Protein 3WFS (pdb70)

Solvent-accessible surface area: 43289 Å² total; per-residue (Å²): 83,39,127,192,98,22,100,17,67,53,0,57,20,0,49,125,31,22,50,235,128,58,112,0,4,1,0,6,16,10,0,19,31,20,58,55,54,60,120,84,37,146,112,14,67,0,31,2,2,0,42,13,79,16,66,83,4,0,94,51,0,4,175,124,20,57,14,142,69,76,64,89,138,146,76,51,1,0,0,20,17,114,69,132,77,82,83,35,85,0,25,0,21,61,16,191,50,189,68,62,96,97,10,0,43,112,38,0,97,87,59,6,0,2,0,7,0,0,0,1,21,0,80,73,12,79,109,78,10,29,15,50,25,28,0,40,128,0,15,139,103,26,40,0,87,5,32,32,42,112,7,0,88,164,28,4,3,42,0,0,70,0,5,23,2,6,46,64,20,131,21,126,5,17,121,54,0,45,85,16,0,122,126,47,33,91,11,0,14,81,13,44,47,97,110,8,5,72,16,2,0,46,0,0,86,32,128,65,0,32,110,0,0,54,58,0,22,106,42,19,0,0,42,5,5,0,33,23,2,17,103,1,118,96,28,176,133,103,2,30,64,34,2,9,80,0,0,47,69,0,11,97,3,10,95,51,93,76,153,45,7,24,79,71,18,43,109,96,23,16,128,72,159,2,65,68,75,0,21,4,29,4,0,0,3,0,0,0,1,0,1,11,2,0,21,27,77,66,160,77,202,88,21,9,102,42,0,5,91,18,0,93,52,0,2,119,30,8,110,20,21,129,111,0,8,90,15,0,0,58,0,0,77,31,11,25,37,1,33,122,14,27,79,24,60,99,125,55,118,23,147,177,178,17,21,37,25,0,27,163,88,0,34,80,0,0,13,8,0,0,0,2,1,1,0,10,1,65,25,68,61,42,125,138,125,31,32,127,15,0,64,90,1,6,49,72,1,6,32,11,44,109,67,120,86,224,160,64,80,80,70,70,50,62,62,52,49,63,72,91,95,117,126,87,82,70,54,59,63,63,39,72,75,74,93,98,105,42,126,198,94,22,102,20,66,55,0,54,26,0,39,115,28,18,51,232,126,57,101,0,4,1,0,7,17,10,0,15,23,23,54,58,54,61,119,83,37,152,109,14,65,0,30,2,1,0,44,15,87,12,50,81,5,0,97,51,0,4,175,126,22,57,14,145,66,83,61,70,42,40,61,18,32,21,92,70,39,14,24,26,0,1,0,28,20,116,70,130,78,74,98,34,69,0,28,0,21,26,14,168,48,192,70,64,98,92,8,1,48,108,40,0,97,51,55,6,0,5,0,8,0,0,0,2,19,0,75,81,22,81,125,64,10,32,23,48,25,32,0,38,136,9,7,137,104,24,34,0,75,4,37,34,42,108,6,0,90,69,12,1,3,24,0,0,71,0,5,29,2,4,52,64,26,130,18,130,8,14,131,53,0,54,84,11,1,127,127,61,38,158,29,0,77,48,9,18,51,91,63,6,3,68,17,3,0,44,0,0,80,34,119,66,0,27,114,0,0,49,56,0,23,106,42,16,0,0,48,9,5,0,73,40,5,16,108,1,112,101,32,170,137,105,4,31,63,32,4,10,74,0,0,42,58,0,8,89,2,8,96,58,92,74,146,41,8,24,80,71,16,44,116,98,21,20,143,68,149,1,68,56,61,0,25,4,25,3,0,0,2,1,0,0,2,0,1,9,2,0,23,13,70,31,168,144,101,217,94,22,14,110,42,0,5,95,19,0,92,95,0,2,120,96,9,133,21,22,126,109,0,7,81,17,0,0,50,0,1,78,24,12,25,38,1,41,123,13,24,80,24,56,88,129,50,113,22,147,144,126,21,18,14,29,0,24,132,91,0,31,86,0,1,13,7,1,0,0,4,1,2,0,10,1,63,22,68,62,42,136,141,114,28,32,118,11,0,66,89,1,6,49,67,1,9,35,6,42,110,68,104,75,221,134,80,83,70,64,65,44,64,64,44,53,61,37,88,93,41,129,86,82,72,60,61,62,60,39,70,77,63,93,127

Sequence (881 aa):
LNFYLSYFDDVAKVLPREHYCFIVGGWVRDRILGEPVGYNIDVDFLTTADPVELAKNFAKRIGGHFFVFEPTIASVVLHLPPYRYRFDFSPLKGKDLEKALIEDLKERDFTANAIAVNLDDVLTIVYDPTGGIKDLEQGLLRPVSIENLKRDPVRVLRGFRIAIEKNLQLTEDFYEFVKEDPRIVLKSAVERITHELFKIMKEKTAHKVIRELYEYGVLEAIIPEIGRLREVKDPLDEHTLKTLEYLEQVIEDRAKYLSAELLENFGKKRVLGEFTDVELLKWGALFHDIGKPQTTFYEHDKVGAQIVREIGERLRWGDEATEFVAKLVRHHLRPFFLREAFKKGELKRRGMANFWRECGDIAPHLFLLSIADAMASGDEEEDIKALMETIAELESFNRNEMKLNFYLSYFDDVAKVLPREHYCFIVGGWVRDRILGEPVGYNIDVDFLTTADPVELAKNFAKRIGGHFFVFEKRGFLIKRPTIASVVLHLPPYRYRFDFSPLKGKDLEKALIEDLKERDFTANAIAVNLDDVLTIVYDPTGGIKDLEQGLLRPVSIENLKRDPVRVLRGFRIAIEKNLQLTEDFYEFVKEDPRIVLKSAVERITHELFKIMKEKTAHKVIRELYEYGVLEAIIPEIGRLREVKDPLDEHTLKTLEYLEQVIEDRAKYLSAELLENFGKKRVLGEFTDVELLKWGALFHDIGKPQTFAFYEHDKVGAQIVREIGERLRWGDEATEFVAKLVRHHLRPFFLREAFKKGELKRRGMANFWRECGDIAPHLFLLSIADAMASGDEEEDIKALMETIAELESFNRNEMK

GO terms:
  GO:0052927 CC tRNA cytidylyltransferase activity (F, EXP)

Structure (mmCIF, N/CA/C/O backbone):
data_3WFS
#
_entry.id   3WFS
#
_cell.length_a   177.210
_cell.length_b   148.110
_cell.length_c   92.250
_cell.angle_alpha   90.00
_cell.angle_beta   98.54
_cell.angle_gamma   90.00
#
_symmetry.space_group_name_H-M   'C 1 2 1'
#
loop_
_entity.id
_entity.type
_entity.pdbx_description
1 polymer 'RNA (74-MER)'
2 polymer 'Poly A polymerase'
3 non-polymer 'SULFATE ION'
#
loop_
_atom_site.group_PDB
_atom_site.id
_atom_site.type_symbol
_atom_site.label_atom_id
_atom_site.label_alt_id
_atom_site.label_comp_id
_atom_site.label_asym_id
_atom_site.label_entity_id
_atom_site.label_seq_id
_atom_site.pdbx_PDB_ins_code
_atom_site.Cartn_x
_atom_site.Cartn_y
_atom_site.Cartn_z
_atom_site.occupancy
_atom_site.B_iso_or_equiv
_atom_site.auth_seq_id
_atom_site.auth_comp_id
_atom_site.auth_asym_id
_atom_site.auth_atom_id
_atom_site.pdbx_PDB_model_num
ATOM 3131 N N . UNK C 2 5 ? 4.325 21.939 2.048 1.00 106.50 5 UNK C N 1
ATOM 3132 C CA . UNK C 2 5 ? 4.436 23.260 1.442 1.00 104.48 5 UNK C CA 1
ATOM 3133 C C . UNK C 2 5 ? 4.289 24.359 2.490 1.00 105.16 5 UNK C C 1
ATOM 3134 O O . UNK C 2 5 ? 3.425 24.285 3.363 1.00 109.63 5 UNK C O 1
ATOM 3136 N N . UNK C 2 6 ? 5.136 25.378 2.393 1.00 136.89 6 UNK C N 1
ATOM 3137 C CA . UNK C 2 6 ? 5.111 26.493 3.334 1.00 131.99 6 UNK C CA 1
ATOM 3138 C C . UNK C 2 6 ? 5.076 27.831 2.600 1.00 123.96 6 UNK C C 1
ATOM 3139 O O . UNK C 2 6 ? 5.567 27.948 1.479 1.00 115.40 6 UNK C O 1
ATOM 3141 N N . UNK C 2 7 ? 4.478 28.835 3.233 1.00 122.82 7 UNK C N 1
ATOM 3142 C CA . UNK C 2 7 ? 4.363 30.155 2.626 1.00 115.40 7 UNK C CA 1
ATOM 3143 C C . UNK C 2 7 ? 5.102 31.201 3.452 1.00 113.65 7 UNK C C 1
ATOM 3144 O O . UNK C 2 7 ? 5.599 30.908 4.539 1.00 113.23 7 UNK C O 1
ATOM 3146 N N . LEU C 2 17 ? 9.345 38.430 -6.469 1.00 131.91 17 LEU C N 1
ATOM 3147 C CA . LEU C 2 17 ? 10.128 39.649 -6.627 1.00 131.00 17 LEU C CA 1
ATOM 3148 C C . LEU C 2 17 ? 11.592 39.405 -6.277 1.00 129.41 17 LEU C C 1
ATOM 3149 O O . LEU C 2 17 ? 12.490 39.759 -7.041 1.00 125.54 17 LEU C O 1
ATOM 3154 N N . ASN C 2 18 ? 11.823 38.797 -5.117 1.00 129.93 18 ASN C N 1
ATOM 3155 C CA . ASN C 2 18 ? 13.176 38.510 -4.656 1.00 127.30 18 ASN C CA 1
ATOM 3156 C C . ASN C 2 18 ? 13.768 37.298 -5.368 1.00 117.21 18 ASN C C 1
ATOM 3157 O O . ASN C 2 18 ? 14.985 37.179 -5.505 1.00 116.67 18 ASN C O 1
ATOM 3162 N N . PHE C 2 19 ? 12.893 36.408 -5.827 1.00 105.38 19 PHE C N 1
ATOM 3163 C CA . PHE C 2 19 ? 13.307 35.180 -6.499 1.00 99.02 19 PHE C CA 1
ATOM 3164 C C . PHE C 2 19 ? 13.482 35.375 -7.998 1.00 105.29 19 PHE C C 1
ATOM 3165 O O . PHE C 2 19 ? 13.709 34.414 -8.730 1.00 64.31 19 PHE C O 1
ATOM 3173 N N . TYR C 2 20 ? 13.367 36.613 -8.463 1.00 65.88 20 TYR C N 1
ATOM 3174 C CA . TYR C 2 20 ? 13.369 36.849 -9.898 1.00 74.26 20 TYR C CA 1
ATOM 3175 C C . TYR C 2 20 ? 14.759 36.762 -10.515 1.00 72.35 20 TYR C C 1
ATOM 3176 O O . TYR C 2 20 ? 15.747 37.217 -9.942 1.00 76.68 20 TYR C O 1
ATOM 3185 N N . LEU C 2 21 ? 14.805 36.167 -11.700 1.00 62.22 21 LEU C N 1
ATOM 3186 C CA . LEU C 2 21 ? 15.968 36.202 -12.573 1.00 71.34 21 LEU C CA 1
ATOM 3187 C C . LEU C 2 21 ? 15.438 36.415 -13.984 1.00 79.95 21 LEU C C 1
ATOM 3188 O O . LEU C 2 21 ? 14.450 35.794 -14.373 1.00 84.88 21 LEU C O 1
ATOM 3193 N N . SER C 2 22 ? 16.076 37.304 -14.738 1.00 84.64 22 SER C N 1
ATOM 3194 C CA . SER C 2 22 ? 15.594 37.680 -16.067 1.00 93.69 22 SER C CA 1
ATOM 3195 C C . SER C 2 22 ? 15.392 36.484 -16.992 1.00 93.77 22 SER C C 1
ATOM 3196 O O . SER C 2 22 ? 14.358 36.364 -17.654 1.00 99.03 22 SER C O 1
ATOM 3199 N N . TYR C 2 23 ? 16.377 35.592 -17.017 1.00 90.35 23 TYR C N 1
ATOM 3200 C CA . TYR C 2 23 ? 16.387 34.480 -17.961 1.00 95.24 23 TYR C CA 1
ATOM 3201 C C . TYR C 2 23 ? 15.252 33.485 -17.728 1.00 102.68 23 TYR C C 1
ATOM 3202 O O . TYR C 2 23 ? 14.973 32.643 -18.584 1.00 107.34 23 TYR C O 1
ATOM 3211 N N . PHE C 2 24 ? 14.593 33.594 -16.578 1.00 101.31 24 PHE C N 1
ATOM 3212 C CA . PHE C 2 24 ? 13.418 32.781 -16.293 1.00 102.97 24 PHE C CA 1
ATOM 3213 C C . PHE C 2 24 ? 12.332 33.058 -17.326 1.00 124.29 24 PHE C C 1
ATOM 3214 O O . PHE C 2 24 ? 11.562 32.166 -17.683 1.00 133.43 24 PHE C O 1
ATOM 3222 N N . ASP C 2 25 ? 12.278 34.297 -17.808 1.00 131.61 25 ASP C N 1
ATOM 3223 C CA . ASP C 2 25 ? 11.378 34.646 -18.902 1.00 140.34 25 ASP C CA 1
ATOM 3224 C C . ASP C 2 25 ? 11.641 33.755 -20.109 1.00 143.11 25 ASP C C 1
ATOM 3225 O O . ASP C 2 25 ? 10.708 33.239 -20.726 1.00 150.13 25 ASP C O 1
ATOM 3230 N N . ASP C 2 26 ? 12.918 33.565 -20.431 1.00 137.89 26 ASP C N 1
ATOM 3231 C CA . ASP C 2 26 ? 13.300 32.723 -21.558 1.00 141.02 26 ASP C CA 1
ATOM 3232 C C . ASP C 2 26 ? 12.934 31.263 -21.312 1.00 136.01 26 ASP C C 1
ATOM 3233 O O . ASP C 2 26 ? 12.841 30.476 -22.253 1.00 140.28 26 ASP C O 1
ATOM 3238 N N . VAL C 2 27 ? 12.726 30.901 -20.049 1.00 122.30 27 VAL C N 1
ATOM 3239 C CA . VAL C 2 27 ? 12.263 29.559 -19.728 1.00 116.57 27 VAL C CA 1
ATOM 3240 C C . VAL C 2 27 ? 10.770 29.458 -20.020 1.00 121.98 27 VAL C C 1
ATOM 3241 O O . VAL C 2 27 ? 10.278 28.414 -20.447 1.00 128.10 27 VAL C O 1
ATOM 3245 N N . ALA C 2 28 ? 10.054 30.557 -19.801 1.00 123.58 28 ALA C N 1
ATOM 3246 C CA . ALA C 2 28 ? 8.609 30.583 -20.003 1.00 132.46 28 ALA C CA 1
ATOM 3247 C C . ALA C 2 28 ? 8.227 30.627 -21.481 1.00 135.85 28 ALA C C 1
ATOM 3248 O O . ALA C 2 28 ? 7.183 30.107 -21.871 1.00 139.51 28 ALA C O 1
ATOM 3250 N N . LYS C 2 29 ? 9.068 31.253 -22.298 1.00 131.55 29 LYS C N 1
ATOM 3251 C CA . LYS C 2 29 ? 8.779 31.385 -23.724 1.00 133.90 29 LYS C CA 1
ATOM 3252 C C . LYS C 2 29 ? 9.193 30.132 -24.490 1.00 131.20 29 LYS C C 1
ATOM 3253 O O . LYS C 2 29 ? 8.992 30.034 -25.700 1.00 136.39 29 LYS C O 1
ATOM 3259 N N . VAL C 2 30 ? 9.767 29.177 -23.769 1.00 125.24 30 VAL C N 1
ATOM 3260 C CA . VAL C 2 30 ? 10.134 27.885 -24.336 1.00 129.13 30 VAL C CA 1
ATOM 3261 C C . VAL C 2 30 ? 9.183 26.811 -23.819 1.00 140.45 30 VAL C C 1
ATOM 3262 O O . VAL C 2 30 ? 8.523 26.125 -24.601 1.00 154.05 30 VAL C O 1
ATOM 3266 N N . LEU C 2 31 ? 9.142 26.664 -22.496 1.00 137.39 31 LEU C N 1
ATOM 3267 C CA . LEU C 2 31 ? 8.283 25.687 -21.828 1.00 97.13 31 LEU C CA 1
ATOM 3268 C C . LEU C 2 31 ? 6.838 25.744 -22.319 1.00 152.23 31 LEU C C 1
ATOM 3269 O O . LEU C 2 31 ? 6.208 26.801 -22.294 1.00 155.93 31 LEU C O 1
ATOM 3274 N N . PRO C 2 32 ? 6.314 24.591 -22.764 1.00 150.52 32 PRO C N 1
ATOM 3275 C CA . PRO C 2 32 ? 4.965 24.414 -23.315 1.00 143.60 32 PRO C CA 1
ATOM 3276 C C . PRO C 2 32 ? 3.838 24.757 -22.345 1.00 162.23 32 PRO C C 1
ATOM 3277 O O . PRO C 2 32 ? 4.043 24.826 -21.133 1.00 114.18 32 PRO C O 1
ATOM 3281 N N . ARG C 2 33 ? 2.650 24.968 -22.902 1.00 171.33 33 ARG C N 1
ATOM 3282 C CA . ARG C 2 33 ? 1.473 25.369 -22.141 1.00 172.22 33 ARG C CA 1
ATOM 3283 C C . ARG C 2 33 ? 0.973 24.259 -21.218 1.00 171.12 33 ARG C C 1
ATOM 3284 O O . ARG C 2 33 ? 0.352 24.529 -20.190 1.00 129.90 33 ARG C O 1
ATOM 3292 N N . GLU C 2 34 ? 1.249 23.012 -21.587 1.00 167.36 34 GLU C N 1
ATOM 3293 C CA . GLU C 2 34 ? 0.756 21.861 -20.836 1.00 164.65 34 GLU C CA 1
ATOM 3294 C C . GLU C 2 34 ? 1.773 21.310 -19.832 1.00 152.73 34 GLU C C 1
ATOM 3295 O O . GLU C 2 34 ? 1.480 20.359 -19.106 1.00 149.75 34 GLU C O 1
ATOM 3301 N N . HIS C 2 35 ? 2.963 21.902 -19.789 1.00 148.10 35 HIS C N 1
ATOM 3302 C CA . HIS C 2 35 ? 4.010 21.434 -18.883 1.00 145.80 35 HIS C CA 1
ATOM 3303 C C . HIS C 2 35 ? 4.365 22.448 -17.795 1.00 148.02 35 HIS C C 1
ATOM 3304 O O . HIS C 2 35 ? 4.184 23.652 -17.970 1.00 154.54 35 HIS C O 1
ATOM 3311 N N . TYR C 2 36 ? 4.866 21.942 -16.670 1.00 141.99 36 TYR C N 1
ATOM 3312 C CA . TYR C 2 36 ? 5.188 22.767 -15.508 1.00 133.10 36 TYR C CA 1
ATOM 3313 C C . TYR C 2 36 ? 6.690 22.775 -15.224 1.00 127.93 36 TYR C C 1
ATOM 3314 O O . TYR C 2 36 ? 7.400 21.831 -15.570 1.00 125.83 36 TYR C O 1
ATOM 3323 N N . CYS C 2 37 ? 7.163 23.845 -14.590 1.00 123.73 37 CYS C N 1
ATOM 3324 C CA . CYS C 2 37 ? 8.583 24.001 -14.278 1.00 113.92 37 CYS C CA 1
ATOM 3325 C C . CYS C 2 37 ? 8.809 24.437 -12.830 1.00 112.16 37 CYS C C 1
ATOM 3326 O O . CYS C 2 37 ? 8.036 25.223 -12.284 1.00 114.34 37 CYS C O 1
ATOM 3329 N N . PHE C 2 38 ? 9.867 23.920 -12.212 1.00 108.25 38 PHE C N 1
ATOM 3330 C CA . PHE C 2 38 ? 10.164 24.224 -10.812 1.00 109.98 38 PHE C CA 1
ATOM 3331 C C . PHE C 2 38 ? 11.604 24.681 -10.585 1.00 109.66 38 PHE C C 1
ATOM 3332 O O . PHE C 2 38 ? 12.544 24.091 -11.114 1.00 112.94 38 PHE C O 1
ATOM 3340 N N . ILE C 2 39 ? 11.762 25.739 -9.795 1.00 103.82 39 ILE C N 1
ATOM 3341 C CA . ILE C 2 39 ? 13.075 26.207 -9.364 1.00 88.81 39 ILE C CA 1
ATOM 3342 C C . ILE C 2 39 ? 13.458 25.534 -8.051 1.00 89.85 39 ILE C C 1
ATOM 3343 O O . ILE C 2 39 ? 12.760 25.676 -7.049 1.00 99.33 39 ILE C O 1
ATOM 3348 N N . VAL C 2 40 ? 14.562 24.797 -8.056 1.00 82.25 40 VAL C N 1
ATOM 3349 C CA . VAL C 2 40 ? 14.927 23.972 -6.911 1.00 77.04 40 VAL C CA 1
ATOM 3350 C C . VAL C 2 40 ? 16.369 24.225 -6.487 1.00 71.33 40 VAL C C 1
ATOM 3351 O O . VAL C 2 40 ? 17.214 24.578 -7.307 1.00 70.67 40 VAL C O 1
ATOM 3355 N N . GLY C 2 41 ? 16.641 24.051 -5.198 1.00 70.51 41 GLY C N 1
ATOM 3356 C CA . GLY C 2 41 ? 17.999 24.029 -4.692 1.00 71.80 41 GLY C CA 1
ATOM 3357 C C . GLY C 2 41 ? 18.617 25.372 -4.355 1.00 68.81 41 GLY C C 1
ATOM 3358 O O . GLY C 2 41 ? 17.935 26.310 -3.926 1.00 61.79 41 GLY C O 1
ATOM 3359 N N . GLY C 2 42 ? 19.924 25.456 -4.584 1.00 71.06 42 GLY C N 1
ATOM 3360 C CA . GLY C 2 42 ? 20.749 26.547 -4.099 1.00 74.39 42 GLY C CA 1
ATOM 3361 C C . GLY C 2 42 ? 20.238 27.960 -4.302 1.00 78.33 42 GLY C C 1
ATOM 3362 O O . GLY C 2 42 ? 20.247 28.758 -3.357 1.00 80.05 42 GLY C O 1
ATOM 3363 N N . TRP C 2 43 ? 19.763 28.268 -5.508 1.00 81.78 43 TRP C N 1
ATOM 3364 C CA . TRP C 2 43 ? 19.390 29.640 -5.836 1.00 81.50 43 TRP C CA 1
ATOM 3365 C C . TRP C 2 43 ? 18.266 30.104 -4.926 1.00 81.46 43 TRP C C 1
ATOM 3366 O O . TRP C 2 43 ? 18.164 31.292 -4.611 1.00 84.70 43 TRP C O 1
ATOM 3377 N N . VAL C 2 44 ? 17.424 29.165 -4.508 1.00 79.04 44 VAL C N 1
ATOM 3378 C CA . VAL C 2 44 ? 16.368 29.499 -3.569 1.00 78.19 44 VAL C CA 1
ATOM 3379 C C . VAL C 2 44 ? 16.974 29.838 -2.212 1.00 72.40 44 VAL C C 1
ATOM 3380 O O . VAL C 2 44 ? 16.743 30.928 -1.674 1.00 72.74 44 VAL C O 1
ATOM 3384 N N . ARG C 2 45 ? 17.802 28.928 -1.701 1.00 54.51 45 ARG C N 1
ATOM 3385 C CA . ARG C 2 45 ? 18.450 29.127 -0.409 1.00 99.43 45 ARG C CA 1
ATOM 3386 C C . ARG C 2 45 ? 19.225 30.433 -0.388 1.00 95.41 45 ARG C C 1
ATOM 3387 O O . ARG C 2 45 ? 19.075 31.244 0.530 1.00 92.99 45 ARG C O 1
ATOM 3395 N N . ASP C 2 46 ? 20.019 30.642 -1.433 1.00 90.11 46 ASP C N 1
ATOM 3396 C CA . ASP C 2 46 ? 20.848 31.832 -1.563 1.00 79.85 46 ASP C CA 1
ATOM 3397 C C . ASP C 2 46 ? 19.992 33.080 -1.444 1.00 74.38 46 ASP C C 1
ATOM 3398 O O . ASP C 2 46 ? 20.382 34.058 -0.802 1.00 81.56 46 ASP C O 1
ATOM 3403 N N . ARG C 2 47 ? 18.819 33.031 -2.066 1.00 68.80 47 ARG C N 1
ATOM 3404 C CA . ARG C 2 47 ? 17.919 34.170 -2.060 1.00 68.61 47 ARG C CA 1
ATOM 3405 C C . ARG C 2 47 ? 17.140 34.272 -0.748 1.00 72.35 47 ARG C C 1
ATOM 3406 O O . ARG C 2 47 ? 16.777 35.370 -0.325 1.00 74.11 47 ARG C O 1
ATOM 3414 N N . ILE C 2 48 ? 16.881 33.134 -0.105 1.00 72.53 48 ILE C N 1
ATOM 3415 C CA . ILE C 2 48 ? 16.171 33.150 1.173 1.00 60.69 48 ILE C CA 1
ATOM 3416 C C . ILE C 2 48 ? 17.053 33.790 2.238 1.00 67.71 48 ILE C C 1
ATOM 3417 O O . ILE C 2 48 ? 16.580 34.556 3.079 1.00 73.20 48 ILE C O 1
ATOM 3422 N N . LEU C 2 49 ? 18.346 33.489 2.177 1.00 63.94 49 LEU C N 1
ATOM 3423 C CA . LEU C 2 49 ? 19.313 34.089 3.084 1.00 68.51 49 LEU C CA 1
ATOM 3424 C C . LEU C 2 49 ? 19.522 35.560 2.741 1.00 72.27 49 LEU C C 1
ATOM 3425 O O . LEU C 2 49 ? 20.086 36.319 3.529 1.00 73.24 49 LEU C O 1
ATOM 3430 N N . GLY C 2 50 ? 19.062 35.954 1.557 1.00 76.50 50 GLY C N 1
ATOM 3431 C CA . GLY C 2 50 ? 19.201 37.323 1.098 1.00 83.36 50 GLY C CA 1
ATOM 3432 C C . GLY C 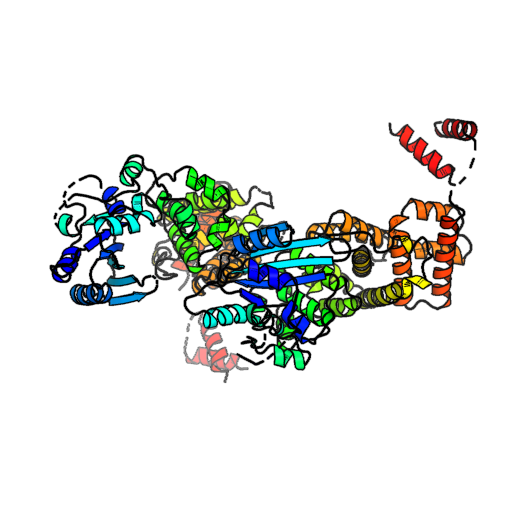2 50 ? 20.635 37.635 0.723 1.00 87.88 50 GLY C C 1
ATOM 3433 O O . GLY C 2 50 ? 21.003 38.797 0.554 1.00 88.85 50 GLY C O 1
ATOM 3434 N N . GLU C 2 51 ? 21.444 36.587 0.599 1.00 90.18 51 GLU C N 1
ATOM 3435 C CA . GLU C 2 51 ? 22.840 36.725 0.203 1.00 88.91 51 GLU C CA 1
ATOM 3436 C C . GLU C 2 51 ? 22.946 37.344 -1.186 1.00 88.33 51 GLU C C 1
ATOM 3437 O O . GLU C 2 51 ? 22.083 37.117 -2.035 1.00 89.76 51 GLU C O 1
ATOM 3443 N N . PRO C 2 52 ? 24.002 38.140 -1.416 1.00 85.44 52 PRO C N 1
ATOM 3444 C CA . PRO C 2 52 ? 24.144 38.863 -2.683 1.00 80.94 52 PRO C CA 1
ATOM 3445 C C . PRO C 2 52 ? 24.348 37.926 -3.865 1.00 70.12 52 PRO C C 1
ATOM 3446 O O . PRO C 2 52 ? 25.179 37.019 -3.797 1.00 65.61 52 PRO C O 1
ATOM 3450 N N . VAL C 2 53 ? 23.589 38.139 -4.932 1.00 67.42 53 VAL C N 1
ATOM 3451 C CA . VAL C 2 53 ? 23.821 37.409 -6.165 1.00 66.02 53 VAL C CA 1
ATOM 3452 C C . VAL C 2 53 ? 25.184 37.825 -6.705 1.00 67.94 53 VAL C C 1
ATOM 3453 O O . VAL C 2 53 ? 25.443 39.010 -6.910 1.00 71.36 53 VAL C O 1
ATOM 3457 N N . GLY C 2 54 ? 26.060 36.853 -6.927 1.00 72.35 54 GLY C N 1
ATOM 3458 C CA . GLY C 2 54 ? 27.418 37.161 -7.330 1.00 78.63 54 GLY C CA 1
ATOM 3459 C C . GLY C 2 54 ? 27.557 37.373 -8.822 1.00 73.55 54 GLY C C 1
ATOM 3460 O O . GLY C 2 54 ? 26.581 37.649 -9.519 1.00 70.29 54 GLY C O 1
ATOM 3461 N N . TYR C 2 55 ? 28.783 37.240 -9.313 1.00 69.70 55 TYR C N 1
ATOM 3462 C CA . TYR C 2 55 ? 29.038 37.294 -10.743 1.00 64.73 55 TYR C CA 1
ATOM 3463 C C . TYR C 2 55 ? 28.897 35.898 -11.335 1.00 65.53 55 TYR C C 1
ATOM 3464 O O . TYR C 2 55 ? 28.899 35.719 -12.551 1.00 79.78 55 TYR C O 1
ATOM 3473 N N . ASN C 2 56 ? 28.774 34.911 -10.455 1.00 54.82 56 ASN C N 1
ATOM 3474 C CA . ASN C 2 56 ? 28.543 33.533 -10.859 1.00 57.22 56 ASN C CA 1
ATOM 3475 C C . ASN C 2 56 ? 27.160 33.072 -10.427 1.00 65.24 56 ASN C C 1
ATOM 3476 O O . ASN C 2 56 ? 26.865 33.005 -9.233 1.00 70.66 56 ASN C O 1
ATOM 3481 N N . ILE C 2 57 ? 26.310 32.757 -11.398 1.00 64.97 57 ILE C N 1
ATOM 3482 C CA . ILE C 2 57 ? 24.924 32.426 -11.100 1.00 37.01 57 ILE C CA 1
ATOM 3483 C C . ILE C 2 57 ? 24.614 30.993 -11.515 1.00 91.80 57 ILE C C 1
ATOM 3484 O O . ILE C 2 57 ? 24.823 30.604 -12.663 1.00 92.14 57 ILE C O 1
ATOM 3489 N N . ASP C 2 58 ? 24.116 30.213 -10.561 1.00 87.25 58 ASP C N 1
ATOM 3490 C CA . ASP C 2 58 ? 23.810 28.807 -10.787 1.00 86.86 58 ASP C CA 1
ATOM 3491 C C . ASP C 2 58 ? 22.371 28.496 -10.397 1.00 74.17 58 ASP C C 1
ATOM 3492 O O . ASP C 2 58 ? 21.985 28.651 -9.238 1.00 70.90 58 ASP C O 1
ATOM 3497 N N . VAL C 2 59 ? 21.580 28.058 -11.372 1.00 70.12 59 VAL C N 1
ATOM 3498 C CA . VAL C 2 59 ? 20.176 27.746 -11.130 1.00 72.14 59 VAL C CA 1
ATOM 3499 C C . VAL C 2 59 ? 19.842 26.299 -11.510 1.00 79.02 59 VAL C C 1
ATOM 3500 O O . VAL C 2 59 ? 20.313 25.783 -12.527 1.00 87.80 59 VAL C O 1
ATOM 3504 N N . ASP C 2 60 ? 19.030 25.649 -10.680 1.00 79.59 60 ASP C N 1
ATOM 3505 C CA . ASP C 2 60 ? 18.661 24.254 -10.895 1.00 81.65 60 ASP C CA 1
ATOM 3506 C C . ASP C 2 60 ? 17.148 24.099 -11.039 1.00 83.78 60 ASP C C 1
ATOM 3507 O O . ASP C 2 60 ? 16.379 24.691 -10.286 1.00 88.45 60 ASP C O 1
ATOM 3512 N N . PHE C 2 61 ? 16.735 23.304 -12.020 1.00 84.43 61 PHE C N 1
ATOM 3513 C CA . PHE C 2 61 ? 15.333 23.150 -12.384 1.00 85.91 61 PHE C CA 1
ATOM 3514 C C . PHE C 2 61 ? 14.853 21.702 -12.318 1.00 88.38 61 PHE C C 1
ATOM 3515 O O . PHE C 2 61 ? 15.619 20.762 -12.547 1.00 93.99 61 PHE C O 1
ATOM 3523 N N . LEU C 2 62 ? 13.569 21.544 -12.019 1.00 84.88 62 LEU C N 1
ATOM 3524 C CA . LEU C 2 62 ? 12.882 20.269 -12.163 1.00 84.25 62 LEU C CA 1
ATOM 3525 C C . LEU C 2 62 ? 11.696 20.481 -13.095 1.00 86.85 62 LEU C C 1
ATOM 3526 O O . LEU C 2 62 ? 10.764 21.216 -12.766 1.00 88.84 62 LEU C O 1
ATOM 3531 N N . THR C 2 63 ? 11.728 19.843 -14.260 1.00 87.41 63 THR C N 1
ATOM 3532 C CA . THR C 2 63 ? 10.704 20.093 -15.269 1.00 96.81 63 THR C CA 1
ATOM 3533 C C . THR C 2 63 ? 9.970 18.823 -15.687 1.00 110.02 63 THR C C 1
ATOM 3534 O O . THR C 2 63 ? 10.525 17.723 -15.646 1.00 114.40 63 THR C O 1
ATOM 3538 N N . THR C 2 64 ? 8.709 18.986 -16.075 1.00 116.13 64 THR C N 1
ATOM 3539 C CA . THR C 2 64 ? 7.887 17.865 -16.512 1.00 117.99 64 THR C CA 1
ATOM 3540 C C . THR C 2 64 ? 7.963 17.673 -18.021 1.00 119.32 64 THR C C 1
ATOM 3541 O O . THR C 2 64 ? 7.467 16.680 -18.554 1.00 104.98 64 THR C O 1
ATOM 3545 N N . ALA C 2 65 ? 8.580 18.629 -18.706 1.00 115.36 65 ALA C N 1
ATOM 3546 C CA . ALA C 2 65 ? 8.743 18.544 -20.150 1.00 116.47 65 ALA C CA 1
ATOM 3547 C C . ALA C 2 65 ? 10.036 17.821 -20.493 1.00 112.60 65 ALA C C 1
ATOM 3548 O O . ALA C 2 65 ? 10.686 17.249 -19.619 1.00 106.51 65 ALA C O 1
ATOM 3550 N N . ASP C 2 66 ? 10.403 17.851 -21.769 1.00 114.83 66 ASP C N 1
ATOM 3551 C CA . ASP C 2 66 ? 11.641 17.231 -22.219 1.00 118.10 66 ASP C CA 1
ATOM 3552 C C . ASP C 2 66 ? 12.828 18.133 -21.916 1.00 112.41 66 ASP C C 1
ATOM 3553 O O . ASP C 2 66 ? 12.950 19.215 -22.489 1.00 111.36 66 ASP C O 1
ATOM 3558 N N . PRO C 2 67 ? 13.707 17.687 -21.008 1.00 109.31 67 PRO C N 1
ATOM 3559 C CA . PRO C 2 67 ? 14.845 18.492 -20.556 1.00 105.34 67 PRO C CA 1
ATOM 3560 C C . PRO C 2 67 ? 15.781 18.819 -21.711 1.00 106.67 67 PRO C C 1
ATOM 3561 O O . PRO C 2 67 ? 16.344 19.910 -21.754 1.00 107.21 67 PRO C O 1
ATOM 3565 N N . VAL C 2 68 ? 15.941 17.873 -22.630 1.00 109.61 68 VAL C N 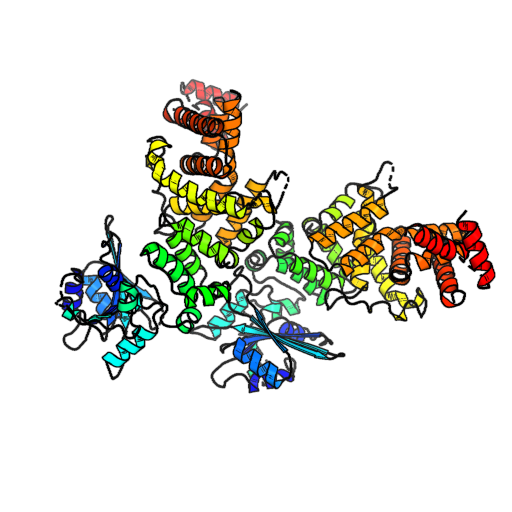1
ATOM 3566 C CA . VAL C 2 68 ? 16.809 18.060 -23.784 1.00 115.07 68 VAL C CA 1
ATOM 3567 C C . VAL C 2 68 ? 16.290 19.168 -24.698 1.00 124.86 68 VAL C C 1
ATOM 3568 O O . VAL C 2 68 ? 17.025 20.094 -25.041 1.00 128.12 68 VAL C O 1
ATOM 3572 N N . GLU C 2 69 ? 15.022 19.065 -25.088 1.00 129.12 69 GLU C N 1
ATOM 3573 C CA . GLU C 2 69 ? 14.392 20.064 -25.949 1.00 131.97 69 GLU C CA 1
ATOM 3574 C C . GLU C 2 69 ? 14.340 21.431 -25.271 1.00 125.81 69 GLU C C 1
ATOM 3575 O O . GLU C 2 69 ? 14.673 22.457 -25.878 1.00 123.13 69 GLU C O 1
ATOM 3581 N N . LEU C 2 70 ? 13.926 21.424 -24.006 1.00 126.67 70 LEU C N 1
ATOM 3582 C CA . LEU C 2 70 ? 13.834 22.635 -23.201 1.00 126.92 70 LEU C CA 1
ATOM 3583 C C . LEU C 2 70 ? 15.171 23.357 -23.153 1.00 123.76 70 LEU C C 1
ATOM 3584 O O . LEU C 2 70 ? 15.259 24.539 -23.479 1.00 76.33 70 LEU C O 1
ATOM 3589 N N . ALA C 2 71 ? 16.211 22.628 -22.760 1.00 115.84 71 ALA C N 1
ATOM 3590 C CA . ALA C 2 71 ? 17.548 23.194 -22.646 1.00 103.03 71 ALA C CA 1
ATOM 3591 C C . ALA C 2 71 ? 18.088 23.631 -24.001 1.00 100.38 71 ALA C C 1
ATOM 3592 O O . ALA C 2 71 ? 18.829 24.603 -24.088 1.00 99.94 71 ALA C O 1
ATOM 3594 N N . LYS C 2 72 ? 17.719 22.911 -25.056 1.00 103.94 72 LYS C N 1
ATOM 3595 C CA . LYS C 2 72 ? 18.190 23.241 -26.397 1.00 112.09 72 LYS C CA 1
ATOM 3596 C C . LYS C 2 72 ? 17.630 24.578 -26.880 1.00 113.72 72 LYS C C 1
ATOM 3597 O O . LYS C 2 72 ? 18.379 25.458 -27.322 1.00 114.21 72 LYS C O 1
ATOM 3603 N N . ASN C 2 73 ? 16.313 24.735 -26.780 1.00 116.12 73 ASN C N 1
ATOM 3604 C CA . ASN C 2 73 ? 15.671 25.961 -27.243 1.00 120.86 73 ASN C CA 1
ATOM 3605 C C . ASN C 2 73 ? 15.960 27.144 -26.323 1.00 117.85 73 ASN C C 1
ATOM 3606 O O . ASN C 2 73 ? 16.101 28.280 -26.781 1.00 119.08 73 ASN C O 1
ATOM 3611 N N . PHE C 2 74 ? 16.056 26.869 -25.026 1.00 112.12 74 PHE C N 1
ATOM 3612 C CA . PHE C 2 74 ? 16.455 27.877 -24.048 1.00 103.65 74 PHE C CA 1
ATOM 3613 C C . PHE C 2 74 ? 17.872 28.379 -24.319 1.00 97.06 74 PHE C C 1
ATOM 3614 O O . PHE C 2 74 ? 18.131 29.584 -24.284 1.00 96.85 74 PHE C O 1
ATOM 3622 N N . ALA C 2 75 ? 18.784 27.449 -24.591 1.00 93.38 75 ALA C N 1
ATOM 3623 C CA . ALA C 2 75 ? 20.165 27.798 -24.912 1.00 92.13 75 ALA C CA 1
ATOM 3624 C C . ALA C 2 75 ? 20.242 28.563 -26.223 1.00 93.60 75 ALA C C 1
ATOM 3625 O O . ALA C 2 75 ? 21.083 29.447 -26.383 1.00 90.14 75 ALA C O 1
ATOM 3627 N N . LYS C 2 76 ? 19.365 28.222 -27.162 1.00 98.40 76 LYS C N 1
ATOM 3628 C CA . LYS C 2 76 ? 19.347 28.934 -28.432 1.00 102.84 76 LYS C CA 1
ATOM 3629 C C . LYS C 2 76 ? 18.806 30.346 -28.221 1.00 104.90 76 LYS C C 1
ATOM 3630 O O . LYS C 2 76 ? 19.184 31.276 -28.933 1.00 106.64 76 LYS C O 1
ATOM 3636 N N . ARG C 2 77 ? 17.929 30.504 -27.233 1.00 104.55 77 ARG C N 1
ATOM 3637 C CA . ARG C 2 77 ? 17.414 31.825 -26.885 1.00 102.40 77 ARG C CA 1
ATOM 3638 C C . ARG C 2 77 ? 18.448 32.716 -26.202 1.00 94.50 77 ARG C C 1
ATOM 3639 O O . ARG C 2 77 ? 18.708 33.831 -26.654 1.00 92.38 77 ARG C O 1
ATOM 3647 N N . ILE C 2 78 ? 19.039 32.224 -25.118 1.00 89.02 78 ILE C N 1
ATOM 3648 C CA . ILE C 2 78 ? 19.939 33.048 -24.315 1.00 82.54 78 ILE C CA 1
ATOM 3649 C C . ILE C 2 78 ? 21.322 33.175 -24.946 1.00 78.93 78 ILE C C 1
ATOM 3650 O O . ILE C 2 78 ? 22.135 33.993 -24.517 1.00 79.78 78 ILE C O 1
ATOM 3655 N N . GLY C 2 79 ? 21.586 32.359 -25.961 1.00 79.82 79 GLY C N 1
ATOM 3656 C CA . GLY C 2 79 ? 22.848 32.420 -26.673 1.00 84.62 79 GLY C CA 1
ATOM 3657 C C . GLY C 2 79 ? 23.978 31.740 -25.925 1.00 86.05 79 GLY C C 1
ATOM 3658 O O . GLY C 2 79 ? 25.139 32.130 -26.049 1.00 81.63 79 GLY C O 1
ATOM 3659 N N . GLY C 2 80 ? 23.634 30.721 -25.145 1.00 90.31 80 GLY C N 1
ATOM 3660 C CA . GLY C 2 80 ? 24.628 29.926 -24.449 1.00 92.49 80 GLY C CA 1
ATOM 3661 C C . GLY C 2 80 ? 24.827 28.581 -25.114 1.00 99.68 80 GLY C C 1
ATOM 3662 O O . GLY C 2 80 ? 24.101 28.221 -26.041 1.00 102.18 80 GLY C O 1
ATOM 3663 N N . HIS C 2 81 ? 25.816 27.833 -24.640 1.00 102.44 81 HIS C N 1
ATOM 3664 C CA . HIS C 2 81 ? 26.082 26.499 -25.166 1.00 107.27 81 HIS C CA 1
ATOM 3665 C C . HIS C 2 81 ? 25.256 25.459 -24.417 1.00 106.92 81 HIS C C 1
ATOM 3666 O O . HIS C 2 81 ? 25.052 25.572 -23.209 1.00 108.44 81 HIS C O 1
ATOM 3673 N N . PHE C 2 82 ? 24.773 24.454 -25.142 1.00 105.05 82 PHE C N 1
ATOM 3674 C CA . PHE C 2 82 ? 23.930 23.419 -24.553 1.00 100.55 82 PHE C CA 1
ATOM 3675 C C . PHE C 2 82 ? 24.667 22.081 -24.511 1.00 90.94 82 PHE C C 1
ATOM 3676 O O . PHE C 2 82 ? 25.369 21.724 -25.453 1.00 99.31 82 PHE C O 1
ATOM 3684 N N . PHE C 2 83 ? 24.494 21.340 -23.420 1.00 80.76 83 PHE C N 1
ATOM 3685 C CA . PHE C 2 83 ? 25.091 20.010 -23.289 1.00 82.78 83 PHE C CA 1
ATOM 3686 C C . PHE C 2 83 ? 24.374 19.134 -22.268 1.00 80.92 83 PHE C C 1
ATOM 3687 O O . PHE C 2 83 ? 23.657 19.639 -21.422 1.00 80.47 83 PHE C O 1
ATOM 3695 N N . VAL C 2 84 ? 24.559 17.819 -22.363 1.00 78.81 84 VAL C N 1
ATOM 3696 C CA . VAL C 2 84 ? 23.891 16.873 -21.465 1.00 74.91 84 VAL C CA 1
ATOM 3697 C C . VAL C 2 84 ? 24.910 15.925 -20.828 1.00 73.40 84 VAL C C 1
ATOM 3698 O O . VAL C 2 84 ? 25.961 15.663 -21.414 1.00 70.20 84 VAL C O 1
ATOM 3702 N N . PHE C 2 85 ? 24.612 15.406 -19.637 1.00 80.92 85 PHE C N 1
ATOM 3703 C CA . PHE C 2 85 ? 25.463 14.365 -19.060 1.00 97.30 85 PHE C CA 1
ATOM 3704 C C . PHE C 2 85 ? 24.728 13.477 -18.057 1.00 115.87 85 PHE C C 1
ATOM 3705 O O . PHE C 2 85 ? 23.567 13.725 -17.717 1.00 123.59 85 PHE C O 1
ATOM 3713 N N . GLU C 2 86 ? 25.432 12.439 -17.604 1.00 120.70 86 GLU C N 1
ATOM 3714 C CA . GLU C 2 86 ? 24.921 11.463 -16.640 1.00 121.99 86 GLU C CA 1
ATOM 3715 C C . GLU C 2 86 ? 23.673 10.762 -17.160 1.00 122.97 86 GLU C C 1
ATOM 3716 O O . GLU C 2 86 ? 23.762 9.717 -17.805 1.00 125.30 86 GLU C O 1
ATOM 3722 N N . PRO C 2 95 ? 18.648 8.643 -15.462 1.00 134.03 95 PRO C N 1
ATOM 3723 C CA . PRO C 2 95 ? 18.760 9.912 -14.739 1.00 130.93 95 PRO C CA 1
ATOM 3724 C C . PRO C 2 95 ? 19.730 10.881 -15.407 1.00 130.44 95 PRO C C 1
ATOM 3725 O O . PRO C 2 95 ? 20.629 11.398 -14.742 1.00 127.59 95 PRO C O 1
ATOM 3729 N N . THR C 2 96 ? 19.543 11.129 -16.700 1.00 132.86 96 THR C N 1
ATOM 3730 C CA . THR C 2 96 ? 20.401 12.062 -17.420 1.00 126.88 96 THR C CA 1
ATOM 3731 C C . THR C 2 96 ? 19.943 13.491 -17.159 1.00 122.92 96 THR C C 1
ATOM 3732 O O . THR C 2 96 ? 18.771 13.824 -17.347 1.00 120.79 96 THR C O 1
ATOM 3736 N N . ILE C 2 97 ? 20.876 14.335 -16.733 1.00 120.77 97 ILE C N 1
ATOM 3737 C CA . ILE C 2 97 ? 20.590 15.750 -16.523 1.00 114.85 97 ILE C CA 1
ATOM 3738 C C . ILE C 2 97 ? 21.201 16.631 -17.604 1.00 110.08 97 ILE C C 1
ATOM 3739 O O . ILE C 2 97 ? 22.274 16.337 -18.142 1.00 107.26 97 ILE C O 1
ATOM 3744 N N . ALA C 2 98 ? 20.504 17.718 -17.913 1.00 110.14 98 ALA C N 1
ATOM 3745 C CA . ALA C 2 98 ? 20.861 18.574 -19.034 1.00 107.82 98 ALA C CA 1
ATOM 3746 C C . ALA C 2 98 ? 21.355 19.899 -18.476 1.00 102.21 98 ALA C C 1
ATOM 3747 O O . ALA C 2 98 ? 21.092 20.218 -17.326 1.00 105.34 98 ALA C O 1
ATOM 3749 N N . SER C 2 99 ? 22.140 20.632 -19.253 1.00 95.87 99 SER C N 1
ATOM 3750 C CA . SER C 2 99 ? 22.717 21.875 -18.765 1.00 96.33 99 SER C CA 1
ATOM 3751 C C . SER C 2 99 ? 22.960 22.899 -19.870 1.00 94.00 99 SER C C 1
ATOM 3752 O O . SER C 2 99 ? 23.278 22.550 -21.016 1.00 100.63 99 SER C O 1
ATOM 3755 N N . VAL C 2 100 ? 22.819 24.167 -19.494 1.00 84.75 100 VAL C N 1
ATOM 3756 C CA . VAL C 2 100 ? 23.136 25.295 -20.358 1.00 81.16 100 VAL C CA 1
ATOM 3757 C C . VAL C 2 100 ? 24.155 26.203 -19.678 1.00 80.54 100 VAL C C 1
ATOM 3758 O O . VAL C 2 100 ? 23.988 26.576 -18.516 1.00 86.42 100 VAL C O 1
ATOM 3762 N N . VAL C 2 101 ? 25.208 26.556 -20.407 1.00 70.82 101 VAL C N 1
ATOM 3763 C CA . VAL C 2 101 ? 26.264 27.410 -19.875 1.00 61.67 101 VAL C CA 1
ATOM 3764 C C . VAL C 2 101 ? 26.394 28.694 -20.685 1.00 72.00 101 VAL C C 1
ATOM 3765 O O . VAL C 2 101 ? 26.545 28.652 -21.903 1.00 80.77 101 VAL C O 1
ATOM 3769 N N . LEU C 2 102 ? 26.323 29.835 -20.004 1.00 73.48 102 LEU C N 1
ATOM 3770 C CA . LEU C 2 102 ? 26.471 31.127 -20.675 1.00 69.61 102 LEU C CA 1
ATOM 3771 C C . LEU C 2 102 ? 27.622 31.908 -20.060 1.00 73.16 102 LEU C C 1
ATOM 3772 O O . LEU C 2 102 ? 27.570 32.284 -18.893 1.00 75.35 102 LEU C O 1
ATOM 3777 N N . HIS C 2 103 ? 28.663 32.154 -20.852 1.00 75.40 103 HIS C N 1
ATOM 3778 C CA . HIS C 2 103 ? 29.900 32.701 -20.293 1.00 76.85 103 HIS C CA 1
ATOM 3779 C C . HIS C 2 103 ? 30.475 33.886 -21.073 1.00 86.09 103 HIS C C 1
ATOM 3780 O O . HIS C 2 103 ? 30.844 33.753 -22.242 1.00 87.88 103 HIS C O 1
ATOM 3787 N N . LEU C 2 104 ? 30.510 35.041 -20.406 1.00 98.11 104 LEU C N 1
ATOM 3788 C CA . LEU C 2 104 ? 31.284 36.199 -20.843 1.00 113.30 104 LEU C CA 1
ATOM 3789 C C . LEU C 2 104 ? 32.123 36.681 -19.652 1.00 136.46 104 LEU C C 1
ATOM 3790 O O . LEU C 2 104 ? 31.861 36.240 -18.546 1.00 138.56 104 LEU C O 1
ATOM 3795 N N . PRO C 2 105 ? 33.120 37.565 -19.872 1.00 153.36 105 PRO C N 1
ATOM 3796 C CA . PRO C 2 105 ? 34.095 37.788 -18.798 1.00 159.58 105 PRO C CA 1
ATOM 3797 C C . PRO C 2 105 ? 33.532 38.216 -17.430 1.00 154.98 105 PRO C C 1
ATOM 3798 O O . PRO C 2 105 ? 33.956 37.650 -16.424 1.00 165.30 105 PRO C O 1
ATOM 3802 N N . PRO C 2 106 ? 32.610 39.197 -17.373 1.00 119.98 106 PRO C N 1
ATOM 3803 C CA . PRO C 2 106 ? 32.163 39.555 -16.020 1.00 98.53 106 PRO C CA 1
ATOM 3804 C C . PRO C 2 106 ? 31.270 38.517 -15.328 1.00 92.81 106 PRO C C 1
ATOM 3805 O O . PRO C 2 106 ? 31.401 38.332 -14.119 1.00 97.16 106 PRO C O 1
ATOM 3809 N N . TYR C 2 107 ? 30.392 37.852 -16.077 1.00 80.70 107 TYR C N 1
ATOM 3810 C CA . TYR C 2 107 ? 29.380 36.985 -15.477 1.00 64.29 107 TYR C CA 1
ATOM 3811 C C . TYR C 2 107 ? 29.364 35.593 -16.098 1.00 66.81 107 TYR C C 1
ATOM 3812 O O . TYR C 2 107 ? 29.589 35.440 -17.296 1.00 82.32 107 TYR C O 1
ATOM 3821 N N . ARG C 2 108 ? 29.086 34.575 -15.290 1.00 53.15 108 ARG C N 1
ATOM 3822 C CA . ARG C 2 108 ? 28.927 33.231 -15.831 1.00 49.73 108 ARG C CA 1
ATOM 3823 C C . ARG C 2 108 ? 27.693 32.546 -15.246 1.00 53.04 108 ARG C C 1
ATOM 3824 O O . ARG C 2 108 ? 27.545 32.424 -14.026 1.00 60.67 108 ARG C O 1
ATOM 3832 N N . TYR C 2 109 ? 26.808 32.114 -16.138 1.00 52.51 109 TYR C N 1
ATOM 3833 C CA . TYR C 2 109 ? 25.562 31.461 -15.767 1.00 55.28 109 TYR C CA 1
ATOM 3834 C C . TYR C 2 109 ? 25.617 29.968 -16.061 1.00 65.00 109 TYR C C 1
ATOM 3835 O O . TYR C 2 109 ? 26.166 29.546 -17.085 1.00 69.96 109 TYR C O 1
ATOM 3844 N N . ARG C 2 110 ? 25.026 29.176 -15.171 1.00 68.68 110 ARG C N 1
ATOM 3845 C CA . ARG C 2 110 ? 24.834 27.756 -15.421 1.00 68.65 110 ARG C CA 1
ATOM 3846 C C . ARG C 2 110 ? 23.432 27.336 -14.996 1.00 72.33 110 ARG C C 1
ATOM 3847 O O . ARG C 2 110 ? 23.009 27.582 -13.864 1.00 74.23 110 ARG C O 1
ATOM 3855 N N . PHE C 2 111 ? 22.716 26.697 -15.914 1.00 71.71 111 PHE C N 1
ATOM 3856 C CA . PHE C 2 111 ? 21.365 26.224 -15.646 1.00 72.01 111 PHE C CA 1
ATOM 3857 C C . PHE C 2 111 ? 21.282 24.716 -15.822 1.00 76.74 111 PHE C C 1
ATOM 3858 O O . PHE C 2 111 ? 21.457 24.206 -16.927 1.00 80.13 111 PHE C O 1
ATOM 3866 N N . ASP C 2 112 ? 21.020 24.004 -14.732 1.00 79.67 112 ASP C N 1
ATOM 3867 C CA . ASP C 2 112 ? 20.881 22.556 -14.802 1.00 82.56 112 ASP C CA 1
ATOM 3868 C C . ASP C 2 112 ? 19.407 22.178 -14.833 1.00 87.13 112 ASP C C 1
ATOM 3869 O O . ASP C 2 112 ? 18.653 22.551 -13.949 1.00 91.14 112 ASP C O 1
ATOM 3874 N N . PHE C 2 113 ? 19.005 21.432 -15.854 1.00 89.41 113 PHE C N 1
ATOM 3875 C CA . PHE C 2 113 ? 17.627 20.994 -16.006 1.00 91.93 113 PHE C CA 1
ATOM 3876 C C . PHE C 2 113 ? 17.533 19.507 -15.690 1.00 97.44 113 PHE C C 1
ATOM 3877 O O . PHE C 2 113 ? 18.263 18.691 -16.269 1.00 99.56 113 PHE C O 1
ATOM 3885 N N . SER C 2 114 ? 16.640 19.159 -14.768 1.00 96.29 114 SER C N 1
ATOM 3886 C CA . SER C 2 114 ? 16.454 17.768 -14.370 1.00 94.81 114 SER C CA 1
ATOM 3887 C C . SER C 2 114 ? 15.001 17.333 -14.561 1.00 91.23 114 SER C C 1
ATOM 3888 O O . SER C 2 114 ? 14.074 18.110 -14.315 1.00 85.74 114 SER C O 1
ATOM 3891 N N . PRO C 2 115 ? 14.801 16.083 -15.006 1.00 98.65 115 PRO C N 1
ATOM 3892 C CA . PRO C 2 115 ? 13.474 15.533 -15.313 1.00 98.59 115 PRO C CA 1
ATOM 3893 C C . PRO C 2 115 ? 12.648 15.208 -14.070 1.00 97.75 115 PRO C C 1
ATOM 3894 O O . PRO C 2 115 ? 13.186 14.742 -13.065 1.00 92.70 115 PRO C O 1
ATOM 3898 N N . LEU C 2 116 ? 11.346 15.457 -14.153 1.00 106.40 116 LEU C N 1
ATOM 3899 C CA . LEU C 2 116 ? 10.416 15.086 -13.093 1.00 114.44 116 LEU C CA 1
ATOM 3900 C C . LEU C 2 116 ? 9.200 14.390 -13.700 1.00 129.29 116 LEU C C 1
ATOM 3901 O O . LEU C 2 116 ? 8.433 15.003 -14.443 1.00 131.68 116 LEU C O 1
ATOM 3906 N N . LYS C 2 117 ? 9.028 13.110 -13.384 1.00 136.63 117 LYS C N 1
ATOM 3907 C CA . LYS C 2 117 ? 7.949 12.324 -13.973 1.00 145.39 117 LYS C CA 1
ATOM 3908 C C . LYS C 2 117 ? 7.131 11.608 -12.904 1.00 141.12 117 LYS C C 1
ATOM 3909 O O . LYS C 2 117 ? 7.647 11.259 -11.842 1.00 134.16 117 LYS C O 1
ATOM 3915 N N . GLY C 2 118 ? 5.852 11.394 -13.192 1.00 146.57 118 GLY C N 1
ATOM 3916 C CA . GLY C 2 118 ? 4.975 10.668 -12.295 1.00 154.45 118 GLY C CA 1
ATOM 3917 C C . GLY C 2 118 ? 3.519 10.892 -12.644 1.00 164.84 118 GLY C C 1
ATOM 3918 O O . GLY C 2 118 ? 3.195 11.753 -13.462 1.00 168.41 118 GLY C O 1
ATOM 3919 N N . LYS C 2 119 ? 2.636 10.116 -12.026 1.00 167.08 119 LYS C N 1
ATOM 3920 C CA . LYS C 2 119 ? 1.204 10.305 -12.214 1.00 169.25 119 LYS C CA 1
ATOM 3921 C C . LYS C 2 119 ? 0.750 11.542 -11.448 1.00 168.06 119 LYS C C 1
ATOM 3922 O O . LYS C 2 119 ? -0.048 12.337 -11.947 1.00 171.18 119 LYS C O 1
ATOM 3928 N N . ASP C 2 120 ? 1.266 11.695 -10.233 1.00 162.79 120 ASP C N 1
ATOM 3929 C CA . ASP C 2 120 ? 0.986 12.869 -9.417 1.00 160.58 120 ASP C CA 1
ATOM 3930 C C . ASP C 2 120 ? 2.182 13.819 -9.429 1.00 151.05 120 ASP C C 1
ATOM 3931 O O . ASP C 2 120 ? 3.308 13.419 -9.136 1.00 147.03 120 ASP C O 1
ATOM 3936 N N . LEU C 2 121 ? 1.925 15.075 -9.778 1.00 148.38 121 LEU C N 1
ATOM 3937 C CA . LEU C 2 121 ? 2.963 16.099 -9.844 1.00 134.00 121 LEU C CA 1
ATOM 3938 C C . LEU C 2 121 ? 3.604 16.376 -8.488 1.00 137.30 121 LEU C C 1
ATOM 3939 O O . LEU C 2 121 ? 4.820 16.250 -8.320 1.00 133.28 121 LEU C O 1
ATOM 3944 N N . GLU C 2 122 ? 2.767 16.751 -7.526 1.00 129.14 122 GLU C N 1
ATOM 3945 C CA . GLU C 2 122 ? 3.222 17.163 -6.204 1.00 131.17 122 GLU C CA 1
ATOM 3946 C C . GLU C 2 122 ? 3.955 16.039 -5.474 1.00 132.32 122 GLU C C 1
ATOM 3947 O O . GLU C 2 122 ? 5.006 16.260 -4.865 1.00 130.19 122 GLU C O 1
ATOM 3953 N N . LYS C 2 123 ? 3.393 14.835 -5.545 1.00 140.57 123 LYS C N 1
ATOM 3954 C CA . LYS C 2 123 ? 3.997 13.658 -4.929 1.00 145.22 123 LYS C CA 1
ATOM 3955 C C . LYS C 2 123 ? 5.380 13.381 -5.506 1.00 142.04 123 LYS C C 1
ATOM 3956 O O . LYS C 2 123 ? 6.302 13.008 -4.782 1.00 142.83 123 LYS C O 1
ATOM 3962 N N . ALA C 2 124 ? 5.517 13.578 -6.813 1.00 139.17 124 ALA C N 1
ATOM 3963 C CA . ALA C 2 124 ? 6.788 13.363 -7.493 1.00 132.04 124 ALA C CA 1
ATOM 3964 C C . ALA C 2 124 ? 7.807 14.413 -7.063 1.00 122.60 124 ALA C C 1
ATOM 3965 O O . ALA C 2 124 ? 8.965 14.092 -6.778 1.00 119.03 124 ALA C O 1
ATOM 3967 N N . LEU C 2 125 ? 7.366 15.668 -7.016 1.00 119.88 125 LEU C N 1
ATOM 3968 C CA . LEU C 2 125 ? 8.223 16.768 -6.587 1.00 114.30 125 LEU C CA 1
ATOM 3969 C C . LEU C 2 125 ? 8.758 16.547 -5.173 1.00 118.69 125 LEU C C 1
ATOM 3970 O O . LEU C 2 125 ? 9.963 16.644 -4.940 1.00 121.96 125 LEU C O 1
ATOM 3975 N N . ILE C 2 126 ? 7.861 16.246 -4.237 1.00 123.01 126 ILE C N 1
ATOM 3976 C CA . ILE C 2 126 ? 8.265 15.947 -2.865 1.00 94.93 126 ILE C CA 1
ATOM 3977 C C . ILE C 2 126 ? 9.200 14.738 -2.822 1.00 97.17 126 ILE C C 1
ATOM 3978 O O . ILE C 2 126 ? 10.205 14.742 -2.104 1.00 93.82 126 ILE C O 1
ATOM 3983 N N . GLU C 2 127 ? 8.866 13.713 -3.605 1.00 105.18 127 GLU C N 1
ATOM 3984 C CA . GLU C 2 127 ? 9.685 12.508 -3.707 1.00 115.93 127 GLU C CA 1
ATOM 3985 C C . GLU C 2 127 ? 11.116 12.870 -4.082 1.00 114.04 127 GLU C C 1
ATOM 3986 O O . GLU C 2 127 ? 12.072 12.285 -3.571 1.00 112.83 127 GLU C O 1
ATOM 3992 N N . ASP C 2 128 ? 11.251 13.837 -4.983 1.00 114.49 128 ASP C N 1
ATOM 3993 C CA . ASP C 2 128 ? 12.561 14.307 -5.410 1.00 106.75 128 ASP C CA 1
ATOM 3994 C C . ASP C 2 128 ? 13.249 15.090 -4.295 1.00 102.06 128 ASP C C 1
ATOM 3995 O O . ASP C 2 128 ? 14.409 14.833 -3.972 1.00 99.39 128 ASP C O 1
ATOM 4000 N N . LEU C 2 129 ? 12.527 16.045 -3.712 1.00 104.20 129 LEU C N 1
ATOM 4001 C CA . LEU C 2 129 ? 13.085 16.923 -2.684 1.00 76.92 129 LEU C CA 1
ATOM 4002 C C . LEU C 2 129 ? 13.583 16.167 -1.451 1.00 89.96 129 LEU C C 1
ATOM 4003 O O . LEU C 2 129 ? 14.517 16.612 -0.783 1.00 85.12 129 LEU C O 1
ATOM 4008 N N . LYS C 2 130 ? 12.959 15.032 -1.150 1.00 99.83 130 LYS C N 1
ATOM 4009 C CA . LYS C 2 130 ? 13.365 14.221 -0.002 1.00 104.93 130 LYS C CA 1
ATOM 4010 C C . LYS C 2 130 ? 14.722 13.548 -0.210 1.00 101.27 130 LYS C C 1
ATOM 4011 O O . LYS C 2 130 ? 15.348 13.094 0.748 1.00 101.38 130 LYS C O 1
ATOM 4017 N N . GLU C 2 131 ? 15.169 13.478 -1.459 1.00 100.47 131 GLU C N 1
ATOM 4018 C CA . GLU C 2 131 ? 16.415 12.789 -1.782 1.00 105.82 131 GLU C CA 1
ATOM 4019 C C . GLU C 2 131 ? 17.627 13.717 -1.763 1.00 104.72 131 GLU C C 1
ATOM 4020 O O . GLU C 2 131 ? 18.764 13.262 -1.882 1.00 106.21 131 GLU C O 1
ATOM 4026 N N . ARG C 2 132 ? 17.384 15.015 -1.613 1.00 107.52 132 ARG C N 1
ATOM 4027 C CA . ARG C 2 132 ? 18.460 16.002 -1.641 1.00 102.38 132 ARG C CA 1
ATOM 4028 C C . ARG C 2 132 ? 19.271 16.030 -0.346 1.00 95.20 132 ARG C C 1
ATOM 4029 O O . ARG C 2 132 ? 18.823 15.548 0.694 1.00 95.13 132 ARG C O 1
ATOM 4037 N N . ASP C 2 133 ? 20.476 16.588 -0.431 1.00 87.86 133 ASP C N 1
ATOM 4038 C CA . ASP C 2 133 ? 21.462 16.490 0.643 1.00 86.22 133 ASP C CA 1
ATOM 4039 C C . ASP C 2 133 ? 21.044 17.190 1.938 1.00 84.02 133 ASP C C 1
ATOM 4040 O O . ASP C 2 133 ? 21.053 16.577 3.005 1.00 83.71 133 ASP C O 1
ATOM 4045 N N . PHE C 2 134 ? 20.681 18.466 1.848 1.00 82.84 134 PHE C N 1
ATOM 4046 C CA . PHE C 2 134 ? 20.348 19.241 3.040 1.00 76.99 134 PHE C CA 1
ATOM 4047 C C . PHE C 2 134 ? 18.989 19.925 2.943 1.00 82.89 134 PHE C C 1
ATOM 4048 O O . PHE C 2 134 ? 18.445 20.106 1.853 1.00 84.71 134 PHE C O 1
ATOM 4056 N N . THR C 2 135 ? 18.453 20.295 4.103 1.00 84.55 135 THR C N 1
ATOM 4057 C CA . THR C 2 135 ? 17.155 20.955 4.206 1.00 87.46 135 THR C CA 1
ATOM 4058 C C . THR C 2 135 ? 17.073 22.242 3.388 1.00 87.48 135 THR C C 1
ATOM 4059 O O . THR C 2 135 ? 16.121 22.441 2.632 1.00 92.54 135 THR C O 1
ATOM 4063 N N . ALA C 2 136 ? 18.065 23.113 3.550 1.00 82.13 136 ALA C N 1
ATOM 4064 C CA . ALA C 2 136 ? 18.084 24.396 2.853 1.00 80.65 136 ALA C CA 1
ATOM 4065 C C . ALA C 2 136 ? 18.147 24.214 1.338 1.00 83.79 136 ALA C C 1
ATOM 4066 O O . ALA C 2 136 ? 17.706 25.078 0.582 1.00 87.09 136 ALA C O 1
ATOM 4068 N N . ASN C 2 137 ? 18.701 23.087 0.903 1.00 82.27 137 ASN C N 1
ATOM 4069 C CA . ASN C 2 137 ? 18.807 22.783 -0.519 1.00 78.93 137 ASN C CA 1
ATOM 4070 C C . ASN C 2 137 ? 17.564 22.076 -1.053 1.00 83.38 137 ASN C C 1
ATOM 4071 O O . ASN C 2 137 ? 17.383 21.947 -2.264 1.00 85.92 137 ASN C O 1
ATOM 4076 N N . ALA C 2 138 ? 16.712 21.618 -0.141 1.00 85.74 138 ALA C N 1
ATOM 4077 C CA . ALA C 2 138 ? 15.539 20.833 -0.512 1.00 89.16 138 ALA C CA 1
ATOM 4078 C C . ALA C 2 138 ? 14.323 21.707 -0.808 1.00 88.84 138 ALA C C 1
ATOM 4079 O O . ALA C 2 138 ? 13.263 21.202 -1.179 1.00 93.70 138 ALA C O 1
ATOM 4081 N N . ILE C 2 139 ? 14.476 23.017 -0.646 1.00 86.59 139 ILE C N 1
ATOM 4082 C CA . ILE C 2 139 ? 13.377 23.944 -0.892 1.00 69.95 139 ILE C CA 1
ATOM 4083 C C . ILE C 2 139 ? 13.170 24.152 -2.390 1.00 87.87 139 ILE C C 1
ATOM 4084 O O . ILE C 2 139 ? 14.133 24.280 -3.147 1.00 85.51 139 ILE C O 1
ATOM 4089 N N . ALA C 2 140 ? 11.910 24.183 -2.814 1.00 92.42 140 ALA C N 1
ATOM 4090 C CA . ALA C 2 140 ? 11.584 24.383 -4.219 1.00 92.88 140 ALA C CA 1
ATOM 4091 C C . ALA C 2 140 ? 10.392 25.315 -4.369 1.00 95.66 140 ALA C C 1
ATOM 4092 O O . ALA C 2 140 ? 9.528 25.380 -3.495 1.00 98.73 140 ALA C O 1
ATOM 4094 N N . VAL C 2 141 ? 10.350 26.030 -5.488 1.00 77.02 141 VAL C N 1
ATOM 4095 C CA . VAL C 2 141 ? 9.217 26.885 -5.825 1.00 80.59 141 VAL C CA 1
ATOM 4096 C C . VAL C 2 141 ? 8.769 26.652 -7.260 1.00 107.56 141 VAL C C 1
ATOM 4097 O O . VAL C 2 141 ? 9.479 26.034 -8.049 1.00 80.19 141 VAL C O 1
ATOM 4101 N N . ASN C 2 142 ? 7.582 27.146 -7.593 1.00 109.51 142 ASN C N 1
ATOM 4102 C CA . ASN C 2 142 ? 7.083 27.058 -8.956 1.00 111.07 142 ASN C CA 1
ATOM 4103 C C . ASN C 2 142 ? 7.569 28.253 -9.765 1.00 100.57 142 ASN C C 1
ATOM 4104 O O . ASN C 2 142 ? 7.572 29.382 -9.274 1.00 96.82 142 ASN C O 1
ATOM 4109 N N . LEU C 2 143 ? 7.995 27.996 -10.998 1.00 97.81 143 LEU C N 1
ATOM 4110 C CA . LEU C 2 143 ? 8.541 29.040 -11.860 1.00 83.65 143 LEU C CA 1
ATOM 4111 C C . LEU C 2 143 ? 7.524 30.145 -12.122 1.00 128.22 143 LEU C C 1
ATOM 4112 O O . LEU C 2 143 ? 7.875 31.323 -12.181 1.00 129.70 143 LEU C O 1
ATOM 4117 N N . ASP C 2 144 ? 6.264 29.754 -12.276 1.00 129.13 144 ASP C N 1
ATOM 4118 C CA . ASP C 2 144 ? 5.198 30.699 -12.586 1.00 128.84 144 ASP C CA 1
ATOM 4119 C C . ASP C 2 144 ? 4.929 31.652 -11.425 1.00 128.58 144 ASP C C 1
ATOM 4120 O O . ASP C 2 144 ? 4.687 32.841 -11.633 1.00 131.91 144 ASP C O 1
ATOM 4125 N N . ASP C 2 145 ? 4.969 31.127 -10.203 1.00 127.83 145 ASP C N 1
ATOM 4126 C CA . ASP C 2 145 ? 4.759 31.947 -9.014 1.00 129.90 145 ASP C CA 1
ATOM 4127 C C . ASP C 2 145 ? 5.908 32.927 -8.803 1.00 119.77 145 ASP C C 1
ATOM 4128 O O . ASP C 2 145 ? 5.734 33.978 -8.185 1.00 92.62 145 ASP C O 1
ATOM 4133 N N . VAL C 2 146 ? 7.083 32.576 -9.317 1.00 112.00 146 VAL C N 1
ATOM 4134 C CA . VAL C 2 146 ? 8.227 33.478 -9.299 1.00 106.12 146 VAL C CA 1
ATOM 4135 C C . VAL C 2 146 ? 8.005 34.620 -10.285 1.00 111.44 146 VAL C C 1
ATOM 4136 O O . VAL C 2 146 ? 8.202 35.791 -9.956 1.00 109.37 146 VAL C O 1
ATOM 4140 N N . LEU C 2 147 ? 7.576 34.269 -11.494 1.00 115.53 147 LEU C N 1
ATOM 4141 C CA . LEU C 2 147 ? 7.298 35.255 -12.531 1.00 120.20 147 LEU C CA 1
ATOM 4142 C C . LEU C 2 147 ? 5.894 35.829 -12.385 1.00 129.10 147 LEU C C 1
ATOM 4143 O O . LEU C 2 147 ? 5.376 36.466 -13.303 1.00 135.50 147 LEU C O 1
ATOM 4148 N N . THR C 2 154 ? 3.696 33.639 -3.153 1.00 101.43 154 THR C N 1
ATOM 4149 C CA . THR C 2 154 ? 4.864 32.780 -3.304 1.00 110.53 154 THR C CA 1
ATOM 4150 C C . THR C 2 154 ? 4.747 31.546 -2.419 1.00 114.04 154 THR C C 1
ATOM 4151 O O . THR C 2 154 ? 4.946 31.618 -1.207 1.00 114.53 154 THR C O 1
ATOM 4155 N N . ILE C 2 155 ? 4.416 30.414 -3.033 1.00 115.27 155 ILE C N 1
ATOM 4156 C CA . ILE C 2 155 ? 4.265 29.163 -2.301 1.00 113.37 155 ILE C CA 1
ATOM 4157 C C . ILE C 2 155 ? 5.462 28.252 -2.573 1.00 105.99 155 ILE C C 1
ATOM 4158 O O . ILE C 2 155 ? 5.776 27.938 -3.722 1.00 103.86 155 ILE C O 1
ATOM 4163 N N . VAL C 2 156 ? 6.136 27.842 -1.503 1.00 100.51 156 VAL C N 1
ATOM 4164 C CA . VAL C 2 156 ? 7.341 27.028 -1.618 1.00 88.69 156 VAL C CA 1
ATOM 4165 C C . VAL C 2 156 ? 7.114 25.611 -1.096 1.00 107.94 156 VAL C C 1
ATOM 4166 O O . VAL C 2 156 ? 6.239 25.379 -0.259 1.00 108.49 156 VAL C O 1
ATOM 4170 N N . TYR C 2 157 ? 7.884 24.662 -1.617 1.00 108.20 157 TYR C N 1
ATOM 4171 C CA . TYR C 2 157 ? 7.781 23.275 -1.185 1.00 110.85 157 TYR C CA 1
ATOM 4172 C C . TYR C 2 157 ? 9.013 22.875 -0.384 1.00 111.12 157 TYR C C 1
ATOM 4173 O O . TYR C 2 157 ? 10.106 22.762 -0.935 1.00 112.72 157 TYR C O 1
ATOM 4182 N N . ASP C 2 158 ? 8.841 22.664 0.917 1.00 113.07 158 ASP C N 1
ATOM 4183 C CA . ASP C 2 158 ? 9.929 22.150 1.742 1.00 114.22 158 ASP C CA 1
ATOM 4184 C C . ASP C 2 158 ? 9.418 21.108 2.734 1.00 115.33 158 ASP C C 1
ATOM 4185 O O . ASP C 2 158 ? 9.156 21.419 3.896 1.00 115.23 158 ASP C O 1
ATOM 4190 N N . PRO C 2 159 ? 9.282 19.855 2.272 1.00 117.87 159 PRO C N 1
ATOM 4191 C CA . PRO C 2 159 ? 8.839 18.737 3.111 1.00 121.37 159 PRO C CA 1
ATOM 4192 C C . PRO C 2 159 ? 9.869 18.400 4.182 1.00 113.11 159 PRO C C 1
ATOM 4193 O O . PRO C 2 159 ? 9.544 17.754 5.180 1.00 117.49 159 PRO C O 1
ATOM 4197 N N . THR C 2 160 ? 11.104 18.840 3.963 1.00 103.69 160 THR C N 1
ATOM 4198 C CA . THR C 2 160 ? 12.198 18.569 4.884 1.00 102.96 160 THR C CA 1
ATOM 4199 C C . THR C 2 160 ? 12.337 19.681 5.917 1.00 99.54 160 THR C C 1
ATOM 4200 O O . THR C 2 160 ? 13.211 19.631 6.783 1.00 100.90 160 THR C O 1
ATOM 4204 N N . GLY C 2 161 ? 11.473 20.686 5.816 1.00 99.89 161 GLY C N 1
ATOM 4205 C CA . GLY C 2 161 ? 11.472 21.795 6.753 1.00 102.91 161 GLY C CA 1
ATOM 4206 C C . GLY C 2 161 ? 12.748 22.612 6.712 1.00 98.59 161 GLY C C 1
ATOM 4207 O O . GLY C 2 161 ? 13.377 22.848 7.743 1.00 99.46 161 GLY C O 1
ATOM 4208 N N . GLY C 2 162 ? 13.132 23.037 5.512 1.00 77.37 162 GLY C N 1
ATOM 4209 C CA . GLY C 2 162 ? 14.366 23.777 5.323 1.00 93.99 162 GLY C CA 1
ATOM 4210 C C . GLY C 2 162 ? 14.341 25.162 5.936 1.00 90.89 162 GLY C C 1
ATOM 4211 O O . GLY C 2 162 ? 15.266 25.551 6.652 1.00 90.16 162 GLY C O 1
ATOM 4212 N N . ILE C 2 163 ? 13.277 25.904 5.645 1.00 88.72 163 ILE C N 1
ATOM 4213 C CA . ILE C 2 163 ? 13.144 27.292 6.077 1.00 87.05 163 ILE C CA 1
ATOM 4214 C C . ILE C 2 163 ? 13.248 27.418 7.593 1.00 97.92 163 ILE C C 1
ATOM 4215 O O . ILE C 2 163 ? 13.900 28.330 8.103 1.00 103.37 163 ILE C O 1
ATOM 4220 N N . LYS C 2 164 ? 12.593 26.504 8.303 1.00 103.15 164 LYS C N 1
ATOM 4221 C CA . LYS C 2 164 ? 12.660 26.458 9.760 1.00 105.98 164 LYS C CA 1
ATOM 4222 C C . LYS C 2 164 ? 14.106 26.391 10.249 1.00 101.39 164 LYS C C 1
ATOM 4223 O O . LYS C 2 164 ? 14.465 27.029 11.238 1.00 104.67 164 LYS C O 1
ATOM 4229 N N . ASP C 2 165 ? 14.929 25.613 9.552 1.00 91.20 165 ASP C N 1
ATOM 4230 C CA . ASP C 2 165 ? 16.343 25.501 9.888 1.00 85.92 165 ASP C CA 1
ATOM 4231 C C . ASP C 2 165 ? 17.115 26.751 9.483 1.00 87.96 165 ASP C C 1
ATOM 4232 O O . ASP C 2 165 ? 18.094 27.121 10.130 1.00 92.40 165 ASP C O 1
ATOM 4237 N N . LEU C 2 166 ? 16.673 27.399 8.410 1.00 86.65 166 LEU C N 1
ATOM 4238 C CA . LEU C 2 166 ? 17.337 28.606 7.930 1.00 83.37 166 LEU C CA 1
ATOM 4239 C C . LEU C 2 166 ? 17.100 29.794 8.861 1.00 80.76 166 LEU C C 1
ATOM 4240 O O . LEU C 2 166 ? 17.955 30.671 8.983 1.00 74.92 166 LEU C O 1
ATOM 4245 N N . GLU C 2 167 ? 15.940 29.826 9.512 1.00 89.49 167 GLU C N 1
ATOM 4246 C CA . GLU C 2 167 ? 15.660 30.868 10.493 1.00 99.88 167 GLU C CA 1
ATOM 4247 C C . GLU C 2 167 ? 16.549 30.687 11.715 1.00 103.85 167 GLU C C 1
ATOM 4248 O O . GLU C 2 167 ? 16.977 31.657 12.339 1.00 110.66 167 GLU C O 1
ATOM 4254 N N . GLN C 2 168 ? 16.820 29.430 12.047 1.00 100.27 168 GLN C N 1
ATOM 4255 C CA . GLN C 2 168 ? 17.646 29.097 13.198 1.00 102.47 168 GLN C CA 1
ATOM 4256 C C . GLN C 2 168 ? 19.130 29.081 12.846 1.00 99.53 168 GLN C C 1
ATOM 4257 O O . GLN C 2 168 ? 19.975 28.823 13.703 1.00 101.48 168 GLN C O 1
ATOM 4263 N N . GLY C 2 169 ? 19.444 29.354 11.583 1.00 96.66 169 GLY C N 1
ATOM 4264 C CA . GLY C 2 169 ? 20.824 29.360 11.133 1.00 91.45 169 GLY C CA 1
ATOM 4265 C C . GLY C 2 169 ? 21.402 27.960 11.082 1.00 90.17 169 GLY C C 1
ATOM 4266 O O . GLY C 2 169 ? 22.604 27.769 11.269 1.00 86.18 169 GLY C O 1
ATOM 4267 N N . LEU C 2 170 ? 20.544 26.978 10.822 1.00 92.25 170 LEU C N 1
ATOM 4268 C CA . LEU C 2 170 ? 20.946 25.577 10.860 1.00 90.83 170 LEU C CA 1
ATOM 4269 C C . LEU C 2 170 ? 21.038 24.958 9.469 1.00 84.68 170 LEU C C 1
ATOM 4270 O O . LEU C 2 170 ? 20.223 25.245 8.591 1.00 88.18 170 LEU C O 1
ATOM 4275 N N . LEU C 2 171 ? 22.041 24.109 9.273 1.00 78.36 171 LEU C N 1
ATOM 4276 C CA . LEU C 2 171 ? 22.120 23.300 8.067 1.00 76.62 171 LEU C CA 1
ATOM 4277 C C . LEU C 2 171 ? 21.933 21.838 8.450 1.00 83.29 171 LEU C C 1
ATOM 4278 O O . LEU C 2 171 ? 22.818 21.219 9.041 1.00 88.03 171 LEU C O 1
ATOM 4283 N N . ARG C 2 172 ? 20.768 21.295 8.112 1.00 87.71 172 ARG C N 1
ATOM 4284 C CA . ARG C 2 172 ? 20.402 19.939 8.506 1.00 91.13 172 ARG C CA 1
ATOM 4285 C C . ARG C 2 172 ? 20.276 19.001 7.311 1.00 91.02 172 ARG C C 1
ATOM 4286 O O . ARG C 2 172 ? 19.524 19.282 6.380 1.00 92.50 172 ARG C O 1
ATOM 4294 N N . PRO C 2 173 ? 21.031 17.893 7.322 1.00 93.11 173 PRO C N 1
ATOM 4295 C CA . PRO C 2 173 ? 20.864 16.881 6.276 1.00 93.07 173 PRO C CA 1
ATOM 4296 C C . PRO C 2 173 ? 19.450 16.315 6.306 1.00 97.01 173 PRO C C 1
ATOM 4297 O O . PRO C 2 173 ? 18.889 16.138 7.389 1.00 102.10 173 PRO C O 1
ATOM 4301 N N . VAL C 2 174 ? 18.879 16.056 5.135 1.00 95.21 174 VAL C N 1
ATOM 4302 C CA . VAL C 2 174 ? 17.529 15.515 5.052 1.00 100.60 174 VAL C CA 1
ATOM 4303 C C . VAL C 2 174 ? 17.481 14.168 5.758 1.00 105.30 174 VAL C C 1
ATOM 4304 O O . VAL C 2 174 ? 16.592 13.906 6.568 1.00 111.49 174 VAL C O 1
ATOM 4308 N N . SER C 2 175 ? 18.452 13.320 5.443 1.00 102.89 175 SER C N 1
ATOM 4309 C CA . SER C 2 175 ? 18.641 12.062 6.148 1.00 107.35 175 SER C CA 1
ATOM 4310 C C . SER C 2 175 ? 20.119 11.703 6.148 1.00 108.78 175 SER C C 1
ATOM 4311 O O . SER C 2 175 ? 20.852 12.069 5.227 1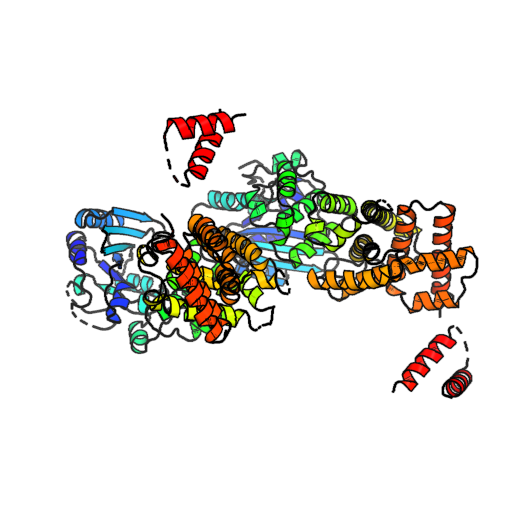.00 110.73 175 SER C O 1
ATOM 4314 N N . ILE C 2 176 ? 20.558 10.993 7.181 1.00 108.45 176 ILE C N 1
ATOM 4315 C CA . ILE C 2 176 ? 21.928 10.499 7.220 1.00 108.57 176 ILE C CA 1
ATOM 4316 C C . ILE C 2 176 ? 22.101 9.419 6.154 1.00 123.98 176 ILE C C 1
ATOM 4317 O O . ILE C 2 176 ? 23.212 9.144 5.701 1.00 124.45 176 ILE C O 1
ATOM 4322 N N . GLU C 2 177 ? 20.983 8.832 5.739 1.00 135.04 177 GLU C N 1
ATOM 4323 C CA . GLU C 2 177 ? 20.977 7.863 4.653 1.00 135.26 177 GLU C CA 1
ATOM 4324 C C . GLU C 2 177 ? 21.310 8.547 3.331 1.00 125.26 177 GLU C C 1
ATOM 4325 O O . GLU C 2 177 ? 22.017 7.987 2.493 1.00 128.53 177 GLU C O 1
ATOM 4331 N N . ASN C 2 178 ? 20.794 9.760 3.152 1.00 105.36 178 ASN C N 1
ATOM 4332 C CA . ASN C 2 178 ? 21.098 10.556 1.968 1.00 98.75 178 ASN C CA 1
ATOM 4333 C C . ASN C 2 178 ? 22.571 10.938 1.905 1.00 94.38 178 ASN C C 1
ATOM 4334 O O . ASN C 2 178 ? 23.153 11.014 0.824 1.00 94.11 178 ASN C O 1
ATOM 4339 N N . LEU C 2 179 ? 23.166 11.187 3.068 1.00 93.70 179 LEU C N 1
ATOM 4340 C CA . LEU C 2 179 ? 24.587 11.502 3.143 1.00 91.86 179 LEU C CA 1
ATOM 4341 C C . LEU C 2 179 ? 25.439 10.259 2.910 1.00 92.66 179 LEU C C 1
ATOM 4342 O O . LEU C 2 179 ? 26.520 10.344 2.332 1.00 87.97 179 LEU C O 1
ATOM 4347 N N . LYS C 2 180 ? 24.956 9.105 3.360 1.00 97.60 180 LYS C N 1
ATOM 4348 C CA . LYS C 2 180 ? 25.677 7.858 3.124 1.00 91.71 180 LYS C CA 1
ATOM 4349 C C . LYS C 2 180 ? 25.618 7.461 1.651 1.00 91.16 180 LYS C C 1
ATOM 4350 O O . LYS C 2 180 ? 26.571 6.892 1.115 1.00 93.49 180 LYS C O 1
ATOM 4356 N N . ARG C 2 181 ? 24.495 7.759 1.003 1.00 90.25 181 ARG C N 1
ATOM 4357 C CA . ARG C 2 181 ? 24.312 7.421 -0.407 1.00 93.14 181 ARG C CA 1
ATOM 4358 C C . ARG C 2 181 ? 25.276 8.197 -1.305 1.00 89.15 181 ARG C C 1
ATOM 4359 O O . ARG C 2 181 ? 25.761 7.671 -2.307 1.00 84.26 181 ARG C O 1
ATOM 4367 N N . ASP C 2 182 ? 25.556 9.444 -0.938 1.00 93.10 182 ASP C N 1
ATOM 4368 C CA . ASP C 2 182 ? 26.497 10.274 -1.687 1.00 91.52 182 ASP C CA 1
ATOM 4369 C C . ASP C 2 182 ? 27.425 11.019 -0.730 1.00 86.56 182 ASP C C 1
ATOM 4370 O O . ASP C 2 182 ? 27.178 12.174 -0.392 1.00 86.15 182 ASP C O 1
ATOM 4375 N N . PRO C 2 183 ? 28.504 10.350 -0.298 1.00 81.41 183 PRO C N 1
ATOM 4376 C CA . PRO C 2 183 ? 29.395 10.803 0.777 1.00 78.03 183 PRO C CA 1
ATOM 4377 C C . PRO C 2 183 ? 30.106 12.129 0.512 1.00 72.53 183 PRO C C 1
ATOM 4378 O O . PRO C 2 183 ? 30.540 12.766 1.470 1.00 74.27 183 PRO C O 1
ATOM 4382 N N . VAL C 2 184 ? 30.222 12.548 -0.744 1.00 67.17 184 VAL C N 1
ATOM 4383 C CA . VAL C 2 184 ? 30.881 13.819 -1.037 1.00 61.42 184 VAL C CA 1
ATOM 4384 C C . VAL C 2 184 ? 30.056 14.983 -0.483 1.00 68.15 184 VAL C C 1
ATOM 4385 O O . VAL C 2 184 ? 30.579 16.077 -0.254 1.00 70.11 184 VAL C O 1
ATOM 4389 N N . ARG C 2 185 ? 28.775 14.724 -0.235 1.00 69.36 185 ARG C N 1
ATOM 4390 C CA . ARG C 2 185 ? 27.894 15.701 0.390 1.00 67.53 185 ARG C CA 1
ATOM 4391 C C . ARG C 2 185 ? 28.410 16.059 1.779 1.00 72.08 185 ARG C C 1
ATOM 4392 O O . ARG C 2 185 ? 28.236 17.188 2.247 1.00 75.57 185 ARG C O 1
ATOM 4400 N N . VAL C 2 186 ? 29.065 15.094 2.423 1.00 65.11 186 VAL C N 1
ATOM 4401 C CA . VAL C 2 186 ? 29.651 15.303 3.742 1.00 62.42 186 VAL C CA 1
ATOM 4402 C C . VAL C 2 186 ? 30.662 16.444 3.690 1.00 61.01 186 VAL C C 1
ATOM 4403 O O . VAL C 2 186 ? 30.825 17.184 4.663 1.00 60.86 186 VAL C O 1
ATOM 4407 N N . LEU C 2 187 ? 31.314 16.608 2.541 1.00 60.52 187 LEU C N 1
ATOM 4408 C CA . LEU C 2 187 ? 32.244 17.715 2.374 1.00 54.49 187 LEU C CA 1
ATOM 4409 C C . LEU C 2 187 ? 31.482 19.015 2.144 1.00 39.39 187 LEU C C 1
ATOM 4410 O O . LEU C 2 187 ? 31.835 20.053 2.707 1.00 58.48 187 LEU C O 1
ATOM 4415 N N . ARG C 2 188 ? 30.413 18.944 1.354 1.00 70.96 188 ARG C N 1
ATOM 4416 C CA . ARG C 2 188 ? 29.616 20.128 1.051 1.00 68.80 188 ARG C CA 1
ATOM 4417 C C . ARG C 2 188 ? 29.096 20.760 2.332 1.00 68.51 188 ARG C C 1
ATOM 4418 O O . ARG C 2 188 ? 29.102 21.985 2.480 1.00 62.70 188 ARG C O 1
ATOM 4426 N N . GLY C 2 189 ? 28.663 19.906 3.256 1.00 70.07 189 GLY C N 1
ATOM 4427 C CA . GLY C 2 189 ? 28.218 20.349 4.563 1.00 77.06 189 GLY C CA 1
ATOM 4428 C C . GLY C 2 189 ? 29.247 21.261 5.191 1.00 79.25 189 GLY C C 1
ATOM 4429 O O . GLY C 2 189 ? 28.920 22.353 5.657 1.00 84.07 189 GLY C O 1
ATOM 4430 N N . PHE C 2 190 ? 30.494 20.805 5.220 1.00 73.09 190 PHE C N 1
ATOM 4431 C CA . PHE C 2 190 ? 31.569 21.611 5.778 1.00 68.69 190 PHE C CA 1
ATOM 4432 C C . PHE C 2 190 ? 31.729 22.919 5.009 1.00 70.73 190 PHE C C 1
ATOM 4433 O O . PHE C 2 190 ? 31.896 23.982 5.607 1.00 79.54 190 PHE C O 1
ATOM 4441 N N . ARG C 2 191 ? 31.660 22.836 3.683 1.00 65.53 191 ARG C N 1
ATOM 4442 C CA . ARG C 2 191 ? 31.833 24.015 2.840 1.00 64.43 191 ARG C CA 1
ATOM 4443 C C . ARG C 2 191 ? 30.721 25.041 3.046 1.00 66.47 191 ARG C C 1
ATOM 4444 O O . ARG C 2 191 ? 30.976 26.170 3.480 1.00 70.94 191 ARG C O 1
ATOM 4452 N N . ILE C 2 192 ? 29.487 24.623 2.776 1.00 65.36 192 ILE C N 1
ATOM 4453 C CA . ILE C 2 192 ? 28.344 25.532 2.773 1.00 67.62 192 ILE C CA 1
ATOM 4454 C C . ILE C 2 192 ? 28.173 26.209 4.127 1.00 70.11 192 ILE C C 1
ATOM 4455 O O . ILE C 2 192 ? 27.947 27.419 4.200 1.00 66.44 192 ILE C O 1
ATOM 4460 N N . ALA C 2 193 ? 28.303 25.422 5.192 1.00 74.20 193 ALA C N 1
ATOM 4461 C CA . ALA C 2 193 ? 28.175 25.930 6.554 1.00 73.61 193 ALA C CA 1
ATOM 4462 C C . ALA C 2 193 ? 29.105 27.112 6.785 1.00 73.44 193 ALA C C 1
ATOM 4463 O O . ALA C 2 193 ? 28.748 28.065 7.472 1.00 84.07 193 ALA C O 1
ATOM 4465 N N . ILE C 2 194 ? 30.305 27.037 6.222 1.00 71.40 194 ILE C N 1
ATOM 4466 C CA . ILE C 2 194 ? 31.244 28.144 6.314 1.00 75.76 194 ILE C CA 1
ATOM 4467 C C . ILE C 2 194 ? 30.934 29.190 5.248 1.00 69.14 194 ILE C C 1
ATOM 4468 O O . ILE C 2 194 ? 31.014 30.393 5.500 1.00 66.49 194 ILE C O 1
ATOM 4473 N N . GLU C 2 195 ? 30.559 28.724 4.061 1.00 64.80 195 GLU C N 1
ATOM 4474 C CA . GLU C 2 195 ? 30.316 29.615 2.932 1.00 55.53 195 GLU C CA 1
ATOM 4475 C C . GLU C 2 195 ? 29.071 30.473 3.137 1.00 54.16 195 GLU C C 1
ATOM 4476 O O . GLU C 2 195 ? 29.072 31.666 2.832 1.00 60.85 195 GLU C O 1
ATOM 4482 N N . LYS C 2 196 ? 28.012 29.857 3.652 1.00 55.47 196 LYS C N 1
ATOM 4483 C CA . LYS C 2 196 ? 26.761 30.561 3.918 1.00 65.26 196 LYS C CA 1
ATOM 4484 C C . LYS C 2 196 ? 26.656 31.012 5.373 1.00 78.06 196 LYS C C 1
ATOM 4485 O O . LYS C 2 196 ? 25.635 31.568 5.786 1.00 82.45 196 LYS C O 1
ATOM 4491 N N . ASN C 2 197 ? 27.722 30.771 6.134 1.00 78.61 197 ASN C N 1
ATOM 4492 C CA . ASN C 2 197 ? 27.773 31.081 7.562 1.00 78.62 197 ASN C CA 1
ATOM 4493 C C . ASN C 2 197 ? 26.581 30.496 8.310 1.00 69.56 197 ASN C C 1
ATOM 4494 O O . ASN C 2 197 ? 25.759 31.224 8.870 1.00 64.26 197 ASN C O 1
ATOM 4499 N N . LEU C 2 198 ? 26.505 29.170 8.308 1.00 69.67 198 LEU C N 1
ATOM 4500 C CA . LEU C 2 198 ? 25.465 28.440 9.017 1.00 68.73 198 LEU C CA 1
ATOM 4501 C C . LEU C 2 198 ? 26.111 27.435 9.963 1.00 64.35 198 LEU C C 1
ATOM 4502 O O . LEU C 2 198 ? 27.279 27.085 9.798 1.00 60.18 198 LEU C O 1
ATOM 4507 N N . GLN C 2 199 ? 25.359 26.972 10.956 1.00 70.70 199 GLN C N 1
ATOM 4508 C CA . GLN C 2 199 ? 25.880 25.948 11.853 1.00 80.51 199 GLN C CA 1
ATOM 4509 C C . GLN C 2 199 ? 25.292 24.587 11.522 1.00 78.49 199 GLN C C 1
ATOM 4510 O O . GLN C 2 199 ? 24.076 24.397 11.544 1.00 81.31 199 GLN C O 1
ATOM 4516 N N . LEU C 2 200 ? 26.171 23.645 11.206 1.00 72.65 200 LEU C N 1
ATOM 4517 C CA . LEU C 2 200 ? 25.758 22.281 10.932 1.00 70.28 200 LEU C CA 1
ATOM 4518 C C . LEU C 2 200 ? 25.130 21.687 12.187 1.00 80.05 200 LEU C C 1
ATOM 4519 O O . LEU C 2 200 ? 25.561 21.980 13.302 1.00 91.36 200 LEU C O 1
ATOM 4524 N N . THR C 2 201 ? 24.115 20.850 12.008 1.00 77.98 201 THR C N 1
ATOM 4525 C CA . THR C 2 201 ? 23.413 20.277 13.149 1.00 91.55 201 THR C CA 1
ATOM 4526 C C . THR C 2 201 ? 24.241 19.161 13.779 1.00 98.44 201 THR C C 1
ATOM 4527 O O . THR C 2 201 ? 25.335 18.848 13.309 1.00 86.54 201 THR C O 1
ATOM 4531 N N . GLU C 2 202 ? 23.713 18.557 14.838 1.00 113.34 202 GLU C N 1
ATOM 4532 C CA . GLU C 2 202 ? 24.488 17.622 15.649 1.00 113.05 202 GLU C CA 1
ATOM 4533 C C . GLU C 2 202 ? 24.687 16.259 14.990 1.00 97.06 202 GLU C C 1
ATOM 4534 O O . GLU C 2 202 ? 25.792 15.709 15.020 1.00 92.48 202 GLU C O 1
ATOM 4540 N N . ASP C 2 203 ? 23.625 15.714 14.402 1.00 95.83 203 ASP C N 1
ATOM 4541 C CA . ASP C 2 203 ? 23.688 14.384 13.797 1.00 104.01 203 ASP C CA 1
ATOM 4542 C C . ASP C 2 203 ? 24.730 14.326 12.689 1.00 101.64 203 ASP C C 1
ATOM 4543 O O . ASP C 2 203 ? 25.301 13.269 12.427 1.00 104.84 203 ASP C O 1
ATOM 4548 N N . PHE C 2 204 ? 24.964 15.460 12.035 1.00 102.84 204 PHE C N 1
ATOM 4549 C CA . PHE C 2 204 ? 25.983 15.535 10.996 1.00 102.20 204 PHE C CA 1
ATOM 4550 C C . PHE C 2 204 ? 27.360 15.256 11.584 1.00 101.55 204 PHE C C 1
ATOM 4551 O O . PHE C 2 204 ? 28.061 14.354 11.130 1.00 107.35 204 PHE C O 1
ATOM 4559 N N . TYR C 2 205 ? 27.743 16.040 12.589 1.00 92.06 205 TYR C N 1
ATOM 4560 C CA . TYR C 2 205 ? 29.034 15.865 13.246 1.00 88.56 205 TYR C CA 1
ATOM 4561 C C . TYR C 2 205 ? 29.164 14.488 13.887 1.00 102.71 205 TYR C C 1
ATOM 4562 O O . TYR C 2 205 ? 30.246 13.903 13.893 1.00 106.99 205 TYR C O 1
ATOM 4571 N N . GLU C 2 206 ? 28.061 13.974 14.423 1.00 107.70 206 GLU C N 1
ATOM 4572 C CA . GLU C 2 206 ? 28.051 12.638 15.008 1.00 111.75 206 GLU C CA 1
ATOM 4573 C C . GLU C 2 206 ? 28.387 11.589 13.952 1.00 99.63 206 GLU C C 1
ATOM 4574 O O . GLU C 2 206 ? 29.283 10.761 14.137 1.00 93.10 206 GLU C O 1
ATOM 4580 N N . PHE C 2 207 ? 27.663 11.647 12.839 1.00 98.01 207 PHE C N 1
ATOM 4581 C CA . PHE C 2 207 ? 27.857 10.732 11.719 1.00 95.15 207 PHE C CA 1
ATOM 4582 C C . PHE C 2 207 ? 29.257 10.837 11.115 1.00 96.82 207 PHE C C 1
ATOM 4583 O O . PHE C 2 207 ? 29.833 9.834 10.694 1.00 102.28 207 PHE C O 1
ATOM 4591 N N . VAL C 2 208 ? 29.796 12.052 11.063 1.00 93.95 208 VAL C N 1
ATOM 4592 C CA . VAL C 2 208 ? 31.163 12.257 10.597 1.00 90.92 208 VAL C CA 1
ATOM 4593 C C . VAL C 2 208 ? 32.140 11.586 11.555 1.00 101.32 208 VAL C C 1
ATOM 4594 O O . VAL C 2 208 ? 33.084 10.922 11.129 1.00 104.08 208 VAL C O 1
ATOM 4598 N N . LYS C 2 209 ? 31.899 11.759 12.852 1.00 103.75 209 LYS C N 1
ATOM 4599 C CA . LYS C 2 209 ? 32.710 11.118 13.881 1.00 110.12 209 LYS C CA 1
ATOM 4600 C C . LYS C 2 209 ? 32.685 9.600 13.737 1.00 123.08 209 LYS C C 1
ATOM 4601 O O . LYS C 2 209 ? 33.690 8.932 13.983 1.00 128.04 209 LYS C O 1
ATOM 4607 N N . GLU C 2 210 ? 31.527 9.063 13.358 1.00 125.55 210 GLU C N 1
ATOM 4608 C CA . GLU C 2 210 ? 31.373 7.624 13.165 1.00 126.28 210 GLU C CA 1
ATOM 4609 C C . GLU C 2 210 ? 32.376 7.080 12.151 1.00 127.81 210 GLU C C 1
ATOM 4610 O O . GLU C 2 210 ? 33.299 6.348 12.510 1.00 133.21 210 GLU C O 1
ATOM 4616 N N . ASP C 2 211 ? 32.189 7.438 10.884 1.00 122.86 211 ASP C N 1
ATOM 4617 C CA . ASP C 2 211 ? 33.122 7.042 9.835 1.00 113.17 211 ASP C CA 1
ATOM 4618 C C . ASP C 2 211 ? 33.489 8.206 8.915 1.00 95.15 211 ASP C C 1
ATOM 4619 O O . ASP C 2 211 ? 32.816 8.453 7.915 1.00 87.14 211 ASP C O 1
ATOM 4624 N N . PRO C 2 212 ? 34.562 8.933 9.257 1.00 84.06 212 PRO C N 1
ATOM 4625 C CA . PRO C 2 212 ? 35.056 10.037 8.426 1.00 78.45 212 PRO C CA 1
ATOM 4626 C C . PRO C 2 212 ? 35.482 9.538 7.050 1.00 70.23 212 PRO C C 1
ATOM 4627 O O . PRO C 2 212 ? 35.489 10.281 6.070 1.00 67.42 212 PRO C O 1
ATOM 4631 N N . ARG C 2 213 ? 35.837 8.260 7.002 1.00 73.98 213 ARG C N 1
ATOM 4632 C CA . ARG C 2 213 ? 36.391 7.620 5.819 1.00 76.00 213 ARG C CA 1
ATOM 4633 C C . ARG C 2 213 ? 35.349 7.511 4.697 1.00 74.98 213 ARG C C 1
ATOM 4634 O O . ARG C 2 213 ? 35.683 7.230 3.540 1.00 77.14 213 ARG C O 1
ATOM 4642 N N . ILE C 2 214 ? 34.090 7.759 5.056 1.00 72.93 214 ILE C N 1
ATOM 4643 C CA . ILE C 2 214 ? 32.948 7.590 4.157 1.00 72.79 214 ILE C CA 1
ATOM 4644 C C . ILE C 2 214 ? 33.123 8.329 2.829 1.00 74.30 214 ILE C C 1
ATOM 4645 O O . ILE C 2 214 ? 32.741 7.821 1.772 1.00 64.51 214 ILE C O 1
ATOM 4650 N N . VAL C 2 215 ? 33.743 9.506 2.892 1.00 76.02 215 VAL C N 1
ATOM 4651 C CA . VAL C 2 215 ? 33.942 10.369 1.732 1.00 66.67 215 VAL C CA 1
ATOM 4652 C C . VAL C 2 215 ? 34.670 9.655 0.598 1.00 65.65 215 VAL C C 1
ATOM 4653 O O . VAL C 2 215 ? 34.552 10.037 -0.567 1.00 65.66 215 VAL C O 1
ATOM 4657 N N . LEU C 2 216 ? 35.418 8.612 0.941 1.00 71.34 216 LEU C N 1
ATOM 4658 C CA . LEU C 2 216 ? 36.205 7.894 -0.052 1.00 50.09 216 LEU C CA 1
ATOM 4659 C C . LEU C 2 216 ? 35.345 7.045 -0.985 1.00 85.33 216 LEU C C 1
ATOM 4660 O O . LEU C 2 216 ? 35.848 6.501 -1.969 1.00 86.66 216 LEU C O 1
ATOM 4665 N N . LYS C 2 217 ? 34.054 6.930 -0.684 1.00 88.01 217 LYS C N 1
ATOM 4666 C CA . LYS C 2 217 ? 33.161 6.137 -1.527 1.00 90.24 217 LYS C CA 1
ATOM 4667 C C . LYS C 2 217 ? 32.854 6.822 -2.860 1.00 88.49 217 LYS C C 1
ATOM 4668 O O . LYS C 2 217 ? 32.785 6.162 -3.897 1.00 98.05 217 LYS C O 1
ATOM 4674 N N . SER C 2 218 ? 32.663 8.137 -2.836 1.00 71.83 218 SER C N 1
ATOM 4675 C CA . SER C 2 218 ? 32.400 8.884 -4.064 1.00 69.61 218 SER C CA 1
ATOM 4676 C C . SER C 2 218 ? 33.686 9.179 -4.839 1.00 73.84 218 SER C C 1
ATOM 4677 O O . SER C 2 218 ? 34.788 8.924 -4.355 1.00 86.46 218 SER C O 1
ATOM 4680 N N . ALA C 2 219 ? 33.530 9.728 -6.040 1.00 45.54 219 ALA C N 1
ATOM 4681 C CA . ALA C 2 219 ? 34.643 9.909 -6.970 1.00 79.38 219 ALA C CA 1
ATOM 4682 C C . ALA C 2 219 ? 35.704 10.881 -6.455 1.00 64.58 219 ALA C C 1
ATOM 4683 O O . ALA C 2 219 ? 35.409 11.783 -5.681 1.00 64.60 219 ALA C O 1
ATOM 4685 N N . VAL C 2 220 ? 36.939 10.701 -6.914 1.00 55.34 220 VAL C N 1
ATOM 4686 C CA . VAL C 2 220 ? 38.077 11.447 -6.385 1.00 62.12 220 VAL C CA 1
ATOM 4687 C C . VAL C 2 220 ? 38.069 12.902 -6.856 1.00 64.56 220 VAL C C 1
ATOM 4688 O O . VAL C 2 220 ? 38.382 13.817 -6.085 1.00 63.53 220 VAL C O 1
ATOM 4692 N N . GLU C 2 221 ? 37.688 13.115 -8.112 1.00 58.51 221 GLU C N 1
ATOM 4693 C CA . GLU C 2 221 ? 37.686 14.453 -8.691 1.00 53.17 221 GLU C CA 1
ATOM 4694 C C . GLU C 2 221 ? 36.671 15.356 -7.999 1.00 56.36 221 GLU C C 1
ATOM 4695 O O . GLU C 2 221 ? 36.871 16.569 -7.907 1.00 51.27 221 GLU C O 1
ATOM 4701 N N . ARG C 2 222 ? 35.594 14.763 -7.495 1.00 35.68 222 ARG C N 1
ATOM 4702 C CA . ARG C 2 222 ? 34.585 15.527 -6.772 1.00 56.23 222 ARG C CA 1
ATOM 4703 C C . ARG C 2 222 ? 35.124 16.009 -5.428 1.00 53.57 222 ARG C C 1
ATOM 4704 O O . ARG C 2 222 ? 34.897 17.155 -5.030 1.00 56.20 222 ARG C O 1
ATOM 4712 N N . ILE C 2 223 ? 35.830 15.123 -4.730 1.00 43.64 223 ILE C N 1
ATOM 4713 C CA . ILE C 2 223 ? 36.478 15.480 -3.472 1.00 47.86 223 ILE C CA 1
ATOM 4714 C C . ILE C 2 223 ? 37.524 16.567 -3.690 1.00 62.31 223 ILE C C 1
ATOM 4715 O O . ILE C 2 223 ? 37.572 17.541 -2.944 1.00 66.22 223 ILE C O 1
ATOM 4720 N N . THR C 2 224 ? 38.365 16.389 -4.704 1.00 68.34 224 THR C N 1
ATOM 4721 C CA . THR C 2 224 ? 39.351 17.403 -5.069 1.00 31.36 224 THR C CA 1
ATOM 4722 C C . THR C 2 224 ? 38.690 18.761 -5.313 1.00 66.79 224 THR C C 1
ATOM 4723 O O . THR C 2 224 ? 39.113 19.792 -4.770 1.00 29.01 224 THR C O 1
ATOM 4727 N N . HIS C 2 225 ? 37.628 18.740 -6.111 1.00 63.95 225 HIS C N 1
ATOM 4728 C CA . HIS C 2 225 ? 36.911 19.949 -6.488 1.00 60.46 225 HIS C CA 1
ATOM 4729 C C . HIS C 2 225 ? 36.306 20.649 -5.273 1.00 28.99 225 HIS C C 1
ATOM 4730 O O . HIS C 2 225 ? 36.367 21.874 -5.154 1.00 27.97 225 HIS C O 1
ATOM 4737 N N . GLU C 2 226 ? 35.733 19.865 -4.367 1.00 34.32 226 GLU C N 1
ATOM 4738 C CA . GLU C 2 226 ? 35.146 20.416 -3.153 1.00 30.79 226 GLU C CA 1
ATOM 4739 C C . GLU C 2 226 ? 36.213 20.979 -2.217 1.00 40.78 226 GLU C C 1
ATOM 4740 O O . GLU C 2 226 ? 36.014 22.028 -1.607 1.00 42.13 226 GLU C O 1
ATOM 4746 N N . LEU C 2 227 ? 37.333 20.270 -2.097 1.00 39.13 227 LEU C N 1
ATOM 4747 C CA . LEU C 2 227 ? 38.475 20.731 -1.308 1.00 44.61 227 LEU C CA 1
ATOM 4748 C C . LEU C 2 227 ? 38.958 22.097 -1.780 1.00 42.31 227 LEU C C 1
ATOM 4749 O O . LEU C 2 227 ? 39.142 23.016 -0.975 1.00 38.29 227 LEU C O 1
ATOM 4754 N N . PHE C 2 228 ? 39.163 22.226 -3.087 1.00 40.71 228 PHE C N 1
ATOM 4755 C CA . PHE C 2 228 ? 39.522 23.516 -3.667 1.00 34.89 228 PHE C CA 1
ATOM 4756 C C . PHE C 2 228 ? 38.452 24.576 -3.405 1.00 34.75 228 PHE C C 1
ATOM 4757 O O . PHE C 2 228 ? 38.773 25.690 -2.991 1.00 25.89 228 PHE C O 1
ATOM 4765 N N . LYS C 2 229 ? 37.189 24.232 -3.649 1.00 30.09 229 LYS C N 1
ATOM 4766 C CA . LYS C 2 229 ? 36.086 25.161 -3.405 1.00 28.10 229 LYS C CA 1
ATOM 4767 C C . LYS C 2 229 ? 36.066 25.656 -1.962 1.00 27.83 229 LYS C C 1
ATOM 4768 O O . LYS C 2 229 ? 35.641 26.779 -1.690 1.00 27.43 229 LYS C O 1
ATOM 4774 N N . ILE C 2 230 ? 36.526 24.812 -1.043 1.00 37.39 230 ILE C N 1
ATOM 4775 C CA . ILE C 2 230 ? 36.685 25.207 0.349 1.00 43.32 230 ILE C CA 1
ATOM 4776 C C . ILE C 2 230 ? 37.854 26.167 0.478 1.00 40.77 230 ILE C C 1
ATOM 4777 O O . ILE C 2 230 ? 37.740 27.211 1.112 1.00 29.01 230 ILE C O 1
ATOM 4782 N N . MET C 2 231 ? 38.971 25.819 -0.152 1.00 28.02 231 MET C N 1
ATOM 4783 C CA . MET C 2 231 ? 40.163 26.659 -0.121 1.00 48.66 231 MET C CA 1
ATOM 4784 C C . MET C 2 231 ? 39.942 28.023 -0.779 1.00 49.48 231 MET C C 1
ATOM 4785 O O . MET C 2 231 ? 40.769 28.925 -0.647 1.00 42.66 231 MET C O 1
ATOM 4790 N N . LYS C 2 232 ? 38.826 28.168 -1.487 1.00 51.55 232 LYS C N 1
ATOM 4791 C CA . LYS C 2 232 ? 38.540 29.386 -2.235 1.00 54.53 232 LYS C CA 1
ATOM 4792 C C . LYS C 2 232 ? 38.196 30.551 -1.309 1.00 66.14 232 LYS C C 1
ATOM 4793 O O . LYS C 2 232 ? 38.724 31.652 -1.462 1.00 73.99 232 LYS C O 1
ATOM 4799 N N . GLU C 2 233 ? 37.310 30.297 -0.351 1.00 73.10 233 GLU C N 1
ATOM 4800 C CA . GLU C 2 233 ? 36.875 31.321 0.595 1.00 80.26 233 GLU C CA 1
ATOM 4801 C C . GLU C 2 233 ? 37.948 31.636 1.636 1.00 79.37 233 GLU C C 1
ATOM 4802 O O . GLU C 2 233 ? 38.868 30.849 1.851 1.00 81.46 233 GLU C O 1
ATOM 4808 N N . LYS C 2 234 ? 37.825 32.797 2.271 1.00 75.94 234 LYS C N 1
ATOM 4809 C CA . LYS C 2 234 ? 38.876 33.313 3.143 1.00 81.99 234 LYS C CA 1
ATOM 4810 C C . LYS C 2 234 ? 38.752 32.872 4.603 1.00 83.50 234 LYS C C 1
ATOM 4811 O O . LYS C 2 234 ? 39.638 33.139 5.414 1.00 87.00 234 LYS C O 1
ATOM 4817 N N . THR C 2 235 ? 37.645 32.217 4.938 1.00 83.38 235 THR C N 1
ATOM 4818 C CA . THR C 2 235 ? 37.461 31.643 6.269 1.00 89.00 235 THR C CA 1
ATOM 4819 C C . THR C 2 235 ? 37.852 30.166 6.271 1.00 91.00 235 THR C C 1
ATOM 4820 O O . THR C 2 235 ? 37.647 29.458 7.257 1.00 97.82 235 THR C O 1
ATOM 4824 N N . ALA C 2 236 ? 38.410 29.718 5.148 1.00 76.39 236 ALA C N 1
ATOM 4825 C CA . ALA C 2 236 ? 38.688 28.305 4.888 1.00 70.07 236 ALA C CA 1
ATOM 4826 C C . ALA C 2 236 ? 39.506 27.580 5.960 1.00 69.21 236 ALA C C 1
ATOM 4827 O O . ALA C 2 236 ? 39.381 26.364 6.118 1.00 74.32 236 ALA C O 1
ATOM 4829 N N . HIS C 2 237 ? 40.345 28.313 6.686 1.00 62.71 237 HIS C N 1
ATOM 4830 C CA . HIS C 2 237 ? 41.219 27.694 7.678 1.00 58.81 237 HIS C CA 1
ATOM 4831 C C . HIS C 2 237 ? 40.417 27.053 8.808 1.00 52.39 237 HIS C C 1
ATOM 4832 O O . HIS C 2 237 ? 40.833 26.047 9.390 1.00 51.64 237 HIS C O 1
ATOM 4839 N N . LYS C 2 238 ? 39.255 27.630 9.097 1.00 50.05 238 LYS C N 1
ATOM 4840 C CA . LYS C 2 238 ? 38.358 27.087 10.107 1.00 58.20 238 LYS C CA 1
ATOM 4841 C C . LYS C 2 238 ? 37.832 25.725 9.669 1.00 60.97 238 LYS C C 1
ATOM 4842 O O . LYS C 2 238 ? 37.846 24.764 10.441 1.00 76.04 238 LYS C O 1
ATOM 4848 N N . VAL C 2 239 ? 37.392 25.646 8.415 1.00 51.22 239 VAL C N 1
ATOM 4849 C CA . VAL C 2 239 ? 36.898 24.396 7.847 1.00 52.95 239 VAL C CA 1
ATOM 4850 C C . VAL C 2 239 ? 37.991 23.341 7.794 1.00 60.14 239 VAL C C 1
ATOM 4851 O O . VAL C 2 239 ? 37.744 22.168 8.073 1.00 57.25 239 VAL C O 1
ATOM 4855 N N . ILE C 2 240 ? 39.197 23.760 7.424 1.00 39.00 240 ILE C N 1
ATOM 4856 C CA . ILE C 2 240 ? 40.323 22.840 7.339 1.00 58.76 240 ILE C CA 1
ATOM 4857 C C . ILE C 2 240 ? 40.663 22.282 8.717 1.00 62.27 240 ILE C C 1
ATOM 4858 O O . ILE C 2 240 ? 40.935 21.088 8.859 1.00 67.18 240 ILE C O 1
ATOM 4863 N N . ARG C 2 241 ? 40.635 23.142 9.732 1.00 61.99 241 ARG C N 1
ATOM 4864 C CA . ARG C 2 241 ? 40.807 22.671 11.103 1.00 71.33 241 ARG C CA 1
ATOM 4865 C C . ARG C 2 241 ? 39.711 21.674 11.479 1.00 81.37 241 ARG C C 1
ATOM 4866 O O . ARG C 2 241 ? 39.990 20.647 12.095 1.00 94.25 241 ARG C O 1
ATOM 4874 N N . GLU C 2 242 ? 38.468 21.975 11.109 1.00 78.88 242 GLU C N 1
ATOM 4875 C CA . GLU C 2 242 ? 37.362 21.054 11.376 1.00 83.80 242 GLU C CA 1
ATOM 4876 C C . GLU C 2 242 ? 37.570 19.697 10.702 1.00 87.29 242 GLU C C 1
ATOM 4877 O O . GLU C 2 242 ? 37.187 18.659 11.245 1.00 90.67 242 GLU C O 1
ATOM 4883 N N . LEU C 2 243 ? 38.180 19.708 9.522 1.00 82.23 243 LEU C N 1
ATOM 4884 C CA . LEU C 2 243 ? 38.433 18.476 8.784 1.00 74.71 243 LEU C CA 1
ATOM 4885 C C . LEU C 2 243 ? 39.621 17.712 9.355 1.00 74.24 243 LEU C C 1
ATOM 4886 O O . LEU C 2 243 ? 39.699 16.491 9.229 1.00 79.22 243 LEU C O 1
ATOM 4891 N N . TYR C 2 244 ? 40.548 18.429 9.981 1.00 69.65 244 TYR C N 1
ATOM 4892 C CA . TYR C 2 244 ? 41.681 17.774 10.622 1.00 74.53 244 TYR C CA 1
ATOM 4893 C C . TYR C 2 244 ? 41.268 17.131 11.939 1.00 86.54 244 TYR C C 1
ATOM 4894 O O . TYR C 2 244 ? 41.674 16.010 12.246 1.00 96.07 244 TYR C O 1
ATOM 4903 N N . GLU C 2 245 ? 40.464 17.849 12.715 1.00 86.95 245 GLU C N 1
ATOM 4904 C CA . GLU C 2 245 ? 40.005 17.357 14.010 1.00 91.34 245 GLU C CA 1
ATOM 4905 C C . GLU C 2 245 ? 39.068 16.159 13.862 1.00 88.31 245 GLU C C 1
ATOM 4906 O O . GLU C 2 245 ? 39.150 15.198 14.628 1.00 88.23 245 GLU C O 1
ATOM 4912 N N . TYR C 2 246 ? 38.183 16.220 12.872 1.00 77.23 246 TYR C N 1
ATOM 4913 C CA . TYR C 2 246 ? 37.247 15.130 12.616 1.00 74.25 246 TYR C CA 1
ATOM 4914 C C . TYR C 2 246 ? 37.869 14.037 11.750 1.00 79.35 246 TYR C C 1
ATOM 4915 O O . TYR C 2 246 ? 37.227 13.029 11.455 1.00 83.95 246 TYR C O 1
ATOM 4924 N N . GLY C 2 247 ? 39.117 14.243 11.345 1.00 76.03 247 GLY C N 1
ATOM 4925 C CA . GLY C 2 247 ? 39.871 13.227 10.632 1.00 73.60 247 GLY C CA 1
ATOM 4926 C C . GLY C 2 247 ? 39.419 12.935 9.213 1.00 73.15 247 GLY C C 1
ATOM 4927 O O . GLY C 2 247 ? 39.814 11.925 8.629 1.00 81.07 247 GLY C O 1
ATOM 4928 N N . VAL C 2 248 ? 38.586 13.806 8.655 1.00 69.51 248 VAL C N 1
ATOM 4929 C CA . VAL C 2 248 ? 38.177 13.670 7.262 1.00 65.10 248 VAL C CA 1
ATOM 4930 C C . VAL C 2 248 ? 39.361 14.011 6.363 1.00 63.89 248 VAL C C 1
ATOM 4931 O O . VAL C 2 248 ? 39.635 13.320 5.378 1.00 73.90 248 VAL C O 1
ATOM 4935 N N . LEU C 2 249 ? 40.065 15.079 6.726 1.00 59.48 249 LEU C N 1
ATOM 4936 C CA . LEU C 2 249 ? 41.250 15.512 5.999 1.00 62.00 249 LEU C CA 1
ATOM 4937 C C . LEU C 2 249 ? 42.320 14.427 5.991 1.00 66.01 249 LEU C C 1
ATOM 4938 O O . LEU C 2 249 ? 42.990 14.218 4.981 1.00 66.27 249 LEU C O 1
ATOM 4943 N N . GLU C 2 250 ? 42.485 13.746 7.122 1.00 69.03 250 GLU C N 1
ATOM 4944 C CA . GLU C 2 250 ? 43.435 12.642 7.212 1.00 79.81 250 GLU C CA 1
ATOM 4945 C C . GLU C 2 250 ? 43.027 11.510 6.278 1.00 83.99 250 GLU C C 1
ATOM 4946 O O . GLU C 2 250 ? 43.866 10.915 5.607 1.00 50.93 250 GLU C O 1
ATOM 4952 N N . ALA C 2 251 ? 41.732 11.216 6.247 1.00 79.90 251 ALA C N 1
ATOM 4953 C CA . ALA C 2 251 ? 41.214 10.164 5.384 1.00 78.69 251 ALA C CA 1
ATOM 4954 C C . ALA C 2 251 ? 41.485 10.490 3.920 1.00 79.24 251 ALA C C 1
ATOM 4955 O O . ALA C 2 251 ? 41.864 9.615 3.141 1.00 81.04 251 ALA C O 1
ATOM 4957 N N . ILE C 2 252 ? 41.293 11.753 3.551 1.00 71.70 252 ILE C N 1
ATOM 4958 C CA . ILE C 2 252 ? 41.531 12.183 2.178 1.00 60.27 252 ILE C CA 1
ATOM 4959 C C . ILE C 2 252 ? 43.023 12.370 1.913 1.00 54.72 252 ILE C C 1
ATOM 4960 O O . ILE C 2 252 ? 43.534 11.965 0.869 1.00 55.93 252 ILE C O 1
ATOM 4965 N N . ILE C 2 253 ? 43.719 12.988 2.862 1.00 55.61 253 ILE C N 1
ATOM 4966 C CA . ILE C 2 253 ? 45.163 13.172 2.758 1.00 60.74 253 ILE C CA 1
ATOM 4967 C C . ILE C 2 253 ? 45.876 12.570 3.969 1.00 63.12 253 ILE C C 1
ATOM 4968 O O . ILE C 2 253 ? 46.077 13.250 4.978 1.00 59.90 253 ILE C O 1
ATOM 4973 N N . PRO C 2 254 ? 46.251 11.284 3.873 1.00 66.79 254 PRO C N 1
ATOM 4974 C CA . PRO C 2 254 ? 46.894 10.522 4.953 1.00 73.42 254 PRO C CA 1
ATOM 4975 C C . PRO C 2 254 ? 48.177 11.167 5.472 1.00 80.14 254 PRO C C 1
ATOM 4976 O O . PRO C 2 254 ? 48.454 11.112 6.672 1.00 82.34 254 PRO C O 1
ATOM 4980 N N . GLU C 2 255 ? 48.935 11.789 4.575 1.00 80.74 255 GLU C N 1
ATOM 4981 C CA . GLU C 2 255 ? 50.234 12.366 4.913 1.00 75.67 255 GLU C CA 1
ATOM 4982 C C . GLU C 2 255 ? 50.128 13.509 5.921 1.00 68.06 255 GLU C C 1
ATOM 4983 O O . GLU C 2 255 ? 51.131 13.933 6.495 1.00 60.67 255 GLU C O 1
ATOM 4989 N N . ILE C 2 256 ? 48.912 14.005 6.131 1.00 77.16 256 ILE C N 1
ATOM 4990 C CA . ILE C 2 256 ? 48.673 15.039 7.129 1.00 86.32 256 ILE C CA 1
ATOM 4991 C C . ILE C 2 256 ? 48.756 14.444 8.533 1.00 96.77 256 ILE C C 1
ATOM 4992 O O . ILE C 2 256 ? 49.291 15.065 9.457 1.00 97.28 256 ILE C O 1
ATOM 4997 N N . GLY C 2 257 ? 48.256 13.220 8.679 1.00 98.19 257 GLY C N 1
ATOM 4998 C CA . GLY C 2 257 ? 48.244 12.543 9.963 1.00 98.66 257 GLY C CA 1
ATOM 4999 C C . GLY C 2 257 ? 49.630 12.312 10.536 1.00 100.66 257 GLY C C 1
ATOM 5000 O O . GLY C 2 257 ? 49.788 12.092 11.737 1.00 109.47 257 GLY C O 1
ATOM 5001 N N . ARG C 2 258 ? 50.638 12.370 9.672 1.00 95.21 258 ARG C N 1
ATOM 5002 C CA . ARG C 2 258 ? 52.013 12.130 10.085 1.00 97.13 258 ARG C CA 1
ATOM 5003 C C . ARG C 2 258 ? 52.667 13.405 10.609 1.00 96.81 258 ARG C C 1
ATOM 5004 O O . ARG C 2 258 ? 53.838 13.397 10.986 1.00 100.01 258 ARG C O 1
ATOM 5012 N N . LEU C 2 259 ? 51.910 14.499 10.635 1.00 94.99 259 LEU C N 1
ATOM 5013 C CA . LEU C 2 259 ? 52.391 15.730 11.252 1.00 103.41 259 LEU C CA 1
ATOM 5014 C C . LEU C 2 259 ? 52.260 15.668 12.771 1.00 117.66 259 LEU C C 1
ATOM 5015 O O . LEU C 2 259 ? 52.887 16.446 13.489 1.00 129.09 259 LEU C O 1
ATOM 5020 N N . ARG C 2 260 ? 51.443 14.737 13.253 1.00 117.18 260 ARG C N 1
ATOM 5021 C CA . ARG C 2 260 ? 51.142 14.625 14.679 1.00 115.79 260 ARG C CA 1
ATOM 5022 C C . ARG C 2 260 ? 52.233 13.911 15.478 1.00 119.54 260 ARG C C 1
ATOM 5023 O O . ARG C 2 260 ? 52.543 14.302 16.604 1.00 121.16 260 ARG C O 1
ATOM 5031 N N . GLU C 2 261 ? 52.811 12.867 14.890 1.00 124.38 261 GLU C N 1
ATOM 5032 C CA . GLU C 2 261 ? 53.749 11.994 15.596 1.00 135.37 261 GLU C CA 1
ATOM 5033 C C . GLU C 2 261 ? 55.022 12.708 16.052 1.00 142.50 261 GLU C C 1
ATOM 5034 O O . GLU C 2 261 ? 55.748 12.207 16.910 1.00 145.43 261 GLU C O 1
ATOM 5040 N N . VAL C 2 262 ? 55.290 13.877 15.482 1.00 144.10 262 VAL C N 1
ATOM 5041 C CA . VAL C 2 262 ? 56.463 14.653 15.865 1.00 150.77 262 VAL C CA 1
ATOM 5042 C C . VAL C 2 262 ? 56.090 15.859 16.730 1.00 158.66 262 VAL C C 1
ATOM 5043 O O . VAL C 2 262 ? 55.257 16.682 16.345 1.00 154.10 262 VAL C O 1
ATOM 5047 N N . LYS C 2 263 ? 56.708 15.955 17.904 1.00 167.98 263 LYS C N 1
ATOM 5048 C CA . LYS C 2 263 ? 56.438 17.057 18.823 1.00 169.80 263 LYS C CA 1
ATOM 5049 C C . LYS C 2 263 ? 57.550 18.098 18.742 1.00 177.68 263 LYS C C 1
ATOM 5050 O O . LYS C 2 263 ? 58.724 17.755 18.605 1.00 179.52 263 LYS 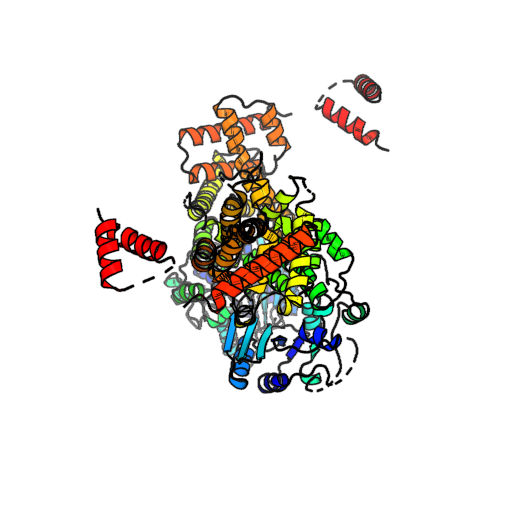C O 1
ATOM 5056 N N . ASP C 2 264 ? 57.174 19.369 18.828 1.00 180.91 264 ASP C N 1
ATOM 5057 C CA . ASP C 2 264 ? 58.134 20.461 18.703 1.00 184.40 264 ASP C CA 1
ATOM 5058 C C . ASP C 2 264 ? 58.732 20.842 20.054 1.00 189.42 264 ASP C C 1
ATOM 5059 O O . ASP C 2 264 ? 59.933 21.091 20.163 1.00 191.37 264 ASP C O 1
ATOM 5064 N N . PRO C 2 272 ? 54.120 21.151 18.960 1.00 126.14 272 PRO C N 1
ATOM 5065 C CA . PRO C 2 272 ? 52.886 20.844 18.229 1.00 125.99 272 PRO C CA 1
ATOM 5066 C C . PRO C 2 272 ? 52.961 21.259 16.760 1.00 123.91 272 PRO C C 1
ATOM 5067 O O . PRO C 2 272 ? 52.787 22.435 16.440 1.00 126.58 272 PRO C O 1
ATOM 5071 N N . LEU C 2 273 ? 53.217 20.296 15.880 1.00 116.30 273 LEU C N 1
ATOM 5072 C CA . LEU C 2 273 ? 53.416 20.583 14.462 1.00 106.10 273 LEU C CA 1
ATOM 5073 C C . LEU C 2 273 ? 52.107 20.862 13.729 1.00 105.70 273 LEU C C 1
ATOM 5074 O O . LEU C 2 273 ? 52.043 21.757 12.887 1.00 107.99 273 LEU C O 1
ATOM 5079 N N . ASP C 2 274 ? 51.073 20.086 14.036 1.00 104.52 274 ASP C N 1
ATOM 5080 C CA . ASP C 2 274 ? 49.772 20.262 13.396 1.00 101.26 274 ASP C CA 1
ATOM 5081 C C . ASP C 2 274 ? 49.185 21.643 13.687 1.00 97.72 274 ASP C C 1
ATOM 5082 O O . ASP C 2 274 ? 48.665 22.316 12.787 1.00 94.80 274 ASP C O 1
ATOM 5087 N N . GLU C 2 275 ? 49.287 22.066 14.943 1.00 99.09 275 GLU C N 1
ATOM 5088 C CA . GLU C 2 275 ? 48.839 23.392 15.342 1.00 100.68 275 GLU C CA 1
ATOM 5089 C C . GLU C 2 275 ? 49.683 24.461 14.660 1.00 104.98 275 GLU C C 1
ATOM 5090 O O . GLU C 2 275 ? 49.180 25.525 14.293 1.00 107.48 275 GLU C O 1
ATOM 5096 N N . HIS C 2 276 ? 50.966 24.157 14.475 1.00 105.63 276 HIS C N 1
ATOM 5097 C CA . HIS C 2 276 ? 51.879 25.057 13.781 1.00 102.53 276 HIS C CA 1
ATOM 5098 C C . HIS C 2 276 ? 51.462 25.284 12.334 1.00 94.08 276 HIS C C 1
ATOM 5099 O O . HIS C 2 276 ? 51.441 26.417 11.865 1.00 99.21 276 HIS C O 1
ATOM 5106 N N . THR C 2 277 ? 51.138 24.205 11.628 1.00 81.72 277 THR C N 1
ATOM 5107 C CA . THR C 2 277 ? 50.748 24.303 10.226 1.00 67.19 277 THR C CA 1
ATOM 5108 C C . THR C 2 277 ? 49.371 24.940 10.053 1.00 63.91 277 THR C C 1
ATOM 5109 O O . THR C 2 277 ? 49.176 25.759 9.154 1.00 77.94 277 THR C O 1
ATOM 5113 N N . LEU C 2 278 ? 48.416 24.567 10.901 1.00 53.45 278 LEU C N 1
ATOM 5114 C CA . LEU C 2 278 ? 47.082 25.162 10.820 1.00 57.42 278 LEU C CA 1
ATOM 5115 C C . LEU C 2 278 ? 47.113 26.663 11.124 1.00 65.92 278 LEU C C 1
ATOM 5116 O O . LEU C 2 278 ? 46.474 27.466 10.427 1.00 66.59 278 LEU C O 1
ATOM 5121 N N . LYS C 2 279 ? 47.877 27.043 12.145 1.00 71.75 279 LYS C N 1
ATOM 5122 C CA . LYS C 2 279 ? 48.028 28.454 12.482 1.00 75.19 279 LYS C CA 1
ATOM 5123 C C . LYS C 2 279 ? 48.806 29.183 11.392 1.00 68.25 279 LYS C C 1
ATOM 5124 O O . LYS C 2 279 ? 48.560 30.361 11.122 1.00 75.22 279 LYS C O 1
ATOM 5130 N N . THR C 2 280 ? 49.742 28.473 10.769 1.00 59.45 280 THR C N 1
ATOM 5131 C CA . THR C 2 280 ? 50.476 28.994 9.623 1.00 58.28 280 THR C CA 1
ATOM 5132 C C . THR C 2 280 ? 49.504 29.310 8.496 1.00 57.26 280 THR C C 1
ATOM 5133 O O . THR C 2 280 ? 49.663 30.300 7.786 1.00 63.93 280 THR C O 1
ATOM 5137 N N . LEU C 2 281 ? 48.490 28.463 8.344 1.00 49.47 281 LEU C N 1
ATOM 5138 C CA . LEU C 2 281 ? 47.477 28.662 7.313 1.00 52.35 281 LEU C CA 1
ATOM 5139 C C . LEU C 2 281 ? 46.593 29.870 7.612 1.00 60.30 281 LEU C C 1
ATOM 5140 O O . LEU C 2 281 ? 46.352 30.705 6.730 1.00 59.71 281 LEU C O 1
ATOM 5145 N N . GLU C 2 282 ? 46.102 29.959 8.848 1.00 42.58 282 GLU C N 1
ATOM 5146 C CA . GLU C 2 282 ? 45.278 31.104 9.244 1.00 73.97 282 GLU C CA 1
ATOM 5147 C C . GLU C 2 282 ? 46.048 32.413 9.047 1.00 67.51 282 GLU C C 1
ATOM 5148 O O . GLU C 2 282 ? 45.536 33.380 8.460 1.00 64.03 282 GLU C O 1
ATOM 5154 N N . TYR C 2 283 ? 47.290 32.426 9.524 1.00 61.75 283 TYR C N 1
ATOM 5155 C CA . TYR C 2 283 ? 48.163 33.577 9.339 1.00 63.10 283 TYR C CA 1
ATOM 5156 C C . TYR C 2 283 ? 48.426 33.845 7.864 1.00 54.50 283 TYR C C 1
ATOM 5157 O O . TYR C 2 283 ? 48.610 34.992 7.474 1.00 48.09 283 TYR C O 1
ATOM 5166 N N . LEU C 2 284 ? 48.445 32.798 7.044 1.00 55.95 284 LEU C N 1
ATOM 5167 C CA . LEU C 2 284 ? 48.642 32.991 5.612 1.00 54.30 284 LEU C CA 1
ATOM 5168 C C . LEU C 2 284 ? 47.437 33.674 4.991 1.00 48.42 284 LEU C C 1
ATOM 5169 O O . LEU C 2 284 ? 47.583 34.459 4.061 1.00 49.99 284 LEU C O 1
ATOM 5174 N N . GLU C 2 285 ? 46.245 33.379 5.497 1.00 52.50 285 GLU C N 1
ATOM 5175 C CA . GLU C 2 285 ? 45.061 34.065 4.995 1.00 61.89 285 GLU C CA 1
ATOM 5176 C C . GLU C 2 285 ? 45.065 35.527 5.436 1.00 66.03 285 GLU C C 1
ATOM 5177 O O . GLU C 2 285 ? 44.758 36.424 4.637 1.00 63.21 285 GLU C O 1
ATOM 5183 N N . GLN C 2 286 ? 45.427 35.770 6.696 1.00 69.99 286 GLN C N 1
ATOM 5184 C CA . GLN C 2 286 ? 45.582 37.145 7.175 1.00 79.48 286 GLN C CA 1
ATOM 5185 C C . GLN C 2 286 ? 46.586 37.933 6.330 1.00 67.63 286 GLN C C 1
ATOM 5186 O O . GLN C 2 286 ? 46.337 39.081 5.965 1.00 67.83 286 GLN C O 1
ATOM 5192 N N . VAL C 2 287 ? 47.720 37.307 6.029 1.00 53.68 287 VAL C N 1
ATOM 5193 C CA . VAL C 2 287 ? 48.781 37.935 5.249 1.00 42.75 287 VAL C CA 1
ATOM 5194 C C . VAL C 2 287 ? 48.327 38.162 3.805 1.00 45.03 287 VAL C C 1
ATOM 5195 O O . VAL C 2 287 ? 48.649 39.182 3.194 1.00 53.14 287 VAL C O 1
ATOM 5199 N N . ILE C 2 288 ? 47.562 37.210 3.277 1.00 50.37 288 ILE C N 1
ATOM 5200 C CA . ILE C 2 288 ? 46.991 37.313 1.936 1.00 47.97 288 ILE C CA 1
ATOM 5201 C C . ILE C 2 288 ? 46.071 38.523 1.834 1.00 45.94 288 ILE C C 1
ATOM 5202 O O . ILE C 2 288 ? 46.109 39.259 0.850 1.00 50.81 288 ILE C O 1
ATOM 5207 N N . GLU C 2 289 ? 45.248 38.738 2.855 1.00 39.94 289 GLU C N 1
ATOM 5208 C CA . GLU C 2 289 ? 44.392 39.919 2.865 1.00 45.73 289 GLU C CA 1
ATOM 5209 C C . GLU C 2 289 ? 45.212 41.206 2.983 1.00 51.77 289 GLU C C 1
ATOM 5210 O O . GLU C 2 289 ? 44.797 42.268 2.518 1.00 50.04 289 GLU C O 1
ATOM 5216 N N . ASP C 2 290 ? 46.377 41.100 3.611 1.00 57.10 290 ASP C N 1
ATOM 5217 C CA . ASP C 2 290 ? 47.262 42.243 3.808 1.00 58.71 290 ASP C CA 1
ATOM 5218 C C . ASP C 2 290 ? 48.322 42.347 2.714 1.00 56.50 290 ASP C C 1
ATOM 5219 O O . ASP C 2 290 ? 49.228 43.173 2.803 1.00 57.87 290 ASP C O 1
ATOM 5224 N N . ARG C 2 291 ? 48.206 41.505 1.690 1.00 56.80 291 ARG C N 1
ATOM 5225 C CA . ARG C 2 291 ? 49.232 41.373 0.653 1.00 60.89 291 ARG C CA 1
ATOM 5226 C C . ARG C 2 291 ? 49.584 42.695 -0.025 1.00 69.84 291 ARG C C 1
ATOM 5227 O O . ARG C 2 291 ? 50.653 42.830 -0.620 1.00 75.69 291 ARG C O 1
ATOM 5235 N N . ALA C 2 292 ? 48.680 43.664 0.068 1.00 70.82 292 ALA C N 1
ATOM 5236 C CA . ALA C 2 292 ? 48.867 44.943 -0.598 1.00 76.30 292 ALA C CA 1
ATOM 5237 C C . ALA C 2 292 ? 50.009 45.743 0.021 1.00 75.82 292 ALA C C 1
ATOM 5238 O O . ALA C 2 292 ? 50.788 46.377 -0.692 1.00 76.31 292 ALA C O 1
ATOM 5240 N N . LYS C 2 293 ? 50.107 45.709 1.346 1.00 66.40 293 LYS C N 1
ATOM 5241 C CA . LYS C 2 293 ? 51.138 46.462 2.048 1.00 73.07 293 LYS C CA 1
ATOM 5242 C C . LYS C 2 293 ? 52.474 45.718 2.166 1.00 80.44 293 LYS C C 1
ATOM 5243 O O . LYS C 2 293 ? 53.505 46.325 2.471 1.00 93.77 293 LYS C O 1
ATOM 5249 N N . TYR C 2 294 ? 52.465 44.412 1.922 1.00 70.32 294 TYR C N 1
ATOM 5250 C CA . TYR C 2 294 ? 53.704 43.636 1.944 1.00 69.66 294 TYR C CA 1
ATOM 5251 C C . TYR C 2 294 ? 54.451 43.620 0.607 1.00 73.54 294 TYR C C 1
ATOM 5252 O O . TYR C 2 294 ? 55.590 44.075 0.537 1.00 88.83 294 TYR C O 1
ATOM 5261 N N . LEU C 2 295 ? 53.836 43.082 -0.444 1.00 60.66 295 LEU C N 1
ATOM 5262 C CA . LEU C 2 295 ? 54.503 43.014 -1.745 1.00 57.20 295 LEU C CA 1
ATOM 5263 C C . LEU C 2 295 ? 54.519 44.365 -2.457 1.00 55.98 295 LEU C C 1
ATOM 5264 O O . LEU C 2 295 ? 53.704 45.244 -2.173 1.0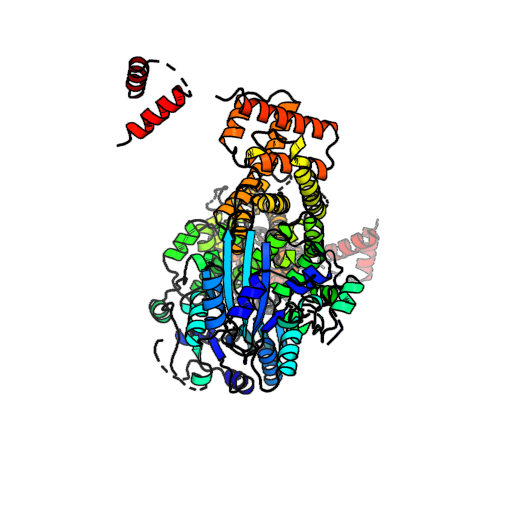0 52.24 295 LEU C O 1
ATOM 5269 N N . SER C 2 296 ? 55.458 44.521 -3.385 1.00 60.78 296 SER C N 1
ATOM 5270 C CA . SER C 2 296 ? 55.526 45.715 -4.217 1.00 62.72 296 SER C CA 1
ATOM 5271 C C . SER C 2 296 ? 54.414 45.690 -5.257 1.00 44.82 296 SER C C 1
ATOM 5272 O O . SER C 2 296 ? 53.643 44.737 -5.324 1.00 42.96 296 SER C O 1
ATOM 5275 N N . ALA C 2 297 ? 54.348 46.725 -6.085 1.00 72.74 297 ALA C N 1
ATOM 5276 C CA . ALA C 2 297 ? 53.271 46.846 -7.060 1.00 69.67 297 ALA C CA 1
ATOM 5277 C C . ALA C 2 297 ? 53.417 45.848 -8.205 1.00 61.04 297 ALA C C 1
ATOM 5278 O O . ALA C 2 297 ? 52.442 45.215 -8.620 1.00 64.21 297 ALA C O 1
ATOM 5280 N N . GLU C 2 298 ? 54.639 45.704 -8.706 1.00 43.60 298 GLU C N 1
ATOM 5281 C CA . GLU C 2 298 ? 54.901 44.813 -9.830 1.00 68.75 298 GLU C CA 1
ATOM 5282 C C . GLU C 2 298 ? 54.712 43.341 -9.464 1.00 54.74 298 GLU C C 1
ATOM 5283 O O . GLU C 2 298 ? 54.371 42.525 -10.321 1.00 43.95 298 GLU C O 1
ATOM 5289 N N . LEU C 2 299 ? 54.937 42.998 -8.199 1.00 60.57 299 LEU C N 1
ATOM 5290 C CA . LEU C 2 299 ? 54.713 41.628 -7.742 1.00 63.32 299 LEU C CA 1
ATOM 5291 C C . LEU C 2 299 ? 53.237 41.356 -7.456 1.00 65.26 299 LEU C C 1
ATOM 5292 O O . LEU C 2 299 ? 52.778 40.220 -7.558 1.00 68.89 299 LEU C O 1
ATOM 5297 N N . LEU C 2 300 ? 52.498 42.402 -7.100 1.00 61.30 300 LEU C N 1
ATOM 5298 C CA . LEU C 2 300 ? 51.061 42.290 -6.869 1.00 56.95 300 LEU C CA 1
ATOM 5299 C C . LEU C 2 300 ? 50.277 42.345 -8.173 1.00 61.16 300 LEU C C 1
ATOM 5300 O O . LEU C 2 300 ? 49.090 42.014 -8.207 1.00 60.52 300 LEU C O 1
ATOM 5305 N N . GLU C 2 301 ? 50.942 42.778 -9.240 1.00 64.02 301 GLU C N 1
ATOM 5306 C CA . GLU C 2 301 ? 50.292 42.955 -10.535 1.00 68.30 301 GLU C CA 1
ATOM 5307 C C . GLU C 2 301 ? 49.581 41.700 -11.049 1.00 70.33 301 GLU C C 1
ATOM 5308 O O . GLU C 2 301 ? 48.374 41.720 -11.286 1.00 67.36 301 GLU C O 1
ATOM 5314 N N . ASN C 2 302 ? 50.330 40.614 -11.214 1.00 74.07 302 ASN C N 1
ATOM 5315 C CA . ASN C 2 302 ? 49.772 39.373 -11.750 1.00 72.09 302 ASN C CA 1
ATOM 5316 C C . ASN C 2 302 ? 49.375 38.341 -10.694 1.00 68.95 302 ASN C C 1
ATOM 5317 O O . ASN C 2 302 ? 48.973 37.227 -11.034 1.00 71.72 302 ASN C O 1
ATOM 5322 N N . PHE C 2 303 ? 49.491 38.701 -9.420 1.00 58.75 303 PHE C N 1
ATOM 5323 C CA . PHE C 2 303 ? 49.138 37.781 -8.343 1.00 51.42 303 PHE C CA 1
ATOM 5324 C C . PHE C 2 303 ? 47.647 37.459 -8.345 1.00 43.05 303 PHE C C 1
ATOM 5325 O O . PHE C 2 303 ? 46.808 38.360 -8.303 1.00 44.79 303 PHE C O 1
ATOM 5333 N N . GLY C 2 304 ? 47.324 36.171 -8.390 1.00 41.80 304 GLY C N 1
ATOM 5334 C CA . GLY C 2 304 ? 45.941 35.732 -8.329 1.00 47.40 304 GLY C CA 1
ATOM 5335 C C . GLY C 2 304 ? 45.335 35.500 -9.701 1.00 55.02 304 GLY C C 1
ATOM 5336 O O . GLY C 2 304 ? 44.180 35.089 -9.816 1.00 55.17 304 GLY C O 1
ATOM 5337 N N . LYS C 2 305 ? 46.118 35.762 -10.743 1.00 56.69 305 LYS C N 1
ATOM 5338 C CA . LYS C 2 305 ? 45.614 35.702 -12.111 1.00 53.62 305 LYS C CA 1
ATOM 5339 C C . LYS C 2 305 ? 45.845 34.356 -12.797 1.00 48.37 305 LYS C C 1
ATOM 5340 O O . LYS C 2 305 ? 45.348 34.127 -13.897 1.00 46.80 305 LYS C O 1
ATOM 5346 N N . LYS C 2 306 ? 46.599 33.472 -12.155 1.00 52.88 306 LYS C N 1
ATOM 5347 C CA . LYS C 2 306 ? 46.876 32.157 -12.725 1.00 54.33 306 LYS C CA 1
ATOM 5348 C C . LYS C 2 306 ? 45.691 31.230 -12.469 1.00 53.88 306 LYS C C 1
ATOM 5349 O O . LYS C 2 306 ? 45.354 30.976 -11.319 1.00 67.75 306 LYS C O 1
ATOM 5355 N N . ARG C 2 307 ? 45.067 30.716 -13.526 1.00 44.77 307 ARG C N 1
ATOM 5356 C CA . ARG C 2 307 ? 43.873 29.884 -13.368 1.00 47.85 307 ARG C CA 1
ATOM 5357 C C . ARG C 2 307 ? 44.233 28.403 -13.284 1.00 59.36 307 ARG C C 1
ATOM 5358 O O . ARG C 2 307 ? 45.029 27.900 -14.077 1.00 68.33 307 ARG C O 1
ATOM 5366 N N . VAL C 2 308 ? 43.713 27.732 -12.267 1.00 56.85 308 VAL C N 1
ATOM 5367 C CA . VAL C 2 308 ? 43.961 26.315 -12.089 1.00 52.87 308 VAL C CA 1
ATOM 5368 C C . VAL C 2 308 ? 42.650 25.583 -11.910 1.00 51.43 308 VAL C C 1
ATOM 5369 O O . VAL C 2 308 ? 41.818 25.987 -11.117 1.00 57.81 308 VAL C O 1
ATOM 5373 N N . LEU C 2 309 ? 42.479 24.492 -12.637 1.00 48.46 309 LEU C N 1
ATOM 5374 C CA . LEU C 2 309 ? 41.257 23.720 -12.566 1.00 42.77 309 LEU C CA 1
ATOM 5375 C C . LEU C 2 309 ? 40.095 24.593 -12.977 1.00 35.89 309 LEU C C 1
ATOM 5376 O O . LEU C 2 309 ? 38.992 24.449 -12.484 1.00 35.32 309 LEU C O 1
ATOM 5381 N N . GLY C 2 310 ? 40.354 25.494 -13.908 1.00 33.26 310 GLY C N 1
ATOM 5382 C CA . GLY C 2 310 ? 39.312 26.322 -14.470 1.00 42.53 310 GLY C CA 1
ATOM 5383 C C . GLY C 2 310 ? 38.791 27.429 -13.588 1.00 42.48 310 GLY C C 1
ATOM 5384 O O . GLY C 2 310 ? 38.809 28.586 -13.981 1.00 54.28 310 GLY C O 1
ATOM 5385 N N . GLU C 2 311 ? 38.309 27.093 -12.402 1.00 35.07 311 GLU C N 1
ATOM 5386 C CA . GLU C 2 311 ? 37.672 28.115 -11.570 1.00 48.01 311 GLU C CA 1
ATOM 5387 C C . GLU C 2 311 ? 38.540 28.634 -10.422 1.00 50.11 311 GLU C C 1
ATOM 5388 O O . GLU C 2 311 ? 38.133 29.541 -9.695 1.00 61.58 311 GLU C O 1
ATOM 5394 N N . PHE C 2 312 ? 39.730 28.069 -10.257 1.00 41.36 312 PHE C N 1
ATOM 5395 C CA . PHE C 2 312 ? 40.555 28.402 -9.097 1.00 39.87 312 PHE C CA 1
ATOM 5396 C C . PHE C 2 312 ? 41.853 29.095 -9.489 1.00 32.92 312 PHE C C 1
ATOM 5397 O O . PHE C 2 312 ? 42.352 28.925 -10.600 1.00 34.52 312 PHE C O 1
ATOM 5405 N N . THR C 2 313 ? 42.398 29.873 -8.560 1.00 28.34 313 THR C N 1
ATOM 5406 C CA . THR C 2 313 ? 43.597 30.653 -8.823 1.00 33.57 313 THR C CA 1
ATOM 5407 C C . THR C 2 313 ? 44.782 30.133 -8.021 1.00 38.21 313 THR C C 1
ATOM 5408 O O . THR C 2 313 ? 44.670 29.142 -7.300 1.00 52.37 313 THR C O 1
ATOM 5412 N N . ASP C 2 314 ? 45.922 30.800 -8.161 1.00 33.81 314 ASP C N 1
ATOM 5413 C CA . ASP C 2 314 ? 47.131 30.416 -7.441 1.00 39.39 314 ASP C CA 1
ATOM 5414 C C . ASP C 2 314 ? 47.036 30.741 -5.952 1.00 42.72 314 ASP C C 1
ATOM 5415 O O . ASP C 2 314 ? 47.937 30.408 -5.186 1.00 48.58 314 ASP C O 1
ATOM 5420 N N . VAL C 2 315 ? 45.960 31.414 -5.551 1.00 39.38 315 VAL C N 1
ATOM 5421 C CA . VAL C 2 315 ? 45.720 31.707 -4.140 1.00 41.82 315 VAL C CA 1
ATOM 5422 C C . VAL C 2 315 ? 45.366 30.424 -3.381 1.00 35.81 315 VAL C C 1
ATOM 5423 O O . VAL C 2 315 ? 45.884 30.164 -2.285 1.00 37.81 315 VAL C O 1
ATOM 5427 N N . GLU C 2 316 ? 44.490 29.621 -3.979 1.00 31.74 316 GLU C N 1
ATOM 5428 C CA . GLU C 2 316 ? 44.150 28.314 -3.431 1.00 32.59 316 GLU C CA 1
ATOM 5429 C C . GLU C 2 316 ? 45.410 27.463 -3.343 1.00 37.39 316 GLU C C 1
ATOM 5430 O O . GLU C 2 316 ? 45.618 26.736 -2.370 1.00 40.70 316 GLU C O 1
ATOM 5436 N N . LEU C 2 317 ? 46.245 27.562 -4.374 1.00 37.93 317 LEU C N 1
ATOM 5437 C CA . LEU C 2 317 ? 47.513 26.850 -4.414 1.00 36.11 317 LEU C CA 1
ATOM 5438 C C . LEU C 2 317 ? 48.451 27.351 -3.322 1.00 37.89 317 LEU C C 1
ATOM 5439 O O . LEU C 2 317 ? 49.284 26.600 -2.817 1.00 44.94 317 LEU C O 1
ATOM 5444 N N . LEU C 2 318 ? 48.318 28.625 -2.968 1.00 39.46 318 LEU C N 1
ATOM 5445 C CA . LEU C 2 318 ? 49.089 29.194 -1.872 1.00 30.27 318 LEU C CA 1
ATOM 5446 C C . LEU C 2 318 ? 48.658 28.563 -0.556 1.00 41.75 318 LEU C C 1
ATOM 5447 O O . LEU C 2 318 ? 49.499 28.159 0.244 1.00 50.09 318 LEU C O 1
ATOM 5452 N N . LYS C 2 319 ? 47.350 28.489 -0.325 1.00 37.06 319 LYS C N 1
ATOM 5453 C CA . LYS C 2 319 ? 46.858 27.915 0.927 1.00 31.18 319 LYS C CA 1
ATOM 5454 C C . LYS C 2 319 ? 47.193 26.423 1.040 1.00 35.54 319 LYS C C 1
ATOM 5455 O O . LYS C 2 319 ? 47.563 25.932 2.115 1.00 41.73 319 LYS C O 1
ATOM 5461 N N . TRP C 2 320 ? 47.079 25.710 -0.078 1.00 34.36 320 TRP C N 1
ATOM 5462 C CA . TRP C 2 320 ? 47.472 24.306 -0.131 1.00 31.85 320 TRP C CA 1
ATOM 5463 C C . TRP C 2 320 ? 48.964 24.177 0.133 1.00 53.69 320 TRP C C 1
ATOM 5464 O O . TRP C 2 320 ? 49.417 23.220 0.759 1.00 61.86 320 TRP C O 1
ATOM 5475 N N . GLY C 2 321 ? 49.721 25.153 -0.357 1.00 44.48 321 GLY C N 1
ATOM 5476 C CA . GLY C 2 321 ? 51.150 25.219 -0.120 1.00 41.17 321 GLY C CA 1
ATOM 5477 C C . GLY C 2 321 ? 51.458 25.447 1.345 1.00 47.05 321 GLY C C 1
ATOM 5478 O O . GLY C 2 321 ? 52.489 25.001 1.848 1.00 60.04 321 GLY C O 1
ATOM 5479 N N . ALA C 2 322 ? 50.557 26.144 2.032 1.00 45.60 322 ALA C N 1
ATOM 5480 C CA . ALA C 2 322 ? 50.723 26.411 3.456 1.00 50.10 322 ALA C CA 1
ATOM 5481 C C . ALA C 2 322 ? 50.398 25.175 4.278 1.00 62.58 322 ALA C C 1
ATOM 5482 O O . ALA C 2 322 ? 51.009 24.939 5.319 1.00 72.84 322 ALA C O 1
ATOM 5484 N N . LEU C 2 323 ? 49.435 24.387 3.812 1.00 63.38 323 LEU C N 1
ATOM 5485 C CA . LEU C 2 323 ? 49.106 23.138 4.492 1.00 68.10 323 LEU C CA 1
ATOM 5486 C C . LEU C 2 323 ? 50.270 22.150 4.425 1.00 71.15 323 LEU C C 1
ATOM 5487 O O . LEU C 2 323 ? 50.544 21.430 5.386 1.00 72.65 323 LEU C O 1
ATOM 5492 N N . PHE C 2 324 ? 50.948 22.122 3.283 1.00 70.75 324 PHE C N 1
ATOM 5493 C CA . PHE C 2 324 ? 52.027 21.167 3.054 1.00 70.43 324 PHE C CA 1
ATOM 5494 C C . PHE C 2 324 ? 53.418 21.728 3.338 1.00 78.47 324 PHE C C 1
ATOM 5495 O O . PHE C 2 324 ? 54.411 21.041 3.099 1.00 82.59 324 PHE C O 1
ATOM 5503 N N . HIS C 2 325 ? 53.487 22.966 3.826 1.00 86.45 325 HIS C N 1
ATOM 5504 C CA . HIS C 2 325 ? 54.749 23.708 3.864 1.00 96.20 325 HIS C CA 1
ATOM 5505 C C . HIS C 2 325 ? 55.836 22.925 4.606 1.00 95.99 325 HIS C C 1
ATOM 5506 O O . HIS C 2 325 ? 56.982 22.887 4.158 1.00 91.14 325 HIS C O 1
ATOM 5513 N N . ASP C 2 326 ? 55.493 22.307 5.734 1.00 101.06 326 ASP C N 1
ATOM 5514 C CA . ASP C 2 326 ? 56.322 21.216 6.231 1.00 110.07 326 ASP C CA 1
ATOM 5515 C C . ASP C 2 326 ? 55.524 19.918 6.230 1.00 114.42 326 ASP C C 1
ATOM 5516 O O . ASP C 2 326 ? 54.755 19.661 7.156 1.00 118.81 326 ASP C O 1
ATOM 5521 N N . ILE C 2 327 ? 55.701 19.097 5.200 1.00 117.27 327 ILE C N 1
ATOM 5522 C CA . ILE C 2 327 ? 55.179 17.737 5.227 1.00 123.44 327 ILE C CA 1
ATOM 5523 C C . ILE C 2 327 ? 56.312 16.723 5.409 1.00 132.86 327 ILE C C 1
ATOM 5524 O O . ILE C 2 327 ? 56.075 15.524 5.576 1.00 142.08 327 ILE C O 1
ATOM 5529 N N . GLY C 2 328 ? 57.544 17.223 5.394 1.00 131.72 328 GLY C N 1
ATOM 5530 C CA . GLY C 2 328 ? 58.723 16.375 5.354 1.00 133.96 328 GLY C CA 1
ATOM 5531 C C . GLY C 2 328 ? 59.411 16.152 6.685 1.00 138.11 328 GLY C C 1
ATOM 5532 O O . GLY C 2 328 ? 60.286 15.296 6.803 1.00 135.80 328 GLY C O 1
ATOM 5533 N N . LYS C 2 329 ? 59.021 16.935 7.684 1.00 137.12 329 LYS C N 1
ATOM 5534 C CA . LYS C 2 329 ? 59.583 16.824 9.028 1.00 140.79 329 LYS C CA 1
ATOM 5535 C C . LYS C 2 329 ? 59.463 15.425 9.662 1.00 143.61 329 LYS C C 1
ATOM 5536 O O . LYS C 2 329 ? 60.410 14.966 10.301 1.00 152.19 329 LYS C O 1
ATOM 5542 N N . PRO C 2 330 ? 58.312 14.739 9.498 1.00 132.95 330 PRO C N 1
ATOM 5543 C CA . PRO C 2 330 ? 58.267 13.381 10.056 1.00 131.44 330 PRO C CA 1
ATOM 5544 C C . PRO C 2 330 ? 59.164 12.375 9.333 1.00 129.35 330 PRO C C 1
ATOM 5545 O O . PRO C 2 330 ? 59.480 11.331 9.902 1.00 136.66 330 PRO C O 1
ATOM 5549 N N . GLN C 2 331 ? 59.564 12.681 8.103 1.00 123.57 331 GLN C N 1
ATOM 5550 C CA . GLN C 2 331 ? 60.368 11.752 7.315 1.00 120.77 331 GLN C CA 1
ATOM 5551 C C . GLN C 2 331 ? 61.836 11.778 7.727 1.00 122.09 331 GLN C C 1
ATOM 5552 O O . GLN C 2 331 ? 62.501 10.743 7.750 1.00 126.60 331 GLN C O 1
ATOM 5558 N N . THR C 2 332 ? 62.337 12.964 8.057 1.00 122.07 332 THR C N 1
ATOM 5559 C CA . THR C 2 332 ? 63.720 13.107 8.492 1.00 127.54 332 THR C CA 1
ATOM 5560 C C . THR C 2 332 ? 63.797 13.501 9.963 1.00 130.22 332 THR C C 1
ATOM 5561 O O . THR C 2 332 ? 63.539 14.648 10.322 1.00 127.32 332 THR C O 1
ATOM 5565 N N . THR C 2 341 ? 66.904 17.355 14.264 1.00 124.32 341 THR C N 1
ATOM 5566 C CA . THR C 2 341 ? 66.949 18.304 13.158 1.00 126.70 341 THR C CA 1
ATOM 5567 C C . THR C 2 341 ? 66.577 17.630 11.841 1.00 142.92 341 THR C C 1
ATOM 5568 O O . THR C 2 341 ? 66.942 16.480 11.595 1.00 148.05 341 THR C O 1
ATOM 5572 N N . PHE C 2 342 ? 65.846 18.357 11.002 1.00 149.91 342 PHE C N 1
ATOM 5573 C CA . PHE C 2 342 ? 65.371 17.832 9.726 1.00 154.76 342 PHE C CA 1
ATOM 5574 C C . PHE C 2 342 ? 66.030 18.570 8.561 1.00 173.57 342 PHE C C 1
ATOM 5575 O O . PHE C 2 342 ? 65.662 19.702 8.247 1.00 170.99 342 PHE C O 1
ATOM 5583 N N . TYR C 2 343 ? 67.003 17.925 7.923 1.00 190.47 343 TYR C N 1
ATOM 5584 C CA . TYR C 2 343 ? 67.786 18.571 6.873 1.00 197.03 343 TYR C CA 1
ATOM 5585 C C . TYR C 2 343 ? 67.079 18.696 5.522 1.00 195.11 343 TYR C C 1
ATOM 5586 O O . TYR C 2 343 ? 66.963 19.791 4.971 1.00 195.54 343 TYR C O 1
ATOM 5595 N N . GLU C 2 344 ? 66.607 17.568 4.999 1.00 184.66 344 GLU C N 1
ATOM 5596 C CA . GLU C 2 344 ? 66.133 17.493 3.617 1.00 179.12 344 GLU C CA 1
ATOM 5597 C C . GLU C 2 344 ? 64.617 17.643 3.483 1.00 172.07 344 GLU C C 1
ATOM 5598 O O . GLU C 2 344 ? 64.069 17.474 2.393 1.00 174.73 344 GLU C O 1
ATOM 5604 N N . HIS C 2 345 ? 63.947 17.951 4.591 1.00 161.66 345 HIS C N 1
ATOM 5605 C CA . HIS C 2 345 ? 62.485 17.897 4.669 1.00 146.47 345 HIS C CA 1
ATOM 5606 C C . HIS C 2 345 ? 61.760 18.719 3.596 1.00 133.06 345 HIS C C 1
ATOM 5607 O O . HIS C 2 345 ? 60.586 18.475 3.317 1.00 134.52 345 HIS C O 1
ATOM 5614 N N . ASP C 2 346 ? 62.445 19.694 3.006 1.00 121.96 346 ASP C N 1
ATOM 5615 C CA . ASP C 2 346 ? 61.840 20.518 1.964 1.00 112.16 346 ASP C CA 1
ATOM 5616 C C . ASP C 2 346 ? 61.722 19.765 0.636 1.00 105.59 346 ASP C C 1
ATOM 5617 O O . ASP C 2 346 ? 60.681 19.814 -0.020 1.00 102.93 346 ASP C O 1
ATOM 5622 N N . LYS C 2 347 ? 62.788 19.074 0.242 1.00 105.43 347 LYS C N 1
ATOM 5623 C CA . LYS C 2 347 ? 62.771 18.260 -0.974 1.00 100.40 347 LYS C CA 1
ATOM 5624 C C . LYS C 2 347 ? 61.799 17.092 -0.827 1.00 95.84 347 LYS C C 1
ATOM 5625 O O . LYS C 2 347 ? 60.996 16.808 -1.726 1.00 91.37 347 LYS C O 1
ATOM 5631 N N . VAL C 2 348 ? 61.890 16.419 0.317 1.00 94.55 348 VAL C N 1
ATOM 5632 C CA . VAL C 2 348 ? 60.978 15.336 0.662 1.00 90.23 348 VAL C CA 1
ATOM 5633 C C . VAL C 2 348 ? 59.546 15.849 0.602 1.00 88.49 348 VAL C C 1
ATOM 5634 O O . VAL C 2 348 ? 58.645 15.172 0.099 1.00 91.44 348 VAL C O 1
ATOM 5638 N N . GLY C 2 349 ? 59.354 17.061 1.114 1.00 81.64 349 GLY C N 1
ATOM 5639 C CA . GLY C 2 349 ? 58.075 17.735 1.043 1.00 72.37 349 GLY C CA 1
ATOM 5640 C C . GLY C 2 349 ? 57.614 17.887 -0.390 1.00 71.58 349 GLY C C 1
ATOM 5641 O O . GLY C 2 349 ? 56.454 17.627 -0.708 1.00 71.13 349 GLY C O 1
ATOM 5642 N N . ALA C 2 350 ? 58.536 18.293 -1.257 1.00 73.98 350 ALA C N 1
ATOM 5643 C CA . ALA C 2 350 ? 58.234 18.486 -2.670 1.00 79.85 350 ALA C CA 1
ATOM 5644 C C . ALA C 2 350 ? 57.736 17.192 -3.307 1.00 86.45 350 ALA C C 1
ATOM 5645 O O . ALA C 2 350 ? 56.685 17.176 -3.953 1.00 89.92 350 ALA C O 1
ATOM 5647 N N . GLN C 2 351 ? 58.489 16.108 -3.130 1.00 88.23 351 GLN C N 1
ATOM 5648 C CA . GLN C 2 351 ? 58.090 14.830 -3.719 1.00 86.32 351 GLN C CA 1
ATOM 5649 C C . GLN C 2 351 ? 56.779 14.295 -3.143 1.00 74.56 351 GLN C C 1
ATOM 5650 O O . GLN C 2 351 ? 55.954 13.751 -3.882 1.00 72.38 351 GLN C O 1
ATOM 5656 N N . ILE C 2 352 ? 56.583 14.448 -1.835 1.00 71.23 352 ILE C N 1
ATOM 5657 C CA . ILE C 2 352 ? 55.336 14.012 -1.207 1.00 69.89 352 ILE C CA 1
ATOM 5658 C C . ILE C 2 352 ? 54.149 14.766 -1.802 1.00 62.97 352 ILE C C 1
ATOM 5659 O O . ILE C 2 352 ? 53.145 14.160 -2.190 1.00 59.80 352 ILE C O 1
ATOM 5664 N N . VAL C 2 353 ? 54.279 16.088 -1.884 1.00 58.69 353 VAL C N 1
ATOM 5665 C CA . VAL C 2 353 ? 53.250 16.928 -2.488 1.00 54.54 353 VAL C CA 1
ATOM 5666 C C . VAL C 2 353 ? 52.975 16.487 -3.921 1.00 57.21 353 VAL C C 1
ATOM 5667 O O . VAL C 2 353 ? 51.824 16.429 -4.349 1.00 60.50 353 VAL C O 1
ATOM 5671 N N . ARG C 2 354 ? 54.039 16.173 -4.655 1.00 59.01 354 ARG C N 1
ATOM 5672 C CA . ARG C 2 354 ? 53.919 15.705 -6.033 1.00 56.77 354 ARG C CA 1
ATOM 5673 C C . ARG C 2 354 ? 53.097 14.420 -6.110 1.00 55.48 354 ARG C C 1
ATOM 5674 O O . ARG C 2 354 ? 52.249 14.262 -6.992 1.00 52.72 354 ARG C O 1
ATOM 5682 N N . GLU C 2 355 ? 53.355 13.512 -5.173 1.00 57.99 355 GLU C N 1
ATOM 5683 C CA . GLU C 2 355 ? 52.614 12.260 -5.083 1.00 61.73 355 GLU C CA 1
ATOM 5684 C C . GLU C 2 355 ? 51.138 12.513 -4.798 1.00 59.68 355 GLU C C 1
ATOM 5685 O O . GLU C 2 355 ? 50.259 11.879 -5.390 1.00 65.31 355 GLU C O 1
ATOM 5691 N N . ILE C 2 356 ? 50.876 13.450 -3.892 1.00 51.66 356 ILE C N 1
ATOM 5692 C CA . ILE C 2 356 ? 49.509 13.808 -3.526 1.00 45.17 356 ILE C CA 1
ATOM 5693 C C . ILE C 2 356 ? 48.768 14.392 -4.722 1.00 46.43 356 ILE C C 1
ATOM 5694 O O . ILE C 2 356 ? 47.616 14.050 -4.973 1.00 44.54 356 ILE C O 1
ATOM 5699 N N . GLY C 2 357 ? 49.439 15.273 -5.457 1.00 56.90 357 GLY C N 1
ATOM 5700 C CA . GLY C 2 357 ? 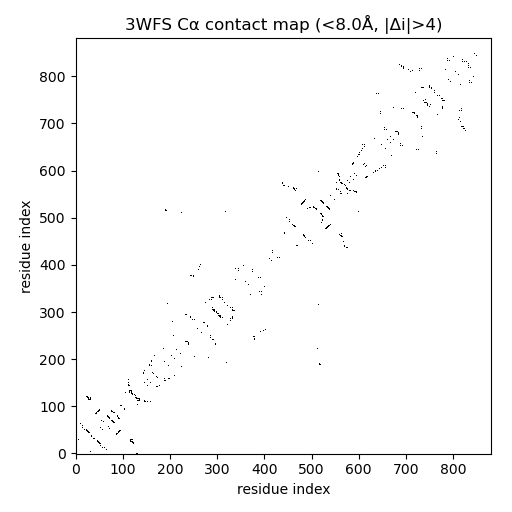48.873 15.868 -6.654 1.00 60.82 357 GLY C CA 1
ATOM 5701 C C . GLY C 2 357 ? 48.572 14.815 -7.701 1.00 61.80 357 GLY C C 1
ATOM 5702 O O . GLY C 2 357 ? 47.540 14.870 -8.367 1.00 68.37 357 GLY C O 1
ATOM 5703 N N . GLU C 2 358 ? 49.482 13.856 -7.844 1.00 60.84 358 GLU C N 1
ATOM 5704 C CA . GLU C 2 358 ? 49.280 12.725 -8.744 1.00 71.50 358 GLU C CA 1
ATOM 5705 C C . GLU C 2 358 ? 48.023 11.943 -8.383 1.00 58.73 358 GLU C C 1
ATOM 5706 O O . GLU C 2 358 ? 47.189 11.646 -9.240 1.00 48.75 358 GLU C O 1
ATOM 5712 N N . ARG C 2 359 ? 47.898 11.625 -7.100 1.00 64.08 359 ARG C N 1
ATOM 5713 C CA . ARG C 2 359 ? 46.828 10.766 -6.602 1.00 69.15 359 ARG C CA 1
ATOM 5714 C C . ARG C 2 359 ? 45.449 11.427 -6.608 1.00 68.01 359 ARG C C 1
ATOM 5715 O O . ARG C 2 359 ? 44.459 10.811 -7.005 1.00 40.79 359 ARG C O 1
ATOM 5723 N N . LEU C 2 360 ? 45.397 12.682 -6.176 1.00 64.18 360 LEU C N 1
ATOM 5724 C CA . LEU C 2 360 ? 44.138 13.397 -5.991 1.00 55.31 360 LEU C CA 1
ATOM 5725 C C . LEU C 2 360 ? 43.635 14.014 -7.294 1.00 55.30 360 LEU C C 1
ATOM 5726 O O . LEU C 2 360 ? 42.624 14.716 -7.306 1.00 64.06 360 LEU C O 1
ATOM 5731 N N . ARG C 2 361 ? 44.366 13.760 -8.376 1.00 50.45 361 ARG C N 1
ATOM 5732 C CA . ARG C 2 361 ? 43.961 14.154 -9.724 1.00 55.26 361 ARG C CA 1
ATOM 5733 C C . ARG C 2 361 ? 43.859 15.668 -9.880 1.00 57.05 361 ARG C C 1
ATOM 5734 O O . ARG C 2 361 ? 42.911 16.180 -10.476 1.00 32.35 361 ARG C O 1
ATOM 5742 N N . TRP C 2 362 ? 44.845 16.380 -9.343 1.00 52.21 362 TRP C N 1
ATOM 5743 C CA . TRP C 2 362 ? 44.961 17.813 -9.574 1.00 44.55 362 TRP C CA 1
ATOM 5744 C C . TRP C 2 362 ? 45.471 18.021 -10.998 1.00 52.49 362 TRP C C 1
ATOM 5745 O O . TRP C 2 362 ? 45.625 17.059 -11.748 1.00 57.27 362 TRP C O 1
ATOM 5756 N N . GLY C 2 363 ? 45.739 19.264 -11.378 1.00 58.87 363 GLY C N 1
ATOM 5757 C CA . GLY C 2 363 ? 46.419 19.509 -12.636 1.00 66.41 363 GLY C CA 1
ATOM 5758 C C . GLY C 2 363 ? 47.852 19.026 -12.518 1.00 63.24 363 GLY C C 1
ATOM 5759 O O . GLY C 2 363 ? 48.295 18.677 -11.426 1.00 56.75 363 GLY C O 1
ATOM 5760 N N . ASP C 2 364 ? 48.587 19.002 -13.626 1.00 64.24 364 ASP C N 1
ATOM 5761 C CA . ASP C 2 364 ? 50.023 18.765 -13.540 1.00 67.59 364 ASP C CA 1
ATOM 5762 C C . ASP C 2 364 ? 50.692 20.072 -13.154 1.00 63.50 364 ASP C C 1
ATOM 5763 O O . ASP C 2 364 ? 51.633 20.085 -12.370 1.00 51.77 364 ASP C O 1
ATOM 5768 N N . GLU C 2 365 ? 50.185 21.169 -13.709 1.00 69.00 365 GLU C N 1
ATOM 5769 C CA . GLU C 2 365 ? 50.713 22.498 -13.433 1.00 64.59 365 GLU C CA 1
ATOM 5770 C C . GLU C 2 365 ? 50.341 22.964 -12.031 1.00 54.20 365 GLU C C 1
ATOM 5771 O O . GLU C 2 365 ? 51.087 23.714 -11.402 1.00 55.29 365 GLU C O 1
ATOM 5777 N N . ALA C 2 366 ? 49.184 22.526 -11.546 1.00 52.13 366 ALA C N 1
ATOM 5778 C CA . ALA C 2 366 ? 48.746 22.872 -10.198 1.00 52.98 366 ALA C CA 1
ATOM 5779 C C . ALA C 2 366 ? 49.657 22.248 -9.147 1.00 53.12 366 ALA C C 1
ATOM 5780 O O . ALA C 2 366 ? 50.192 22.943 -8.279 1.00 62.40 366 ALA C O 1
ATOM 5782 N N . THR C 2 367 ? 49.841 20.936 -9.243 1.00 45.45 367 THR C N 1
ATOM 5783 C CA . THR C 2 367 ? 50.657 20.211 -8.282 1.00 46.12 367 THR C CA 1
ATOM 5784 C C . THR C 2 367 ? 52.118 20.598 -8.454 1.00 48.81 367 THR C C 1
ATOM 5785 O O . THR C 2 367 ? 52.891 20.563 -7.499 1.00 57.40 367 THR C O 1
ATOM 5789 N N . GLU C 2 368 ? 52.488 20.966 -9.677 1.00 47.08 368 GLU C N 1
ATOM 5790 C CA . GLU C 2 368 ? 53.832 21.453 -9.960 1.00 66.17 368 GLU C CA 1
ATOM 5791 C C . GLU C 2 368 ? 54.065 22.761 -9.215 1.00 67.14 368 GLU C C 1
ATOM 5792 O O . GLU C 2 368 ? 55.100 22.945 -8.573 1.00 70.00 368 GLU C O 1
ATOM 5798 N N . PHE C 2 369 ? 53.091 23.662 -9.310 1.00 61.93 369 PHE C N 1
ATOM 5799 C CA . PHE C 2 369 ? 53.158 24.958 -8.643 1.00 56.19 369 PHE C CA 1
ATOM 5800 C C . PHE C 2 369 ? 53.233 24.799 -7.126 1.00 53.87 369 PHE C C 1
ATOM 5801 O O . PHE C 2 369 ? 54.054 25.440 -6.470 1.00 50.62 369 PHE C O 1
ATOM 5809 N N . VAL C 2 370 ? 52.372 23.948 -6.572 1.00 59.16 370 VAL C N 1
ATOM 5810 C CA . VAL C 2 370 ? 52.351 23.740 -5.125 1.00 33.80 370 VAL C CA 1
ATOM 5811 C C . VAL C 2 370 ? 53.643 23.085 -4.636 1.00 46.93 370 VAL C C 1
ATOM 5812 O O . VAL C 2 370 ? 54.190 23.473 -3.604 1.00 53.63 370 VAL C O 1
ATOM 5816 N N . ALA C 2 371 ? 54.125 22.092 -5.378 1.00 48.42 371 ALA C N 1
ATOM 5817 C CA . ALA C 2 371 ? 55.371 21.413 -5.032 1.00 54.25 371 ALA C CA 1
ATOM 5818 C C . ALA C 2 371 ? 56.540 22.392 -5.047 1.00 61.97 371 ALA C C 1
ATOM 5819 O O . ALA C 2 371 ? 57.328 22.447 -4.100 1.00 64.51 371 ALA C O 1
ATOM 5821 N N . LYS C 2 372 ? 56.644 23.160 -6.128 1.00 40.61 372 LYS C N 1
ATOM 5822 C CA . LYS C 2 372 ? 57.673 24.186 -6.254 1.00 77.96 372 LYS C CA 1
ATOM 5823 C C . LYS C 2 372 ? 57.563 25.191 -5.111 1.00 74.22 372 LYS C C 1
ATOM 5824 O O . LYS C 2 372 ? 58.567 25.735 -4.647 1.00 75.39 372 LYS C O 1
ATOM 5830 N N . LEU C 2 373 ? 56.335 25.434 -4.665 1.00 75.79 373 LEU C N 1
ATOM 5831 C CA . LEU C 2 373 ? 56.089 26.317 -3.533 1.00 64.44 373 LEU C CA 1
ATOM 5832 C C . LEU C 2 373 ? 56.605 25.702 -2.232 1.00 54.06 373 LEU C C 1
ATOM 5833 O O . LEU C 2 373 ? 57.047 26.417 -1.334 1.00 44.39 373 LEU C O 1
ATOM 5838 N N . VAL C 2 374 ? 56.543 24.376 -2.137 1.00 53.75 374 VAL C N 1
ATOM 5839 C CA . VAL C 2 374 ? 56.971 23.675 -0.928 1.00 56.52 374 VAL C CA 1
ATOM 5840 C C . VAL C 2 374 ? 58.490 23.533 -0.831 1.00 63.36 374 VAL C C 1
ATOM 5841 O O . VAL C 2 374 ? 59.070 23.745 0.236 1.00 70.27 374 VAL C O 1
ATOM 5845 N N . ARG C 2 375 ? 59.129 23.184 -1.943 1.00 71.64 375 ARG C N 1
ATOM 5846 C CA . ARG C 2 375 ? 60.581 23.012 -1.982 1.00 84.17 375 ARG C CA 1
ATOM 5847 C C . ARG C 2 375 ? 61.335 24.267 -1.535 1.00 90.49 375 ARG C C 1
ATOM 5848 O O . ARG C 2 375 ? 62.323 24.187 -0.804 1.00 95.34 375 ARG C O 1
ATOM 5856 N N . HIS C 2 376 ? 60.848 25.423 -1.970 1.00 86.55 376 HIS C N 1
ATOM 5857 C CA . HIS C 2 376 ? 61.535 26.692 -1.757 1.00 80.24 376 HIS C CA 1
ATOM 5858 C C . HIS C 2 376 ? 61.063 27.433 -0.507 1.00 68.07 376 HIS C C 1
ATOM 5859 O O . HIS C 2 376 ? 61.470 28.570 -0.266 1.00 67.22 376 HIS C O 1
ATOM 5866 N N . HIS C 2 377 ? 60.199 26.790 0.274 1.00 65.06 377 HIS C N 1
ATOM 5867 C CA . HIS C 2 377 ? 59.508 27.452 1.381 1.00 74.07 377 HIS C CA 1
ATOM 5868 C C . HIS C 2 377 ? 60.437 28.077 2.426 1.00 83.97 377 HIS C C 1
ATOM 5869 O O . HIS C 2 377 ? 60.058 29.040 3.093 1.00 88.72 377 HIS C O 1
ATOM 5876 N N . LEU C 2 378 ? 61.645 27.538 2.569 1.00 88.92 378 LEU C N 1
ATOM 5877 C CA . LEU C 2 378 ? 62.587 28.041 3.570 1.00 88.94 378 LEU C CA 1
ATOM 5878 C C . LEU C 2 378 ? 63.626 29.026 3.023 1.00 91.10 378 LEU C C 1
ATOM 5879 O O . LEU C 2 378 ? 64.439 29.554 3.780 1.00 98.57 378 LEU C O 1
ATOM 5884 N N . ARG C 2 379 ? 63.600 29.272 1.717 1.00 87.58 379 ARG C N 1
ATOM 5885 C CA . ARG C 2 379 ? 64.567 30.173 1.086 1.00 95.15 379 ARG C CA 1
ATOM 5886 C C . ARG C 2 379 ? 64.581 31.620 1.626 1.00 103.57 379 ARG C C 1
ATOM 5887 O O . ARG C 2 379 ? 65.664 32.174 1.864 1.00 111.01 379 ARG C O 1
ATOM 5895 N N . PRO C 2 380 ? 63.397 32.243 1.820 1.00 104.12 380 PRO C N 1
ATOM 5896 C CA . PRO C 2 380 ? 63.456 33.624 2.316 1.00 106.57 380 PRO C CA 1
ATOM 5897 C C . PRO C 2 380 ? 64.051 33.735 3.717 1.00 107.58 380 PRO C C 1
ATOM 5898 O O . PRO C 2 380 ? 64.569 34.791 4.068 1.00 108.73 380 PRO C O 1
ATOM 5902 N N . PHE C 2 381 ? 63.978 32.661 4.497 1.00 107.29 381 PHE C N 1
ATOM 5903 C CA . PHE C 2 381 ? 64.598 32.637 5.816 1.00 108.91 381 PHE C CA 1
ATOM 5904 C C . PHE C 2 381 ? 66.118 32.553 5.704 1.00 110.87 381 PHE C C 1
ATOM 5905 O O . PHE C 2 381 ? 66.840 33.167 6.489 1.00 117.29 381 PHE C O 1
ATOM 5913 N N . PHE C 2 382 ? 66.600 31.786 4.729 1.00 106.14 382 PHE C N 1
ATOM 5914 C CA . PHE C 2 382 ? 68.036 31.677 4.489 1.00 106.89 382 PHE C CA 1
ATOM 5915 C C . PHE C 2 382 ? 68.608 33.011 4.020 1.00 111.85 382 PHE C C 1
ATOM 5916 O O . PHE C 2 382 ? 69.625 33.480 4.540 1.00 118.06 382 PHE C O 1
ATOM 5924 N N . LEU C 2 383 ? 67.944 33.623 3.043 1.00 108.76 383 LEU C N 1
ATOM 5925 C CA . LEU C 2 383 ? 68.374 34.924 2.541 1.00 108.69 383 LEU C CA 1
ATOM 5926 C C . LEU C 2 383 ? 68.222 35.993 3.618 1.00 111.04 383 LEU C C 1
ATOM 5927 O O . LEU C 2 383 ? 68.968 36.973 3.644 1.00 117.62 383 LEU C O 1
ATOM 5932 N N . ARG C 2 384 ? 67.248 35.798 4.503 1.00 109.23 384 ARG C N 1
ATOM 5933 C CA . ARG C 2 384 ? 67.076 36.677 5.652 1.00 117.31 384 ARG C CA 1
ATOM 5934 C C . ARG C 2 384 ? 68.296 36.574 6.551 1.00 132.93 384 ARG C C 1
ATOM 5935 O O . ARG C 2 384 ? 68.827 37.583 7.003 1.00 141.88 384 ARG C O 1
ATOM 5943 N N . GLU C 2 385 ? 68.732 35.345 6.810 1.00 135.06 385 GLU C N 1
ATOM 5944 C CA . GLU C 2 385 ? 69.915 35.110 7.629 1.00 140.53 385 GLU C CA 1
ATOM 5945 C C . GLU C 2 385 ? 71.157 35.700 6.968 1.00 144.68 385 GLU C C 1
ATOM 5946 O O . GLU C 2 385 ? 72.077 36.155 7.649 1.00 150.51 385 GLU C O 1
ATOM 5952 N N . ALA C 2 386 ? 71.171 35.700 5.639 1.00 144.90 386 ALA C N 1
ATOM 5953 C CA . ALA C 2 386 ? 72.257 36.323 4.892 1.00 97.79 386 ALA C CA 1
ATOM 5954 C C . ALA C 2 386 ? 72.213 37.846 5.002 1.00 142.43 386 ALA C C 1
ATOM 5955 O O . ALA C 2 386 ? 73.249 38.508 4.955 1.00 148.18 386 ALA C O 1
ATOM 5957 N N . PHE C 2 387 ? 71.011 38.398 5.148 1.00 136.79 387 PHE C N 1
ATOM 5958 C CA . PHE C 2 387 ? 70.842 39.846 5.259 1.00 134.59 387 PHE C CA 1
ATOM 5959 C C . PHE C 2 387 ? 71.125 40.391 6.659 1.00 130.15 387 PHE C C 1
ATOM 5960 O O . PHE C 2 387 ? 71.679 41.482 6.807 1.00 127.34 387 PHE C O 1
ATOM 5968 N N . LYS C 2 388 ? 70.738 39.632 7.680 1.00 129.61 388 LYS C N 1
ATOM 5969 C CA . LYS C 2 388 ? 70.914 40.050 9.068 1.00 135.77 388 LYS C CA 1
ATOM 5970 C C . LYS C 2 388 ? 72.388 40.143 9.444 1.00 142.81 388 LYS C C 1
ATOM 5971 O O . LYS C 2 388 ? 72.773 40.945 10.295 1.00 148.47 388 LYS C O 1
ATOM 5977 N N . LYS C 2 389 ? 73.209 39.321 8.801 1.00 145.41 389 LYS C N 1
ATOM 5978 C CA . LYS C 2 389 ? 74.647 39.346 9.030 1.00 153.69 389 LYS C CA 1
ATOM 5979 C C . LYS C 2 389 ? 75.336 40.230 7.993 1.00 162.64 389 LYS C C 1
ATOM 5980 O O . LYS C 2 389 ? 76.558 40.375 7.998 1.00 165.57 389 LYS C O 1
ATOM 5986 N N . GLY C 2 390 ? 74.537 40.815 7.106 1.00 165.01 390 GLY C N 1
ATOM 5987 C CA . GLY C 2 390 ? 75.038 41.713 6.080 1.00 166.59 390 GLY C CA 1
ATOM 5988 C C . GLY C 2 390 ? 75.862 41.028 5.006 1.00 164.42 390 GLY C C 1
ATOM 5989 O O . GLY C 2 390 ? 76.647 41.673 4.311 1.00 162.02 390 GLY C O 1
ATOM 5990 N N . GLU C 2 391 ? 75.683 39.718 4.868 1.00 164.33 391 GLU C N 1
ATOM 5991 C CA . GLU C 2 391 ? 76.452 38.939 3.904 1.00 166.33 391 GLU C CA 1
ATOM 5992 C C . GLU C 2 391 ? 75.715 38.763 2.578 1.00 156.97 391 GLU C C 1
ATOM 5993 O O . GLU C 2 391 ? 76.252 38.185 1.632 1.00 155.85 391 GLU C O 1
ATOM 5999 N N . LEU C 2 392 ? 74.484 39.261 2.512 1.00 152.20 392 LEU C N 1
ATOM 6000 C CA . LEU C 2 392 ? 73.683 39.143 1.299 1.00 144.83 392 LEU C CA 1
ATOM 6001 C C . LEU C 2 392 ? 74.091 40.190 0.268 1.00 142.82 392 LEU C C 1
ATOM 6002 O O . LEU C 2 392 ? 74.053 41.391 0.536 1.00 141.53 392 LEU C O 1
ATOM 6007 N N . LYS C 2 393 ? 74.480 39.722 -0.913 1.00 141.38 393 LYS C N 1
ATOM 6008 C CA . LYS C 2 393 ? 74.905 40.607 -1.991 1.00 141.98 393 LYS C CA 1
ATOM 6009 C C . LYS C 2 393 ? 74.245 40.239 -3.315 1.00 140.50 393 LYS C C 1
ATOM 6010 O O . LYS C 2 393 ? 73.366 39.379 -3.366 1.00 139.35 393 LYS C O 1
ATOM 6016 N N . ARG C 2 394 ? 74.676 40.917 -4.376 1.00 140.44 394 ARG C N 1
ATOM 6017 C CA . ARG C 2 394 ? 74.072 40.806 -5.701 1.00 134.40 394 ARG C CA 1
ATOM 6018 C C . ARG C 2 394 ? 73.990 39.358 -6.191 1.00 133.92 394 ARG C C 1
ATOM 6019 O O . ARG C 2 394 ? 73.060 38.990 -6.916 1.00 132.28 394 ARG C O 1
ATOM 6027 N N . ARG C 2 395 ? 74.955 38.543 -5.773 1.00 136.25 395 ARG C N 1
ATOM 6028 C CA . ARG C 2 395 ? 75.007 37.135 -6.156 1.00 137.65 395 ARG C CA 1
ATOM 6029 C C . ARG C 2 395 ? 73.780 36.352 -5.699 1.00 131.64 395 ARG C C 1
ATOM 6030 O O . ARG C 2 395 ? 73.090 35.745 -6.515 1.00 132.09 395 ARG C O 1
ATOM 6038 N N . GLY C 2 396 ? 73.516 36.368 -4.396 1.00 128.59 396 GLY C N 1
ATOM 6039 C CA . GLY C 2 396 ? 72.416 35.606 -3.832 1.00 121.92 396 GLY C CA 1
ATOM 6040 C C . GLY C 2 396 ? 71.055 36.080 -4.305 1.00 115.31 396 GLY C C 1
ATOM 6041 O O . GLY C 2 396 ? 70.134 35.279 -4.470 1.00 112.67 396 GLY C O 1
ATOM 6042 N N . MET C 2 397 ? 70.927 37.385 -4.521 1.00 112.19 397 MET C N 1
ATOM 6043 C CA . MET C 2 397 ? 69.694 37.950 -5.057 1.00 104.78 397 MET C CA 1
ATOM 6044 C C . MET C 2 397 ? 69.465 37.481 -6.489 1.00 107.07 397 MET C C 1
ATOM 6045 O O . MET C 2 397 ? 68.381 36.990 -6.827 1.00 110.88 397 MET C O 1
ATOM 6050 N N . ALA C 2 398 ? 70.494 37.632 -7.322 1.00 109.75 398 ALA C N 1
ATOM 6051 C CA . ALA C 2 398 ? 70.438 37.161 -8.702 1.00 112.85 398 ALA C CA 1
ATOM 6052 C C . ALA C 2 398 ? 70.067 35.684 -8.755 1.00 111.16 398 ALA C C 1
ATOM 6053 O O . ALA C 2 398 ? 69.232 35.277 -9.559 1.00 106.06 398 ALA C O 1
ATOM 6055 N N . ASN C 2 399 ? 70.693 34.890 -7.891 1.00 114.07 399 ASN C N 1
ATOM 6056 C CA . ASN C 2 399 ? 70.395 33.466 -7.796 1.00 115.22 399 ASN C CA 1
ATOM 6057 C C . ASN C 2 399 ? 68.944 33.204 -7.411 1.00 110.97 399 ASN C C 1
ATOM 6058 O O . ASN C 2 399 ? 68.287 32.338 -7.992 1.00 114.51 399 ASN C O 1
ATOM 6063 N N . PHE C 2 400 ? 68.450 33.955 -6.431 1.00 104.17 400 PHE C N 1
ATOM 6064 C CA . PHE C 2 400 ? 67.082 33.781 -5.954 1.00 99.15 400 PHE C CA 1
ATOM 6065 C C . PHE C 2 400 ? 66.069 34.065 -7.054 1.00 94.33 400 PHE C C 1
ATOM 6066 O O . PHE C 2 400 ? 65.143 33.284 -7.271 1.00 94.05 400 PHE C O 1
ATOM 6074 N N . TRP C 2 401 ? 66.243 35.185 -7.746 1.00 92.52 401 TRP C N 1
ATOM 6075 C CA . TRP C 2 401 ? 65.307 35.557 -8.799 1.00 89.89 401 TRP C CA 1
ATOM 6076 C C . TRP C 2 401 ? 65.474 34.678 -10.038 1.00 96.95 401 TRP C C 1
ATOM 6077 O O . TRP C 2 401 ? 64.541 34.527 -10.827 1.00 92.14 401 TRP C O 1
ATOM 6088 N N . ARG C 2 402 ? 66.661 34.104 -10.211 1.00 110.22 402 ARG C N 1
ATOM 6089 C CA . ARG C 2 402 ? 66.873 33.127 -11.276 1.00 118.92 402 ARG C CA 1
ATOM 6090 C C . ARG C 2 402 ? 66.103 31.838 -11.020 1.00 113.90 402 ARG C C 1
ATOM 6091 O O . ARG C 2 402 ? 65.310 31.402 -11.854 1.00 105.93 402 ARG C O 1
ATOM 6099 N N . GLU C 2 403 ? 66.351 31.231 -9.862 1.00 118.75 403 GLU C N 1
ATOM 6100 C CA . GLU C 2 403 ? 65.787 29.923 -9.544 1.00 119.27 403 GLU C CA 1
ATOM 6101 C C . GLU C 2 403 ? 64.262 29.939 -9.510 1.00 112.26 403 GLU C C 1
ATOM 6102 O O . GLU C 2 403 ? 63.611 29.227 -10.276 1.00 111.56 403 GLU C O 1
ATOM 6108 N N . CYS C 2 404 ? 63.694 30.750 -8.624 1.00 109.10 404 CYS C N 1
ATOM 6109 C CA . CYS C 2 404 ? 62.254 30.957 -8.624 1.00 104.67 404 CYS C CA 1
ATOM 6110 C C . CYS C 2 404 ? 61.894 32.439 -8.591 1.00 99.67 404 CYS C C 1
ATOM 6111 O O . CYS C 2 404 ? 62.056 33.102 -7.567 1.00 104.07 404 CYS C O 1
ATOM 6114 N N . GLY C 2 405 ? 61.400 32.955 -9.711 1.00 93.10 405 GLY C N 1
ATOM 6115 C CA . GLY C 2 405 ? 60.852 34.298 -9.743 1.00 89.58 405 GLY C CA 1
ATOM 6116 C C . GLY C 2 405 ? 59.340 34.279 -9.828 1.00 85.90 405 GLY C C 1
ATOM 6117 O O . GLY C 2 405 ? 58.677 35.285 -9.577 1.00 81.76 405 GLY C O 1
ATOM 6118 N N . ASP C 2 406 ? 58.796 33.118 -10.178 1.00 89.36 406 ASP C N 1
ATOM 6119 C CA . ASP C 2 406 ? 57.371 32.986 -10.457 1.00 88.20 406 ASP C CA 1
ATOM 6120 C C . ASP C 2 406 ? 56.546 32.870 -9.182 1.00 73.41 406 ASP C C 1
ATOM 6121 O O . ASP C 2 406 ? 55.431 33.385 -9.106 1.00 74.67 406 ASP C O 1
ATOM 6126 N N . ILE C 2 407 ? 57.099 32.189 -8.184 1.00 62.52 407 ILE C N 1
ATOM 6127 C CA . ILE C 2 407 ? 56.409 32.000 -6.915 1.00 64.76 407 ILE C CA 1
ATOM 6128 C C . ILE C 2 407 ? 56.805 33.065 -5.897 1.00 60.69 407 ILE C C 1
ATOM 6129 O O . ILE C 2 407 ? 56.388 33.009 -4.741 1.00 53.66 407 ILE C O 1
ATOM 6134 N N . ALA C 2 408 ? 57.620 34.022 -6.338 1.00 61.06 408 ALA C N 1
ATOM 6135 C CA . ALA C 2 408 ? 58.177 35.059 -5.467 1.00 53.67 408 ALA C CA 1
ATOM 6136 C C . ALA C 2 408 ? 57.152 35.752 -4.552 1.00 50.02 408 ALA C C 1
ATOM 6137 O O . ALA C 2 408 ? 57.389 35.850 -3.348 1.00 43.07 408 ALA C O 1
ATOM 6139 N N . PRO C 2 409 ? 56.025 36.250 -5.104 1.00 52.68 409 PRO C N 1
ATOM 6140 C CA . PRO C 2 409 ? 55.074 36.880 -4.178 1.00 58.57 409 PRO C CA 1
ATOM 6141 C C . PRO C 2 409 ? 54.466 35.875 -3.203 1.00 65.32 409 PRO C C 1
ATOM 6142 O O . PRO C 2 409 ? 54.340 36.152 -2.001 1.00 69.42 409 PRO C O 1
ATOM 6146 N N . HIS C 2 410 ? 54.112 34.708 -3.732 1.00 59.51 410 HIS C N 1
ATOM 6147 C CA . HIS C 2 410 ? 53.516 33.641 -2.939 1.00 52.48 410 HIS C CA 1
ATOM 6148 C C . HIS C 2 410 ? 54.494 33.206 -1.856 1.00 61.65 410 HIS C C 1
ATOM 6149 O O . HIS C 2 410 ? 54.118 32.999 -0.699 1.00 70.61 410 HIS C O 1
ATOM 6156 N N . LEU C 2 411 ? 55.758 33.087 -2.252 1.00 60.82 411 LEU C N 1
ATOM 6157 C CA . LEU C 2 411 ? 56.824 32.661 -1.357 1.00 62.03 411 LEU C CA 1
ATOM 6158 C C . LEU C 2 411 ? 57.043 33.686 -0.251 1.00 59.87 411 LEU C C 1
ATOM 6159 O O . LEU C 2 411 ? 57.268 33.324 0.903 1.00 61.03 411 LEU C O 1
ATOM 6164 N N . PHE C 2 412 ? 56.986 34.964 -0.615 1.00 44.48 412 PHE C N 1
ATOM 6165 C CA . PHE C 2 412 ? 57.157 36.045 0.349 1.00 46.44 412 PHE C CA 1
ATOM 6166 C C . PHE C 2 412 ? 56.043 36.028 1.391 1.00 91.19 412 PHE C C 1
ATOM 6167 O O . PHE C 2 412 ? 56.308 36.007 2.601 1.00 93.72 412 PHE C O 1
ATOM 6175 N N . LEU C 2 413 ? 54.798 36.036 0.917 1.00 42.65 413 LEU C N 1
ATOM 6176 C CA . LEU C 2 413 ? 53.643 35.985 1.811 1.00 41.80 413 LEU C CA 1
ATOM 6177 C C . LEU C 2 413 ? 53.707 34.770 2.734 1.00 59.91 413 LEU C C 1
ATOM 6178 O O . LEU C 2 413 ? 53.455 34.874 3.941 1.00 59.34 413 LEU C O 1
ATOM 6183 N N . LEU C 2 414 ? 54.061 33.623 2.160 1.00 56.37 414 LEU C N 1
ATOM 6184 C CA . LEU C 2 414 ? 54.124 32.378 2.918 1.00 59.56 414 LEU C CA 1
ATOM 6185 C C . LEU C 2 414 ? 55.201 32.444 3.990 1.00 62.75 414 LEU C C 1
ATOM 6186 O O . LEU C 2 414 ? 54.991 31.998 5.118 1.00 64.80 414 LEU C O 1
ATOM 6191 N N . SER C 2 415 ? 56.356 32.993 3.628 1.00 68.86 415 SER C N 1
ATOM 6192 C CA . SER C 2 415 ? 57.470 33.114 4.559 1.00 78.81 415 SER C CA 1
ATOM 6193 C C . SER C 2 415 ? 57.095 34.026 5.718 1.00 79.93 415 SER C C 1
ATOM 6194 O O . SER C 2 415 ? 57.434 33.747 6.868 1.00 83.05 415 SER C O 1
ATOM 6197 N N . ILE C 2 416 ? 56.394 35.115 5.413 1.00 76.45 416 ILE C N 1
ATOM 6198 C CA . ILE C 2 416 ? 55.892 36.000 6.459 1.00 71.46 416 ILE C CA 1
ATOM 6199 C C . ILE C 2 416 ? 54.930 35.268 7.397 1.00 64.18 416 ILE C C 1
ATOM 6200 O O . ILE C 2 416 ? 55.048 35.364 8.623 1.00 70.77 416 ILE C O 1
ATOM 6205 N N . ALA C 2 417 ? 53.990 34.527 6.815 1.00 58.79 417 ALA C N 1
ATOM 6206 C CA . ALA C 2 417 ? 53.020 33.764 7.599 1.00 60.67 417 ALA C CA 1
ATOM 6207 C C . ALA C 2 417 ? 53.691 32.746 8.523 1.00 72.05 417 ALA C C 1
ATOM 6208 O O . ALA C 2 417 ? 53.324 32.612 9.694 1.00 77.60 417 ALA C O 1
ATOM 6210 N N . ASP C 2 418 ? 54.682 32.042 7.987 1.00 77.15 418 ASP C N 1
ATOM 6211 C CA . ASP C 2 418 ? 55.422 31.036 8.739 1.00 81.94 418 ASP C CA 1
ATOM 6212 C C . ASP C 2 418 ? 56.235 31.689 9.850 1.00 82.81 418 ASP C C 1
ATOM 6213 O O . ASP C 2 418 ? 56.359 31.143 10.947 1.00 84.65 418 ASP C O 1
ATOM 6218 N N . ALA C 2 419 ? 56.787 32.862 9.557 1.00 81.00 419 ALA C N 1
ATOM 6219 C CA . ALA C 2 419 ? 57.554 33.607 10.546 1.00 84.62 419 ALA C CA 1
ATOM 6220 C C . ALA C 2 419 ? 56.643 34.131 11.649 1.00 90.37 419 ALA C C 1
ATOM 6221 O O . ALA C 2 419 ? 57.090 34.382 12.767 1.00 68.45 419 ALA C O 1
ATOM 6223 N N . MET C 2 420 ? 55.362 34.294 11.331 1.00 95.01 420 MET C N 1
ATOM 6224 C CA . MET C 2 420 ? 54.379 34.687 12.334 1.00 99.65 420 MET C CA 1
ATOM 6225 C C . MET C 2 420 ? 53.952 33.506 13.200 1.00 105.50 420 MET C C 1
ATOM 6226 O O . MET C 2 420 ? 53.782 33.645 14.411 1.00 109.51 420 MET C O 1
ATOM 6231 N N . ALA C 2 421 ? 53.777 32.346 12.575 1.00 105.28 421 ALA C N 1
ATOM 6232 C CA . ALA C 2 421 ? 53.264 31.173 13.279 1.00 106.58 421 ALA C CA 1
ATOM 6233 C C . ALA C 2 421 ? 54.302 30.528 14.195 1.00 108.38 421 ALA C C 1
ATOM 6234 O O . ALA C 2 421 ? 53.949 29.864 15.170 1.00 111.10 421 ALA C O 1
ATOM 6236 N N . SER C 2 422 ? 55.578 30.723 13.879 1.00 109.92 422 SER C N 1
ATOM 6237 C CA . SER C 2 422 ? 56.659 30.124 14.657 1.00 117.00 422 SER C CA 1
ATOM 6238 C C . SER C 2 422 ? 56.999 30.960 15.889 1.00 122.93 422 SER C C 1
ATOM 6239 O O . SER C 2 422 ? 57.846 30.577 16.698 1.00 131.92 422 SER C O 1
ATOM 6242 N N . GLY C 2 423 ? 56.329 32.099 16.028 1.00 118.58 423 GLY C N 1
ATOM 6243 C CA . GLY C 2 423 ? 56.542 32.983 17.158 1.00 118.81 423 GLY C CA 1
ATOM 6244 C C . GLY C 2 423 ? 57.874 33.706 17.140 1.00 120.97 423 GLY C C 1
ATOM 6245 O O . GLY C 2 423 ? 58.452 33.975 18.193 1.00 127.58 423 GLY C O 1
ATOM 6246 N N . ASP C 2 424 ? 58.370 34.012 15.943 1.00 121.14 424 ASP C N 1
ATOM 6247 C CA . ASP C 2 424 ? 59.597 34.790 15.803 1.00 131.09 424 ASP C CA 1
ATOM 6248 C C . ASP C 2 424 ? 59.422 36.161 16.444 1.00 141.19 424 ASP C C 1
ATOM 6249 O O . ASP C 2 424 ? 58.333 36.734 16.402 1.00 138.95 424 ASP C O 1
ATOM 6254 N N . GLU C 2 425 ? 60.485 36.679 17.048 1.00 147.17 425 GLU C N 1
ATOM 6255 C CA . GLU C 2 425 ? 60.420 37.985 17.692 1.00 150.50 425 GLU C CA 1
ATOM 6256 C C . GLU C 2 425 ? 60.200 39.066 16.635 1.00 150.11 425 GLU C C 1
ATOM 6257 O O . GLU C 2 425 ? 60.521 38.865 15.463 1.00 148.75 425 GLU C O 1
ATOM 6263 N N . GLU C 2 426 ? 59.643 40.201 17.050 1.00 151.05 426 GLU C N 1
ATOM 6264 C CA . GLU C 2 426 ? 59.313 41.289 16.131 1.00 151.45 426 GLU C CA 1
ATOM 6265 C C . GLU C 2 426 ? 60.520 41.749 15.318 1.00 154.29 426 GLU C C 1
ATOM 6266 O O . GLU C 2 426 ? 60.393 42.098 14.138 1.00 154.58 426 GLU C O 1
ATOM 6272 N N . GLU C 2 427 ? 61.684 41.749 15.962 1.00 159.48 427 GLU C N 1
ATOM 6273 C CA . GLU C 2 427 ? 62.938 42.129 15.317 1.00 163.20 427 GLU C CA 1
ATOM 6274 C C . GLU C 2 427 ? 63.226 41.235 14.119 1.00 157.64 427 GLU C C 1
ATOM 6275 O O . GLU C 2 427 ? 63.585 41.716 13.041 1.00 157.63 427 GLU C O 1
ATOM 6281 N N . ASP C 2 428 ? 63.046 39.935 14.319 1.00 152.08 428 ASP C N 1
ATOM 6282 C CA . ASP C 2 428 ? 63.299 38.942 13.283 1.00 146.24 428 ASP C CA 1
ATOM 6283 C C . ASP C 2 428 ? 62.328 39.116 12.119 1.00 129.46 428 ASP C C 1
ATOM 6284 O O . ASP C 2 428 ? 62.732 39.089 10.955 1.00 127.94 428 ASP C O 1
ATOM 6289 N N . ILE C 2 429 ? 61.048 39.281 12.444 1.00 117.26 429 ILE C N 1
ATOM 6290 C CA . ILE C 2 429 ? 60.016 39.533 11.443 1.00 102.46 429 ILE C CA 1
ATOM 6291 C C . ILE C 2 429 ? 60.366 40.744 10.585 1.00 106.16 429 ILE C C 1
ATOM 6292 O O . ILE C 2 429 ? 60.325 40.677 9.354 1.00 107.32 429 ILE C O 1
ATOM 6297 N N . LYS C 2 430 ? 60.718 41.850 11.235 1.00 111.68 430 LYS C N 1
ATOM 6298 C CA . LYS C 2 430 ? 61.040 43.072 10.503 1.00 109.61 430 LYS C CA 1
ATOM 6299 C C . LYS C 2 430 ? 62.303 42.893 9.666 1.00 111.43 430 LYS C C 1
ATOM 6300 O O . LYS C 2 430 ? 62.429 43.473 8.585 1.00 110.05 430 LYS C O 1
ATOM 6306 N N . ALA C 2 431 ? 63.226 42.073 10.163 1.00 114.29 431 ALA C N 1
ATOM 6307 C CA . ALA C 2 431 ? 64.421 41.727 9.404 1.00 114.50 431 ALA C CA 1
ATOM 6308 C C . ALA C 2 431 ? 64.047 40.984 8.122 1.00 115.11 431 ALA C C 1
ATOM 6309 O O . ALA C 2 431 ? 64.602 41.249 7.053 1.00 118.49 431 ALA C O 1
ATOM 6311 N N . LEU C 2 432 ? 63.098 40.058 8.236 1.00 112.51 432 LEU C N 1
ATOM 6312 C CA . LEU C 2 432 ? 62.608 39.309 7.084 1.00 110.72 432 LEU C CA 1
ATOM 6313 C C . LEU C 2 432 ? 61.933 40.226 6.074 1.00 108.95 432 LEU C C 1
ATOM 6314 O O . LEU C 2 432 ? 62.209 40.152 4.877 1.00 113.22 432 LEU C O 1
ATOM 6319 N N . MET C 2 433 ? 61.033 41.076 6.558 1.00 101.90 433 MET C N 1
ATOM 6320 C CA . MET C 2 433 ? 60.307 41.982 5.677 1.00 87.26 433 MET C CA 1
ATOM 6321 C C . MET C 2 433 ? 61.245 42.973 4.992 1.00 83.86 433 MET C C 1
ATOM 6322 O O . MET C 2 433 ? 60.998 43.378 3.854 1.00 85.28 433 MET C O 1
ATOM 6327 N N . GLU C 2 434 ? 62.323 43.354 5.673 1.00 81.78 434 GLU C N 1
ATOM 6328 C CA . GLU C 2 434 ? 63.335 44.203 5.054 1.00 93.50 434 GLU C CA 1
ATOM 6329 C C . GLU C 2 434 ? 64.162 43.417 4.038 1.00 91.27 434 GLU C C 1
ATOM 6330 O O . GLU C 2 434 ? 64.639 43.980 3.051 1.00 89.98 434 GLU C O 1
ATOM 6336 N N . THR C 2 435 ? 64.330 42.119 4.278 1.00 93.34 435 THR C N 1
ATOM 6337 C CA . THR C 2 435 ? 65.005 41.254 3.313 1.00 98.42 435 THR C CA 1
ATOM 6338 C C . THR C 2 435 ? 64.192 41.171 2.022 1.00 94.03 435 THR C C 1
ATOM 6339 O O . THR C 2 435 ? 64.729 41.325 0.922 1.00 70.03 435 THR C O 1
ATOM 6343 N N . ILE C 2 436 ? 62.894 40.922 2.175 1.00 88.99 436 ILE C N 1
ATOM 6344 C CA . ILE C 2 436 ? 61.949 40.941 1.064 1.00 81.61 436 ILE C CA 1
ATOM 6345 C C . ILE C 2 436 ? 62.007 42.276 0.331 1.00 92.68 436 ILE C C 1
ATOM 6346 O O . ILE C 2 436 ? 62.041 42.322 -0.905 1.00 95.18 436 ILE C O 1
ATOM 6351 N N . ALA C 2 437 ? 62.025 43.356 1.107 1.00 99.40 437 ALA C N 1
ATOM 6352 C CA . ALA C 2 437 ? 62.152 44.700 0.559 1.00 105.50 437 ALA C CA 1
ATOM 6353 C C . ALA C 2 437 ? 63.397 44.824 -0.310 1.00 107.56 437 ALA C C 1
ATOM 6354 O O . ALA C 2 437 ? 63.357 45.432 -1.379 1.00 101.94 437 ALA C O 1
ATOM 6356 N N . GLU C 2 438 ? 64.500 44.241 0.154 1.00 116.47 438 GLU C N 1
ATOM 6357 C CA . GLU C 2 438 ? 65.758 44.288 -0.586 1.00 121.91 438 GLU C CA 1
ATOM 6358 C C . GLU C 2 438 ? 65.708 43.468 -1.871 1.00 115.98 438 GLU C C 1
ATOM 6359 O O . GLU C 2 438 ? 66.234 43.894 -2.898 1.00 121.54 438 GLU C O 1
ATOM 6365 N N . LEU C 2 439 ? 65.093 42.290 -1.812 1.00 106.15 439 LEU C N 1
ATOM 6366 C CA . LEU C 2 439 ? 64.946 41.463 -3.008 1.00 96.18 439 LEU C CA 1
ATOM 6367 C C . LEU C 2 439 ? 64.110 42.174 -4.071 1.00 91.59 439 LEU C C 1
ATOM 6368 O O . LEU C 2 439 ? 64.524 42.281 -5.231 1.00 89.38 439 LEU C O 1
ATOM 6373 N N . GLU C 2 440 ? 62.935 42.658 -3.675 1.00 92.10 440 GLU C N 1
ATOM 6374 C CA . GLU C 2 440 ? 62.079 43.413 -4.589 1.00 93.64 440 GLU C CA 1
ATOM 6375 C C . GLU C 2 440 ? 62.793 44.647 -5.130 1.00 99.00 440 GLU C C 1
ATOM 6376 O O . GLU C 2 440 ? 62.647 44.993 -6.301 1.00 99.40 440 GLU C O 1
ATOM 6382 N N . SER C 2 441 ? 63.558 45.309 -4.267 1.00 100.64 441 SER C N 1
ATOM 6383 C CA . SER C 2 441 ? 64.311 46.496 -4.659 1.00 101.58 441 SER C CA 1
ATOM 6384 C C . SER C 2 441 ? 65.392 46.143 -5.672 1.00 96.94 441 SER C C 1
ATOM 6385 O O . SER C 2 441 ? 65.751 46.959 -6.517 1.00 97.60 441 SER C O 1
ATOM 6388 N N . PHE C 2 442 ? 65.908 44.923 -5.580 1.00 95.56 442 PHE C N 1
ATOM 6389 C CA . PHE C 2 442 ? 66.929 44.460 -6.507 1.00 102.39 442 PHE C CA 1
ATOM 6390 C C . PHE C 2 442 ? 66.307 44.134 -7.856 1.00 96.63 442 PHE C C 1
ATOM 6391 O O . PHE C 2 442 ? 66.864 44.467 -8.901 1.00 101.74 442 PHE C O 1
ATOM 6399 N N . ASN C 2 443 ? 65.151 43.480 -7.831 1.00 92.44 443 ASN C N 1
ATOM 6400 C CA . ASN C 2 443 ? 64.487 43.088 -9.068 1.00 95.99 443 ASN C CA 1
ATOM 6401 C C . ASN C 2 443 ? 63.893 44.271 -9.833 1.00 99.22 443 ASN C C 1
ATOM 6402 O O . ASN C 2 443 ? 63.940 44.307 -11.063 1.00 96.39 443 ASN C O 1
ATOM 6407 N N . ARG C 2 444 ? 63.333 45.232 -9.103 1.00 105.70 444 ARG C N 1
ATOM 6408 C CA . ARG C 2 444 ? 62.611 46.348 -9.716 1.00 111.50 444 ARG C CA 1
ATOM 6409 C C . ARG C 2 444 ? 63.499 47.249 -10.571 1.00 121.38 444 ARG C C 1
ATOM 6410 O O . ARG C 2 444 ? 63.224 47.466 -11.751 1.00 123.41 444 ARG C O 1
ATOM 6418 N N . ASN C 2 445 ? 64.559 47.774 -9.968 1.00 129.58 445 ASN C N 1
ATOM 6419 C CA . ASN C 2 445 ? 65.416 48.746 -10.636 1.00 139.58 445 ASN C CA 1
ATOM 6420 C C . ASN C 2 445 ? 66.750 48.150 -11.080 1.00 148.06 445 ASN C C 1
ATOM 6421 O O . ASN C 2 445 ? 67.072 48.155 -12.269 1.00 153.72 445 ASN C O 1
ATOM 6426 N N . GLU C 2 446 ? 67.521 47.645 -10.122 1.00 149.66 446 GLU C N 1
ATOM 6427 C CA . GLU C 2 446 ? 68.886 47.187 -10.379 1.00 152.84 446 GLU C CA 1
ATOM 6428 C C . GLU C 2 446 ? 68.980 46.033 -11.383 1.00 153.54 446 GLU C C 1
ATOM 6429 O O . GLU C 2 446 ? 70.076 45.673 -11.811 1.00 154.75 446 GLU C O 1
ATOM 6435 N N . MET C 2 447 ? 67.843 45.455 -11.760 1.00 154.89 447 MET C N 1
ATOM 6436 C CA . MET C 2 447 ? 67.823 44.435 -12.807 1.00 156.83 447 MET C CA 1
ATOM 6437 C C . MET C 2 447 ? 67.223 44.960 -14.110 1.00 160.79 447 MET C C 1
ATOM 6438 O O . MET C 2 447 ? 66.022 45.222 -14.194 1.00 155.32 447 MET C O 1
ATOM 6443 N N . LYS C 2 448 ? 68.073 45.110 -15.122 1.00 164.43 448 LYS C N 1
ATOM 6444 C CA . LYS C 2 448 ? 67.643 45.554 -16.444 1.00 158.41 448 LYS C CA 1
ATOM 6445 C C . LYS C 2 448 ? 68.266 44.695 -17.541 1.00 157.93 448 LYS C C 1
ATOM 6446 O O . LYS C 2 448 ? 69.217 45.110 -18.203 1.00 160.54 448 LYS C O 1
ATOM 6452 N N . UNK C 2 473 ? 75.820 21.697 -35.966 1.00 183.76 473 UNK C N 1
ATOM 6453 C CA . UNK C 2 473 ? 74.816 20.934 -35.232 1.00 183.91 473 UNK C CA 1
ATOM 6454 C C . UNK C 2 473 ? 74.554 21.531 -33.853 1.00 222.01 473 UNK C C 1
ATOM 6455 O O . UNK C 2 473 ? 73.410 21.591 -33.401 1.00 223.15 473 UNK C O 1
ATOM 6457 N N . UNK C 2 474 ? 75.636 21.846 -33.146 1.00 183.26 474 UNK C N 1
ATOM 6458 C CA . UNK C 2 474 ? 75.557 22.461 -31.826 1.00 183.44 474 UNK C CA 1
ATOM 6459 C C . UNK C 2 474 ? 76.208 23.842 -31.784 1.00 206.87 474 UNK C C 1
ATOM 6460 O O . UNK C 2 474 ? 76.281 24.466 -30.725 1.00 183.88 474 UNK C O 1
ATOM 6462 N N . UNK C 2 475 ? 76.690 24.313 -32.930 1.00 209.39 475 UNK C N 1
ATOM 6463 C CA . UNK C 2 475 ? 77.436 25.566 -32.976 1.00 213.00 475 UNK C CA 1
ATOM 6464 C C . UNK C 2 475 ? 76.576 26.744 -32.537 1.00 217.18 475 UNK C C 1
ATOM 6465 O O . UNK C 2 475 ? 77.029 27.615 -31.795 1.00 185.13 475 UNK C O 1
ATOM 6467 N N . UNK C 2 476 ? 75.330 26.761 -32.996 1.00 219.04 476 UNK C N 1
ATOM 6468 C CA . UNK C 2 476 ? 74.375 27.779 -32.584 1.00 223.61 476 UNK C CA 1
ATOM 6469 C C . UNK C 2 476 ? 74.102 27.667 -31.090 1.00 222.29 476 UNK C C 1
ATOM 6470 O O . UNK C 2 476 ? 73.969 28.671 -30.389 1.00 218.52 476 UNK C O 1
ATOM 6472 N N . UNK C 2 477 ? 74.012 26.429 -30.615 1.00 229.52 477 UNK C N 1
ATOM 6473 C CA . UNK C 2 477 ? 73.624 26.144 -29.239 1.00 235.98 477 UNK C CA 1
ATOM 6474 C C . UNK C 2 477 ? 74.581 26.687 -28.178 1.00 247.39 477 UNK C C 1
ATOM 6475 O O . UNK C 2 477 ? 74.135 27.189 -27.146 1.00 252.89 477 UNK C O 1
ATOM 6477 N N . UNK C 2 478 ? 75.886 26.585 -28.413 1.00 254.92 478 UNK C N 1
ATOM 6478 C CA . UNK C 2 478 ? 76.839 26.991 -27.386 1.00 185.88 478 UNK C CA 1
ATOM 6479 C C . UNK C 2 478 ? 77.303 28.431 -27.594 1.00 188.06 478 UNK C C 1
ATOM 6480 O O . UNK C 2 478 ? 77.469 29.182 -26.634 1.00 187.39 478 UNK C O 1
ATOM 6482 N N . UNK C 2 479 ? 77.492 28.814 -28.854 1.00 190.15 479 UNK C N 1
ATOM 6483 C CA . UNK C 2 479 ? 77.919 30.167 -29.193 1.00 194.87 479 UNK C CA 1
ATOM 6484 C C . UNK C 2 479 ? 76.833 31.191 -28.887 1.00 202.47 479 UNK C C 1
ATOM 6485 O O . UNK C 2 479 ? 77.117 32.263 -28.355 1.00 203.57 479 UNK C O 1
ATOM 6487 N N . UNK C 2 480 ? 75.593 30.860 -29.236 1.00 209.40 480 UNK C N 1
ATOM 6488 C CA . UNK C 2 480 ? 74.466 31.749 -28.977 1.00 215.78 480 UNK C CA 1
ATOM 6489 C C . UNK C 2 480 ? 74.274 31.952 -27.478 1.00 221.59 480 UNK C C 1
ATOM 6490 O O . UNK C 2 480 ? 74.106 33.081 -27.012 1.00 225.44 480 UNK C O 1
ATOM 6492 N N . UNK C 2 481 ? 74.315 30.854 -26.729 1.00 216.86 481 UNK C N 1
ATOM 6493 C CA . UNK C 2 481 ? 74.153 30.908 -25.281 1.00 209.29 481 UNK C CA 1
ATOM 6494 C C . UNK C 2 481 ? 75.300 31.670 -24.619 1.00 209.47 481 UNK C C 1
ATOM 6495 O O . UNK C 2 481 ? 75.088 32.417 -23.662 1.00 209.15 481 UNK C O 1
ATOM 6497 N N . UNK C 2 482 ? 76.511 31.489 -25.140 1.00 212.92 482 UNK C N 1
ATOM 6498 C CA . UNK C 2 482 ? 77.686 32.151 -24.579 1.00 218.05 482 UNK C CA 1
ATOM 6499 C C . UNK C 2 482 ? 77.691 33.649 -24.871 1.00 219.68 482 UNK C C 1
ATOM 6500 O O . UNK C 2 482 ? 78.086 34.449 -24.025 1.00 221.62 482 UNK C O 1
ATOM 6502 N N . UNK C 2 483 ? 77.261 34.026 -26.070 1.00 218.46 483 UNK C N 1
ATOM 6503 C CA . UNK C 2 483 ? 77.207 35.434 -26.442 1.00 217.46 483 UNK C CA 1
ATOM 6504 C C . UNK C 2 483 ? 76.054 36.134 -25.735 1.00 220.77 483 UNK C C 1
ATOM 6505 O O . UNK C 2 483 ? 76.127 37.326 -25.430 1.00 219.69 483 UNK C O 1
ATOM 6507 N N . UNK C 2 484 ? 75.002 35.377 -25.446 1.00 224.62 484 UNK C N 1
ATOM 6508 C CA . UNK C 2 484 ? 73.850 35.925 -24.745 1.00 228.15 484 UNK C CA 1
ATOM 6509 C C . UNK C 2 484 ? 74.178 36.093 -23.271 1.00 231.85 484 UNK C C 1
ATOM 6510 O O . UNK C 2 484 ? 73.716 37.034 -22.626 1.00 231.54 484 UNK C O 1
ATOM 6512 N N . UNK C 2 485 ? 74.978 35.174 -22.743 1.00 233.97 485 UNK C N 1
ATOM 6513 C CA . UNK C 2 485 ? 75.386 35.229 -21.348 1.00 236.55 485 UNK C CA 1
ATOM 6514 C C . UNK C 2 485 ? 76.415 36.336 -21.151 1.00 246.96 485 UNK C C 1
ATOM 6515 O O . UNK C 2 485 ? 76.397 37.037 -20.139 1.00 252.63 485 UNK C O 1
ATOM 6517 N N . UNK C 2 486 ? 77.309 36.491 -22.124 1.00 252.55 486 UNK C N 1
ATOM 6518 C CA . UNK C 2 486 ? 78.338 37.520 -22.047 1.00 197.49 486 UNK C CA 1
ATOM 6519 C C . UNK C 2 486 ? 77.750 38.906 -22.282 1.00 236.21 486 UNK C C 1
ATOM 6520 O O . UNK C 2 486 ? 78.259 39.896 -21.758 1.00 200.14 486 UNK C O 1
ATOM 6522 N N . UNK C 2 487 ? 76.681 38.975 -23.071 1.00 230.74 487 UNK C N 1
ATOM 6523 C CA . UNK C 2 487 ? 76.004 40.246 -23.302 1.00 223.51 487 UNK C CA 1
ATOM 6524 C C . UNK C 2 487 ? 75.169 40.640 -22.087 1.00 219.53 487 UNK C C 1
ATOM 6525 O O . UNK C 2 487 ? 74.820 41.808 -21.907 1.00 215.09 487 UNK C O 1
ATOM 6527 N N . UNK C 2 488 ? 74.859 39.653 -21.251 1.00 223.84 488 UNK C N 1
ATOM 6528 C CA . UNK C 2 488 ? 74.096 39.882 -20.031 1.00 228.32 488 UNK C CA 1
ATOM 6529 C C . UNK C 2 488 ? 75.021 40.014 -18.827 1.00 234.49 488 UNK C C 1
ATOM 6530 O O . UNK C 2 488 ? 75.002 39.179 -17.924 1.00 236.84 488 UNK C O 1
ATOM 6532 N N . UNK C 2 491 ? 79.327 46.972 -31.969 1.00 215.57 491 UNK C N 1
ATOM 6533 C CA . UNK C 2 491 ? 79.952 45.931 -31.161 1.00 215.80 491 UNK C CA 1
ATOM 6534 C C . UNK C 2 491 ? 79.630 44.545 -31.708 1.00 218.05 491 UNK C C 1
ATOM 6535 O O . UNK C 2 491 ? 79.745 43.546 -30.999 1.00 218.67 491 UNK C O 1
ATOM 6537 N N . UNK C 2 492 ? 79.230 44.493 -32.974 1.00 219.42 492 UNK C N 1
ATOM 6538 C CA . UNK C 2 492 ? 78.874 43.233 -33.616 1.00 202.31 492 UNK C CA 1
ATOM 6539 C C . UNK C 2 492 ? 80.120 42.417 -33.943 1.00 256.90 492 UNK C C 1
ATOM 6540 O O . UNK C 2 492 ? 80.285 41.294 -33.462 1.00 200.60 492 UNK C O 1
ATOM 6542 N N . UNK C 2 493 ? 80.990 42.992 -34.769 1.00 253.99 493 UNK C N 1
ATOM 6543 C CA . UNK C 2 493 ? 82.211 42.326 -35.210 1.00 246.14 493 UNK C CA 1
ATOM 6544 C C . UNK C 2 493 ? 83.114 41.952 -34.037 1.00 240.00 493 UNK C C 1
ATOM 6545 O O . UNK C 2 493 ? 83.792 40.926 -34.071 1.00 237.62 493 UNK C O 1
ATOM 6547 N N . UNK C 2 494 ? 83.131 42.796 -33.009 1.00 238.56 494 UNK C N 1
ATOM 6548 C CA . UNK C 2 494 ? 83.929 42.539 -31.814 1.00 238.13 494 UNK C CA 1
ATOM 6549 C C . UNK C 2 494 ? 83.464 41.271 -31.099 1.00 233.71 494 UNK C C 1
ATOM 6550 O O . UNK C 2 494 ? 84.270 40.393 -30.779 1.00 235.18 494 UNK C O 1
ATOM 6552 N N . UNK C 2 495 ? 82.160 41.184 -30.854 1.00 230.26 495 UNK C N 1
ATOM 6553 C CA . UNK C 2 495 ? 81.573 40.010 -30.218 1.00 226.45 495 UNK C CA 1
ATOM 6554 C C . UNK C 2 495 ? 81.746 38.780 -31.102 1.00 225.55 495 UNK C C 1
ATOM 6555 O O . UNK C 2 495 ? 81.886 37.660 -30.607 1.00 223.86 495 UNK C O 1
ATOM 6557 N N . UNK C 2 496 ? 81.733 39.000 -32.413 1.00 226.93 496 UNK C N 1
ATOM 6558 C CA . UNK C 2 496 ? 81.966 37.932 -33.378 1.00 197.27 496 UNK C CA 1
ATOM 6559 C C . UNK C 2 496 ? 83.374 37.370 -33.213 1.00 257.17 496 UNK C C 1
ATOM 6560 O O . UNK C 2 496 ? 83.569 36.155 -33.202 1.00 196.19 496 UNK C O 1
ATOM 6562 N N . UNK C 2 497 ? 84.350 38.264 -33.091 1.00 254.79 497 UNK C N 1
ATOM 6563 C CA . UNK C 2 497 ? 85.735 37.872 -32.856 1.00 248.24 497 UNK C CA 1
ATOM 6564 C C . UNK C 2 497 ? 85.877 37.161 -31.514 1.00 243.99 497 UNK C C 1
ATOM 6565 O O . UNK C 2 497 ? 86.671 36.230 -31.376 1.00 240.80 497 UNK C O 1
ATOM 6567 N N . UNK C 2 498 ? 85.105 37.609 -30.528 1.00 244.49 498 UNK C N 1
ATOM 6568 C CA . UNK C 2 498 ? 85.103 36.975 -29.214 1.00 245.51 498 UNK C CA 1
ATOM 6569 C C . UNK C 2 498 ? 84.584 35.543 -29.311 1.00 249.62 498 UNK C C 1
ATOM 6570 O O . UNK C 2 498 ? 85.083 34.641 -28.634 1.00 252.98 498 UNK C O 1
ATOM 6572 N N . UNK C 2 499 ? 83.583 35.341 -30.162 1.00 252.50 499 UNK C N 1
ATOM 6573 C CA . UNK C 2 499 ? 83.042 34.010 -30.406 1.00 192.78 499 UNK C CA 1
ATOM 6574 C C . UNK C 2 499 ? 84.051 33.145 -31.155 1.00 208.84 499 UNK C C 1
ATOM 6575 O O . UNK C 2 499 ? 84.182 31.950 -30.885 1.00 207.80 499 UNK C O 1
ATOM 6577 N N . UNK C 2 500 ? 84.755 33.757 -32.103 1.00 209.56 500 UNK C N 1
ATOM 6578 C CA . UNK C 2 500 ? 85.803 33.075 -32.855 1.00 208.54 500 UNK C CA 1
ATOM 6579 C C . UNK C 2 500 ? 86.920 32.615 -31.924 1.00 208.12 500 UNK C C 1
ATOM 6580 O O . UNK C 2 500 ? 87.526 31.564 -32.134 1.00 205.16 500 UNK C O 1
ATOM 6582 N N . UNK C 2 501 ? 87.183 33.412 -30.893 1.00 210.64 501 UNK C N 1
ATOM 6583 C CA . UNK C 2 501 ? 88.162 33.056 -29.874 1.00 211.71 501 UNK C CA 1
ATOM 6584 C C . UNK C 2 501 ? 87.599 31.969 -28.965 1.00 214.65 501 UNK C C 1
ATOM 6585 O O . UNK C 2 501 ? 88.339 31.127 -28.454 1.00 212.31 501 UNK C O 1
ATOM 6587 N N . UNK C 2 502 ? 86.284 31.995 -28.771 1.00 222.41 502 UNK C N 1
ATOM 6588 C CA . UNK C 2 502 ? 85.604 31.006 -27.942 1.00 225.37 502 UNK C CA 1
ATOM 6589 C C . UNK C 2 502 ? 85.585 29.642 -28.627 1.00 190.25 502 UNK C C 1
ATOM 6590 O O . UNK C 2 502 ? 85.477 28.607 -27.969 1.00 189.39 502 UNK C O 1
ATOM 6592 N N . UNK C 2 503 ? 85.688 29.649 -29.953 1.00 192.10 503 UNK C N 1
ATOM 6593 C CA . UNK C 2 503 ? 85.680 28.415 -30.729 1.00 190.52 503 UNK C CA 1
ATOM 6594 C C . UNK C 2 503 ? 86.949 27.606 -30.473 1.00 188.65 503 UNK C C 1
ATOM 6595 O O . UNK C 2 503 ? 86.916 26.376 -30.426 1.00 187.39 503 UNK C O 1
ATOM 6597 N N . UNK C 2 504 ? 88.067 28.305 -30.309 1.00 192.24 504 UNK C N 1
ATOM 6598 C CA . UNK C 2 504 ? 89.349 27.658 -30.062 1.00 190.91 504 UNK C CA 1
ATOM 6599 C C . UNK C 2 504 ? 89.710 27.702 -28.581 1.00 191.83 504 UNK C C 1
ATOM 6600 O O . UNK C 2 504 ? 88.842 27.879 -27.728 1.00 191.56 504 UNK C O 1
ATOM 6601 N N . UNK D 2 5 ? 36.684 -11.766 -24.234 1.00 114.12 5 UNK D N 1
ATOM 6602 C CA . UNK D 2 5 ? 36.291 -13.009 -23.581 1.00 110.41 5 UNK D CA 1
ATOM 6603 C C . UNK D 2 5 ? 37.015 -14.204 -24.193 1.00 110.37 5 UNK D C 1
ATOM 6604 O O . UNK D 2 5 ? 37.158 -14.298 -25.412 1.00 115.25 5 UNK D O 1
ATOM 6606 N N . UNK D 2 6 ? 37.474 -15.112 -23.338 1.00 105.05 6 UNK D N 1
ATOM 6607 C CA . UNK D 2 6 ? 38.185 -16.303 -23.790 1.00 107.40 6 UNK D CA 1
ATOM 6608 C C . UNK D 2 6 ? 37.593 -17.564 -23.168 1.00 101.66 6 UNK D C 1
ATOM 6609 O O . UNK D 2 6 ? 37.056 -17.530 -22.061 1.00 98.13 6 UNK D O 1
ATOM 6611 N N . UNK D 2 7 ? 37.695 -18.676 -23.888 1.00 109.86 7 UNK D N 1
ATOM 6612 C CA . UNK D 2 7 ? 37.147 -19.943 -23.421 1.00 110.95 7 UNK D CA 1
ATOM 6613 C C . UNK D 2 7 ? 38.249 -20.979 -23.233 1.00 110.68 7 UNK D C 1
ATOM 6614 O O . UNK D 2 7 ? 39.421 -20.633 -23.095 1.00 95.97 7 UNK D O 1
ATOM 6616 N N . LEU D 2 17 ? 34.533 -27.313 -13.206 1.00 119.77 17 LEU D N 1
ATOM 6617 C CA . LEU D 2 17 ? 34.969 -28.460 -12.418 1.00 121.11 17 LEU D CA 1
ATOM 6618 C C . LEU D 2 17 ? 36.258 -28.152 -11.661 1.00 110.53 17 LEU D C 1
ATOM 6619 O O . LEU D 2 17 ? 36.356 -28.398 -10.458 1.00 104.75 17 LEU D O 1
ATOM 6624 N N . ASN D 2 18 ? 37.242 -27.613 -12.374 1.00 107.45 18 ASN D N 1
ATOM 6625 C CA . ASN D 2 18 ? 38.534 -27.282 -11.783 1.00 102.40 18 ASN D CA 1
ATOM 6626 C C . ASN D 2 18 ? 38.461 -26.001 -10.958 1.00 100.93 18 ASN D C 1
ATOM 6627 O O . ASN D 2 18 ? 39.249 -25.797 -10.034 1.00 102.61 18 ASN D O 1
ATOM 6632 N N . PHE D 2 19 ? 37.510 -25.141 -11.307 1.00 94.95 19 PHE D N 1
ATOM 6633 C CA . PHE D 2 19 ? 37.327 -23.854 -10.641 1.00 81.74 19 PHE D CA 1
ATOM 6634 C C . PHE D 2 19 ? 36.392 -23.950 -9.437 1.00 68.71 19 PHE D C 1
ATOM 6635 O O . PHE D 2 19 ? 36.000 -22.934 -8.872 1.00 66.71 19 PHE D O 1
ATOM 6643 N N . TYR D 2 20 ? 35.990 -25.164 -9.081 1.00 67.92 20 TYR D N 1
ATOM 6644 C CA . TYR D 2 20 ? 35.007 -25.348 -8.017 1.00 67.67 20 TYR D CA 1
ATOM 6645 C C . TYR D 2 20 ? 35.551 -25.230 -6.590 1.00 53.58 20 TYR D C 1
ATOM 6646 O O . TYR D 2 20 ? 36.652 -25.684 -6.280 1.00 51.04 20 TYR D O 1
ATOM 6655 N N . LEU D 2 21 ? 34.741 -24.613 -5.734 1.00 52.99 21 LEU D N 1
ATOM 6656 C CA . LEU D 2 21 ? 34.910 -24.629 -4.283 1.00 53.44 21 LEU D CA 1
ATOM 6657 C C . LEU D 2 21 ? 33.524 -24.817 -3.677 1.00 65.62 21 LEU D C 1
ATOM 6658 O O . LEU D 2 21 ? 32.561 -24.213 -4.143 1.00 75.51 21 LEU D O 1
ATOM 6663 N N . SER D 2 22 ? 33.415 -25.673 -2.666 1.00 68.81 22 SER D N 1
ATOM 6664 C CA . SER D 2 22 ? 32.117 -26.013 -2.085 1.00 73.21 22 SER D CA 1
ATOM 6665 C C . SER D 2 22 ? 31.335 -24.782 -1.627 1.00 70.92 22 SER D C 1
ATOM 6666 O O . SER D 2 22 ? 30.157 -24.614 -1.963 1.00 71.35 22 SER D O 1
ATOM 6669 N N . TYR D 2 23 ? 32.010 -23.902 -0.894 1.00 69.09 23 TYR D N 1
ATOM 6670 C CA . TYR D 2 23 ? 31.352 -22.753 -0.282 1.00 69.54 23 TYR D CA 1
ATOM 6671 C C . TYR D 2 23 ? 30.817 -21.763 -1.311 1.00 69.45 23 TYR D C 1
ATOM 6672 O O . TYR D 2 23 ? 30.046 -20.868 -0.968 1.00 73.54 23 TYR D O 1
ATOM 6681 N N . PHE D 2 24 ? 31.221 -21.929 -2.568 1.00 66.26 24 PHE D N 1
ATOM 6682 C CA . PHE D 2 24 ? 30.676 -21.118 -3.647 1.00 73.71 24 PHE D CA 1
ATOM 6683 C C . PHE D 2 24 ? 29.169 -21.313 -3.746 1.00 82.89 24 PHE D C 1
ATOM 6684 O O . PHE D 2 24 ? 28.443 -20.377 -4.082 1.00 86.09 24 PHE D O 1
ATOM 6692 N N . ASP D 2 25 ? 28.699 -22.521 -3.435 1.00 86.55 25 ASP D N 1
ATOM 6693 C CA . ASP D 2 25 ? 27.262 -22.768 -3.365 1.00 90.75 25 ASP D CA 1
ATOM 6694 C C . ASP D 2 25 ? 26.629 -21.800 -2.377 1.00 80.41 25 ASP D C 1
ATOM 6695 O O . ASP D 2 25 ? 25.617 -21.165 -2.675 1.00 83.01 25 ASP D O 1
ATOM 6700 N N . ASP D 2 26 ? 27.258 -21.665 -1.214 1.00 73.67 26 ASP D N 1
ATOM 6701 C CA . ASP D 2 26 ? 26.772 -20.765 -0.177 1.00 85.26 26 ASP D CA 1
ATOM 6702 C C . ASP D 2 26 ? 26.871 -19.299 -0.596 1.00 86.86 26 ASP D C 1
ATOM 6703 O O . ASP D 2 26 ? 26.210 -18.443 -0.011 1.00 85.45 26 ASP D O 1
ATOM 6708 N N . VAL D 2 27 ? 27.692 -19.010 -1.602 1.00 86.77 27 VAL D N 1
ATOM 6709 C CA . VAL D 2 27 ? 27.760 -17.654 -2.130 1.00 79.11 27 VAL D CA 1
ATOM 6710 C C . VAL D 2 27 ? 26.531 -17.412 -2.998 1.00 87.78 27 VAL D C 1
ATOM 6711 O O . VAL D 2 27 ? 25.998 -16.303 -3.045 1.00 95.62 27 VAL D O 1
ATOM 6715 N N . ALA D 2 28 ? 26.085 -18.463 -3.680 1.00 89.65 28 ALA D N 1
ATOM 6716 C CA . ALA D 2 28 ? 24.928 -18.375 -4.566 1.00 87.64 28 ALA D CA 1
ATOM 6717 C C . ALA D 2 28 ? 23.619 -18.332 -3.782 1.00 90.65 28 ALA D C 1
ATOM 6718 O O . ALA D 2 28 ? 22.643 -17.724 -4.220 1.00 94.42 28 ALA D O 1
ATOM 6720 N N . LYS D 2 29 ? 23.610 -18.975 -2.619 1.00 86.77 29 LYS D N 1
ATOM 6721 C CA . LYS D 2 29 ? 22.408 -19.063 -1.795 1.00 88.43 29 LYS D CA 1
ATOM 6722 C C . LYS D 2 29 ? 22.222 -17.801 -0.959 1.00 93.23 29 LYS D C 1
ATOM 6723 O O . LYS D 2 29 ? 21.256 -17.674 -0.206 1.00 98.51 29 LYS D O 1
ATOM 6729 N N . VAL D 2 30 ? 23.160 -16.871 -1.104 1.00 89.71 30 VAL D N 1
ATOM 6730 C CA . VAL D 2 30 ? 23.087 -15.566 -0.459 1.00 85.20 30 VAL D CA 1
ATOM 6731 C C . VAL D 2 30 ? 22.754 -14.523 -1.519 1.00 98.28 30 VAL D C 1
ATOM 6732 O O . VAL D 2 30 ? 21.763 -13.798 -1.406 1.00 108.43 30 VAL D O 1
ATOM 6736 N N . LEU D 2 31 ? 23.616 -14.444 -2.529 1.00 98.01 31 LEU D N 1
ATOM 6737 C CA . LEU D 2 31 ? 23.460 -13.523 -3.649 1.00 99.40 31 LEU D CA 1
ATOM 6738 C C . LEU D 2 31 ? 22.061 -13.557 -4.250 1.00 110.89 31 LEU D C 1
ATOM 6739 O O . LEU D 2 31 ? 21.554 -14.624 -4.591 1.00 117.79 31 LEU D O 1
ATOM 6744 N N . PRO D 2 32 ? 21.431 -12.378 -4.369 1.00 113.86 32 PRO D N 1
ATOM 6745 C CA . PRO D 2 32 ? 20.081 -12.249 -4.927 1.00 120.89 32 PRO D CA 1
ATOM 6746 C C . PRO D 2 32 ? 20.011 -12.729 -6.373 1.00 132.20 32 PRO D C 1
ATOM 6747 O O . PRO D 2 32 ? 21.042 -12.827 -7.039 1.00 136.55 32 PRO D O 1
ATOM 6751 N N . ARG D 2 33 ? 18.806 -13.023 -6.848 1.00 134.66 33 ARG D N 1
ATOM 6752 C CA . ARG D 2 33 ? 18.626 -13.562 -8.191 1.00 137.85 33 ARG D CA 1
ATOM 6753 C C . ARG D 2 33 ? 18.932 -12.527 -9.273 1.00 137.43 33 ARG D C 1
ATOM 6754 O O . ARG D 2 33 ? 19.301 -12.884 -10.393 1.00 132.44 33 ARG D O 1
ATOM 6762 N N . GLU D 2 34 ? 18.779 -11.249 -8.938 1.00 140.92 34 GLU D N 1
ATOM 6763 C CA . GLU D 2 34 ? 18.967 -10.179 -9.916 1.00 145.94 34 GLU D CA 1
ATOM 6764 C C . GLU D 2 34 ? 20.374 -9.580 -9.865 1.00 137.70 34 GLU D C 1
ATOM 6765 O O . GLU D 2 34 ? 20.704 -8.692 -10.652 1.00 141.26 34 GLU D O 1
ATOM 6771 N N . HIS D 2 35 ? 21.202 -10.064 -8.944 1.00 126.97 35 HIS D N 1
ATOM 6772 C CA . HIS D 2 35 ? 22.565 -9.555 -8.815 1.00 124.12 35 HIS D CA 1
ATOM 6773 C C . HIS D 2 35 ? 23.576 -10.622 -9.211 1.00 123.24 35 HIS D C 1
ATOM 6774 O O . HIS D 2 35 ? 23.306 -11.816 -9.095 1.00 126.45 35 HIS D O 1
ATOM 6781 N N . TYR D 2 36 ? 24.742 -10.185 -9.679 1.00 118.95 36 TYR D N 1
ATOM 6782 C CA . TYR D 2 36 ? 25.739 -11.101 -10.217 1.00 111.96 36 TYR D CA 1
ATOM 6783 C C . TYR D 2 36 ? 27.011 -11.138 -9.375 1.00 105.82 36 TYR D C 1
ATOM 6784 O O . TYR D 2 36 ? 27.351 -10.166 -8.700 1.00 107.33 36 TYR D O 1
ATOM 6793 N N . CYS D 2 37 ? 27.709 -12.269 -9.419 1.00 103.14 37 CYS D N 1
ATOM 6794 C CA . CYS D 2 37 ? 28.942 -12.444 -8.658 1.00 93.93 37 CYS D CA 1
ATOM 6795 C C . CYS D 2 37 ? 30.037 -13.056 -9.531 1.00 93.04 37 CYS D C 1
ATOM 6796 O O . CYS D 2 37 ? 29.767 -13.923 -10.361 1.00 95.58 37 CYS D O 1
ATOM 6799 N N . PHE D 2 38 ? 31.271 -12.603 -9.341 1.00 69.70 38 PHE D N 1
ATOM 6800 C CA . PHE D 2 38 ? 32.390 -13.071 -10.152 1.00 69.51 38 PHE D CA 1
ATOM 6801 C C . PHE D 2 38 ? 33.560 -13.512 -9.279 1.00 80.80 38 PHE D C 1
ATOM 6802 O O . PHE D 2 38 ? 33.918 -12.828 -8.326 1.00 76.72 38 PHE D O 1
ATOM 6810 N N . ILE D 2 39 ? 34.153 -14.655 -9.609 1.00 80.85 39 ILE D N 1
ATOM 6811 C CA . ILE D 2 39 ? 35.346 -15.129 -8.917 1.00 76.20 39 ILE D CA 1
ATOM 6812 C C . ILE D 2 39 ? 36.596 -14.592 -9.609 1.00 72.58 39 ILE D C 1
ATOM 6813 O O . ILE D 2 39 ? 36.848 -14.882 -10.778 1.00 72.60 39 ILE D O 1
ATOM 6818 N N . VAL D 2 40 ? 37.378 -13.808 -8.873 1.00 70.61 40 VAL D N 1
ATOM 6819 C CA . VAL D 2 40 ? 38.489 -13.057 -9.448 1.00 70.73 40 VAL D CA 1
ATOM 6820 C C . VAL D 2 40 ? 39.777 -13.244 -8.647 1.00 69.33 40 VAL D C 1
ATOM 6821 O O . VAL D 2 40 ? 39.736 -13.514 -7.449 1.00 72.60 40 VAL D O 1
ATOM 6825 N N . GLY D 2 41 ? 40.918 -13.102 -9.314 1.00 69.52 41 GLY D N 1
ATOM 6826 C CA . GLY D 2 41 ? 42.199 -13.012 -8.637 1.00 66.72 41 GLY D CA 1
ATOM 6827 C C . GLY D 2 41 ? 42.916 -14.308 -8.322 1.00 63.61 41 GLY D C 1
ATOM 6828 O O . GLY D 2 41 ? 42.847 -15.266 -9.089 1.00 68.77 41 GLY D O 1
ATOM 6829 N N . GLY D 2 42 ? 43.617 -14.319 -7.192 1.00 64.68 42 GLY D N 1
ATOM 6830 C CA . GLY D 2 42 ? 44.562 -15.370 -6.858 1.00 69.38 42 GLY D CA 1
ATOM 6831 C C . GLY D 2 42 ? 44.088 -16.799 -7.037 1.00 71.56 42 GLY D C 1
ATOM 6832 O O . GLY D 2 42 ? 44.802 -17.614 -7.611 1.00 76.79 42 GLY D O 1
ATOM 6833 N N . TRP D 2 43 ? 42.895 -17.105 -6.542 1.00 63.22 43 TRP D N 1
ATOM 6834 C CA . TRP D 2 43 ? 42.381 -18.468 -6.577 1.00 59.22 43 TRP D CA 1
ATOM 6835 C C . TRP D 2 43 ? 42.145 -18.977 -8.001 1.00 48.30 43 TRP D C 1
ATOM 6836 O O . TRP D 2 43 ? 42.316 -20.169 -8.282 1.00 50.25 43 TRP D O 1
ATOM 6847 N N . VAL D 2 44 ? 41.791 -18.062 -8.898 1.00 51.85 44 VAL D N 1
ATOM 6848 C CA . VAL D 2 44 ? 41.592 -18.405 -10.301 1.00 61.96 44 VAL D CA 1
ATOM 6849 C C . VAL D 2 44 ? 42.920 -18.826 -10.922 1.00 63.04 44 VAL D C 1
ATOM 6850 O O . VAL D 2 44 ? 43.017 -19.882 -11.557 1.00 59.73 44 VAL D O 1
ATOM 6854 N N . ARG D 2 45 ? 43.936 -17.988 -10.736 1.00 51.58 45 ARG D N 1
ATOM 6855 C CA . ARG D 2 45 ? 45.285 -18.286 -11.199 1.00 69.06 45 ARG D CA 1
ATOM 6856 C C . ARG D 2 45 ? 45.747 -19.621 -10.626 1.00 66.26 45 ARG D C 1
ATOM 6857 O O . ARG D 2 45 ? 46.279 -20.469 -11.340 1.00 67.23 45 ARG D O 1
ATOM 6865 N N . ASP D 2 46 ? 45.537 -19.787 -9.326 1.00 60.75 46 ASP D N 1
ATOM 6866 C CA . ASP D 2 46 ? 45.917 -20.998 -8.608 1.00 57.70 46 ASP D CA 1
ATOM 6867 C C . ASP D 2 46 ? 45.293 -22.249 -9.211 1.00 58.34 46 ASP D C 1
ATOM 6868 O O . ASP D 2 46 ? 45.954 -23.280 -9.321 1.00 66.71 46 ASP D O 1
ATOM 6873 N N . ARG D 2 47 ? 44.026 -22.161 -9.606 1.00 58.63 47 ARG D N 1
ATOM 6874 C CA . ARG D 2 47 ? 43.359 -23.325 -10.181 1.00 62.25 47 ARG D CA 1
ATOM 6875 C C . ARG D 2 47 ? 43.805 -23.549 -11.623 1.00 67.20 47 ARG D C 1
ATOM 6876 O O . ARG D 2 47 ? 43.848 -24.687 -12.093 1.00 52.09 47 ARG D O 1
ATOM 6884 N N . ILE D 2 48 ? 44.142 -22.469 -12.323 1.00 72.72 48 ILE D N 1
ATOM 6885 C CA . ILE D 2 48 ? 44.619 -22.588 -13.699 1.00 71.32 48 ILE D CA 1
ATOM 6886 C C . ILE D 2 48 ? 45.991 -23.260 -13.752 1.00 68.31 48 ILE D C 1
ATOM 6887 O O . ILE D 2 48 ? 46.235 -24.123 -14.596 1.00 70.11 48 ILE D O 1
ATOM 6892 N N . LEU D 2 49 ? 46.873 -22.884 -12.832 1.00 52.27 49 LEU D N 1
ATOM 6893 C CA . LEU D 2 49 ? 48.188 -23.511 -12.740 1.00 50.90 49 LEU D CA 1
ATOM 6894 C C . LEU D 2 49 ? 48.100 -24.922 -12.171 1.00 56.01 49 LEU D C 1
ATOM 6895 O O . LEU D 2 49 ? 49.048 -25.701 -12.267 1.00 53.37 49 LEU D O 1
ATOM 6900 N N . GLY D 2 50 ? 46.960 -25.245 -11.571 1.00 55.98 50 GLY D N 1
ATOM 6901 C CA . GLY D 2 50 ? 46.756 -26.559 -10.994 1.00 57.41 50 GLY D CA 1
ATOM 6902 C C . GLY D 2 50 ? 47.539 -26.805 -9.718 1.00 56.28 50 GLY D C 1
ATOM 6903 O O . GLY D 2 50 ? 47.663 -27.949 -9.280 1.00 54.57 50 GLY D O 1
ATOM 6904 N N . GLU D 2 51 ? 48.075 -25.741 -9.124 1.00 60.58 51 GLU D N 1
ATOM 6905 C CA . GLU D 2 51 ? 48.798 -25.868 -7.862 1.00 65.61 51 GLU D CA 1
ATOM 6906 C C . GLU D 2 51 ? 47.866 -26.415 -6.791 1.00 70.74 51 GLU D C 1
ATOM 6907 O O . GLU D 2 51 ? 46.670 -26.118 -6.796 1.00 74.24 51 GLU D O 1
ATOM 6913 N N . PRO D 2 52 ? 48.410 -27.223 -5.868 1.00 69.05 52 PRO D N 1
ATOM 6914 C CA . PRO D 2 52 ? 47.553 -27.866 -4.869 1.00 66.44 52 PRO D CA 1
ATOM 6915 C C . PRO D 2 52 ? 46.918 -26.850 -3.931 1.00 68.31 52 PRO D C 1
ATOM 6916 O O . PRO D 2 52 ? 47.615 -25.980 -3.407 1.00 72.85 52 PRO D O 1
ATOM 6920 N N . VAL D 2 53 ? 45.609 -26.952 -3.731 1.00 64.70 53 VAL D N 1
ATOM 6921 C CA . VAL D 2 53 ? 44.953 -26.126 -2.734 1.00 53.75 53 VAL D CA 1
ATOM 6922 C C . VAL D 2 53 ? 45.478 -26.539 -1.368 1.00 60.40 53 VAL D C 1
ATOM 6923 O O . VAL D 2 53 ? 45.408 -27.708 -0.993 1.00 68.44 53 VAL D O 1
ATOM 6927 N N . GLY D 2 54 ? 46.017 -25.577 -0.630 1.00 62.14 54 GLY D N 1
ATOM 6928 C CA . GLY D 2 54 ? 46.643 -25.872 0.643 1.00 59.71 54 GLY D CA 1
ATOM 6929 C C . GLY D 2 54 ? 45.648 -25.920 1.782 1.00 54.49 54 GLY D C 1
ATOM 6930 O O . GLY D 2 54 ? 44.448 -26.107 1.579 1.00 64.68 54 GLY D O 1
ATOM 6931 N N . TYR D 2 55 ? 46.158 -25.752 2.994 1.00 39.25 55 TYR D N 1
ATOM 6932 C CA . TYR D 2 55 ? 45.310 -25.643 4.169 1.00 39.52 55 TYR D CA 1
ATOM 6933 C C . TYR D 2 55 ? 44.920 -24.185 4.388 1.00 46.96 55 TYR D C 1
ATOM 6934 O O . TYR D 2 55 ? 44.094 -23.871 5.245 1.00 52.83 55 TYR D O 1
ATOM 6943 N N . ASN D 2 56 ? 45.524 -23.302 3.597 1.00 44.09 56 ASN D N 1
ATOM 6944 C CA . ASN D 2 56 ? 45.199 -21.882 3.623 1.00 44.59 56 ASN D CA 1
ATOM 6945 C C . ASN D 2 56 ? 44.505 -21.469 2.329 1.00 50.10 56 ASN D C 1
ATOM 6946 O O . ASN D 2 56 ? 45.102 -21.519 1.253 1.00 55.79 56 ASN D O 1
ATOM 6951 N N . ILE D 2 57 ? 43.245 -21.058 2.436 1.00 49.70 57 ILE D N 1
ATOM 6952 C CA . ILE D 2 57 ? 42.436 -20.774 1.254 1.00 51.54 57 ILE D CA 1
ATOM 6953 C C . ILE D 2 57 ? 41.963 -19.324 1.195 1.00 59.58 57 ILE D C 1
ATOM 6954 O O . ILE D 2 57 ? 41.339 -18.828 2.130 1.00 69.98 57 ILE D O 1
ATOM 6959 N N . ASP D 2 58 ? 42.265 -18.648 0.091 1.00 60.03 58 ASP D N 1
ATOM 6960 C CA . ASP D 2 58 ? 41.877 -17.252 -0.083 1.00 60.42 58 ASP D CA 1
ATOM 6961 C C . ASP D 2 58 ? 41.134 -17.047 -1.401 1.00 57.67 58 ASP D C 1
ATOM 6962 O O . ASP D 2 58 ? 41.686 -17.292 -2.474 1.00 59.44 58 ASP D O 1
ATOM 6967 N N . VAL D 2 59 ? 39.882 -16.604 -1.320 1.00 55.23 59 VAL D N 1
ATOM 6968 C CA . VAL D 2 59 ? 39.085 -16.374 -2.522 1.00 56.58 59 VAL D CA 1
ATOM 6969 C C . VAL D 2 59 ? 38.586 -14.926 -2.585 1.00 63.06 59 VAL D C 1
ATOM 6970 O O . VAL D 2 59 ? 38.173 -14.348 -1.574 1.00 38.28 59 VAL D O 1
ATOM 6974 N N . ASP D 2 60 ? 38.627 -14.347 -3.783 1.00 61.28 60 ASP D N 1
ATOM 6975 C CA . ASP D 2 60 ? 38.246 -12.954 -3.986 1.00 64.42 60 ASP D CA 1
ATOM 6976 C C . ASP D 2 60 ? 37.093 -12.819 -4.983 1.00 68.78 60 ASP D C 1
ATOM 6977 O O . ASP D 2 60 ? 37.075 -13.474 -6.022 1.00 68.24 60 ASP D O 1
ATOM 6982 N N . PHE D 2 61 ? 36.130 -11.967 -4.645 1.00 49.56 61 PHE D N 1
ATOM 6983 C CA . PHE D 2 61 ? 34.893 -11.826 -5.401 1.00 78.39 61 PHE D CA 1
ATOM 6984 C C . PHE D 2 61 ? 34.660 -10.393 -5.882 1.00 86.25 61 PHE D C 1
ATOM 6985 O O . PHE D 2 61 ? 35.091 -9.430 -5.243 1.00 84.56 61 PHE D O 1
ATOM 6993 N N . LEU D 2 62 ? 33.962 -10.268 -7.007 1.00 88.62 62 LEU D N 1
ATOM 6994 C CA . LEU D 2 62 ? 33.452 -8.988 -7.485 1.00 90.71 62 LEU D CA 1
ATOM 6995 C C . LEU D 2 62 ? 31.937 -9.078 -7.640 1.00 87.94 62 LEU D C 1
ATOM 6996 O O . LEU D 2 62 ? 31.438 -9.847 -8.461 1.00 94.99 62 LEU D O 1
ATOM 7001 N N . THR D 2 63 ? 31.202 -8.298 -6.854 1.00 79.79 63 THR D N 1
ATOM 7002 C CA . THR D 2 63 ? 29.746 -8.419 -6.849 1.00 90.30 63 THR D CA 1
ATOM 7003 C C . THR D 2 63 ? 29.034 -7.111 -7.192 1.00 101.94 63 THR D C 1
ATOM 7004 O O . THR D 2 63 ? 29.540 -6.019 -6.925 1.00 106.04 63 THR D O 1
ATOM 7008 N N . THR D 2 64 ? 27.860 -7.238 -7.805 1.00 104.48 64 THR D N 1
ATOM 7009 C CA . THR D 2 64 ? 27.049 -6.085 -8.181 1.00 101.56 64 THR D CA 1
ATOM 7010 C C . THR D 2 64 ? 26.040 -5.734 -7.091 1.00 107.27 64 THR D C 1
ATOM 7011 O O . THR D 2 64 ? 25.378 -4.698 -7.154 1.00 114.67 64 THR D O 1
ATOM 7015 N N . ALA D 2 65 ? 25.927 -6.608 -6.096 1.00 105.68 65 ALA D N 1
ATOM 7016 C CA . ALA D 2 65 ? 25.020 -6.391 -4.975 1.00 108.66 65 ALA D CA 1
ATOM 7017 C C . ALA D 2 65 ? 25.715 -5.612 -3.871 1.00 105.49 65 ALA D C 1
ATOM 7018 O O . ALA D 2 65 ? 26.805 -5.079 -4.072 1.00 72.79 65 ALA D O 1
ATOM 7020 N N . ASP D 2 66 ? 25.073 -5.538 -2.709 1.00 103.12 66 ASP D N 1
ATOM 7021 C CA . ASP D 2 66 ? 25.659 -4.859 -1.563 1.00 101.89 66 ASP D CA 1
ATOM 7022 C C . ASP D 2 66 ? 26.669 -5.796 -0.911 1.00 91.56 66 ASP D C 1
ATOM 7023 O O . ASP D 2 66 ? 26.294 -6.823 -0.345 1.00 87.35 66 ASP D O 1
ATOM 7028 N N . PRO D 2 67 ? 27.960 -5.442 -0.993 1.00 87.61 67 PRO D N 1
ATOM 7029 C CA . PRO D 2 67 ? 29.053 -6.303 -0.530 1.00 82.44 67 PRO D CA 1
ATOM 7030 C C . PRO D 2 67 ? 28.995 -6.585 0.966 1.00 84.63 67 PRO D C 1
ATOM 7031 O O . PRO D 2 67 ? 29.294 -7.701 1.392 1.00 84.36 67 PRO D O 1
ATOM 7035 N N . VAL D 2 68 ? 28.609 -5.580 1.744 1.00 89.34 68 VAL D N 1
ATOM 7036 C CA . VAL D 2 68 ? 28.520 -5.713 3.193 1.00 94.48 68 VAL D CA 1
ATOM 7037 C C . VAL D 2 68 ? 27.442 -6.718 3.581 1.00 104.28 68 VAL D C 1
ATOM 7038 O O . VAL D 2 68 ? 27.684 -7.632 4.371 1.00 107.04 68 VAL D O 1
ATOM 7042 N N . GLU D 2 69 ? 26.249 -6.531 3.024 1.00 107.53 69 GLU D N 1
ATOM 7043 C CA . GLU D 2 69 ? 25.120 -7.420 3.276 1.00 106.64 69 GLU D CA 1
ATOM 7044 C C . GLU D 2 69 ? 25.438 -8.835 2.806 1.00 97.02 69 GLU D C 1
ATOM 7045 O O . GLU D 2 69 ? 25.160 -9.817 3.505 1.00 95.90 69 GLU D O 1
ATOM 7051 N N . LEU D 2 70 ? 26.018 -8.920 1.611 1.00 85.63 70 LEU D N 1
ATOM 7052 C CA . LEU D 2 70 ? 26.420 -10.189 1.020 1.00 79.02 70 LEU D CA 1
ATOM 7053 C C . LEU D 2 70 ? 27.344 -10.947 1.959 1.00 68.42 70 LEU D C 1
ATOM 7054 O O . LEU D 2 70 ? 27.102 -12.110 2.275 1.00 50.61 70 LEU D O 1
ATOM 7059 N N . ALA D 2 71 ? 28.403 -10.278 2.402 1.00 62.73 71 ALA D N 1
ATOM 7060 C CA . ALA D 2 71 ? 29.382 -10.891 3.292 1.00 53.73 71 ALA D CA 1
ATOM 7061 C C . ALA D 2 71 ? 28.779 -11.246 4.647 1.00 51.90 71 ALA D C 1
ATOM 7062 O O . ALA D 2 71 ? 29.159 -12.245 5.255 1.00 55.76 71 ALA D O 1
ATOM 7064 N N . LYS D 2 72 ? 27.836 -10.433 5.115 1.00 51.30 72 LYS D N 1
ATOM 7065 C CA . LYS D 2 72 ? 27.199 -10.681 6.404 1.00 61.47 72 LYS D CA 1
ATOM 7066 C C . LYS D 2 72 ? 26.363 -11.959 6.365 1.00 69.04 72 LYS D C 1
ATOM 7067 O O . LYS D 2 72 ? 26.499 -12.830 7.230 1.00 60.04 72 LYS D O 1
ATOM 7073 N N . ASN D 2 73 ? 25.506 -12.072 5.354 1.00 75.23 73 ASN D N 1
ATOM 7074 C CA . ASN D 2 73 ? 24.632 -13.236 5.234 1.00 72.93 73 ASN D CA 1
ATOM 7075 C C . ASN D 2 73 ? 25.399 -14.495 4.834 1.00 70.70 73 ASN D C 1
ATOM 7076 O O . ASN D 2 73 ? 25.052 -15.599 5.254 1.00 69.97 73 ASN D O 1
ATOM 7081 N N . PHE D 2 74 ? 26.438 -14.325 4.020 1.00 66.64 74 PHE D N 1
ATOM 7082 C CA . PHE D 2 74 ? 27.338 -15.424 3.679 1.00 61.54 74 PHE D CA 1
ATOM 7083 C C . PHE D 2 74 ? 28.035 -15.953 4.930 1.00 54.19 74 PHE D C 1
ATOM 7084 O O . PHE D 2 74 ? 28.126 -17.167 5.139 1.00 56.44 74 PHE D O 1
ATOM 7092 N N . ALA D 2 75 ? 28.514 -15.035 5.764 1.00 52.72 75 ALA D N 1
ATOM 7093 C CA . ALA D 2 75 ? 29.163 -15.404 7.018 1.00 61.63 75 ALA D CA 1
ATOM 7094 C C . ALA D 2 75 ? 28.178 -16.074 7.968 1.00 68.08 75 ALA D C 1
ATOM 7095 O O . ALA D 2 75 ? 28.550 -16.967 8.728 1.00 63.18 75 ALA D O 1
ATOM 7097 N N . LYS D 2 76 ? 26.923 -15.636 7.930 1.00 78.03 76 LYS D N 1
ATOM 7098 C CA . LYS D 2 76 ? 25.900 -16.242 8.774 1.00 80.82 76 LYS D CA 1
ATOM 7099 C C . LYS D 2 76 ? 25.537 -17.640 8.280 1.00 81.21 76 LYS D C 1
ATOM 7100 O O . LYS D 2 76 ? 25.176 -18.512 9.070 1.00 82.08 76 LYS D O 1
ATOM 7106 N N . ARG D 2 77 ? 25.636 -17.852 6.971 1.00 83.85 77 ARG D N 1
ATOM 7107 C CA . ARG D 2 77 ? 25.384 -19.170 6.400 1.00 86.04 77 ARG D CA 1
ATOM 7108 C C . ARG D 2 77 ? 26.506 -20.151 6.726 1.00 79.79 77 ARG D C 1
ATOM 7109 O O . ARG D 2 77 ? 26.253 -21.230 7.260 1.00 80.56 77 ARG D O 1
ATOM 7117 N N . ILE D 2 78 ? 27.742 -19.781 6.401 1.00 75.79 78 ILE D N 1
ATOM 7118 C CA . ILE D 2 78 ? 28.862 -20.706 6.567 1.00 72.69 78 ILE D CA 1
ATOM 7119 C C . ILE D 2 78 ? 29.341 -20.774 8.014 1.00 71.26 78 ILE D C 1
ATOM 7120 O O . ILE D 2 78 ? 30.112 -21.663 8.377 1.00 78.71 78 ILE D O 1
ATOM 7125 N N . GLY D 2 79 ? 28.876 -19.839 8.836 1.00 66.80 79 GLY D N 1
ATOM 7126 C CA . GLY D 2 79 ? 29.229 -19.820 10.244 1.00 66.10 79 GLY D CA 1
ATOM 7127 C C . GLY D 2 79 ? 30.603 -19.240 10.522 1.00 61.73 79 GLY D C 1
ATOM 7128 O O . GLY D 2 79 ? 31.268 -19.634 11.481 1.00 50.75 79 GLY D O 1
ATOM 7129 N N . GLY D 2 80 ? 31.036 -18.308 9.678 1.00 66.01 80 GLY D N 1
ATOM 7130 C CA . GLY D 2 80 ? 32.294 -17.614 9.891 1.00 68.37 80 GLY D CA 1
ATOM 7131 C C . GLY D 2 80 ? 32.106 -16.193 10.390 1.00 70.65 80 GLY D C 1
ATOM 7132 O O . GLY D 2 80 ? 30.983 -15.698 10.475 1.00 76.15 80 GLY D O 1
ATOM 7133 N N . HIS D 2 81 ? 33.211 -15.536 10.730 1.00 64.59 81 HIS D N 1
ATOM 7134 C CA . HIS D 2 81 ? 33.169 -14.146 11.175 1.00 65.84 81 HIS D CA 1
ATOM 7135 C C . HIS D 2 81 ? 33.281 -13.151 10.020 1.00 76.65 81 HIS D C 1
ATOM 7136 O O . HIS D 2 81 ? 34.027 -13.367 9.066 1.00 89.19 81 HIS D O 1
ATOM 7143 N N . PHE D 2 82 ? 32.531 -12.060 10.129 1.00 72.16 82 PHE D N 1
ATOM 7144 C CA . PHE D 2 82 ? 32.476 -11.014 9.110 1.00 66.18 82 PHE D CA 1
ATOM 7145 C C . PHE D 2 82 ? 33.099 -9.696 9.562 1.00 63.02 82 PHE D C 1
ATOM 7146 O O . PHE D 2 82 ? 32.964 -9.316 10.727 1.00 58.78 82 PHE D O 1
ATOM 7154 N N . PHE D 2 83 ? 33.785 -9.002 8.653 1.00 66.13 83 PHE D N 1
ATOM 7155 C CA . PHE D 2 83 ? 34.247 -7.647 8.966 1.00 65.51 83 PHE D CA 1
ATOM 7156 C C . PHE D 2 83 ? 34.467 -6.853 7.675 1.00 56.57 83 PHE D C 1
ATOM 7157 O O . PHE D 2 83 ? 34.657 -7.432 6.611 1.00 47.35 83 PHE D O 1
ATOM 7165 N N . VAL D 2 84 ? 34.447 -5.526 7.778 1.00 60.43 84 VAL D N 1
ATOM 7166 C CA . VAL D 2 84 ? 34.598 -4.651 6.613 1.00 63.73 84 VAL D CA 1
ATOM 7167 C C . VAL D 2 84 ? 35.653 -3.578 6.837 1.00 54.52 84 VAL D C 1
ATOM 7168 O O . VAL D 2 84 ? 35.890 -3.172 7.977 1.00 51.37 84 VAL D O 1
ATOM 7172 N N . PHE D 2 85 ? 36.282 -3.110 5.759 1.00 49.74 85 PHE D N 1
ATOM 7173 C CA . PHE D 2 85 ? 37.168 -1.950 5.886 1.00 52.32 85 PHE D CA 1
ATOM 7174 C C . PHE D 2 85 ? 37.386 -1.170 4.587 1.00 55.24 85 PHE D C 1
ATOM 7175 O O . PHE D 2 85 ? 37.056 -1.641 3.496 1.00 57.01 85 PHE D O 1
ATOM 7183 N N . GLU D 2 86 ? 37.951 0.028 4.730 1.00 60.84 86 GLU D N 1
ATOM 7184 C CA . GLU D 2 86 ? 38.240 0.904 3.599 1.00 70.82 86 GLU D CA 1
ATOM 7185 C C . GLU D 2 86 ? 39.750 1.080 3.406 1.00 77.20 86 GLU D C 1
ATOM 7186 O O . GLU D 2 86 ? 40.526 1.002 4.359 1.00 88.13 86 GLU D O 1
ATOM 7192 N N . LYS D 2 87 ? 40.149 1.326 2.162 1.00 71.32 87 LYS D N 1
ATOM 7193 C CA . LYS D 2 87 ? 41.554 1.298 1.745 1.00 75.85 87 LYS D CA 1
ATOM 7194 C C . LYS D 2 87 ? 42.277 2.644 1.781 1.00 90.31 87 LYS D C 1
ATOM 7195 O O . LYS D 2 87 ? 43.321 2.784 1.150 1.00 101.54 87 LYS D O 1
ATOM 7201 N N . ARG D 2 88 ? 41.657 3.639 2.413 1.00 93.64 88 ARG D N 1
ATOM 7202 C CA . ARG D 2 88 ? 42.253 4.953 2.729 1.00 108.04 88 ARG D CA 1
ATOM 7203 C C . ARG D 2 88 ? 42.538 5.851 1.515 1.00 119.35 88 ARG D C 1
ATOM 7204 O O . ARG D 2 88 ? 43.388 6.743 1.568 1.00 117.41 88 ARG D O 1
ATOM 7212 N N . GLY D 2 89 ? 41.782 5.646 0.440 1.00 136.12 89 GLY D N 1
ATOM 7213 C CA . GLY D 2 89 ? 41.727 6.604 -0.653 1.00 151.00 89 GLY D CA 1
ATOM 7214 C C . GLY D 2 89 ? 42.981 6.737 -1.494 1.00 157.48 89 GLY D C 1
ATOM 7215 O O . GLY D 2 89 ? 43.065 7.608 -2.364 1.00 152.49 89 GLY D O 1
ATOM 7216 N N . PHE D 2 90 ? 43.958 5.877 -1.233 1.00 158.55 90 PHE D N 1
ATOM 7217 C CA . PHE D 2 90 ? 45.186 5.853 -2.014 1.00 167.05 90 PHE D CA 1
ATOM 7218 C C . PHE D 2 90 ? 44.889 5.481 -3.462 1.00 162.11 90 PHE D C 1
ATOM 7219 O O . PHE D 2 90 ? 45.575 5.928 -4.382 1.00 167.06 90 PHE D O 1
ATOM 7227 N N . LEU D 2 91 ? 43.855 4.668 -3.656 1.00 147.45 91 LEU D N 1
ATOM 7228 C CA . LEU D 2 91 ? 43.512 4.174 -4.983 1.00 140.93 91 LEU D CA 1
ATOM 7229 C C . LEU D 2 91 ? 42.013 3.904 -5.134 1.00 136.67 91 LEU D C 1
ATOM 7230 O O . LEU D 2 91 ? 41.290 3.775 -4.148 1.00 128.76 91 LEU D O 1
ATOM 7235 N N . ILE D 2 92 ? 41.573 3.821 -6.388 1.00 137.34 92 ILE D N 1
ATOM 7236 C CA . ILE D 2 92 ? 40.164 3.688 -6.765 1.00 127.27 92 ILE D CA 1
ATOM 7237 C C . ILE D 2 92 ? 39.502 2.468 -6.119 1.00 111.10 92 ILE D C 1
ATOM 7238 O O . ILE D 2 92 ? 40.165 1.454 -5.902 1.00 107.72 92 ILE D O 1
ATOM 7243 N N . LYS D 2 93 ? 38.207 2.549 -5.809 1.00 113.71 93 LYS D N 1
ATOM 7244 C CA . LYS D 2 93 ? 37.351 3.717 -6.059 1.00 131.75 93 LYS D CA 1
ATOM 7245 C C . LYS D 2 93 ? 37.370 4.895 -5.053 1.00 151.60 93 LYS D C 1
ATOM 7246 O O . LYS D 2 93 ? 37.303 6.042 -5.492 1.00 160.99 93 LYS D O 1
ATOM 7252 N N . ARG D 2 94 ? 37.482 4.674 -3.737 1.00 154.67 94 ARG D N 1
ATOM 7253 C CA . ARG D 2 94 ? 37.640 3.380 -3.082 1.00 148.52 94 ARG D CA 1
ATOM 7254 C C . ARG D 2 94 ? 36.429 3.001 -2.242 1.00 139.54 94 ARG D C 1
ATOM 7255 O O . ARG D 2 94 ? 36.077 3.703 -1.292 1.00 139.24 94 ARG D O 1
ATOM 7263 N N . PRO D 2 95 ? 35.784 1.882 -2.593 1.00 132.22 95 PRO D N 1
ATOM 7264 C CA . PRO D 2 95 ? 34.636 1.431 -1.815 1.00 128.33 95 PRO D CA 1
ATOM 7265 C C . PRO D 2 95 ? 35.077 0.574 -0.637 1.00 114.58 95 PRO D C 1
ATOM 7266 O O . PRO D 2 95 ? 36.273 0.405 -0.393 1.00 104.67 95 PRO D O 1
ATOM 7270 N N . THR D 2 96 ? 34.104 0.042 0.088 1.00 108.65 96 THR D N 1
ATOM 7271 C CA . THR D 2 96 ? 34.376 -0.832 1.214 1.00 96.61 96 THR D CA 1
ATOM 7272 C C . THR D 2 96 ? 34.643 -2.249 0.733 1.00 90.22 96 THR D C 1
ATOM 7273 O O . THR D 2 96 ? 33.877 -2.790 -0.067 1.00 93.92 96 THR D O 1
ATOM 7277 N N . ILE D 2 97 ? 35.723 -2.860 1.204 1.00 84.12 97 ILE D N 1
ATOM 7278 C CA . ILE D 2 97 ? 35.916 -4.264 0.889 1.00 72.23 97 ILE D CA 1
ATOM 7279 C C . ILE D 2 97 ? 35.532 -5.058 2.123 1.00 60.84 97 ILE D C 1
ATOM 7280 O O . ILE D 2 97 ? 35.792 -4.653 3.268 1.00 62.17 97 ILE D O 1
ATOM 7285 N N . ALA D 2 98 ? 34.898 -6.194 1.865 1.00 57.63 98 ALA D N 1
ATOM 7286 C CA . ALA D 2 98 ? 34.272 -6.988 2.906 1.00 64.09 98 ALA D CA 1
ATOM 7287 C C . ALA D 2 98 ? 35.017 -8.298 3.039 1.00 65.23 98 ALA D C 1
ATOM 7288 O O . ALA D 2 98 ? 35.726 -8.704 2.127 1.00 73.63 98 ALA D O 1
ATOM 7290 N N . SER D 2 99 ? 34.910 -8.940 4.192 1.00 57.57 99 SER D N 1
ATOM 7291 C CA . SER D 2 99 ? 35.646 -10.171 4.390 1.00 58.54 99 SER D CA 1
ATOM 7292 C C . SER D 2 99 ? 34.947 -11.127 5.336 1.00 61.19 99 SER D C 1
ATOM 7293 O O . SER D 2 99 ? 34.290 -10.718 6.303 1.00 71.24 99 SER D O 1
ATOM 7296 N N . VAL D 2 100 ? 35.114 -12.410 5.043 1.00 54.83 100 VAL D N 1
ATOM 7297 C CA . VAL D 2 100 ? 34.659 -13.466 5.924 1.00 53.07 100 VAL D CA 1
ATOM 7298 C C . VAL D 2 100 ? 35.857 -14.343 6.247 1.00 47.38 100 VAL D C 1
ATOM 7299 O O . VAL D 2 100 ? 36.590 -14.763 5.349 1.00 48.03 100 VAL D O 1
ATOM 7303 N N . VAL D 2 101 ? 36.059 -14.608 7.532 1.00 41.75 101 VAL D N 1
ATOM 7304 C CA . VAL D 2 101 ? 37.176 -15.429 7.972 1.00 47.67 101 VAL D CA 1
ATOM 7305 C C . VAL D 2 101 ? 36.640 -16.657 8.693 1.00 62.50 101 VAL D C 1
ATOM 7306 O O . VAL D 2 101 ? 35.888 -16.535 9.661 1.00 71.75 101 VAL D O 1
ATOM 7310 N N . LEU D 2 102 ? 37.023 -17.839 8.220 1.00 60.62 102 LEU D N 1
ATOM 7311 C CA . LEU D 2 102 ? 36.578 -19.081 8.844 1.00 54.16 102 LEU D CA 1
ATOM 7312 C C . LEU D 2 102 ? 37.774 -19.930 9.254 1.00 58.90 102 LEU D C 1
ATOM 7313 O O . LEU D 2 102 ? 38.531 -20.384 8.408 1.00 61.75 102 LEU D O 1
ATOM 7318 N N . HIS D 2 103 ? 37.938 -20.168 10.549 1.00 64.79 103 HIS D N 1
ATOM 7319 C CA . HIS D 2 103 ? 39.163 -20.800 11.023 1.00 68.41 103 HIS D CA 1
ATOM 7320 C C . HIS D 2 103 ? 38.914 -21.955 11.982 1.00 79.76 103 HIS D C 1
ATOM 7321 O O . HIS D 2 103 ? 38.351 -21.771 13.064 1.00 88.03 103 HIS D O 1
ATOM 7328 N N . LEU D 2 104 ? 39.334 -23.147 11.568 1.00 84.23 104 LEU D N 1
ATOM 7329 C CA . LEU D 2 104 ? 39.441 -24.281 12.479 1.00 80.41 104 LEU D CA 1
ATOM 7330 C C . LEU D 2 104 ? 40.837 -24.878 12.279 1.00 78.84 104 LEU D C 1
ATOM 7331 O O . LEU D 2 104 ? 41.477 -24.591 11.266 1.00 84.99 104 LEU D O 1
ATOM 7336 N N . PRO D 2 105 ? 41.305 -25.730 13.214 1.00 86.25 105 PRO D N 1
ATOM 7337 C CA . PRO D 2 105 ? 42.742 -26.049 13.206 1.00 102.05 105 PRO D CA 1
ATOM 7338 C C . PRO D 2 105 ? 43.312 -26.547 11.864 1.00 112.19 105 PRO D C 1
ATOM 7339 O O . PRO D 2 105 ? 44.378 -26.065 11.476 1.00 126.98 105 PRO D O 1
ATOM 7343 N N . PRO D 2 106 ? 42.642 -27.486 11.169 1.00 92.49 106 PRO D N 1
ATOM 7344 C CA . PRO D 2 106 ? 43.280 -27.864 9.905 1.00 77.06 106 PRO D CA 1
ATOM 7345 C C . PRO D 2 106 ? 43.191 -26.774 8.829 1.00 71.05 106 PRO D C 1
ATOM 7346 O O . PRO D 2 106 ? 44.145 -26.600 8.069 1.00 68.36 106 PRO D O 1
ATOM 7350 N N . TYR D 2 107 ? 42.078 -26.043 8.772 1.00 65.80 107 TYR D N 1
ATOM 7351 C CA . TYR D 2 107 ? 41.845 -25.123 7.655 1.00 52.58 107 TYR D CA 1
ATOM 7352 C C . TYR D 2 107 ? 41.474 -23.685 8.018 1.00 48.80 107 TYR D C 1
ATOM 7353 O O . TYR D 2 107 ? 40.780 -23.423 9.009 1.00 57.73 107 TYR D O 1
ATOM 7362 N N . ARG D 2 108 ? 41.925 -22.758 7.177 1.00 41.23 108 ARG D N 1
ATOM 7363 C CA . ARG D 2 108 ? 41.564 -21.355 7.307 1.00 46.48 108 ARG D CA 1
ATOM 7364 C C . ARG D 2 108 ? 41.127 -20.773 5.963 1.00 45.88 108 ARG D C 1
ATOM 7365 O O . ARG D 2 108 ? 41.874 -20.788 4.984 1.00 43.48 108 ARG D O 1
ATOM 7373 N N . TYR D 2 109 ? 39.900 -20.265 5.938 1.00 41.99 109 TYR D N 1
ATOM 7374 C CA . TYR D 2 109 ? 39.303 -19.668 4.755 1.00 37.53 109 TYR D CA 1
ATOM 7375 C C . TYR D 2 109 ? 39.217 -18.155 4.909 1.00 48.50 109 TYR D C 1
ATOM 7376 O O . TYR D 2 109 ? 38.925 -17.651 5.998 1.00 56.60 109 TYR D O 1
ATOM 7385 N N . ARG D 2 110 ? 39.454 -17.436 3.817 1.00 51.15 110 ARG D N 1
ATOM 7386 C CA . ARG D 2 110 ? 39.176 -16.007 3.770 1.00 51.69 110 ARG D CA 1
ATOM 7387 C C . ARG D 2 110 ? 38.506 -15.642 2.455 1.00 43.90 110 ARG D C 1
ATOM 7388 O O . ARG D 2 110 ? 38.993 -15.982 1.375 1.00 37.44 110 ARG D O 1
ATOM 7396 N N . PHE D 2 111 ? 37.381 -14.946 2.556 1.00 41.36 111 PHE D N 1
ATOM 7397 C CA . PHE D 2 111 ? 36.651 -14.515 1.376 1.00 44.45 111 PHE D CA 1
ATOM 7398 C C . PHE D 2 111 ? 36.559 -12.999 1.355 1.00 45.44 111 PHE D C 1
ATOM 7399 O O . PHE D 2 111 ? 35.924 -12.398 2.223 1.00 52.55 111 PHE D O 1
ATOM 7407 N N . ASP D 2 112 ? 37.207 -12.385 0.368 1.00 50.81 112 ASP D N 1
ATOM 7408 C CA . ASP D 2 112 ? 37.171 -10.935 0.215 1.00 51.23 112 ASP D CA 1
ATOM 7409 C C . ASP D 2 112 ? 36.171 -10.528 -0.860 1.00 53.37 112 ASP D C 1
ATOM 7410 O O . ASP D 2 112 ? 36.259 -10.975 -1.993 1.00 56.63 112 ASP D O 1
ATOM 7415 N N . PHE D 2 113 ? 35.228 -9.668 -0.499 1.00 61.29 113 PHE D N 1
ATOM 7416 C CA . PHE D 2 113 ? 34.211 -9.193 -1.427 1.00 72.34 113 PHE D CA 1
ATOM 7417 C C . PHE D 2 113 ? 34.452 -7.744 -1.833 1.00 77.43 113 PHE D C 1
ATOM 7418 O O . PHE D 2 113 ? 34.601 -6.866 -0.977 1.00 78.43 113 PHE D O 1
ATOM 7426 N N . SER D 2 114 ? 34.495 -7.504 -3.141 1.00 80.50 114 SER D N 1
ATOM 7427 C CA . SER D 2 114 ? 34.709 -6.164 -3.674 1.00 88.23 114 SER D CA 1
ATOM 7428 C C . SER D 2 114 ? 33.563 -5.770 -4.607 1.00 96.49 114 SER D C 1
ATOM 7429 O O . SER D 2 114 ? 33.056 -6.601 -5.365 1.00 107.48 114 SER D O 1
ATOM 7432 N N . PRO D 2 115 ? 33.145 -4.496 -4.545 1.00 87.72 115 PRO D N 1
ATOM 7433 C CA . PRO D 2 115 ? 32.008 -3.976 -5.315 1.00 96.28 115 PRO D CA 1
ATOM 7434 C C . PRO D 2 115 ? 32.307 -3.769 -6.798 1.00 110.12 115 PRO D C 1
ATOM 7435 O O . PRO D 2 115 ? 33.404 -3.348 -7.163 1.00 70.85 115 PRO D O 1
ATOM 7439 N N . LEU D 2 116 ? 31.324 -4.068 -7.641 1.00 120.34 116 LEU D N 1
ATOM 7440 C CA . LEU D 2 116 ? 31.419 -3.798 -9.070 1.00 79.28 116 LEU D CA 1
ATOM 7441 C C . LEU D 2 116 ? 30.130 -3.136 -9.548 1.00 105.38 116 LEU D C 1
ATOM 7442 O O . LEU D 2 116 ? 29.062 -3.746 -9.505 1.00 104.09 116 LEU D O 1
ATOM 7447 N N . LYS D 2 117 ? 30.229 -1.887 -9.995 1.00 113.44 117 LYS D N 1
ATOM 7448 C CA . LYS D 2 117 ? 29.050 -1.128 -10.399 1.00 120.29 117 LYS D CA 1
ATOM 7449 C C . LYS D 2 117 ? 29.217 -0.524 -11.790 1.00 126.95 117 LYS D C 1
ATOM 7450 O O . LYS D 2 117 ? 30.332 -0.234 -12.222 1.00 126.93 117 LYS D O 1
ATOM 7456 N N . GLY D 2 118 ? 28.101 -0.341 -12.490 1.00 129.76 118 GLY D N 1
ATOM 7457 C CA . GLY D 2 118 ? 28.114 0.303 -13.789 1.00 135.29 118 GLY D CA 1
ATOM 7458 C C . GLY D 2 118 ? 26.829 0.093 -14.564 1.00 136.54 118 GLY D C 1
ATOM 7459 O O . GLY D 2 118 ? 25.989 -0.725 -14.188 1.00 135.02 118 GLY D O 1
ATOM 7460 N N . LYS D 2 119 ? 26.675 0.842 -15.651 1.00 142.50 119 LYS D N 1
ATOM 7461 C CA . LYS D 2 119 ? 25.529 0.683 -16.535 1.00 152.31 119 LYS D CA 1
ATOM 7462 C C . LYS D 2 119 ? 25.693 -0.572 -17.382 1.00 155.93 119 LYS D C 1
ATOM 7463 O O . LYS D 2 119 ? 24.744 -1.335 -17.572 1.00 161.77 119 LYS D O 1
ATOM 7469 N N . ASP D 2 120 ? 26.904 -0.781 -17.888 1.00 153.09 120 ASP D N 1
ATOM 7470 C CA . ASP D 2 120 ? 27.221 -1.987 -18.640 1.00 150.55 120 ASP D CA 1
ATOM 7471 C C . ASP D 2 120 ? 28.034 -2.926 -17.755 1.00 144.92 120 ASP D C 1
ATOM 7472 O O . ASP D 2 120 ? 29.075 -2.542 -17.224 1.00 143.64 120 ASP D O 1
ATOM 7477 N N . LEU D 2 121 ? 27.552 -4.155 -17.599 1.00 141.83 121 LEU D N 1
ATOM 7478 C CA . LEU D 2 121 ? 28.216 -5.145 -16.756 1.00 134.09 121 LEU D CA 1
ATOM 7479 C C . LEU D 2 121 ? 29.596 -5.534 -17.275 1.00 130.28 121 LEU D C 1
ATOM 7480 O O . LEU D 2 121 ? 30.589 -5.429 -16.556 1.00 127.85 121 LEU D O 1
ATOM 7485 N N . GLU D 2 122 ? 29.645 -5.989 -18.523 1.00 131.10 122 GLU D N 1
ATOM 7486 C CA . GLU D 2 122 ? 30.872 -6.505 -19.122 1.00 129.75 122 GLU D CA 1
ATOM 7487 C C . GLU D 2 122 ? 31.957 -5.431 -19.152 1.00 128.65 122 GLU D C 1
ATOM 7488 O O . GLU D 2 122 ? 33.121 -5.685 -18.807 1.00 125.04 122 GLU D O 1
ATOM 7494 N N . LYS D 2 123 ? 31.555 -4.226 -19.547 1.00 115.31 123 LYS D N 1
ATOM 7495 C CA . LYS D 2 123 ? 32.455 -3.083 -19.584 1.00 115.71 123 LYS D CA 1
ATOM 7496 C C . LYS D 2 123 ? 33.015 -2.792 -18.200 1.00 138.71 123 LYS D C 1
ATOM 7497 O O . LYS D 2 123 ? 34.183 -2.449 -18.061 1.00 140.89 123 LYS D O 1
ATOM 7503 N N . ALA D 2 124 ? 32.173 -2.935 -17.181 1.00 130.00 124 ALA D N 1
ATOM 7504 C CA . ALA D 2 124 ? 32.575 -2.684 -15.800 1.00 117.85 124 ALA D CA 1
ATOM 7505 C C . ALA D 2 124 ? 33.567 -3.730 -15.300 1.00 113.20 124 ALA D C 1
ATOM 7506 O O . ALA D 2 124 ? 34.576 -3.392 -14.675 1.00 113.97 124 ALA D O 1
ATOM 7508 N N . LEU D 2 125 ? 33.274 -4.999 -15.572 1.00 111.85 125 LEU D N 1
ATOM 7509 C CA . LEU D 2 125 ? 34.162 -6.090 -15.186 1.00 102.19 125 LEU D CA 1
ATOM 7510 C C . LEU D 2 125 ? 35.538 -5.909 -15.817 1.00 111.46 125 LEU D C 1
ATOM 7511 O O . LEU D 2 125 ? 36.555 -5.961 -15.123 1.00 105.14 125 LEU D O 1
ATOM 7516 N N . ILE D 2 126 ? 35.569 -5.680 -17.128 1.00 127.36 126 ILE D N 1
ATOM 7517 C CA . ILE D 2 126 ? 36.836 -5.426 -17.811 1.00 132.30 126 ILE D CA 1
ATOM 7518 C C . ILE D 2 126 ? 37.535 -4.194 -17.223 1.00 129.48 126 ILE D C 1
ATOM 7519 O O . ILE D 2 126 ? 38.747 -4.206 -16.986 1.00 130.66 126 ILE D O 1
ATOM 7524 N N . GLU D 2 127 ? 36.748 -3.152 -16.965 1.00 121.98 127 GLU D N 1
ATOM 7525 C CA . GLU D 2 127 ? 37.237 -1.903 -16.386 1.00 116.98 127 GLU D CA 1
ATOM 7526 C C . GLU D 2 127 ? 37.985 -2.144 -15.084 1.00 105.82 127 GLU D C 1
ATOM 7527 O O . GLU D 2 127 ? 39.033 -1.547 -14.835 1.00 100.72 127 GLU D O 1
ATOM 7533 N N . ASP D 2 128 ? 37.434 -3.024 -14.256 1.00 105.65 128 ASP D N 1
ATOM 7534 C CA . ASP D 2 128 ? 38.056 -3.367 -12.987 1.00 107.64 128 ASP D CA 1
ATOM 7535 C C . ASP D 2 128 ? 39.304 -4.214 -13.212 1.00 110.62 128 ASP D C 1
ATOM 7536 O O . ASP D 2 128 ? 40.366 -3.929 -12.655 1.00 108.38 128 ASP D O 1
ATOM 7541 N N . LEU D 2 129 ? 39.166 -5.256 -14.030 1.00 115.72 129 LEU D N 1
ATOM 7542 C CA . LEU D 2 129 ? 40.257 -6.201 -14.268 1.00 116.62 129 LEU D CA 1
ATOM 7543 C C . LEU D 2 129 ? 41.508 -5.539 -14.846 1.00 118.95 129 LEU D C 1
ATOM 7544 O O . LEU D 2 129 ? 42.623 -6.004 -14.607 1.00 78.47 129 LEU D O 1
ATOM 7549 N N . LYS D 2 130 ? 41.325 -4.461 -15.604 1.00 120.96 130 LYS D N 1
ATOM 7550 C CA . LYS D 2 130 ? 42.466 -3.762 -16.193 1.00 120.89 130 LYS D CA 1
ATOM 7551 C C . LYS D 2 130 ? 43.315 -3.023 -15.155 1.00 119.32 130 LYS D C 1
ATOM 7552 O O . LYS D 2 130 ? 44.473 -2.701 -15.415 1.00 118.14 130 LYS D O 1
ATOM 7558 N N . GLU D 2 131 ? 42.741 -2.753 -13.987 1.00 119.16 131 GLU D N 1
ATOM 7559 C CA . GLU D 2 131 ? 43.446 -1.998 -12.951 1.00 117.59 131 GLU D CA 1
ATOM 7560 C C . GLU D 2 131 ? 44.172 -2.876 -11.926 1.00 112.61 131 GLU D C 1
ATOM 7561 O O . GLU D 2 131 ? 44.876 -2.363 -11.057 1.00 112.39 131 GLU D O 1
ATOM 7567 N N . ARG D 2 132 ? 44.002 -4.191 -12.027 1.00 113.58 132 ARG D N 1
ATOM 7568 C CA . ARG D 2 132 ? 44.620 -5.118 -11.078 1.00 107.51 132 ARG D CA 1
ATOM 7569 C C . ARG D 2 132 ? 46.123 -5.262 -11.334 1.00 99.02 132 ARG D C 1
ATOM 7570 O O . ARG D 2 132 ? 46.616 -4.918 -12.408 1.00 104.61 132 ARG D O 1
ATOM 7578 N N . ASP D 2 133 ? 46.843 -5.761 -10.332 1.00 90.20 133 ASP D N 1
ATOM 7579 C CA . ASP D 2 133 ? 48.305 -5.700 -10.306 1.00 96.22 133 ASP D CA 1
ATOM 7580 C C . ASP D 2 133 ? 49.012 -6.464 -11.426 1.00 93.52 133 ASP D C 1
ATOM 7581 O O . ASP D 2 133 ? 49.833 -5.893 -12.144 1.00 91.39 133 ASP D O 1
ATOM 7586 N N . PHE D 2 134 ? 48.697 -7.746 -11.578 1.00 93.85 134 PHE D N 1
ATOM 7587 C CA . PHE D 2 134 ? 49.378 -8.584 -12.559 1.00 86.11 134 PHE D CA 1
ATOM 7588 C C . PHE D 2 134 ? 48.391 -9.293 -13.481 1.00 83.40 134 PHE D C 1
ATOM 7589 O O . PHE D 2 134 ? 47.207 -9.415 -13.165 1.00 80.20 134 PHE D O 1
ATOM 7597 N N . THR D 2 135 ? 48.890 -9.742 -14.629 1.00 86.83 135 THR D N 1
ATOM 7598 C CA . THR D 2 135 ? 48.074 -10.436 -15.620 1.00 91.24 135 THR D CA 1
ATOM 7599 C C . THR D 2 135 ? 47.384 -11.664 -15.037 1.00 88.77 135 THR D C 1
ATOM 7600 O O . THR D 2 135 ? 46.179 -11.845 -15.208 1.00 94.11 135 THR D O 1
ATOM 7604 N N . ALA D 2 136 ? 48.157 -12.505 -14.356 1.00 81.79 136 ALA D N 1
ATOM 7605 C CA . ALA D 2 136 ? 47.636 -13.741 -13.780 1.00 77.77 136 ALA D CA 1
ATOM 7606 C C . ALA D 2 136 ? 46.573 -13.484 -12.717 1.00 77.42 136 ALA D C 1
ATOM 7607 O O . ALA D 2 136 ? 45.710 -14.325 -12.476 1.00 81.09 136 ALA D O 1
ATOM 7609 N N . ASN D 2 137 ? 46.643 -12.320 -12.081 1.00 73.14 137 ASN D N 1
ATOM 7610 C CA . ASN D 2 137 ? 45.680 -11.958 -11.049 1.00 67.14 137 ASN D CA 1
ATOM 7611 C C . ASN D 2 137 ? 44.439 -11.273 -11.614 1.00 74.19 137 ASN D C 1
ATOM 7612 O O . ASN D 2 137 ? 43.443 -11.099 -10.912 1.00 58.87 137 ASN D O 1
ATOM 7617 N N . ALA D 2 138 ? 44.508 -10.881 -12.883 1.00 81.70 138 ALA D N 1
ATOM 7618 C CA . ALA D 2 138 ? 43.425 -10.136 -13.517 1.00 83.05 138 ALA D CA 1
ATOM 7619 C C . ALA D 2 138 ? 42.384 -11.061 -14.146 1.00 84.06 138 ALA D C 1
ATOM 7620 O O . ALA D 2 138 ? 41.385 -10.597 -14.694 1.00 81.36 138 ALA D O 1
ATOM 7622 N N . ILE D 2 139 ? 42.623 -12.366 -14.071 1.00 87.10 139 ILE D N 1
ATOM 7623 C CA . ILE D 2 139 ? 41.704 -13.343 -14.648 1.00 89.41 139 ILE D CA 1
ATOM 7624 C C . ILE D 2 139 ? 40.468 -13.527 -13.768 1.00 95.34 139 ILE D C 1
ATOM 7625 O O . ILE D 2 139 ? 40.574 -13.600 -12.543 1.00 96.85 139 ILE D O 1
ATOM 7630 N N . ALA D 2 140 ? 39.300 -13.608 -14.399 1.00 97.93 140 ALA D N 1
ATOM 7631 C CA . ALA D 2 140 ? 38.046 -13.772 -13.672 1.00 70.40 140 ALA D CA 1
ATOM 7632 C C . ALA D 2 140 ? 37.099 -14.745 -14.363 1.00 73.06 140 ALA D C 1
ATOM 7633 O O . ALA D 2 140 ? 37.145 -14.915 -15.580 1.00 109.68 140 ALA D O 1
ATOM 7635 N N . VAL D 2 141 ? 36.239 -15.381 -13.574 1.00 71.30 141 VAL D N 1
ATOM 7636 C CA . VAL D 2 141 ? 35.178 -16.230 -14.106 1.00 90.39 141 VAL D CA 1
ATOM 7637 C C . VAL D 2 141 ? 33.861 -15.865 -13.437 1.00 94.75 141 VAL D C 1
ATOM 7638 O O . VAL D 2 141 ? 33.850 -15.169 -12.426 1.00 97.42 141 VAL D O 1
ATOM 7642 N N . ASN D 2 142 ? 32.749 -16.319 -14.004 1.00 97.67 142 ASN D N 1
ATOM 7643 C CA . ASN D 2 142 ? 31.448 -16.068 -13.396 1.00 101.80 142 ASN D CA 1
ATOM 7644 C C . ASN D 2 142 ? 31.099 -17.161 -12.390 1.00 106.32 142 ASN D C 1
ATOM 7645 O O . ASN D 2 142 ? 31.309 -18.345 -12.653 1.00 106.08 142 ASN D O 1
ATOM 7650 N N . LEU D 2 143 ? 30.571 -16.757 -11.238 1.00 116.99 143 LEU D N 1
ATOM 7651 C CA . LEU D 2 143 ? 30.248 -17.694 -10.163 1.00 124.46 143 LEU D CA 1
ATOM 7652 C C . LEU D 2 143 ? 29.213 -18.733 -10.583 1.00 136.36 143 LEU D C 1
ATOM 7653 O O . LEU D 2 143 ? 29.311 -19.904 -10.214 1.00 138.14 143 LEU D O 1
ATOM 7658 N N . ASP D 2 144 ? 28.227 -18.299 -11.360 1.00 140.50 144 ASP D N 1
ATOM 7659 C CA . ASP D 2 144 ? 27.145 -19.176 -11.791 1.00 142.36 144 ASP D CA 1
ATOM 7660 C C . ASP D 2 144 ? 27.646 -20.250 -12.752 1.00 141.18 144 ASP D C 1
ATOM 7661 O O . ASP D 2 144 ? 27.211 -21.400 -12.689 1.00 141.30 144 ASP D O 1
ATOM 7666 N N . ASP D 2 145 ? 28.559 -19.870 -13.640 1.00 141.59 145 ASP D N 1
ATOM 7667 C CA . ASP D 2 145 ? 29.141 -20.813 -14.589 1.00 146.14 145 ASP D CA 1
ATOM 7668 C C . ASP D 2 145 ? 30.014 -21.845 -13.880 1.00 138.41 145 ASP D C 1
ATOM 7669 O O . ASP D 2 145 ? 30.212 -22.952 -14.382 1.00 140.05 145 ASP D O 1
ATOM 7674 N N . VAL D 2 146 ? 30.530 -21.477 -12.712 1.00 134.07 146 VAL D N 1
ATOM 7675 C CA . VAL D 2 146 ? 31.276 -22.413 -11.881 1.00 128.40 146 VAL D CA 1
ATOM 7676 C C . VAL D 2 146 ? 30.322 -23.448 -11.296 1.00 124.35 146 VAL D C 1
ATOM 7677 O O . VAL D 2 146 ? 30.586 -24.651 -11.341 1.00 124.82 146 VAL D O 1
ATOM 7681 N N . LEU D 2 147 ? 29.203 -22.971 -10.762 1.00 118.44 147 LEU D N 1
ATOM 7682 C CA . LEU D 2 147 ? 28.192 -23.848 -10.186 1.00 115.43 147 LEU D CA 1
ATOM 7683 C C . LEU D 2 147 ? 27.250 -24.383 -11.260 1.00 123.07 147 LEU D C 1
ATOM 7684 O O . LEU D 2 147 ? 26.371 -25.198 -10.978 1.00 127.90 147 LEU D O 1
ATOM 7689 N N . THR D 2 154 ? 32.334 -22.940 -19.923 1.00 150.40 154 THR D N 1
ATOM 7690 C CA . THR D 2 154 ? 33.181 -22.226 -18.974 1.00 145.90 154 THR D CA 1
ATOM 7691 C C . THR D 2 154 ? 33.835 -21.024 -19.645 1.00 144.27 154 THR D C 1
ATOM 7692 O O . THR D 2 154 ? 34.799 -21.167 -20.396 1.00 149.44 154 THR D O 1
ATOM 7696 N N . ILE D 2 155 ? 33.298 -19.838 -19.374 1.00 138.99 155 ILE D N 1
ATOM 7697 C CA . ILE D 2 155 ? 33.810 -18.609 -19.972 1.00 142.05 155 ILE D CA 1
ATOM 7698 C C . ILE D 2 155 ? 34.583 -17.748 -18.970 1.00 135.03 155 ILE D C 1
ATOM 7699 O O . ILE D 2 155 ? 34.067 -17.390 -17.910 1.00 131.78 155 ILE D O 1
ATOM 7704 N N . VAL D 2 156 ? 35.829 -17.429 -19.306 1.00 133.46 156 VAL D N 1
ATOM 7705 C CA . VAL D 2 156 ? 36.678 -16.641 -18.419 1.00 127.72 156 VAL D CA 1
ATOM 7706 C C . VAL D 2 156 ? 36.949 -15.254 -19.008 1.00 128.57 156 VAL D C 1
ATOM 7707 O O . VAL D 2 156 ? 36.921 -15.068 -20.226 1.00 135.07 156 VAL D O 1
ATOM 7711 N N . TYR D 2 157 ? 37.176 -14.278 -18.134 1.00 121.45 157 TYR D N 1
ATOM 7712 C CA . TYR D 2 157 ? 37.469 -12.913 -18.561 1.00 119.58 157 TYR D CA 1
ATOM 7713 C C . TYR D 2 157 ? 38.907 -12.528 -18.222 1.00 119.90 157 TYR D C 1
ATOM 7714 O O . TYR D 2 157 ? 39.248 -12.371 -17.051 1.00 125.05 157 TYR D O 1
ATOM 7723 N N . ASP D 2 158 ? 39.748 -12.378 -19.239 1.00 117.81 158 ASP D N 1
ATOM 7724 C CA . ASP D 2 158 ? 41.108 -11.889 -19.024 1.00 116.91 158 ASP D CA 1
ATOM 7725 C C . ASP D 2 158 ? 41.530 -10.898 -20.110 1.00 114.58 158 ASP D C 1
ATOM 7726 O O . ASP D 2 158 ? 42.189 -11.272 -21.080 1.00 117.30 158 ASP D O 1
ATOM 7731 N N . PRO D 2 159 ? 41.151 -9.620 -19.942 1.00 114.44 159 PRO D N 1
ATOM 7732 C CA . PRO D 2 159 ? 41.496 -8.542 -20.877 1.00 121.36 159 PRO D CA 1
ATOM 7733 C C . PRO D 2 159 ? 42.991 -8.235 -20.897 1.00 97.68 159 PRO D C 1
ATOM 7734 O O . PRO D 2 159 ? 43.483 -7.626 -21.847 1.00 150.45 159 PRO D O 1
ATOM 7738 N N . THR D 2 160 ? 43.698 -8.650 -19.851 1.00 92.35 160 THR D N 1
ATOM 7739 C CA . THR D 2 160 ? 45.127 -8.388 -19.738 1.00 111.08 160 THR D CA 1
ATOM 7740 C C . THR D 2 160 ? 45.946 -9.528 -20.337 1.00 107.99 160 THR D C 1
ATOM 7741 O O . THR D 2 160 ? 47.177 -9.490 -20.334 1.00 90.74 160 THR D O 1
ATOM 7745 N N . GLY D 2 161 ? 45.250 -10.537 -20.852 1.00 105.93 161 GLY D N 1
ATOM 7746 C CA . GLY D 2 161 ? 45.891 -11.682 -21.474 1.00 92.56 161 GLY D CA 1
ATOM 7747 C C . GLY D 2 161 ? 46.722 -12.468 -20.482 1.00 103.27 161 GLY D C 1
ATOM 7748 O O . GLY D 2 161 ? 47.895 -12.755 -20.723 1.00 103.87 161 GLY D O 1
ATOM 7749 N N . GLY D 2 162 ? 46.103 -12.812 -19.358 1.00 98.97 162 GLY D N 1
ATOM 7750 C CA . GLY D 2 162 ? 46.780 -13.510 -18.282 1.00 98.31 162 GLY D CA 1
ATOM 7751 C C . GLY D 2 162 ? 47.180 -14.941 -18.583 1.00 98.41 162 GLY D C 1
ATOM 7752 O O . GLY D 2 162 ? 48.319 -15.332 -18.334 1.00 99.73 162 GLY D O 1
ATOM 7753 N N . ILE D 2 163 ? 46.241 -15.720 -19.112 1.00 98.51 163 ILE D N 1
ATOM 7754 C CA . ILE D 2 163 ? 46.442 -17.152 -19.335 1.00 100.03 163 ILE D CA 1
ATOM 7755 C C . ILE D 2 163 ? 47.649 -17.460 -20.220 1.00 103.73 163 ILE D C 1
ATOM 7756 O O . ILE D 2 163 ? 48.456 -18.339 -19.902 1.00 98.74 163 ILE D O 1
ATOM 7761 N N . LYS D 2 164 ? 47.764 -16.728 -21.324 1.00 112.76 164 LYS D N 1
ATOM 7762 C CA . LYS D 2 164 ? 48.902 -16.852 -22.231 1.00 118.25 164 LYS D CA 1
ATOM 7763 C C . LYS D 2 164 ? 50.218 -16.640 -21.489 1.00 116.78 164 LYS D C 1
ATOM 7764 O O . LYS D 2 164 ? 51.207 -17.326 -21.746 1.00 117.17 164 LYS D O 1
ATOM 7770 N N . ASP D 2 165 ? 50.214 -15.686 -20.564 1.00 110.81 165 ASP D N 1
ATOM 7771 C CA . ASP D 2 165 ? 51.391 -15.381 -19.762 1.00 101.36 165 ASP D CA 1
ATOM 7772 C C . ASP D 2 165 ? 51.664 -16.467 -18.723 1.00 84.07 165 ASP D C 1
ATOM 7773 O O . ASP D 2 165 ? 52.816 -16.725 -18.375 1.00 81.54 165 ASP D O 1
ATOM 7778 N N . LEU D 2 166 ? 50.604 -17.098 -18.228 1.00 78.77 166 LEU D N 1
ATOM 7779 C CA . LEU D 2 166 ? 50.744 -18.175 -17.251 1.00 84.05 166 LEU D CA 1
ATOM 7780 C C . LEU D 2 166 ? 51.303 -19.436 -17.895 1.00 93.99 166 LEU D C 1
ATOM 7781 O O . LEU D 2 166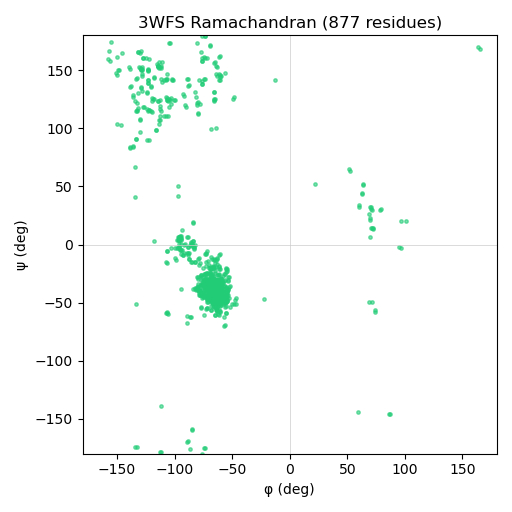 ? 52.015 -20.209 -17.255 1.00 92.59 166 LEU D O 1
ATOM 7786 N N . GLU D 2 167 ? 50.973 -19.637 -19.166 1.00 102.36 167 GLU D N 1
ATOM 7787 C CA . GLU D 2 167 ? 51.492 -20.772 -19.918 1.00 104.17 167 GLU D CA 1
ATOM 7788 C C . GLU D 2 167 ? 52.994 -20.641 -20.165 1.00 100.38 167 GLU D C 1
ATOM 7789 O O . GLU D 2 167 ? 53.708 -21.641 -20.230 1.00 99.92 167 GLU D O 1
ATOM 7795 N N . GLN D 2 168 ? 53.469 -19.407 -20.299 1.00 101.11 168 GLN D N 1
ATOM 7796 C CA . GLN D 2 168 ? 54.890 -19.161 -20.519 1.00 103.25 168 GLN D CA 1
ATOM 7797 C C . GLN D 2 168 ? 55.637 -19.131 -19.189 1.00 100.06 168 GLN D C 1
ATOM 7798 O O . GLN D 2 168 ? 56.851 -18.935 -19.152 1.00 102.61 168 GLN D O 1
ATOM 7804 N N . GLY D 2 169 ? 54.900 -19.327 -18.099 1.00 93.37 169 GLY D N 1
ATOM 7805 C CA . GLY D 2 169 ? 55.473 -19.306 -16.766 1.00 84.38 169 GLY D CA 1
ATOM 7806 C C . GLY D 2 169 ? 55.864 -17.898 -16.362 1.00 83.84 169 GLY D C 1
ATOM 7807 O O . GLY D 2 169 ? 56.792 -17.698 -15.578 1.00 75.46 169 GLY D O 1
ATOM 7808 N N . LEU D 2 170 ? 55.142 -16.919 -16.897 1.00 91.30 170 LEU D N 1
ATOM 7809 C CA . LEU D 2 170 ? 55.474 -15.516 -16.685 1.00 91.25 170 LEU D CA 1
ATOM 7810 C C . LEU D 2 170 ? 54.472 -14.814 -15.771 1.00 90.38 170 LEU D C 1
ATOM 7811 O O . LEU D 2 170 ? 53.271 -15.073 -15.841 1.00 92.30 170 LEU D O 1
ATOM 7816 N N . LEU D 2 171 ? 54.972 -13.933 -14.908 1.00 89.94 171 LEU D N 1
ATOM 7817 C CA . LEU D 2 171 ? 54.104 -13.039 -14.152 1.00 88.08 171 LEU D CA 1
ATOM 7818 C C . LEU D 2 171 ? 54.358 -11.609 -14.610 1.00 96.93 171 LEU D C 1
ATOM 7819 O O . LEU D 2 171 ? 55.394 -11.019 -14.303 1.00 103.17 171 LEU D O 1
ATOM 7824 N N . ARG D 2 172 ? 53.404 -11.062 -15.354 1.00 92.99 172 ARG D N 1
ATOM 7825 C CA . ARG D 2 172 ? 53.555 -9.745 -15.961 1.00 86.37 172 ARG D CA 1
ATOM 7826 C C . ARG D 2 172 ? 52.579 -8.717 -15.397 1.00 80.65 172 ARG D C 1
ATOM 7827 O O . ARG D 2 172 ? 51.369 -8.937 -15.410 1.00 80.81 172 ARG D O 1
ATOM 7835 N N . PRO D 2 173 ? 53.106 -7.597 -14.879 1.00 84.99 173 PRO D N 1
ATOM 7836 C CA . PRO D 2 173 ? 52.239 -6.509 -14.421 1.00 92.53 173 PRO D CA 1
ATOM 7837 C C . PRO D 2 173 ? 51.394 -5.962 -15.566 1.00 78.93 173 PRO D C 1
ATOM 7838 O O . PRO D 2 173 ? 51.880 -5.857 -16.693 1.00 83.16 173 PRO D O 1
ATOM 7842 N N . VAL D 2 174 ? 50.141 -5.631 -15.273 1.00 90.35 174 VAL D N 1
ATOM 7843 C CA . VAL D 2 174 ? 49.227 -5.106 -16.278 1.00 99.11 174 VAL D CA 1
ATOM 7844 C C . VAL D 2 174 ? 49.768 -3.806 -16.854 1.00 109.44 174 VAL D C 1
ATOM 7845 O O . VAL D 2 174 ? 49.816 -3.620 -18.070 1.00 127.12 174 VAL D O 1
ATOM 7849 N N . SER D 2 175 ? 50.180 -2.915 -15.961 1.00 105.81 175 SER D N 1
ATOM 7850 C CA . SER D 2 175 ? 50.860 -1.690 -16.346 1.00 112.02 175 SER D CA 1
ATOM 7851 C C . SER D 2 175 ? 51.841 -1.295 -15.253 1.00 117.56 175 SER D C 1
ATOM 7852 O O . SER D 2 175 ? 51.627 -1.597 -14.077 1.00 120.04 175 SER D O 1
ATOM 7855 N N . ILE D 2 176 ? 52.921 -0.625 -15.641 1.00 121.52 176 ILE D N 1
ATOM 7856 C CA . ILE D 2 176 ? 53.879 -0.107 -14.674 1.00 120.95 176 ILE D CA 1
ATOM 7857 C C . ILE D 2 176 ? 53.239 1.024 -13.871 1.00 122.39 176 ILE D C 1
ATOM 7858 O O . ILE D 2 176 ? 53.669 1.344 -12.761 1.00 121.03 176 ILE D O 1
ATOM 7863 N N . GLU D 2 177 ? 52.190 1.609 -14.438 1.00 121.12 177 GLU D N 1
ATOM 7864 C CA . GLU D 2 177 ? 51.401 2.622 -13.752 1.00 117.15 177 GLU D CA 1
ATOM 7865 C C . GLU D 2 177 ? 50.636 1.999 -12.591 1.00 107.89 177 GLU D C 1
ATOM 7866 O O . GLU D 2 177 ? 50.480 2.616 -11.538 1.00 109.00 177 GLU D O 1
ATOM 7872 N N . ASN D 2 178 ? 50.153 0.777 -12.794 1.00 98.91 178 ASN D N 1
ATOM 7873 C CA . ASN D 2 178 ? 49.485 0.037 -11.732 1.00 93.30 178 ASN D CA 1
ATOM 7874 C C . ASN D 2 178 ? 50.444 -0.277 -10.591 1.00 87.76 178 ASN D C 1
ATOM 7875 O O . ASN D 2 178 ? 50.055 -0.276 -9.424 1.00 87.86 178 ASN D O 1
ATOM 7880 N N . LEU D 2 179 ? 51.701 -0.540 -10.934 1.00 89.53 179 LEU D N 1
ATOM 7881 C CA . LEU D 2 179 ? 52.723 -0.810 -9.931 1.00 90.24 179 LEU D CA 1
ATOM 7882 C C . LEU D 2 179 ? 53.132 0.459 -9.192 1.00 96.82 179 LEU D C 1
ATOM 7883 O O . LEU D 2 179 ? 53.420 0.421 -7.998 1.00 93.38 179 LEU D O 1
ATOM 7888 N N . LYS D 2 180 ? 53.157 1.582 -9.903 1.00 103.98 180 LYS D N 1
ATOM 7889 C CA . LYS D 2 180 ? 53.483 2.864 -9.285 1.00 106.55 180 LYS D CA 1
ATOM 7890 C C . LYS D 2 180 ? 52.360 3.358 -8.375 1.00 99.34 180 LYS D C 1
ATOM 7891 O O . LYS D 2 180 ? 52.613 4.008 -7.359 1.00 98.46 180 LYS D O 1
ATOM 7897 N N . ARG D 2 181 ? 51.120 3.057 -8.748 1.00 95.97 181 ARG D N 1
ATOM 7898 C CA . ARG D 2 181 ? 49.961 3.474 -7.964 1.00 89.78 181 ARG D CA 1
ATOM 7899 C C . ARG D 2 181 ? 49.937 2.797 -6.595 1.00 84.19 181 ARG D C 1
ATOM 7900 O O . ARG D 2 181 ? 49.528 3.398 -5.602 1.00 68.86 181 ARG D O 1
ATOM 7908 N N . ASP D 2 182 ? 50.378 1.543 -6.551 1.00 87.13 182 ASP D N 1
ATOM 7909 C CA . ASP D 2 182 ? 50.446 0.786 -5.305 1.00 86.04 182 ASP D CA 1
ATOM 7910 C C . ASP D 2 182 ? 51.769 0.023 -5.227 1.00 78.48 182 ASP D C 1
ATOM 7911 O O . ASP D 2 182 ? 51.833 -1.154 -5.580 1.00 73.05 182 ASP D O 1
ATOM 7916 N N . PRO D 2 183 ? 52.830 0.701 -4.758 1.00 83.04 183 PRO D N 1
ATOM 7917 C CA . PRO D 2 183 ? 54.219 0.226 -4.813 1.00 63.37 183 PRO D CA 1
ATOM 7918 C C . PRO D 2 183 ? 54.474 -1.078 -4.059 1.00 78.94 183 PRO D C 1
ATOM 7919 O O . PRO D 2 183 ? 55.452 -1.764 -4.362 1.00 79.51 183 PRO D O 1
ATOM 7923 N N . VAL D 2 184 ? 53.607 -1.429 -3.115 1.00 78.71 184 VAL D N 1
ATOM 7924 C CA . VAL D 2 184 ? 53.779 -2.673 -2.370 1.00 77.41 184 VAL D CA 1
ATOM 7925 C C . VAL D 2 184 ? 53.610 -3.878 -3.292 1.00 79.42 184 VAL D C 1
ATOM 7926 O O . VAL D 2 184 ? 54.092 -4.973 -2.996 1.00 75.76 184 VAL D O 1
ATOM 7930 N N . ARG D 2 185 ? 52.957 -3.658 -4.430 1.00 81.57 185 ARG D N 1
ATOM 7931 C CA . ARG D 2 185 ? 52.814 -4.695 -5.440 1.00 77.52 185 ARG D CA 1
ATOM 7932 C C . ARG D 2 185 ? 54.180 -5.136 -5.949 1.00 76.17 185 ARG D C 1
ATOM 7933 O O . ARG D 2 185 ? 54.366 -6.298 -6.321 1.00 72.39 185 ARG D O 1
ATOM 7941 N N . VAL D 2 186 ? 55.137 -4.209 -5.942 1.00 80.28 186 VAL D N 1
ATOM 7942 C CA . VAL D 2 186 ? 56.497 -4.519 -6.366 1.00 87.32 186 VAL D CA 1
ATOM 7943 C C . VAL D 2 186 ? 57.064 -5.638 -5.506 1.00 86.25 186 VAL D C 1
ATOM 7944 O O . VAL D 2 186 ? 57.838 -6.467 -5.984 1.00 94.84 186 VAL D O 1
ATOM 7948 N N . LEU D 2 187 ? 56.651 -5.682 -4.244 1.00 76.63 187 LEU D N 1
ATOM 7949 C CA . LEU D 2 187 ? 57.073 -6.763 -3.369 1.00 67.89 187 LEU D CA 1
ATOM 7950 C C . LEU D 2 187 ? 56.268 -8.026 -3.655 1.00 60.88 187 LEU D C 1
ATOM 7951 O O . LEU D 2 187 ? 56.824 -9.127 -3.692 1.00 63.99 187 LEU D O 1
ATOM 7956 N N . ARG D 2 188 ? 54.970 -7.856 -3.901 1.00 58.92 188 ARG D N 1
ATOM 7957 C CA . ARG D 2 188 ? 54.091 -8.995 -4.147 1.00 42.70 188 ARG D CA 1
ATOM 7958 C C . ARG D 2 188 ? 54.578 -9.835 -5.316 1.00 77.03 188 ARG D C 1
ATOM 7959 O O . ARG D 2 188 ? 54.572 -11.067 -5.245 1.00 42.22 188 ARG D O 1
ATOM 7967 N N . GLY D 2 189 ? 55.005 -9.165 -6.383 1.00 48.51 189 GLY D N 1
ATOM 7968 C CA . GLY D 2 189 ? 55.574 -9.857 -7.522 1.00 79.78 189 GLY D CA 1
ATOM 7969 C C . GLY D 2 189 ? 56.672 -10.788 -7.055 1.00 75.37 189 GLY D C 1
ATOM 7970 O O . GLY D 2 189 ? 56.598 -12.007 -7.273 1.00 81.78 189 GLY D O 1
ATOM 7971 N N . PHE D 2 190 ? 57.622 -10.227 -6.307 1.00 63.26 190 PHE D N 1
ATOM 7972 C CA . PHE D 2 190 ? 58.760 -10.994 -5.813 1.00 61.40 190 PHE D CA 1
ATOM 7973 C C . PHE D 2 190 ? 58.253 -12.193 -5.040 1.00 69.00 190 PHE D C 1
ATOM 7974 O O . PHE D 2 190 ? 58.802 -13.291 -5.148 1.00 69.02 190 PHE D O 1
ATOM 7982 N N . ARG D 2 191 ? 57.204 -11.979 -4.254 1.00 73.30 191 ARG D N 1
ATOM 7983 C CA . ARG D 2 191 ? 56.638 -13.075 -3.501 1.00 70.48 191 ARG D CA 1
ATOM 7984 C C . ARG D 2 191 ? 56.055 -14.102 -4.469 1.00 68.75 191 ARG D C 1
ATOM 7985 O O . ARG D 2 191 ? 56.540 -15.240 -4.544 1.00 82.94 191 ARG D O 1
ATOM 7993 N N . ILE D 2 192 ? 55.079 -13.674 -5.271 1.00 59.34 192 ILE D N 1
ATOM 7994 C CA . ILE D 2 192 ? 54.309 -14.624 -6.077 1.00 66.68 192 ILE D CA 1
ATOM 7995 C C . ILE D 2 192 ? 55.194 -15.390 -7.045 1.00 72.53 192 ILE D C 1
ATOM 7996 O O . ILE D 2 192 ? 55.105 -16.617 -7.142 1.00 78.43 192 ILE D O 1
ATOM 8001 N N . ALA D 2 193 ? 56.079 -14.663 -7.718 1.00 75.78 193 ALA D N 1
ATOM 8002 C CA . ALA D 2 193 ? 56.990 -15.258 -8.685 1.00 77.60 193 ALA D CA 1
ATOM 8003 C C . ALA D 2 193 ? 57.771 -16.404 -8.068 1.00 78.10 193 ALA D C 1
ATOM 8004 O O . ALA D 2 193 ? 58.022 -17.411 -8.722 1.00 80.76 193 ALA D O 1
ATOM 8006 N N . ILE D 2 194 ? 58.179 -16.239 -6.816 1.00 76.38 194 ILE D N 1
ATOM 8007 C CA . ILE D 2 194 ? 58.867 -17.320 -6.130 1.00 72.89 194 ILE D CA 1
ATOM 8008 C C . ILE D 2 194 ? 57.866 -18.303 -5.528 1.00 60.50 194 ILE D C 1
ATOM 8009 O O . ILE D 2 194 ? 58.082 -19.515 -5.558 1.00 59.11 194 ILE D O 1
ATOM 8014 N N . GLU D 2 195 ? 56.763 -17.781 -4.998 1.00 55.50 195 GLU D N 1
ATOM 8015 C CA . GLU D 2 195 ? 55.789 -18.621 -4.304 1.00 54.00 195 GLU D CA 1
ATOM 8016 C C . GLU D 2 195 ? 55.063 -19.552 -5.271 1.00 62.54 195 GLU D C 1
ATOM 8017 O O . GLU D 2 195 ? 54.842 -20.724 -4.966 1.00 68.17 195 GLU D O 1
ATOM 8023 N N . LYS D 2 196 ? 54.696 -19.028 -6.436 1.00 56.74 196 LYS D N 1
ATOM 8024 C CA . LYS D 2 196 ? 54.032 -19.829 -7.459 1.00 48.72 196 LYS D CA 1
ATOM 8025 C C . LYS D 2 196 ? 55.033 -20.354 -8.480 1.00 51.39 196 LYS D C 1
ATOM 8026 O O . LYS D 2 196 ? 54.655 -21.004 -9.457 1.00 49.13 196 LYS D O 1
ATOM 8032 N N . ASN D 2 197 ? 56.308 -20.068 -8.231 1.00 58.33 197 ASN D N 1
ATOM 8033 C CA . ASN D 2 197 ? 57.399 -20.435 -9.129 1.00 69.69 197 ASN D CA 1
ATOM 8034 C C . ASN D 2 197 ? 57.121 -19.977 -10.557 1.00 71.08 197 ASN D C 1
ATOM 8035 O O . ASN D 2 197 ? 56.966 -20.790 -11.469 1.00 67.54 197 ASN D O 1
ATOM 8040 N N . LEU D 2 198 ? 57.060 -18.661 -10.733 1.00 70.96 198 LEU D N 1
ATOM 8041 C CA . LEU D 2 198 ? 56.867 -18.060 -12.043 1.00 64.67 198 LEU D CA 1
ATOM 8042 C C . LEU D 2 198 ? 58.038 -17.124 -12.300 1.00 56.38 198 LEU D C 1
ATOM 8043 O O . LEU D 2 198 ? 58.710 -16.693 -11.364 1.00 65.60 198 LEU D O 1
ATOM 8048 N N . GLN D 2 199 ? 58.288 -16.807 -13.564 1.00 88.06 199 GLN D N 1
ATOM 8049 C CA . GLN D 2 199 ? 59.375 -15.897 -13.888 1.00 84.87 199 GLN D CA 1
ATOM 8050 C C . GLN D 2 199 ? 58.827 -14.521 -14.260 1.00 84.74 199 GLN D C 1
ATOM 8051 O O . GLN D 2 199 ? 58.079 -14.378 -15.224 1.00 85.11 199 GLN D O 1
ATOM 8057 N N . LEU D 2 200 ? 59.203 -13.511 -13.484 1.00 87.48 200 LEU D N 1
ATOM 8058 C CA . LEU D 2 200 ? 58.779 -12.140 -13.748 1.00 94.28 200 LEU D CA 1
ATOM 8059 C C . LEU D 2 200 ? 59.329 -11.615 -15.072 1.00 106.43 200 LEU D C 1
ATOM 8060 O O . LEU D 2 200 ? 60.432 -11.971 -15.485 1.00 112.62 200 LEU D O 1
ATOM 8065 N N . THR D 2 201 ? 58.546 -10.769 -15.732 1.00 107.85 201 THR D N 1
ATOM 8066 C CA . THR D 2 201 ? 58.916 -10.236 -17.038 1.00 119.24 201 THR D CA 1
ATOM 8067 C C . THR D 2 201 ? 59.984 -9.149 -16.932 1.00 121.76 201 THR D C 1
ATOM 8068 O O . THR D 2 201 ? 60.429 -8.804 -15.839 1.00 119.38 201 THR D O 1
ATOM 8072 N N . GLU D 2 202 ? 60.376 -8.608 -18.081 1.00 121.57 202 GLU D N 1
ATOM 8073 C CA . GLU D 2 202 ? 61.520 -7.706 -18.171 1.00 114.94 202 GLU D CA 1
ATOM 8074 C C . GLU D 2 202 ? 61.220 -6.303 -17.637 1.00 104.13 202 GLU D C 1
ATOM 8075 O O . GLU D 2 202 ? 62.016 -5.727 -16.883 1.00 100.61 202 GLU D O 1
ATOM 8081 N N . ASP D 2 203 ? 60.069 -5.761 -18.031 1.00 107.90 203 ASP D N 1
ATOM 8082 C CA . ASP D 2 203 ? 59.682 -4.402 -17.652 1.00 116.67 203 ASP D CA 1
ATOM 8083 C C . ASP D 2 203 ? 59.559 -4.226 -16.144 1.00 111.70 203 ASP D C 1
ATOM 8084 O O . ASP D 2 203 ? 59.767 -3.129 -15.629 1.00 109.37 203 ASP D O 1
ATOM 8089 N N . PHE D 2 204 ? 59.206 -5.301 -15.445 1.00 108.20 204 PHE D N 1
ATOM 8090 C CA . PHE D 2 204 ? 59.113 -5.267 -13.988 1.00 101.62 204 PHE D CA 1
ATOM 8091 C C . PHE D 2 204 ? 60.475 -4.979 -13.361 1.00 105.47 204 PHE D C 1
ATOM 8092 O O . PHE D 2 204 ? 60.634 -4.016 -12.602 1.00 103.14 204 PHE D O 1
ATOM 8100 N N . TYR D 2 205 ? 61.452 -5.822 -13.686 1.00 85.49 205 TYR D N 1
ATOM 8101 C CA . TYR D 2 205 ? 62.806 -5.661 -13.174 1.00 87.27 205 TYR D CA 1
ATOM 8102 C C . TYR D 2 205 ? 63.384 -4.319 -13.603 1.00 104.86 205 TYR D C 1
ATOM 8103 O O . TYR D 2 205 ? 64.137 -3.690 -12.857 1.00 93.80 205 TYR D O 1
ATOM 8112 N N . GLU D 2 206 ? 63.026 -3.887 -14.809 1.00 108.54 206 GLU D N 1
ATOM 8113 C CA . GLU D 2 206 ? 63.456 -2.585 -15.303 1.00 116.69 206 GLU D CA 1
ATOM 8114 C C . GLU D 2 206 ? 62.930 -1.462 -14.410 1.00 110.04 206 GLU D C 1
ATOM 8115 O O . GLU D 2 206 ? 63.689 -0.592 -13.971 1.00 110.27 206 GLU D O 1
ATOM 8121 N N . PHE D 2 207 ? 61.627 -1.492 -14.144 1.00 105.72 207 PHE D N 1
ATOM 8122 C CA . PHE D 2 207 ? 60.984 -0.492 -13.297 1.00 103.10 207 PHE D CA 1
ATOM 8123 C C . PHE D 2 207 ? 61.563 -0.490 -11.888 1.00 96.62 207 PHE D C 1
ATOM 8124 O O . PHE D 2 207 ? 61.704 0.566 -11.272 1.00 93.87 207 PHE D O 1
ATOM 8132 N N . VAL D 2 208 ? 61.900 -1.671 -11.378 1.00 92.98 208 VAL D N 1
ATOM 8133 C CA . VAL D 2 208 ? 62.547 -1.756 -10.075 1.00 86.84 208 VAL D CA 1
ATOM 8134 C C . VAL D 2 208 ? 63.915 -1.079 -10.135 1.00 100.02 208 VAL D C 1
ATOM 8135 O O . VAL D 2 208 ? 64.284 -0.325 -9.233 1.00 98.55 208 VAL D O 1
ATOM 8139 N N . LYS D 2 209 ? 64.656 -1.344 -11.208 1.00 108.68 209 LYS D N 1
ATOM 8140 C CA . LYS D 2 209 ? 65.957 -0.714 -11.423 1.00 122.33 209 LYS D CA 1
ATOM 8141 C C . LYS D 2 209 ? 65.874 0.811 -11.479 1.00 139.37 209 LYS D C 1
ATOM 8142 O O . LYS D 2 209 ? 66.774 1.499 -10.996 1.00 149.30 209 LYS D O 1
ATOM 8148 N N . GLU D 2 210 ? 64.805 1.332 -12.078 1.00 144.42 210 GLU D N 1
ATOM 8149 C CA . GLU D 2 210 ? 64.624 2.779 -12.199 1.00 153.76 210 GLU D CA 1
ATOM 8150 C C . GLU D 2 210 ? 64.658 3.484 -10.842 1.00 152.51 210 GLU D C 1
ATOM 8151 O O . GLU D 2 210 ? 65.599 4.218 -10.540 1.00 154.13 210 GLU D O 1
ATOM 8157 N N . ASP D 2 211 ? 63.627 3.260 -10.033 1.00 147.56 211 ASP D N 1
ATOM 8158 C CA . ASP D 2 211 ? 63.572 3.811 -8.681 1.00 139.18 211 ASP D CA 1
ATOM 8159 C C . ASP D 2 211 ? 63.141 2.756 -7.661 1.00 123.17 211 ASP D C 1
ATOM 8160 O O . ASP D 2 211 ? 61.950 2.571 -7.408 1.00 115.70 211 ASP D O 1
ATOM 8165 N N . PRO D 2 212 ? 64.121 2.052 -7.074 1.00 121.88 212 PRO D N 1
ATOM 8166 C CA . PRO D 2 212 ? 63.865 1.021 -6.060 1.00 118.23 212 PRO D CA 1
ATOM 8167 C C . PRO D 2 212 ? 63.173 1.561 -4.808 1.00 120.87 212 PRO D C 1
ATOM 8168 O O . PRO D 2 212 ? 62.484 0.810 -4.122 1.00 120.13 212 PRO D O 1
ATOM 8172 N N . ARG D 2 213 ? 63.362 2.845 -4.519 1.00 127.85 213 ARG D N 1
ATOM 8173 C CA . ARG D 2 213 ? 62.828 3.459 -3.304 1.00 85.37 213 ARG D CA 1
ATOM 8174 C C . ARG D 2 213 ? 61.300 3.561 -3.295 1.00 97.03 213 ARG D C 1
ATOM 8175 O O . ARG D 2 213 ? 60.696 3.858 -2.260 1.00 79.43 213 ARG D O 1
ATOM 8183 N N . ILE D 2 214 ? 60.684 3.306 -4.448 1.00 95.34 214 ILE D N 1
ATOM 8184 C CA . ILE D 2 214 ? 59.240 3.461 -4.622 1.00 91.45 214 ILE D CA 1
ATOM 8185 C C . ILE D 2 214 ? 58.446 2.714 -3.544 1.00 82.77 214 ILE D C 1
ATOM 8186 O O . ILE D 2 214 ? 57.410 3.193 -3.078 1.00 72.47 214 ILE D O 1
ATOM 8191 N N . VAL D 2 215 ? 58.961 1.558 -3.136 1.00 71.35 215 VAL D N 1
ATOM 8192 C CA . VAL D 2 215 ? 58.315 0.705 -2.146 1.00 66.05 215 VAL D CA 1
ATOM 8193 C C . VAL D 2 215 ? 58.038 1.423 -0.823 1.00 75.89 215 VAL D C 1
ATOM 8194 O O . VAL D 2 215 ? 57.129 1.041 -0.084 1.00 80.35 215 VAL D O 1
ATOM 8198 N N . LEU D 2 216 ? 58.813 2.461 -0.525 1.00 73.59 216 LEU D N 1
ATOM 8199 C CA . LEU D 2 216 ? 58.653 3.184 0.736 1.00 68.13 216 LEU D CA 1
ATOM 8200 C C . LEU D 2 216 ? 57.407 4.065 0.744 1.00 68.00 216 LEU D C 1
ATOM 8201 O O . LEU D 2 216 ? 57.047 4.630 1.778 1.00 67.27 216 LEU D O 1
ATOM 8206 N N . LYS D 2 217 ? 56.753 4.186 -0.407 1.00 88.87 217 LYS D N 1
ATOM 8207 C CA . LYS D 2 217 ? 55.552 5.011 -0.514 1.00 90.16 217 LYS D CA 1
ATOM 8208 C C . LYS D 2 217 ? 54.358 4.358 0.181 1.00 78.77 217 LYS D C 1
ATOM 8209 O O . LYS D 2 217 ? 53.555 5.035 0.823 1.00 69.16 217 LYS D O 1
ATOM 8215 N N . SER D 2 218 ? 54.248 3.041 0.045 1.00 76.63 218 SER D N 1
ATOM 8216 C CA . SER D 2 218 ? 53.173 2.278 0.674 1.00 69.50 218 SER D CA 1
ATOM 8217 C C . SER D 2 218 ? 53.414 2.066 2.165 1.00 66.13 218 SER D C 1
ATOM 8218 O O . SER D 2 218 ? 54.519 2.278 2.664 1.00 72.28 218 SER D O 1
ATOM 8221 N N . ALA D 2 219 ? 52.368 1.643 2.869 1.00 58.65 219 ALA D N 1
ATOM 8222 C CA . ALA D 2 219 ? 52.396 1.550 4.324 1.00 61.50 219 ALA D CA 1
ATOM 8223 C C . ALA D 2 219 ? 53.442 0.542 4.807 1.00 65.49 219 ALA D C 1
ATOM 8224 O O . ALA D 2 219 ? 53.782 -0.405 4.099 1.00 68.66 219 ALA D O 1
ATOM 8226 N N . VAL D 2 220 ? 53.948 0.758 6.018 1.00 46.78 220 VAL D N 1
ATOM 8227 C CA . VAL D 2 220 ? 55.087 -0.003 6.524 1.00 46.31 220 VAL D CA 1
ATOM 8228 C C . VAL D 2 220 ? 54.764 -1.439 6.956 1.00 68.27 220 VAL D C 1
ATOM 8229 O O . VAL D 2 220 ? 55.521 -2.363 6.648 1.00 70.81 220 VAL D O 1
ATOM 8233 N N . GLU D 2 221 ? 53.639 -1.639 7.639 1.00 63.64 221 GLU D N 1
ATOM 8234 C CA . GLU D 2 221 ? 53.284 -2.975 8.114 1.00 66.18 221 GLU D CA 1
ATOM 8235 C C . GLU D 2 221 ? 52.977 -3.901 6.942 1.00 66.28 221 GLU D C 1
ATOM 8236 O O . GLU D 2 221 ? 53.134 -5.114 7.050 1.00 70.30 221 GLU D O 1
ATOM 8242 N N . ARG D 2 222 ? 52.522 -3.329 5.831 1.00 63.45 222 ARG D N 1
ATOM 8243 C CA . ARG D 2 222 ? 52.275 -4.117 4.629 1.00 61.94 222 ARG D CA 1
ATOM 8244 C C . ARG D 2 222 ? 53.601 -4.602 4.062 1.00 55.57 222 ARG D C 1
ATOM 8245 O O . ARG D 2 222 ? 53.723 -5.747 3.617 1.00 35.24 222 ARG D O 1
ATOM 8253 N N . ILE D 2 223 ? 54.589 -3.712 4.081 1.00 49.09 223 ILE D N 1
ATOM 8254 C CA . ILE D 2 223 ? 55.935 -4.033 3.628 1.00 50.53 223 ILE D CA 1
ATOM 8255 C C . ILE D 2 223 ? 56.508 -5.163 4.476 1.00 51.50 223 ILE D C 1
ATOM 8256 O O . ILE D 2 223 ? 57.027 -6.153 3.954 1.00 53.67 223 ILE D O 1
ATOM 8261 N N . THR D 2 224 ? 56.394 -5.002 5.791 1.00 53.31 224 THR D N 1
ATOM 8262 C CA . THR D 2 224 ? 56.804 -6.025 6.747 1.00 49.76 224 THR D CA 1
ATOM 8263 C C . THR D 2 224 ? 56.130 -7.364 6.463 1.00 41.87 224 THR D C 1
ATOM 8264 O O . THR D 2 224 ? 56.781 -8.408 6.412 1.00 49.50 224 THR D O 1
ATOM 8268 N N . HIS D 2 225 ? 54.818 -7.315 6.270 1.00 32.70 225 HIS D N 1
ATOM 8269 C CA . HIS D 2 225 ? 54.008 -8.504 6.051 1.00 35.70 225 HIS D CA 1
ATOM 8270 C C . HIS D 2 225 ? 54.409 -9.248 4.780 1.00 35.09 225 HIS D C 1
ATOM 8271 O O . HIS D 2 225 ? 54.484 -10.477 4.764 1.00 31.30 225 HIS D O 1
ATOM 8278 N N . GLU D 2 226 ? 54.666 -8.499 3.714 1.00 35.54 226 GLU D N 1
ATOM 8279 C CA . GLU D 2 226 ? 55.087 -9.105 2.461 1.00 37.07 226 GLU D CA 1
ATOM 8280 C C . GLU D 2 226 ? 56.488 -9.694 2.593 1.00 46.86 226 GLU D C 1
ATOM 8281 O O . GLU D 2 226 ? 56.763 -10.781 2.079 1.00 60.74 226 GLU D O 1
ATOM 8287 N N . LEU D 2 227 ? 57.367 -8.967 3.280 1.00 43.69 227 LEU D N 1
ATOM 8288 C CA . LEU D 2 227 ? 58.715 -9.450 3.569 1.00 41.23 227 LEU D CA 1
ATOM 8289 C C . LEU D 2 227 ? 58.677 -10.795 4.294 1.00 43.98 227 LEU D C 1
ATOM 8290 O O . LEU D 2 227 ? 59.367 -11.739 3.909 1.00 52.62 227 LEU D O 1
ATOM 8295 N N . PHE D 2 228 ? 57.867 -10.870 5.346 1.00 43.07 228 PHE D N 1
ATOM 8296 C CA . PHE D 2 228 ? 57.662 -12.116 6.079 1.00 41.27 228 PHE D CA 1
ATOM 8297 C C . PHE D 2 228 ? 57.094 -13.232 5.203 1.00 38.42 228 PHE D C 1
ATOM 8298 O O . PHE D 2 228 ? 57.616 -14.349 5.199 1.00 34.41 228 PHE D O 1
ATOM 8306 N N . LYS D 2 229 ? 56.028 -12.924 4.464 1.00 38.92 229 LYS D N 1
ATOM 8307 C CA . LYS D 2 229 ? 55.394 -13.900 3.580 1.00 38.63 229 LYS D CA 1
ATOM 8308 C C . LYS D 2 229 ? 56.392 -14.459 2.574 1.00 50.27 229 LYS D C 1
ATOM 8309 O O . LYS D 2 229 ? 56.290 -15.615 2.161 1.00 55.81 229 LYS D O 1
ATOM 8315 N N . ILE D 2 230 ? 57.361 -13.632 2.193 1.00 53.45 230 ILE D N 1
ATOM 8316 C CA . ILE D 2 230 ? 58.456 -14.081 1.345 1.00 48.64 230 ILE D CA 1
ATOM 8317 C C . ILE D 2 230 ? 59.392 -14.988 2.144 1.00 45.23 230 ILE D C 1
ATOM 8318 O O . ILE D 2 230 ? 59.785 -16.052 1.671 1.00 31.91 230 ILE D O 1
ATOM 8323 N N . MET D 2 231 ? 59.735 -14.570 3.360 1.00 46.07 231 MET D N 1
ATOM 8324 C CA . MET D 2 231 ? 60.602 -15.360 4.235 1.00 52.03 231 MET D CA 1
ATOM 8325 C C . MET D 2 231 ? 60.018 -16.713 4.647 1.00 55.04 231 MET D C 1
ATOM 8326 O O . MET D 2 231 ? 60.734 -17.555 5.190 1.00 62.40 231 MET D O 1
ATOM 8331 N N . LYS D 2 232 ? 58.731 -16.925 4.394 1.00 52.26 232 LYS D N 1
ATOM 8332 C CA . LYS D 2 232 ? 58.070 -18.154 4.827 1.00 52.40 232 LYS D CA 1
ATOM 8333 C C . LYS D 2 232 ? 58.521 -19.367 4.014 1.00 62.26 232 LYS D C 1
ATOM 8334 O O . LYS D 2 232 ? 58.809 -20.426 4.572 1.00 66.60 232 LYS D O 1
ATOM 8340 N N . GLU D 2 233 ? 58.575 -19.207 2.696 1.00 67.69 233 GLU D N 1
ATOM 8341 C CA . GLU D 2 233 ? 58.963 -20.295 1.803 1.00 72.49 233 GLU D CA 1
ATOM 8342 C C . GLU D 2 233 ? 60.455 -20.602 1.906 1.00 68.32 233 GLU D C 1
ATOM 8343 O O . GLU D 2 233 ? 61.235 -19.779 2.381 1.00 63.67 233 GLU D O 1
ATOM 8349 N N . LYS D 2 234 ? 60.845 -21.794 1.461 1.00 69.47 234 LYS D N 1
ATOM 8350 C CA . LYS D 2 234 ? 62.194 -22.303 1.699 1.00 77.60 234 LYS D CA 1
ATOM 8351 C C . LYS D 2 234 ? 63.211 -21.890 0.634 1.00 89.30 234 LYS D C 1
ATOM 8352 O O . LYS D 2 234 ? 64.404 -22.154 0.776 1.00 100.61 234 LYS D O 1
ATOM 8358 N N . THR D 2 235 ? 62.737 -21.269 -0.441 1.00 83.66 235 THR D N 1
ATOM 8359 C CA . THR D 2 235 ? 63.620 -20.729 -1.471 1.00 75.58 235 THR D CA 1
ATOM 8360 C C . THR D 2 235 ? 63.880 -19.241 -1.249 1.00 70.80 235 THR D C 1
ATOM 8361 O O . THR D 2 235 ? 64.495 -18.576 -2.083 1.00 71.14 235 THR D O 1
ATOM 8365 N N . ALA D 2 236 ? 63.397 -18.733 -0.118 1.00 66.82 236 ALA D N 1
ATOM 8366 C CA . ALA D 2 236 ? 63.374 -17.300 0.177 1.00 65.76 236 ALA D CA 1
ATOM 8367 C C . ALA D 2 236 ? 64.714 -16.571 0.041 1.00 71.32 236 ALA D C 1
ATOM 8368 O O . ALA D 2 236 ? 64.735 -15.372 -0.236 1.00 83.59 236 ALA D O 1
ATOM 8370 N N . HIS D 2 237 ? 65.823 -17.278 0.235 1.00 68.11 237 HIS D N 1
ATOM 8371 C CA . HIS D 2 237 ? 67.136 -16.636 0.193 1.00 74.46 237 HIS D CA 1
ATOM 8372 C C . HIS D 2 237 ? 67.445 -16.083 -1.196 1.00 80.23 237 HIS D C 1
ATOM 8373 O O . HIS D 2 237 ? 68.145 -15.078 -1.335 1.00 85.56 237 HIS D O 1
ATOM 8380 N N . LYS D 2 238 ? 66.912 -16.741 -2.220 1.00 76.42 238 LYS D N 1
ATOM 8381 C CA . LYS D 2 238 ? 67.069 -16.282 -3.593 1.00 81.78 238 LYS D CA 1
ATOM 8382 C C . LYS D 2 238 ? 66.348 -14.952 -3.792 1.00 76.92 238 LYS D C 1
ATOM 8383 O O . LYS D 2 238 ? 66.901 -14.015 -4.372 1.00 86.25 238 LYS D O 1
ATOM 8389 N N . VAL D 2 239 ? 65.118 -14.874 -3.291 1.00 71.28 239 VAL D N 1
ATOM 8390 C CA . VAL D 2 239 ? 64.325 -13.651 -3.369 1.00 71.80 239 VAL D CA 1
ATOM 8391 C C . VAL D 2 239 ? 64.982 -12.516 -2.597 1.00 70.42 239 VAL D C 1
ATOM 8392 O O . VAL D 2 239 ? 64.996 -11.373 -3.052 1.00 76.55 239 VAL D O 1
ATOM 8396 N N . ILE D 2 240 ? 65.516 -12.836 -1.423 1.00 63.43 240 ILE D N 1
ATOM 8397 C CA . ILE D 2 240 ? 66.184 -11.844 -0.592 1.00 64.79 240 ILE D CA 1
ATOM 8398 C C . ILE D 2 240 ? 67.424 -11.323 -1.308 1.00 75.60 240 ILE D C 1
ATOM 8399 O O . ILE D 2 240 ? 67.719 -10.124 -1.276 1.00 87.35 240 ILE D O 1
ATOM 8404 N N . ARG D 2 241 ? 68.141 -12.233 -1.960 1.00 74.00 241 ARG D N 1
ATOM 8405 C CA . ARG D 2 241 ? 69.280 -11.855 -2.788 1.00 82.76 241 ARG D CA 1
ATOM 8406 C C . ARG D 2 241 ? 68.843 -10.900 -3.894 1.00 88.66 241 ARG D C 1
ATOM 8407 O O . ARG D 2 241 ? 69.497 -9.889 -4.141 1.00 90.77 241 ARG D O 1
ATOM 8415 N N . GLU D 2 242 ? 67.729 -11.218 -4.548 1.00 91.49 242 GLU D N 1
ATOM 8416 C CA . GLU D 2 242 ? 67.176 -10.349 -5.585 1.00 91.56 242 GLU D CA 1
ATOM 8417 C C . GLU D 2 242 ? 66.803 -8.970 -5.035 1.00 88.80 242 GLU D C 1
ATOM 8418 O O . GLU D 2 242 ? 66.920 -7.962 -5.733 1.00 92.16 242 GLU D O 1
ATOM 8424 N N . LEU D 2 243 ? 66.357 -8.930 -3.783 1.00 82.79 243 LEU D N 1
ATOM 8425 C CA . LEU D 2 243 ? 65.958 -7.674 -3.159 1.00 82.27 243 LEU D CA 1
ATOM 8426 C C . LEU D 2 243 ? 67.171 -6.849 -2.744 1.00 84.42 243 LEU D C 1
ATOM 8427 O O . LEU D 2 243 ? 67.105 -5.621 -2.688 1.00 88.31 243 LEU D O 1
ATOM 8432 N N . TYR D 2 244 ? 68.279 -7.524 -2.457 1.00 83.44 244 TYR D N 1
ATOM 8433 C CA . TYR D 2 244 ? 69.514 -6.826 -2.121 1.00 87.99 244 TYR D CA 1
ATOM 8434 C C . TYR D 2 244 ? 70.186 -6.280 -3.376 1.00 99.02 244 TYR D C 1
ATOM 8435 O O . TYR D 2 244 ? 70.693 -5.158 -3.382 1.00 105.26 244 TYR D O 1
ATOM 8444 N N . GLU D 2 245 ? 70.189 -7.085 -4.435 1.00 100.46 245 GLU D N 1
ATOM 8445 C CA . GLU D 2 245 ? 70.822 -6.705 -5.694 1.00 108.57 245 GLU D CA 1
ATOM 8446 C C . GLU D 2 245 ? 70.115 -5.527 -6.359 1.00 108.78 245 GLU D C 1
ATOM 8447 O O . GLU D 2 245 ? 70.761 -4.629 -6.901 1.00 116.05 245 GLU D O 1
ATOM 8453 N N . TYR D 2 246 ? 68.786 -5.534 -6.318 1.00 101.95 246 TYR D N 1
ATOM 8454 C CA . TYR D 2 246 ? 68.005 -4.452 -6.905 1.00 98.56 246 TYR D CA 1
ATOM 8455 C C . TYR D 2 246 ? 67.852 -3.286 -5.931 1.00 99.41 246 TYR D C 1
ATOM 8456 O O . TYR D 2 246 ? 67.245 -2.266 -6.259 1.00 103.49 246 TYR D O 1
ATOM 8465 N N . GLY D 2 247 ? 68.410 -3.446 -4.735 1.00 99.54 247 GLY D N 1
ATOM 8466 C CA . GLY D 2 247 ? 68.451 -2.379 -3.750 1.00 102.33 247 GLY D CA 1
ATOM 8467 C C . GLY D 2 247 ? 67.124 -2.019 -3.105 1.00 82.76 247 GLY D C 1
ATOM 8468 O O . GLY D 2 247 ? 67.006 -0.970 -2.471 1.00 83.79 247 GLY D O 1
ATOM 8469 N N . VAL D 2 248 ? 66.124 -2.880 -3.267 1.00 86.89 248 VAL D N 1
ATOM 8470 C CA . VAL D 2 248 ? 64.838 -2.680 -2.606 1.00 81.99 248 VAL D CA 1
ATOM 8471 C C . VAL D 2 248 ? 64.975 -2.935 -1.109 1.00 77.54 248 VAL D C 1
ATOM 8472 O O . VAL D 2 248 ? 64.482 -2.163 -0.280 1.00 72.92 248 VAL D O 1
ATOM 8476 N N . LEU D 2 249 ? 65.669 -4.020 -0.776 1.00 79.82 249 LEU D N 1
ATOM 8477 C CA . LEU D 2 249 ? 65.929 -4.385 0.610 1.00 81.10 249 LEU D CA 1
ATOM 8478 C C . LEU D 2 249 ? 66.716 -3.285 1.310 1.00 85.31 249 LEU D C 1
ATOM 8479 O O . LEU D 2 249 ? 66.480 -2.987 2.481 1.00 83.46 249 LEU D O 1
ATOM 8484 N N . GLU D 2 250 ? 67.653 -2.687 0.580 1.00 91.85 250 GLU D N 1
ATOM 8485 C CA . GLU D 2 250 ? 68.454 -1.587 1.101 1.00 100.81 250 GLU D CA 1
ATOM 8486 C C . GLU D 2 250 ? 67.567 -0.397 1.446 1.00 95.92 250 GLU D C 1
ATOM 8487 O O . GLU D 2 250 ? 67.724 0.228 2.495 1.00 87.31 250 GLU D O 1
ATOM 8493 N N . ALA D 2 251 ? 66.636 -0.092 0.548 1.00 100.88 251 ALA D N 1
ATOM 8494 C CA . ALA D 2 251 ? 65.702 1.008 0.742 1.00 101.79 251 ALA D CA 1
ATOM 8495 C C . ALA D 2 251 ? 64.809 0.770 1.954 1.00 97.56 251 ALA D C 1
ATOM 8496 O O . ALA D 2 251 ? 64.548 1.687 2.732 1.00 98.69 251 ALA D O 1
ATOM 8498 N N . ILE D 2 252 ? 64.344 -0.466 2.109 1.00 96.43 252 ILE D N 1
ATOM 8499 C CA . ILE D 2 252 ? 63.471 -0.808 3.228 1.00 91.64 252 ILE D CA 1
ATOM 8500 C C . ILE D 2 252 ? 64.244 -0.978 4.535 1.00 87.33 252 ILE D C 1
ATOM 8501 O O . ILE D 2 252 ? 63.819 -0.493 5.585 1.00 88.35 252 ILE D O 1
ATOM 8506 N N . ILE D 2 253 ? 65.384 -1.656 4.467 1.00 80.91 253 ILE D N 1
ATOM 8507 C CA . ILE D 2 253 ? 66.231 -1.832 5.641 1.00 81.88 253 ILE D CA 1
ATOM 8508 C C . ILE D 2 253 ? 67.628 -1.281 5.370 1.00 96.48 253 ILE D C 1
ATOM 8509 O O . ILE D 2 253 ? 68.505 -2.005 4.894 1.00 104.08 253 ILE D O 1
ATOM 8514 N N . PRO D 2 254 ? 67.832 0.013 5.667 1.00 99.27 254 PRO D N 1
ATOM 8515 C CA . PRO D 2 254 ? 69.088 0.733 5.422 1.00 102.62 254 PRO D CA 1
ATOM 8516 C C . PRO D 2 254 ? 70.301 0.089 6.089 1.00 100.59 254 PRO D C 1
ATOM 8517 O O . PRO D 2 254 ? 71.395 0.112 5.524 1.00 104.51 254 PRO D O 1
ATOM 8521 N N . GLU D 2 255 ? 70.108 -0.477 7.277 1.00 96.04 255 GLU D N 1
ATOM 8522 C CA . GLU D 2 255 ? 71.214 -1.043 8.044 1.00 100.44 255 GLU D CA 1
ATOM 8523 C C . GLU D 2 255 ? 71.860 -2.246 7.356 1.00 104.32 255 GLU D C 1
ATOM 8524 O O . GLU D 2 255 ? 72.968 -2.647 7.711 1.00 110.67 255 GLU D O 1
ATOM 8530 N N . ILE D 2 256 ? 71.174 -2.809 6.366 1.00 98.88 256 ILE D N 1
ATOM 8531 C CA . ILE D 2 256 ? 71.722 -3.919 5.591 1.00 98.84 256 ILE D CA 1
ATOM 8532 C C . ILE D 2 256 ? 72.799 -3.431 4.622 1.00 105.11 256 ILE D C 1
ATOM 8533 O O . ILE D 2 256 ? 73.812 -4.100 4.411 1.00 106.75 256 ILE D O 1
ATOM 8538 N N . GLY D 2 257 ? 72.580 -2.251 4.052 1.00 106.99 257 GLY D N 1
ATOM 8539 C CA . GLY D 2 257 ? 73.500 -1.669 3.091 1.00 114.80 257 GLY D CA 1
ATOM 8540 C C . GLY D 2 257 ? 74.895 -1.392 3.621 1.00 118.91 257 GLY D C 1
ATOM 8541 O O . GLY D 2 257 ? 75.839 -1.241 2.844 1.00 120.52 257 GLY D O 1
ATOM 8542 N N . ARG D 2 258 ? 75.031 -1.332 4.943 1.00 118.46 258 ARG D N 1
ATOM 8543 C CA . ARG D 2 258 ? 76.311 -1.013 5.569 1.00 126.03 258 ARG D CA 1
ATOM 8544 C C . ARG D 2 258 ? 77.207 -2.238 5.761 1.00 127.98 258 ARG D C 1
ATOM 8545 O O . ARG D 2 258 ? 78.303 -2.131 6.309 1.00 135.02 258 ARG D O 1
ATOM 8553 N N . LEU D 2 259 ? 76.744 -3.398 5.307 1.00 125.96 259 LEU D N 1
ATOM 8554 C CA . LEU D 2 259 ? 77.569 -4.603 5.320 1.00 131.46 259 LEU D CA 1
ATOM 8555 C C . LEU D 2 259 ? 78.571 -4.582 4.172 1.00 142.22 259 LEU D C 1
ATOM 8556 O O . LEU D 2 259 ? 79.536 -5.345 4.162 1.00 142.61 259 LEU D O 1
ATOM 8561 N N . ARG D 2 260 ? 78.327 -3.703 3.207 1.00 148.58 260 ARG D N 1
ATOM 8562 C CA . ARG D 2 260 ? 79.133 -3.630 1.995 1.00 156.56 260 ARG D CA 1
ATOM 8563 C C . ARG D 2 260 ? 80.452 -2.891 2.211 1.00 173.85 260 ARG D C 1
ATOM 8564 O O . ARG D 2 260 ? 81.488 -3.286 1.676 1.00 182.95 260 ARG D O 1
ATOM 8572 N N . GLU D 2 261 ? 80.405 -1.817 2.993 1.00 179.40 261 GLU D N 1
ATOM 8573 C CA . GLU D 2 261 ? 81.556 -0.933 3.164 1.00 190.09 261 GLU D CA 1
ATOM 8574 C C . GLU D 2 261 ? 82.748 -1.611 3.841 1.00 200.54 261 GLU D C 1
ATOM 8575 O O . GLU D 2 261 ? 83.877 -1.129 3.743 1.00 207.13 261 GLU D O 1
ATOM 8581 N N . VAL D 2 262 ? 82.499 -2.723 4.525 1.00 199.93 262 VAL D N 1
ATOM 8582 C CA . VAL D 2 262 ? 83.572 -3.477 5.166 1.00 206.62 262 VAL D CA 1
ATOM 8583 C C . VAL D 2 262 ? 83.851 -4.761 4.389 1.00 210.88 262 VAL D C 1
ATOM 8584 O O . VAL D 2 262 ? 82.950 -5.566 4.152 1.00 208.14 262 VAL D O 1
ATOM 8588 N N . LYS D 2 263 ? 85.106 -4.941 3.988 1.00 215.67 263 LYS D N 1
ATOM 8589 C CA . LYS D 2 263 ? 85.506 -6.103 3.203 1.00 211.12 263 LYS D CA 1
ATOM 8590 C C . LYS D 2 263 ? 86.222 -7.148 4.054 1.00 205.80 263 LYS D C 1
ATOM 8591 O O . LYS D 2 263 ? 86.992 -6.810 4.954 1.00 209.91 263 LYS D O 1
ATOM 8597 N N . ASP D 2 264 ? 85.961 -8.418 3.764 1.00 198.33 264 ASP D N 1
ATOM 8598 C CA . ASP D 2 264 ? 86.544 -9.516 4.526 1.00 197.53 264 ASP D CA 1
ATOM 8599 C C . ASP D 2 264 ? 87.885 -9.943 3.938 1.00 208.37 264 ASP D C 1
ATOM 8600 O O . ASP D 2 264 ? 88.941 -9.651 4.497 1.00 216.56 264 ASP D O 1
ATOM 8605 N N . PRO D 2 272 ? 83.977 -10.700 1.418 1.00 141.80 272 PRO D N 1
ATOM 8606 C CA . PRO D 2 272 ? 82.604 -10.345 1.043 1.00 138.48 272 PRO D CA 1
ATOM 8607 C C . PRO D 2 272 ? 81.612 -10.584 2.181 1.00 143.00 272 PRO D C 1
ATOM 8608 O O . PRO D 2 272 ? 81.190 -11.719 2.397 1.00 147.30 272 PRO D O 1
ATOM 8612 N N . LEU D 2 273 ? 81.247 -9.523 2.895 1.00 142.59 273 LEU D N 1
ATOM 8613 C CA . LEU D 2 273 ? 80.391 -9.655 4.071 1.00 138.05 273 LEU D CA 1
ATOM 8614 C C . LEU D 2 273 ? 78.922 -9.867 3.711 1.00 131.11 273 LEU D C 1
ATOM 8615 O O . LEU D 2 273 ? 78.236 -10.686 4.328 1.00 121.20 273 LEU D O 1
ATOM 8620 N N . ASP D 2 274 ? 78.434 -9.118 2.726 1.00 134.30 274 ASP D N 1
ATOM 8621 C CA . ASP D 2 274 ? 77.048 -9.257 2.289 1.00 129.93 274 ASP D CA 1
ATOM 8622 C C . ASP D 2 274 ? 76.807 -10.655 1.722 1.00 123.38 274 ASP D C 1
ATOM 8623 O O . ASP D 2 274 ? 75.791 -11.291 2.013 1.00 119.03 274 ASP D O 1
ATOM 8628 N N . GLU D 2 275 ? 77.755 -11.127 0.918 1.00 125.54 275 GLU D N 1
ATOM 8629 C CA . GLU D 2 275 ? 77.700 -12.473 0.363 1.00 130.08 275 GLU D CA 1
ATOM 8630 C C . GLU D 2 275 ? 77.807 -13.502 1.484 1.00 137.76 275 GLU D C 1
ATOM 8631 O O . GLU D 2 275 ? 77.226 -14.586 1.407 1.00 145.53 275 GLU D O 1
ATOM 8637 N N . HIS D 2 276 ? 78.562 -13.150 2.522 1.00 135.35 276 HIS D N 1
ATOM 8638 C CA . HIS D 2 276 ? 78.692 -13.987 3.707 1.00 128.57 276 HIS D CA 1
ATOM 8639 C C . HIS D 2 276 ? 77.335 -14.181 4.372 1.00 124.17 276 HIS D C 1
ATOM 8640 O O . HIS D 2 276 ? 76.969 -15.297 4.735 1.00 125.03 276 HIS D O 1
ATOM 8647 N N . THR D 2 277 ? 76.589 -13.091 4.521 1.00 116.65 277 THR D N 1
ATOM 8648 C CA . THR D 2 277 ? 75.276 -13.151 5.151 1.00 99.80 277 THR D CA 1
ATOM 8649 C C . THR D 2 277 ? 74.246 -1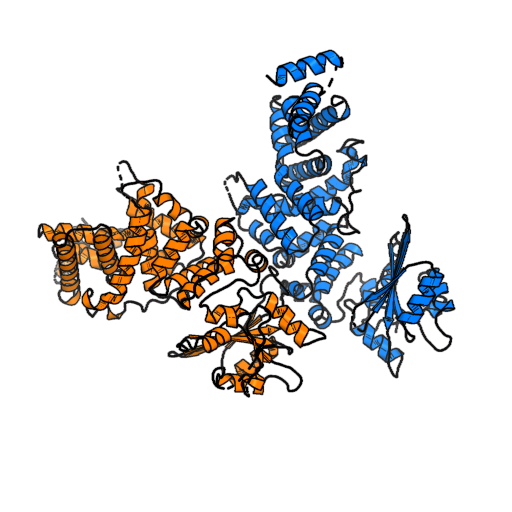3.861 4.275 1.00 92.26 277 THR D C 1
ATOM 8650 O O . THR D 2 277 ? 73.443 -14.648 4.775 1.00 92.19 277 THR D O 1
ATOM 8654 N N . LEU D 2 278 ? 74.265 -13.584 2.973 1.00 90.12 278 LEU D N 1
ATOM 8655 C CA . LEU D 2 278 ? 73.333 -14.234 2.052 1.00 88.47 278 LEU D CA 1
ATOM 8656 C C . LEU D 2 278 ? 73.559 -15.744 1.967 1.00 94.50 278 LEU D C 1
ATOM 8657 O O . LEU D 2 278 ? 72.602 -16.527 1.975 1.00 90.50 278 LEU D O 1
ATOM 8662 N N . LYS D 2 279 ? 74.823 -16.153 1.898 1.00 101.78 279 LYS D N 1
ATOM 8663 C CA . LYS D 2 279 ? 75.152 -17.574 1.897 1.00 103.76 279 LYS D CA 1
ATOM 8664 C C . LYS D 2 279 ? 74.847 -18.188 3.258 1.00 106.07 279 LYS D C 1
ATOM 8665 O O . LYS D 2 279 ? 74.476 -19.358 3.346 1.00 113.06 279 LYS D O 1
ATOM 8671 N N . THR D 2 280 ? 75.003 -17.396 4.315 1.00 102.68 280 THR D N 1
ATOM 8672 C CA . THR D 2 280 ? 74.614 -17.828 5.652 1.00 97.42 280 THR D CA 1
ATOM 8673 C C . THR D 2 280 ? 73.121 -18.135 5.670 1.00 62.80 280 THR D C 1
ATOM 8674 O O . THR D 2 280 ? 72.680 -19.089 6.308 1.00 83.05 280 THR D O 1
ATOM 8678 N N . LEU D 2 281 ? 72.350 -17.325 4.950 1.00 73.10 281 LEU D N 1
ATOM 8679 C CA . LEU D 2 281 ? 70.906 -17.510 4.863 1.00 74.32 281 LEU D CA 1
ATOM 8680 C C . LEU D 2 281 ? 70.541 -18.765 4.072 1.00 77.44 281 LEU D C 1
ATOM 8681 O O . LEU D 2 281 ? 69.708 -19.570 4.513 1.00 76.91 281 LEU D O 1
ATOM 8686 N N . GLU D 2 282 ? 71.164 -18.925 2.905 1.00 77.92 282 GLU D N 1
ATOM 8687 C CA . GLU D 2 282 ? 70.936 -20.108 2.077 1.00 70.75 282 GLU D CA 1
ATOM 8688 C C . GLU D 2 282 ? 71.248 -21.381 2.849 1.00 68.44 282 GLU D C 1
ATOM 8689 O O . GLU D 2 282 ? 70.459 -22.332 2.872 1.00 70.17 282 GLU D O 1
ATOM 8695 N N . TYR D 2 283 ? 72.410 -21.380 3.486 1.00 66.92 283 TYR D N 1
ATOM 8696 C CA . TYR D 2 283 ? 72.852 -22.498 4.301 1.00 71.58 283 TYR D CA 1
ATOM 8697 C C . TYR D 2 283 ? 71.929 -22.710 5.496 1.00 73.33 283 TYR D C 1
ATOM 8698 O O . TYR D 2 283 ? 71.754 -23.837 5.951 1.00 71.85 283 TYR D O 1
ATOM 8707 N N . LEU D 2 284 ? 71.338 -21.631 6.001 1.00 74.49 284 LEU D N 1
ATOM 8708 C CA . LEU D 2 284 ? 70.391 -21.746 7.105 1.00 68.76 284 LEU D CA 1
ATOM 8709 C C . LEU D 2 284 ? 69.124 -22.447 6.647 1.00 69.32 284 LEU D C 1
ATOM 8710 O O . LEU D 2 284 ? 68.522 -23.204 7.402 1.00 70.40 284 LEU D O 1
ATOM 8715 N N . GLU D 2 285 ? 68.725 -22.199 5.404 1.00 74.05 285 GLU D N 1
ATOM 8716 C CA . GLU D 2 285 ? 67.566 -22.883 4.842 1.00 75.43 285 GLU D CA 1
ATOM 8717 C C . GLU D 2 285 ? 67.881 -24.359 4.591 1.00 73.22 285 GLU D C 1
ATOM 8718 O O . GLU D 2 285 ? 67.061 -25.242 4.888 1.00 69.89 285 GLU D O 1
ATOM 8724 N N . GLN D 2 286 ? 69.077 -24.619 4.065 1.00 77.34 286 GLN D N 1
ATOM 8725 C CA . GLN D 2 286 ? 69.558 -25.986 3.877 1.00 83.46 286 GLN D CA 1
ATOM 8726 C C . GLN D 2 286 ? 69.531 -26.765 5.187 1.00 79.36 286 GLN D C 1
ATOM 8727 O O . GLN D 2 286 ? 69.075 -27.907 5.237 1.00 85.34 286 GLN D O 1
ATOM 8733 N N . VAL D 2 287 ? 70.029 -26.131 6.242 1.00 73.87 287 VAL D N 1
ATOM 8734 C CA . VAL D 2 287 ? 70.096 -26.744 7.560 1.00 74.32 287 VAL D CA 1
ATOM 8735 C C . VAL D 2 287 ? 68.692 -26.925 8.136 1.00 43.08 287 VAL D C 1
ATOM 8736 O O . VAL D 2 287 ? 68.404 -27.928 8.789 1.00 69.14 287 VAL D O 1
ATOM 8740 N N . ILE D 2 288 ? 67.819 -25.958 7.869 1.00 54.55 288 ILE D N 1
ATOM 8741 C CA . ILE D 2 288 ? 66.429 -26.019 8.311 1.00 44.89 288 ILE D CA 1
ATOM 8742 C C . ILE D 2 288 ? 65.725 -27.241 7.724 1.00 56.25 288 ILE D C 1
ATOM 8743 O O . ILE D 2 288 ? 64.989 -27.935 8.427 1.00 61.48 288 ILE D O 1
ATOM 8748 N N . GLU D 2 289 ? 65.959 -27.519 6.445 1.00 58.12 289 GLU D N 1
ATOM 8749 C CA . GLU D 2 289 ? 65.402 -28.734 5.852 1.00 61.87 289 GLU D CA 1
ATOM 8750 C C . GLU D 2 289 ? 66.007 -29.999 6.462 1.00 66.26 289 GLU D C 1
ATOM 8751 O O . GLU D 2 289 ? 65.351 -31.037 6.546 1.00 61.83 289 GLU D O 1
ATOM 8757 N N . ASP D 2 290 ? 67.263 -29.903 6.883 1.00 76.96 290 ASP D N 1
ATOM 8758 C CA . ASP D 2 290 ? 67.973 -31.031 7.478 1.00 84.46 290 ASP D CA 1
ATOM 8759 C C . ASP D 2 290 ? 67.944 -31.026 9.005 1.00 72.82 290 ASP D C 1
ATOM 8760 O O . ASP D 2 290 ? 68.607 -31.842 9.641 1.00 77.17 290 ASP D O 1
ATOM 8765 N N . ARG D 2 291 ? 67.181 -30.104 9.587 1.00 48.05 291 ARG D N 1
ATOM 8766 C CA . ARG D 2 291 ? 67.199 -29.865 11.033 1.00 44.90 291 ARG D CA 1
ATOM 8767 C C . ARG D 2 291 ? 66.928 -31.111 11.878 1.00 47.87 291 ARG D C 1
ATOM 8768 O O . ARG D 2 291 ? 67.267 -31.151 13.061 1.00 51.86 291 ARG D O 1
ATOM 8776 N N . ALA D 2 292 ? 66.313 -32.121 11.272 1.00 49.76 292 ALA D N 1
ATOM 8777 C CA . ALA D 2 292 ? 65.933 -33.328 11.994 1.00 58.15 292 ALA D CA 1
ATOM 8778 C C . ALA D 2 292 ? 67.146 -34.138 12.443 1.00 57.04 292 ALA D C 1
ATOM 8779 O O . ALA D 2 292 ? 67.163 -34.682 13.548 1.00 56.31 292 ALA D O 1
ATOM 8781 N N . LYS D 2 293 ? 68.159 -34.208 11.586 1.00 54.56 293 LYS D N 1
ATOM 8782 C CA . LYS D 2 293 ? 69.356 -34.983 11.886 1.00 58.97 293 LYS D CA 1
ATOM 8783 C C . LYS D 2 293 ? 70.389 -34.204 12.709 1.00 62.11 293 LYS D C 1
ATOM 8784 O O . LYS D 2 293 ? 71.321 -34.791 13.267 1.00 68.92 293 LYS D O 1
ATOM 8790 N N . TYR D 2 294 ? 70.226 -32.888 12.785 1.00 58.41 294 TYR D N 1
ATOM 8791 C CA . TYR D 2 294 ? 71.106 -32.060 13.606 1.00 62.56 294 TYR D CA 1
ATOM 8792 C C . TYR D 2 294 ? 70.652 -31.983 15.065 1.00 65.54 294 TYR D C 1
ATOM 8793 O O . TYR D 2 294 ? 71.378 -32.396 15.965 1.00 77.01 294 TYR D O 1
ATOM 8802 N N . LEU D 2 295 ? 69.460 -31.440 15.294 1.00 57.68 295 LEU D N 1
ATOM 8803 C CA . LEU D 2 295 ? 68.933 -31.265 16.649 1.00 59.87 295 LEU D CA 1
ATOM 8804 C C . LEU D 2 295 ? 68.414 -32.557 17.276 1.00 61.14 295 LEU D C 1
ATOM 8805 O O . LEU D 2 295 ? 68.082 -33.512 16.574 1.00 54.47 295 LEU D O 1
ATOM 8810 N N . SER D 2 296 ? 68.348 -32.575 18.605 1.00 68.12 296 SER D N 1
ATOM 8811 C CA . SER D 2 296 ? 67.768 -33.701 19.331 1.00 68.78 296 SER D CA 1
ATOM 8812 C C . SER D 2 296 ? 66.252 -33.697 19.191 1.00 60.09 296 SER D C 1
ATOM 8813 O O . SER D 2 296 ? 65.682 -32.810 18.560 1.00 61.09 296 SER D O 1
ATOM 8816 N N . ALA D 2 297 ? 65.599 -34.681 19.796 1.00 57.62 297 ALA D N 1
ATOM 8817 C CA . ALA D 2 297 ? 64.155 -34.826 19.666 1.00 60.94 297 ALA D CA 1
ATOM 8818 C C . ALA D 2 297 ? 63.386 -33.774 20.465 1.00 62.15 297 ALA D C 1
ATOM 8819 O O . ALA D 2 297 ? 62.428 -33.178 19.965 1.00 66.05 297 ALA D O 1
ATOM 8821 N N . GLU D 2 298 ? 63.813 -33.543 21.703 1.00 61.70 298 GLU D N 1
ATOM 8822 C CA . GLU D 2 298 ? 63.137 -32.589 22.577 1.00 68.81 298 GLU D CA 1
ATOM 8823 C C . GLU D 2 298 ? 63.302 -31.153 22.089 1.00 63.84 298 GLU D C 1
ATOM 8824 O O . GLU D 2 298 ? 62.447 -30.304 22.337 1.00 56.15 298 GLU D O 1
ATOM 8830 N N . LEU D 2 299 ? 64.403 -30.880 21.395 1.00 47.42 299 LEU D N 1
ATOM 8831 C CA . LEU D 2 299 ? 64.635 -29.547 20.846 1.00 46.68 299 LEU D CA 1
ATOM 8832 C C . LEU D 2 299 ? 63.846 -29.332 19.557 1.00 68.74 299 LEU D C 1
ATOM 8833 O O . LEU D 2 299 ? 63.496 -28.202 19.215 1.00 66.71 299 LEU D O 1
ATOM 8838 N N . LEU D 2 300 ? 63.574 -30.419 18.844 1.00 70.10 300 LEU D N 1
ATOM 8839 C CA . LEU D 2 300 ? 62.751 -30.364 17.641 1.00 67.69 300 LEU D CA 1
ATOM 8840 C C . LEU D 2 300 ? 61.268 -30.386 17.984 1.00 71.01 300 LEU D C 1
ATOM 8841 O O . LEU D 2 300 ? 60.423 -30.074 17.144 1.00 75.11 300 LEU D O 1
ATOM 8846 N N . GLU D 2 301 ? 60.959 -30.764 19.221 1.00 70.53 301 GLU D N 1
ATOM 8847 C CA . GLU D 2 301 ? 59.577 -30.908 19.668 1.00 75.20 301 GLU D CA 1
ATOM 8848 C C . GLU D 2 301 ? 58.748 -29.637 19.468 1.00 78.93 301 GLU D C 1
ATOM 8849 O O . GLU D 2 301 ? 57.730 -29.660 18.777 1.00 81.21 301 GLU D O 1
ATOM 8855 N N . ASN D 2 302 ? 59.179 -28.535 20.076 1.00 79.97 302 ASN D N 1
ATOM 8856 C CA . ASN D 2 302 ? 58.451 -27.272 19.965 1.00 78.80 302 ASN D CA 1
ATOM 8857 C C . ASN D 2 302 ? 59.004 -26.319 18.909 1.00 72.27 302 ASN D C 1
ATOM 8858 O O . ASN D 2 302 ? 58.520 -25.193 18.772 1.00 75.79 302 ASN D O 1
ATOM 8863 N N . PHE D 2 303 ? 60.018 -26.756 18.169 1.00 63.77 303 PHE D N 1
ATOM 8864 C CA . PHE D 2 303 ? 60.597 -25.909 17.132 1.00 59.81 303 PHE D CA 1
ATOM 8865 C C . PHE D 2 303 ? 59.589 -25.661 16.013 1.00 50.45 303 PHE D C 1
ATOM 8866 O O . PHE D 2 303 ? 59.046 -26.601 15.430 1.00 54.70 303 PHE D O 1
ATOM 8874 N N . GLY D 2 304 ? 59.347 -24.388 15.719 1.00 42.92 304 GLY D N 1
ATOM 8875 C CA . GLY D 2 304 ? 58.460 -24.006 14.635 1.00 41.11 304 GLY D CA 1
ATOM 8876 C C . GLY D 2 304 ? 57.036 -23.691 15.062 1.00 47.92 304 GLY D C 1
ATOM 8877 O O . GLY D 2 304 ? 56.210 -23.313 14.231 1.00 54.15 304 GLY D O 1
ATOM 8878 N N . LYS D 2 305 ? 56.744 -23.851 16.351 1.00 48.00 305 LYS D N 1
ATOM 8879 C CA . LYS D 2 305 ? 55.384 -23.662 16.856 1.00 47.51 305 LYS D CA 1
ATOM 8880 C C . LYS D 2 305 ? 55.104 -22.271 17.429 1.00 49.05 305 LYS D C 1
ATOM 8881 O O . LYS D 2 305 ? 53.968 -21.975 17.798 1.00 51.71 305 LYS D O 1
ATOM 8887 N N . LYS D 2 306 ? 56.120 -21.419 17.506 1.00 50.53 306 LYS D N 1
ATOM 8888 C CA . LYS D 2 306 ? 55.926 -20.089 18.075 1.00 51.48 306 LYS D CA 1
ATOM 8889 C C . LYS D 2 306 ? 55.252 -19.173 17.064 1.00 54.07 306 LYS D C 1
ATOM 8890 O O . LYS D 2 306 ? 55.787 -18.943 15.989 1.00 61.94 306 LYS D O 1
ATOM 8896 N N . ARG D 2 307 ? 54.089 -18.636 17.417 1.00 51.18 307 ARG D N 1
ATOM 8897 C CA . ARG D 2 307 ? 53.317 -17.827 16.481 1.00 55.24 307 ARG D CA 1
ATOM 8898 C C . ARG D 2 307 ? 53.645 -16.338 16.580 1.00 50.50 307 ARG D C 1
ATOM 8899 O O . ARG D 2 307 ? 53.683 -15.770 17.672 1.00 44.86 307 ARG D O 1
ATOM 8907 N N . VAL D 2 308 ? 53.955 -15.722 15.447 1.00 51.24 308 VAL D N 1
ATOM 8908 C CA . VAL D 2 308 ? 54.208 -14.290 15.403 1.00 44.46 308 VAL D CA 1
ATOM 8909 C C . VAL D 2 308 ? 53.446 -13.628 14.266 1.00 39.67 308 VAL D C 1
ATOM 8910 O O . VAL D 2 308 ? 53.524 -14.063 13.130 1.00 51.64 308 VAL D O 1
ATOM 8914 N N . LEU D 2 309 ? 52.741 -12.553 14.568 1.00 23.28 309 LEU D N 1
ATOM 8915 C CA . LEU D 2 309 ? 51.973 -11.860 13.558 1.00 24.77 309 LEU D CA 1
ATOM 8916 C C . LEU D 2 309 ? 50.937 -12.789 12.977 1.00 33.60 309 LEU D C 1
ATOM 8917 O O . LEU D 2 309 ? 50.565 -12.676 11.821 1.00 31.94 309 LEU D O 1
ATOM 8922 N N . GLY D 2 310 ? 50.456 -13.693 13.814 1.00 43.03 310 GLY D N 1
ATOM 8923 C CA . GLY D 2 310 ? 49.389 -14.606 13.457 1.00 50.56 310 GLY D CA 1
ATOM 8924 C C . GLY D 2 310 ? 49.714 -15.761 12.535 1.00 61.17 310 GLY D C 1
ATOM 8925 O O . GLY D 2 310 ? 49.502 -16.910 12.896 1.00 63.37 310 GLY D O 1
ATOM 8926 N N . GLU D 2 311 ? 50.222 -15.478 11.345 1.00 67.38 311 GLU D N 1
ATOM 8927 C CA . GLU D 2 311 ? 50.455 -16.550 10.374 1.00 67.17 311 GLU D CA 1
ATOM 8928 C C . GLU D 2 311 ? 51.906 -17.032 10.305 1.00 59.53 311 GLU D C 1
ATOM 8929 O O . GLU D 2 311 ? 52.217 -17.957 9.553 1.00 66.24 311 GLU D O 1
ATOM 8935 N N . PHE D 2 312 ? 52.795 -16.410 11.072 1.00 49.40 312 PHE D N 1
ATOM 8936 C CA . PHE D 2 312 ? 54.220 -16.703 10.938 1.00 39.78 312 PHE D CA 1
ATOM 8937 C C . PHE D 2 312 ? 54.804 -17.357 12.180 1.00 29.94 312 PHE D C 1
ATOM 8938 O O . PHE D 2 312 ? 54.307 -17.172 13.289 1.00 32.94 312 PHE D O 1
ATOM 8946 N N . THR D 2 313 ? 55.873 -18.118 11.979 1.00 19.83 313 THR D N 1
ATOM 8947 C CA . THR D 2 313 ? 56.494 -18.874 13.055 1.00 24.67 313 THR D CA 1
ATOM 8948 C C . THR D 2 313 ? 57.883 -18.345 13.400 1.00 31.59 313 THR D C 1
ATOM 8949 O O . THR D 2 313 ? 58.348 -17.364 12.819 1.00 34.66 313 THR D O 1
ATOM 8953 N N . ASP D 2 314 ? 58.537 -18.996 14.358 1.00 25.34 314 ASP D N 1
ATOM 8954 C CA . ASP D 2 314 ? 59.877 -18.605 14.785 1.00 38.81 314 ASP D CA 1
ATOM 8955 C C . ASP D 2 314 ? 60.937 -18.954 13.746 1.00 42.92 314 ASP D C 1
ATOM 8956 O O . ASP D 2 314 ? 62.102 -18.585 13.889 1.00 64.87 314 ASP D O 1
ATOM 8961 N N . VAL D 2 315 ? 60.529 -19.673 12.705 1.00 34.77 315 VAL D N 1
ATOM 8962 C CA . VAL D 2 315 ? 61.426 -20.014 11.606 1.00 51.89 315 VAL D CA 1
ATOM 8963 C C . VAL D 2 315 ? 61.755 -18.773 10.777 1.00 52.81 315 VAL D C 1
ATOM 8964 O O . VAL D 2 315 ? 62.914 -18.531 10.422 1.00 59.76 315 VAL D O 1
ATOM 8968 N N . GLU D 2 316 ? 60.724 -17.989 10.477 1.00 46.49 316 GLU D N 1
ATOM 8969 C CA . GLU D 2 316 ? 60.902 -16.719 9.787 1.00 45.52 316 GLU D CA 1
ATOM 8970 C C . GLU D 2 316 ? 61.787 -15.797 10.613 1.00 45.80 316 GLU D C 1
ATOM 8971 O O . GLU D 2 316 ? 62.641 -15.095 10.075 1.00 52.98 316 GLU D O 1
ATOM 8977 N N . LEU D 2 317 ? 61.567 -15.800 11.924 1.00 42.08 317 LEU D N 1
ATOM 8978 C CA . LEU D 2 317 ? 62.367 -15.002 12.842 1.00 45.67 317 LEU D CA 1
ATOM 8979 C C . LEU D 2 317 ? 63.811 -15.493 12.858 1.00 46.45 317 LEU D C 1
ATOM 8980 O O . LEU D 2 317 ? 64.740 -14.712 13.064 1.00 60.16 317 LEU D O 1
ATOM 8985 N N . LEU D 2 318 ? 63.991 -16.792 12.634 1.00 38.87 318 LEU D N 1
ATOM 8986 C CA . LEU D 2 318 ? 65.321 -17.379 12.529 1.00 39.31 318 LEU D CA 1
ATOM 8987 C C . LEU D 2 318 ? 66.024 -16.845 11.286 1.00 46.33 318 LEU D C 1
ATOM 8988 O O . LEU D 2 318 ? 67.178 -16.419 11.350 1.00 44.52 318 LEU D O 1
ATOM 8993 N N . LYS D 2 319 ? 65.322 -16.872 10.156 1.00 42.43 319 LYS D N 1
ATOM 8994 C CA . LYS D 2 319 ? 65.903 -16.412 8.897 1.00 42.91 319 LYS D CA 1
ATOM 8995 C C . LYS D 2 319 ? 66.206 -14.915 8.940 1.00 50.63 319 LYS D C 1
ATOM 8996 O O . LYS D 2 319 ? 67.225 -14.461 8.410 1.00 63.97 319 LYS D O 1
ATOM 9002 N N . TRP D 2 320 ? 65.318 -14.154 9.573 1.00 52.14 320 TRP D N 1
ATOM 9003 C CA . TRP D 2 320 ? 65.550 -12.732 9.793 1.00 55.81 320 TRP D CA 1
ATOM 9004 C C . TRP D 2 320 ? 66.769 -12.553 10.684 1.00 60.24 320 TRP D C 1
ATOM 9005 O O . TRP D 2 320 ? 67.544 -11.611 10.520 1.00 63.27 320 TRP D O 1
ATOM 9016 N N . GLY D 2 321 ? 66.930 -13.472 11.629 1.00 60.73 321 GLY D N 1
ATOM 9017 C CA . GLY D 2 321 ? 68.090 -13.475 12.496 1.00 65.80 321 GLY D CA 1
ATOM 9018 C C . GLY D 2 321 ? 69.358 -13.738 11.712 1.00 68.86 321 GLY D C 1
ATOM 9019 O O . GLY D 2 321 ? 70.423 -13.257 12.078 1.00 58.86 321 GLY D O 1
ATOM 9020 N N . ALA D 2 322 ? 69.238 -14.501 10.629 1.00 52.59 322 ALA D N 1
ATOM 9021 C CA . ALA D 2 322 ? 70.379 -14.793 9.772 1.00 55.85 322 ALA D CA 1
ATOM 9022 C C . ALA D 2 322 ? 70.721 -13.616 8.870 1.00 67.52 322 ALA D C 1
ATOM 9023 O O . ALA D 2 322 ? 71.889 -13.392 8.559 1.00 77.61 322 ALA D O 1
ATOM 9025 N N . LEU D 2 323 ? 69.701 -12.883 8.435 1.00 56.42 323 LEU D N 1
ATOM 9026 C CA . LEU D 2 323 ? 69.928 -11.699 7.621 1.00 59.46 323 LEU D CA 1
ATOM 9027 C C . LEU D 2 323 ? 70.666 -10.644 8.429 1.00 88.78 323 LEU D C 1
ATOM 9028 O O . LEU D 2 323 ? 71.532 -9.954 7.902 1.00 86.15 323 LEU D O 1
ATOM 9033 N N . PHE D 2 324 ? 70.316 -10.523 9.707 1.00 89.49 324 PHE D N 1
ATOM 9034 C CA . PHE D 2 324 ? 70.892 -9.506 10.586 1.00 84.48 324 PHE D CA 1
ATOM 9035 C C . PHE D 2 324 ? 72.059 -10.055 11.409 1.00 89.07 324 PHE D C 1
ATOM 9036 O O . PHE D 2 324 ? 72.601 -9.346 12.261 1.00 93.95 324 PHE D O 1
ATOM 9044 N N . HIS D 2 325 ? 72.436 -11.309 11.156 1.00 90.45 325 HIS D N 1
ATOM 9045 C CA . HIS D 2 325 ? 73.290 -12.064 12.080 1.00 101.59 325 HIS D CA 1
ATOM 9046 C C . HIS D 2 325 ? 74.585 -11.335 12.434 1.00 116.83 325 HIS D C 1
ATOM 9047 O O . HIS D 2 325 ? 74.972 -11.305 13.603 1.00 120.04 325 HIS D O 1
ATOM 9054 N N . ASP D 2 326 ? 75.256 -10.742 11.452 1.00 123.87 326 ASP D N 1
ATOM 9055 C CA . ASP D 2 326 ? 76.210 -9.697 11.783 1.00 127.98 326 ASP D CA 1
ATOM 9056 C C . ASP D 2 326 ? 75.747 -8.383 11.178 1.00 122.49 326 ASP D C 1
ATOM 9057 O O . ASP D 2 326 ? 75.973 -8.130 9.997 1.00 122.25 326 ASP D O 1
ATOM 9062 N N . ILE D 2 327 ? 75.103 -7.543 11.981 1.00 118.98 327 ILE D N 1
ATOM 9063 C CA . ILE D 2 327 ? 74.830 -6.176 11.564 1.00 119.39 327 ILE D CA 1
ATOM 9064 C C . ILE D 2 327 ? 75.743 -5.196 12.298 1.00 126.47 327 ILE D C 1
ATOM 9065 O O . ILE D 2 327 ? 75.763 -4.000 11.999 1.00 129.89 327 ILE D O 1
ATOM 9070 N N . GLY D 2 328 ? 76.517 -5.720 13.243 1.00 131.54 328 GLY D N 1
ATOM 9071 C CA . GLY D 2 328 ? 77.293 -4.881 14.138 1.00 140.00 328 GLY D CA 1
ATOM 9072 C C . GLY D 2 328 ? 78.742 -4.745 13.729 1.00 146.96 328 GLY D C 1
ATOM 9073 O O . GLY D 2 328 ? 79.465 -3.892 14.242 1.00 147.85 328 GLY D O 1
ATOM 9074 N N . LYS D 2 329 ? 79.169 -5.603 12.808 1.00 149.51 329 LYS D N 1
ATOM 9075 C CA . LYS D 2 329 ? 80.528 -5.554 12.281 1.00 158.49 329 LYS D CA 1
ATOM 9076 C C . LYS D 2 329 ? 80.878 -4.193 11.660 1.00 172.22 329 LYS D C 1
ATOM 9077 O O . LYS D 2 329 ? 81.990 -3.704 11.856 1.00 186.85 329 LYS D O 1
ATOM 9083 N N . PRO D 2 330 ? 79.945 -3.571 10.908 1.00 166.05 330 PRO D N 1
ATOM 9084 C CA . PRO D 2 330 ? 80.311 -2.237 10.416 1.00 170.75 330 PRO D CA 1
ATOM 9085 C C . PRO D 2 330 ? 80.401 -1.168 11.508 1.00 173.59 330 PRO D C 1
ATOM 9086 O O . PRO D 2 330 ? 81.054 -0.147 11.295 1.00 181.22 330 PRO D O 1
ATOM 9090 N N . GLN D 2 331 ? 79.763 -1.396 12.653 1.00 165.79 331 GLN D N 1
ATOM 9091 C CA . GLN D 2 331 ? 79.758 -0.405 13.727 1.00 166.45 331 GLN D CA 1
ATOM 9092 C C . GLN D 2 331 ? 81.036 -0.422 14.564 1.00 173.46 331 GLN D C 1
ATOM 9093 O O . GLN D 2 331 ? 81.533 0.629 14.966 1.00 177.97 331 GLN D O 1
ATOM 9099 N N . THR D 2 332 ? 81.566 -1.613 14.824 1.00 177.76 332 THR D N 1
ATOM 9100 C CA . THR D 2 332 ? 82.798 -1.745 15.595 1.00 187.38 332 THR D CA 1
ATOM 9101 C C . THR D 2 332 ? 83.932 -2.277 14.730 1.00 184.52 332 THR D C 1
ATOM 9102 O O . THR D 2 332 ? 83.807 -3.334 14.120 1.00 179.74 332 THR D O 1
ATOM 9106 N N . PHE D 2 333 ? 85.039 -1.543 14.679 1.00 183.91 333 PHE D N 1
ATOM 9107 C CA . PHE D 2 333 ? 86.187 -1.962 13.883 1.00 180.52 333 PHE D CA 1
ATOM 9108 C C . PHE D 2 333 ? 87.506 -1.563 14.535 1.00 181.74 333 PHE D C 1
ATOM 9109 O O . PHE D 2 333 ? 87.536 -0.732 15.444 1.00 182.49 333 PHE D O 1
ATOM 9117 N N . ALA D 2 334 ? 88.594 -2.162 14.063 1.00 186.06 334 ALA D N 1
ATOM 9118 C CA . ALA D 2 334 ? 89.926 -1.855 14.571 1.00 198.22 334 ALA D CA 1
ATOM 9119 C C . ALA D 2 334 ? 90.912 -1.640 13.426 1.00 200.69 334 ALA D C 1
ATOM 9120 O O . ALA D 2 334 ? 92.112 -1.874 13.574 1.00 203.25 334 ALA D O 1
ATOM 9122 N N . PHE D 2 342 ? 86.045 -6.714 15.408 1.00 177.83 342 PHE D N 1
ATOM 9123 C CA . PHE D 2 342 ? 84.737 -6.214 15.815 1.00 170.90 342 PHE D CA 1
ATOM 9124 C C . PHE D 2 342 ? 84.337 -6.837 17.151 1.00 173.86 342 PHE D C 1
ATOM 9125 O O . PHE D 2 342 ? 83.822 -7.954 17.198 1.00 170.88 342 PHE D O 1
ATOM 9133 N N . TYR D 2 343 ? 84.576 -6.104 18.234 1.00 177.37 343 TYR D N 1
ATOM 9134 C CA . TYR D 2 343 ? 84.355 -6.618 19.584 1.00 177.61 343 TYR D CA 1
ATOM 9135 C C . TYR D 2 343 ? 82.894 -6.653 20.034 1.00 169.96 343 TYR D C 1
ATOM 9136 O O . TYR D 2 343 ? 82.390 -7.693 20.460 1.00 163.43 343 TYR D O 1
ATOM 9145 N N . GLU D 2 344 ? 82.220 -5.512 19.931 1.00 172.15 344 GLU D N 1
ATOM 9146 C CA . GLU D 2 344 ? 80.911 -5.325 20.554 1.00 172.02 344 GLU D CA 1
ATOM 9147 C C . GLU D 2 344 ? 79.753 -5.601 19.598 1.00 163.72 344 GLU D C 1
ATOM 9148 O O . GLU D 2 344 ? 78.591 -5.370 19.938 1.00 158.07 344 GLU D O 1
ATOM 9154 N N . HIS D 2 345 ? 80.081 -6.088 18.406 1.00 163.40 345 HIS D N 1
ATOM 9155 C CA . HIS D 2 345 ? 79.127 -6.198 17.303 1.00 154.84 345 HIS D CA 1
ATOM 9156 C C . HIS D 2 345 ? 77.842 -6.976 17.611 1.00 143.04 345 HIS D C 1
ATOM 9157 O O . HIS D 2 345 ? 76.830 -6.782 16.937 1.00 140.61 345 HIS D O 1
ATOM 9164 N N . ASP D 2 346 ? 77.870 -7.846 18.617 1.00 136.91 346 ASP D N 1
ATOM 9165 C CA . ASP D 2 346 ? 76.677 -8.618 18.964 1.00 126.51 346 ASP D CA 1
ATOM 9166 C C . ASP D 2 346 ? 75.634 -7.788 19.721 1.00 121.83 346 ASP D C 1
ATOM 9167 O O . ASP D 2 346 ? 74.448 -7.844 19.399 1.00 114.53 346 ASP D O 1
ATOM 9172 N N . LYS D 2 347 ? 76.068 -7.022 20.720 1.00 126.62 347 LYS D N 1
ATOM 9173 C CA . LYS D 2 347 ? 75.155 -6.142 21.451 1.00 125.64 347 LYS D CA 1
ATOM 9174 C C . LYS D 2 347 ? 74.627 -5.030 20.554 1.00 127.67 347 LYS D C 1
ATOM 9175 O O . LYS D 2 347 ? 73.425 -4.740 20.538 1.00 122.87 347 LYS D O 1
ATOM 9181 N N . VAL D 2 348 ? 75.544 -4.404 19.821 1.00 138.24 348 VAL D N 1
ATOM 9182 C CA . VAL D 2 348 ? 75.195 -3.379 18.848 1.00 144.87 348 VAL D CA 1
ATOM 9183 C C . VAL D 2 348 ? 74.200 -3.957 17.855 1.00 135.85 348 VAL D C 1
ATOM 9184 O O . VAL D 2 348 ? 73.220 -3.308 17.491 1.00 88.49 348 VAL D O 1
ATOM 9188 N N . GLY D 2 349 ? 74.455 -5.193 17.439 1.00 128.15 349 GLY D N 1
ATOM 9189 C CA . GLY D 2 349 ? 73.543 -5.913 16.574 1.00 117.86 349 GLY D CA 1
ATOM 9190 C C . GLY D 2 349 ? 72.164 -6.039 17.189 1.00 107.48 349 GLY D C 1
ATOM 9191 O O . GLY D 2 349 ? 71.157 -5.817 16.519 1.00 103.69 349 GLY D O 1
ATOM 9192 N N . ALA D 2 350 ? 72.124 -6.384 18.472 1.00 105.97 350 ALA D N 1
ATOM 9193 C CA . ALA D 2 350 ? 70.867 -6.547 19.194 1.00 106.15 350 ALA D CA 1
ATOM 9194 C C . ALA D 2 350 ? 70.054 -5.256 19.209 1.00 106.83 350 ALA D C 1
ATOM 9195 O O . ALA D 2 350 ? 68.876 -5.248 18.837 1.00 106.54 350 ALA D O 1
ATOM 9197 N N . GLN D 2 351 ? 70.686 -4.165 19.634 1.00 108.95 351 GLN D N 1
ATOM 9198 C CA . GLN D 2 351 ? 69.997 -2.879 19.716 1.00 106.21 351 GLN D CA 1
ATOM 9199 C C . GLN D 2 351 ? 69.557 -2.387 18.336 1.00 98.89 351 GLN D C 1
ATOM 9200 O O . GLN D 2 351 ? 68.461 -1.840 18.187 1.00 98.91 351 GLN D O 1
ATOM 9206 N N . ILE D 2 352 ? 70.409 -2.586 17.333 1.00 94.63 352 ILE D N 1
ATOM 9207 C CA . ILE D 2 352 ? 70.070 -2.210 15.962 1.00 94.38 352 ILE D CA 1
ATOM 9208 C C . ILE D 2 352 ? 68.842 -2.973 15.475 1.00 93.11 352 ILE D C 1
ATOM 9209 O O . ILE D 2 352 ? 67.911 -2.375 14.937 1.00 97.13 352 ILE D O 1
ATOM 9214 N N . VAL D 2 353 ? 68.843 -4.289 15.670 1.00 89.92 353 VAL D N 1
ATOM 9215 C CA . VAL D 2 353 ? 67.701 -5.124 15.305 1.00 89.16 353 VAL D CA 1
ATOM 9216 C C . VAL D 2 353 ? 66.438 -4.654 16.020 1.00 92.36 353 VAL D C 1
ATOM 9217 O O . VAL D 2 353 ? 65.367 -4.589 15.419 1.00 86.60 353 VAL D O 1
ATOM 9221 N N . ARG D 2 354 ? 66.571 -4.320 17.302 1.00 99.12 354 ARG D N 1
ATOM 9222 C CA . ARG D 2 354 ? 65.444 -3.816 18.083 1.00 94.35 354 ARG D CA 1
ATOM 9223 C C . ARG D 2 354 ? 64.886 -2.536 17.465 1.00 95.78 354 ARG D C 1
ATOM 9224 O O . ARG D 2 354 ? 63.669 -2.355 17.374 1.00 97.17 354 ARG D O 1
ATOM 9232 N N . GLU D 2 355 ? 65.787 -1.656 17.037 1.00 95.73 355 GLU D N 1
ATOM 9233 C CA . GLU D 2 355 ? 65.398 -0.420 16.367 1.00 95.10 355 GLU D CA 1
ATOM 9234 C C . GLU D 2 355 ? 64.675 -0.709 15.053 1.00 90.68 355 GLU D C 1
ATOM 9235 O O . GLU D 2 355 ? 63.692 -0.047 14.718 1.00 90.24 355 GLU D O 1
ATOM 9241 N N . ILE D 2 356 ? 65.169 -1.697 14.311 1.00 85.63 356 ILE D N 1
ATOM 9242 C CA . ILE D 2 356 ? 64.555 -2.090 13.047 1.00 77.06 356 ILE D CA 1
ATOM 9243 C C . ILE D 2 356 ? 63.141 -2.607 13.275 1.00 69.73 356 ILE D C 1
ATOM 9244 O O . ILE D 2 356 ? 62.222 -2.261 12.538 1.00 63.55 356 ILE D O 1
ATOM 9249 N N . GLY D 2 357 ? 62.977 -3.437 14.299 1.00 73.87 357 GLY D N 1
ATOM 9250 C CA . GLY D 2 357 ? 61.673 -3.965 14.659 1.00 74.59 357 GLY D CA 1
ATOM 9251 C C . GLY D 2 357 ? 60.720 -2.860 15.065 1.00 74.84 357 GLY D C 1
ATOM 9252 O O . GLY D 2 357 ? 59.541 -2.887 14.710 1.00 71.59 357 GLY D O 1
ATOM 9253 N N . GLU D 2 358 ? 61.236 -1.892 15.818 1.00 79.55 358 GLU D N 1
ATOM 9254 C CA . GLU D 2 358 ? 60.466 -0.716 16.211 1.00 88.49 358 GLU D CA 1
ATOM 9255 C C . GLU D 2 358 ? 59.973 0.059 14.990 1.00 85.26 358 GLU D C 1
ATOM 9256 O O . GLU D 2 358 ? 58.796 0.410 14.900 1.00 87.14 358 GLU D O 1
ATOM 9262 N N . ARG D 2 359 ? 60.883 0.316 14.054 1.00 84.32 359 ARG D N 1
ATOM 9263 C CA . ARG D 2 359 ? 60.594 1.150 12.889 1.00 84.51 359 ARG D CA 1
ATOM 9264 C C . ARG D 2 359 ? 59.661 0.470 11.890 1.00 67.44 359 ARG D C 1
ATOM 9265 O O . ARG D 2 359 ? 58.717 1.082 11.386 1.00 65.25 359 ARG D O 1
ATOM 9273 N N . LEU D 2 360 ? 59.930 -0.802 11.620 1.00 62.82 360 LEU D N 1
ATOM 9274 C CA . LEU D 2 360 ? 59.231 -1.551 10.581 1.00 59.03 360 LEU D CA 1
ATOM 9275 C C . LEU D 2 360 ? 57.914 -2.119 11.091 1.00 57.50 360 LEU D C 1
ATOM 9276 O O . LEU D 2 360 ? 57.220 -2.844 10.375 1.00 48.78 360 LEU D O 1
ATOM 9281 N N . ARG D 2 361 ? 57.598 -1.798 12.343 1.00 48.16 361 ARG D N 1
ATOM 9282 C CA . ARG D 2 361 ? 56.317 -2.137 12.954 1.00 46.25 361 ARG D CA 1
ATOM 9283 C C . ARG D 2 361 ? 56.111 -3.648 13.044 1.00 42.67 361 ARG D C 1
ATOM 9284 O O . ARG D 2 361 ? 55.031 -4.154 12.740 1.00 42.11 361 ARG D O 1
ATOM 9292 N N . TRP D 2 362 ? 57.151 -4.361 13.468 1.00 47.67 362 TRP D N 1
ATOM 9293 C CA . TRP D 2 362 ? 57.030 -5.785 13.759 1.00 52.49 362 TRP D CA 1
ATOM 9294 C C . TRP D 2 362 ? 56.267 -5.961 15.063 1.00 59.94 362 TRP D C 1
ATOM 9295 O O . TRP D 2 362 ? 55.802 -4.986 15.649 1.00 69.59 362 TRP D O 1
ATOM 9306 N N . GLY D 2 363 ? 56.145 -7.198 15.528 1.00 55.44 363 GLY D N 1
ATOM 9307 C CA . GLY D 2 363 ? 55.632 -7.426 16.864 1.00 55.62 363 GLY D CA 1
ATOM 9308 C C . GLY D 2 363 ? 56.670 -6.946 17.861 1.00 59.12 363 GLY D C 1
ATOM 9309 O O . GLY D 2 363 ? 57.795 -6.628 17.479 1.00 60.31 363 GLY D O 1
ATOM 9310 N N . ASP D 2 364 ? 56.308 -6.897 19.137 1.00 61.84 364 ASP D N 1
ATOM 9311 C CA . ASP D 2 364 ? 57.298 -6.659 20.181 1.00 65.47 364 ASP D CA 1
ATOM 9312 C C . ASP D 2 364 ? 58.032 -7.950 20.525 1.00 58.06 364 ASP D C 1
ATOM 9313 O O . ASP D 2 364 ? 59.237 -7.948 20.763 1.00 61.95 364 ASP D O 1
ATOM 9318 N N . GLU D 2 365 ? 57.290 -9.051 20.546 1.00 53.97 365 GLU D N 1
ATOM 9319 C CA . GLU D 2 365 ? 57.846 -10.360 20.854 1.00 59.40 365 GLU D CA 1
ATOM 9320 C C . GLU D 2 365 ? 58.699 -10.879 19.699 1.00 59.70 365 GLU D C 1
ATOM 9321 O O . GLU D 2 365 ? 59.691 -11.583 19.907 1.00 69.58 365 GLU D O 1
ATOM 9327 N N . ALA D 2 366 ? 58.316 -10.508 18.482 1.00 54.97 366 ALA D N 1
ATOM 9328 C CA . ALA D 2 366 ? 59.062 -10.887 17.287 1.00 51.45 366 ALA D CA 1
ATOM 9329 C C . ALA D 2 366 ? 60.439 -10.233 17.258 1.00 55.19 366 ALA D C 1
ATOM 9330 O O . ALA D 2 366 ? 61.457 -10.914 17.103 1.00 62.83 366 ALA D O 1
ATOM 9332 N N . THR D 2 367 ? 60.468 -8.912 17.418 1.00 53.61 367 THR D N 1
ATOM 9333 C CA . THR D 2 367 ? 61.722 -8.176 17.357 1.00 58.92 367 THR D CA 1
ATOM 9334 C C . THR D 2 367 ? 62.596 -8.522 18.556 1.00 68.08 367 THR D C 1
ATOM 9335 O O . THR D 2 367 ? 63.819 -8.503 18.458 1.00 75.55 367 THR D O 1
ATOM 9339 N N . GLU D 2 368 ? 61.966 -8.847 19.681 1.00 66.69 368 GLU D N 1
ATOM 9340 C CA . GLU D 2 368 ? 62.696 -9.312 20.854 1.00 75.21 368 GLU D CA 1
ATOM 9341 C C . GLU D 2 368 ? 63.369 -10.645 20.569 1.00 70.42 368 GLU D C 1
ATOM 9342 O O . GLU D 2 368 ? 64.544 -10.835 20.886 1.00 78.86 368 GLU D O 1
ATOM 9348 N N . PHE D 2 369 ? 62.616 -11.564 19.971 1.00 60.41 369 PHE D N 1
ATOM 9349 C CA . PHE D 2 369 ? 63.148 -12.877 19.628 1.00 56.11 369 PHE D CA 1
ATOM 9350 C C . PHE D 2 369 ? 64.325 -12.768 18.658 1.00 53.33 369 PHE D C 1
ATOM 9351 O O . PHE D 2 369 ? 65.367 -13.394 18.867 1.00 56.29 369 PHE D O 1
ATOM 9359 N N . VAL D 2 370 ? 64.160 -11.973 17.603 1.00 50.59 370 VAL D N 1
ATOM 9360 C CA . VAL D 2 370 ? 65.222 -11.814 16.608 1.00 46.95 370 VAL D CA 1
ATOM 9361 C C . VAL D 2 370 ? 66.448 -11.098 17.179 1.00 70.05 370 VAL D C 1
ATOM 9362 O O . VAL D 2 370 ? 67.587 -11.497 16.920 1.00 77.10 370 VAL D O 1
ATOM 9366 N N . ALA D 2 371 ? 66.212 -10.046 17.958 1.00 70.01 371 ALA D N 1
ATOM 9367 C CA . ALA D 2 371 ? 67.300 -9.297 18.582 1.00 75.30 371 ALA D CA 1
ATOM 9368 C C . ALA D 2 371 ? 68.101 -10.194 19.514 1.00 79.46 371 ALA D C 1
ATOM 9369 O O . ALA D 2 371 ? 69.330 -10.224 19.452 1.00 83.85 371 ALA D O 1
ATOM 9371 N N . LYS D 2 372 ? 67.396 -10.913 20.382 1.00 78.40 372 LYS D N 1
ATOM 9372 C CA . LYS D 2 372 ? 68.025 -11.876 21.277 1.00 61.01 372 LYS D CA 1
ATOM 9373 C C . LYS D 2 372 ? 68.777 -12.942 20.488 1.00 80.66 372 LYS D C 1
ATOM 9374 O O . LYS D 2 372 ? 69.821 -13.429 20.924 1.00 80.40 372 LYS D O 1
ATOM 9380 N N . LEU D 2 373 ? 68.248 -13.290 19.319 1.00 81.48 373 LEU D N 1
ATOM 9381 C CA . LEU D 2 373 ? 68.891 -14.273 18.453 1.00 80.40 373 LEU D CA 1
ATOM 9382 C C . LEU D 2 373 ? 70.205 -13.740 17.888 1.00 81.76 373 LEU D C 1
ATOM 9383 O O . LEU D 2 373 ? 71.148 -14.499 17.666 1.00 65.01 373 LEU D O 1
ATOM 9388 N N . VAL D 2 374 ? 70.260 -12.432 17.656 1.00 77.85 374 VAL D N 1
ATOM 9389 C CA . VAL D 2 374 ? 71.455 -11.797 17.107 1.00 73.88 374 VAL D CA 1
ATOM 9390 C C . VAL D 2 374 ? 72.512 -11.605 18.196 1.00 80.08 374 VAL D C 1
ATOM 9391 O O . VAL D 2 374 ? 73.704 -11.829 17.974 1.00 83.95 374 VAL D O 1
ATOM 9395 N N . ARG D 2 375 ? 72.051 -11.196 19.373 1.00 78.76 375 ARG D N 1
ATOM 9396 C CA . ARG D 2 375 ? 72.905 -10.942 20.530 1.00 85.51 375 ARG D CA 1
ATOM 9397 C C . ARG D 2 375 ? 73.776 -12.142 20.910 1.00 90.27 375 ARG D C 1
ATOM 9398 O O . ARG D 2 375 ? 74.960 -11.989 21.213 1.00 96.56 375 ARG D O 1
ATOM 9406 N N . HIS D 2 376 ? 73.184 -13.332 20.887 1.00 86.00 376 HIS D N 1
ATOM 9407 C CA . HIS D 2 376 ? 73.862 -14.553 21.323 1.00 87.11 376 HIS D CA 1
ATOM 9408 C C . HIS D 2 376 ? 74.497 -15.370 20.195 1.00 87.82 376 HIS D C 1
ATOM 9409 O O . HIS D 2 376 ? 74.993 -16.470 20.437 1.00 90.63 376 HIS D O 1
ATOM 9416 N N . HIS D 2 377 ? 74.472 -14.848 18.972 1.00 78.89 377 HIS D N 1
ATOM 9417 C CA . HIS D 2 377 ? 74.842 -15.633 17.791 1.00 78.23 377 HIS D CA 1
ATOM 9418 C C . HIS D 2 377 ? 76.252 -16.231 17.844 1.00 112.91 377 HIS D C 1
ATOM 9419 O O . HIS D 2 377 ? 76.519 -17.243 17.195 1.00 113.25 377 HIS D O 1
ATOM 9426 N N . LEU D 2 378 ? 77.149 -15.612 18.607 1.00 116.08 378 LEU D N 1
ATOM 9427 C CA . LEU D 2 378 ? 78.531 -16.087 18.687 1.00 113.21 378 LEU D CA 1
ATOM 9428 C C . LEU D 2 378 ? 78.813 -16.988 19.894 1.00 106.91 378 LEU D C 1
ATOM 9429 O O . LEU D 2 378 ? 79.925 -17.495 20.045 1.00 107.52 378 LEU D O 1
ATOM 9434 N N . ARG D 2 379 ? 77.814 -17.184 20.748 1.00 103.79 379 ARG D N 1
ATOM 9435 C CA . ARG D 2 379 ? 77.964 -18.027 21.938 1.00 110.86 379 ARG D CA 1
ATOM 9436 C C . ARG D 2 379 ? 78.361 -19.489 21.633 1.00 118.84 379 ARG D C 1
ATOM 9437 O O . ARG D 2 379 ? 79.257 -20.035 22.294 1.00 124.20 379 ARG D O 1
ATOM 9445 N N . PRO D 2 380 ? 77.703 -20.135 20.641 1.00 117.23 380 PRO D N 1
ATOM 9446 C CA . PRO D 2 380 ? 78.090 -21.524 20.363 1.00 116.84 380 PRO D CA 1
ATOM 9447 C C . PRO D 2 380 ? 79.518 -21.667 19.841 1.00 122.89 380 PRO D C 1
ATOM 9448 O O . PRO D 2 380 ? 80.096 -22.744 19.962 1.00 122.97 380 PRO D O 1
ATOM 9452 N N . PHE D 2 381 ? 80.068 -20.604 19.263 1.00 128.02 381 PHE D N 1
ATOM 9453 C CA . PHE D 2 381 ? 81.451 -20.624 18.803 1.00 137.93 381 PHE D CA 1
ATOM 9454 C C . PHE D 2 381 ? 82.398 -20.616 19.997 1.00 142.64 381 PHE D C 1
ATOM 9455 O O . PHE D 2 381 ? 83.426 -21.300 20.003 1.00 143.92 381 PHE D O 1
ATOM 9463 N N . PHE D 2 382 ? 82.027 -19.844 21.014 1.00 147.59 382 PHE D N 1
ATOM 9464 C CA . PHE D 2 382 ? 82.796 -19.761 22.247 1.00 159.96 382 PHE D CA 1
ATOM 9465 C C . PHE D 2 382 ? 82.771 -21.103 22.962 1.00 165.47 382 PHE D C 1
ATOM 9466 O O . PHE D 2 382 ? 83.808 -21.606 23.406 1.00 172.11 382 PHE D O 1
ATOM 9474 N N . LEU D 2 383 ? 81.579 -21.682 23.070 1.00 111.30 383 LEU D N 1
ATOM 9475 C CA . LEU D 2 383 ? 81.430 -22.981 23.715 1.00 111.18 383 LEU D CA 1
ATOM 9476 C C . LEU D 2 383 ? 82.127 -24.087 22.920 1.00 112.63 383 LEU D C 1
ATOM 9477 O O . LEU D 2 383 ? 82.655 -25.041 23.499 1.00 153.48 383 LEU D O 1
ATOM 9482 N N . ARG D 2 384 ? 82.147 -23.947 21.596 1.00 110.49 384 ARG D N 1
ATOM 9483 C CA . ARG D 2 384 ? 82.867 -24.893 20.749 1.00 155.10 384 ARG D CA 1
ATOM 9484 C C . ARG D 2 384 ? 84.362 -24.825 20.994 1.00 162.15 384 ARG D C 1
ATOM 9485 O O . ARG D 2 384 ? 85.015 -25.854 21.146 1.00 166.22 384 ARG D O 1
ATOM 9493 N N . GLU D 2 385 ? 84.902 -23.610 21.029 1.00 159.51 385 GLU D N 1
ATOM 9494 C CA . GLU D 2 385 ? 86.326 -23.430 21.293 1.00 161.44 385 GLU D CA 1
ATOM 9495 C C . GLU D 2 385 ? 86.661 -23.931 22.693 1.00 161.69 385 GLU D C 1
ATOM 9496 O O . GLU D 2 385 ? 87.769 -24.409 22.946 1.00 167.85 385 GLU D O 1
ATOM 9502 N N . ALA D 2 386 ? 85.692 -23.826 23.597 1.00 157.68 386 ALA D N 1
ATOM 9503 C CA . ALA D 2 386 ? 85.845 -24.362 24.942 1.00 134.88 386 ALA D CA 1
ATOM 9504 C C . ALA D 2 386 ? 85.863 -25.889 24.915 1.00 163.60 386 ALA D C 1
ATOM 9505 O O . ALA D 2 386 ? 86.492 -26.523 25.762 1.00 170.76 386 ALA D O 1
ATOM 9507 N N . PHE D 2 387 ? 85.172 -26.477 23.942 1.00 154.27 387 PHE D N 1
ATOM 9508 C CA . PHE D 2 387 ? 85.136 -27.934 23.812 1.00 151.56 387 PHE D CA 1
ATOM 9509 C C . PHE D 2 387 ? 86.390 -28.492 23.135 1.00 158.26 387 PHE D C 1
ATOM 9510 O O . PHE D 2 387 ? 86.844 -29.588 23.465 1.00 160.86 387 PHE D O 1
ATOM 9518 N N . LYS D 2 388 ? 86.938 -27.736 22.188 1.00 163.32 388 LYS D N 1
ATOM 9519 C CA . LYS D 2 388 ? 88.102 -28.174 21.423 1.00 170.62 388 LYS D CA 1
ATOM 9520 C C . LYS D 2 388 ? 89.316 -28.369 22.323 1.00 179.35 388 LYS D C 1
ATOM 9521 O O . LYS D 2 388 ? 90.172 -29.212 22.054 1.00 183.63 388 LYS D O 1
ATOM 9527 N N . LYS D 2 389 ? 89.384 -27.585 23.393 1.00 177.96 389 LYS D N 1
ATOM 9528 C CA . LYS D 2 389 ? 90.451 -27.722 24.375 1.00 181.12 389 LYS D CA 1
ATOM 9529 C C . LYS D 2 389 ? 89.995 -28.586 25.547 1.00 185.61 389 LYS D C 1
ATOM 9530 O O . LYS D 2 389 ? 90.748 -28.811 26.494 1.00 191.53 389 LYS D O 1
ATOM 9536 N N . GLY D 2 390 ? 88.757 -29.068 25.476 1.00 182.84 390 GLY D N 1
ATOM 9537 C CA . GLY D 2 390 ? 88.207 -29.915 26.519 1.00 186.80 390 GLY D CA 1
ATOM 9538 C C . GLY D 2 390 ? 87.944 -29.162 27.809 1.00 193.04 390 GLY D C 1
ATOM 9539 O O . GLY D 2 390 ? 87.876 -29.759 28.884 1.00 195.75 390 GLY D O 1
ATOM 9540 N N . GLU D 2 391 ? 87.793 -27.845 27.703 1.00 192.01 391 GLU D N 1
ATOM 9541 C CA . GLU D 2 391 ? 87.612 -26.998 28.877 1.00 192.25 391 GLU D CA 1
ATOM 9542 C C . GLU D 2 391 ? 86.143 -26.752 29.215 1.00 182.73 391 GLU D C 1
ATOM 9543 O O . GLU D 2 391 ? 85.831 -26.137 30.235 1.00 184.58 391 GLU D O 1
ATOM 9549 N N . LEU D 2 392 ? 85.243 -27.236 28.365 1.00 172.67 392 LEU D N 1
ATOM 9550 C CA . LEU D 2 392 ? 83.813 -27.041 28.586 1.00 160.68 392 LEU D CA 1
ATOM 9551 C C . LEU D 2 392 ? 83.255 -28.038 29.596 1.00 154.52 392 LEU D C 1
ATOM 9552 O O . LEU D 2 392 ? 83.345 -29.250 29.398 1.00 153.83 392 LEU D O 1
ATOM 9557 N N . LYS D 2 393 ? 82.680 -27.522 30.678 1.00 153.20 393 LYS D N 1
ATOM 9558 C CA . LYS D 2 393 ? 82.102 -28.371 31.715 1.00 130.76 393 LYS D CA 1
ATOM 9559 C C . LYS D 2 393 ? 80.725 -27.869 32.149 1.00 141.46 393 LYS D C 1
ATOM 9560 O O . LYS D 2 393 ? 80.186 -26.930 31.563 1.00 139.25 393 LYS D O 1
ATOM 9566 N N . ARG D 2 394 ? 80.165 -28.508 33.174 1.00 139.11 394 ARG D N 1
ATOM 9567 C CA . ARG D 2 394 ? 78.790 -28.260 33.617 1.00 134.75 394 ARG D CA 1
ATOM 9568 C C . ARG D 2 394 ? 78.460 -26.796 33.916 1.00 119.53 394 ARG D C 1
ATOM 9569 O O . ARG D 2 394 ? 77.316 -26.372 33.753 1.00 114.09 394 ARG D O 1
ATOM 9577 N N . ARG D 2 395 ? 79.457 -26.036 34.357 1.00 132.55 395 ARG D N 1
ATOM 9578 C CA . ARG D 2 395 ? 79.265 -24.632 34.713 1.00 137.94 395 ARG D CA 1
ATOM 9579 C C . ARG D 2 395 ? 78.768 -23.813 33.521 1.00 129.25 395 ARG D C 1
ATOM 9580 O O . ARG D 2 395 ? 77.696 -23.200 33.571 1.00 121.61 395 ARG D O 1
ATOM 9588 N N . GLY D 2 396 ? 79.548 -23.828 32.444 1.00 130.67 396 GLY D N 1
ATOM 9589 C CA . GLY D 2 396 ? 79.240 -23.062 31.250 1.00 127.55 396 GLY D CA 1
ATOM 9590 C C . GLY D 2 396 ? 77.982 -23.537 30.551 1.00 120.03 396 GLY D C 1
ATOM 9591 O O . GLY D 2 396 ? 77.257 -22.744 29.953 1.00 112.70 396 GLY D O 1
ATOM 9592 N N . MET D 2 397 ? 77.733 -24.840 30.618 1.00 121.68 397 MET D N 1
ATOM 9593 C CA . MET D 2 397 ? 76.529 -25.430 30.047 1.00 114.36 397 MET D CA 1
ATOM 9594 C C . MET D 2 397 ? 75.284 -24.943 30.784 1.00 116.80 397 MET D C 1
ATOM 9595 O O . MET D 2 397 ? 74.323 -24.478 30.162 1.00 109.83 397 MET D O 1
ATOM 9600 N N . ALA D 2 398 ? 75.312 -25.059 32.110 1.00 124.04 398 ALA D N 1
ATOM 9601 C CA . ALA D 2 398 ? 74.237 -24.562 32.962 1.00 124.20 398 ALA D CA 1
ATOM 9602 C C . ALA D 2 398 ? 73.987 -23.084 32.698 1.00 124.90 398 ALA D C 1
ATOM 9603 O O . ALA D 2 398 ? 72.839 -22.651 32.583 1.00 120.20 398 ALA D O 1
ATOM 9605 N N . ASN D 2 399 ? 75.069 -22.317 32.598 1.00 131.56 399 ASN D N 1
ATOM 9606 C CA . ASN D 2 399 ? 74.964 -20.895 32.291 1.00 136.90 399 ASN D CA 1
ATOM 9607 C C . ASN D 2 399 ? 74.282 -20.670 30.946 1.00 132.55 399 ASN D C 1
ATOM 9608 O O . ASN D 2 399 ? 73.426 -19.794 30.810 1.00 132.75 399 ASN D O 1
ATOM 9613 N N . PHE D 2 400 ? 74.669 -21.471 29.958 1.00 132.86 400 PHE D N 1
ATOM 9614 C CA . PHE D 2 400 ? 74.122 -21.367 28.609 1.00 128.21 400 PHE D CA 1
ATOM 9615 C C . PHE D 2 400 ? 72.623 -21.633 28.560 1.00 123.06 400 PHE D C 1
ATOM 9616 O O . PHE D 2 400 ? 71.870 -20.858 27.971 1.00 119.84 400 PHE D O 1
ATOM 9624 N N . TRP D 2 401 ? 72.189 -22.727 29.178 1.00 118.90 401 TRP D N 1
ATOM 9625 C CA . TRP D 2 401 ? 70.773 -23.072 29.150 1.00 104.73 401 TRP D CA 1
ATOM 9626 C C . TRP D 2 401 ? 69.954 -22.151 30.052 1.00 103.20 401 TRP D C 1
ATOM 9627 O O . TRP D 2 401 ? 68.760 -21.957 29.824 1.00 97.05 401 TRP D O 1
ATOM 9638 N N . ARG D 2 402 ? 70.591 -21.580 31.071 1.00 112.87 402 ARG D N 1
ATOM 9639 C CA . ARG D 2 402 ? 69.927 -20.575 31.897 1.00 118.57 402 ARG D CA 1
ATOM 9640 C C . ARG D 2 402 ? 69.674 -19.283 31.126 1.00 115.57 402 ARG D C 1
ATOM 9641 O O . ARG D 2 402 ? 68.536 -18.822 31.035 1.00 113.82 402 ARG D O 1
ATOM 9649 N N . GLU D 2 403 ? 70.739 -18.699 30.582 1.00 115.99 403 GLU D N 1
ATOM 9650 C CA . GLU D 2 403 ? 70.636 -17.404 29.915 1.00 114.83 403 GLU D CA 1
ATOM 9651 C C . GLU D 2 403 ? 69.708 -17.481 28.706 1.00 105.93 403 GLU D C 1
ATOM 9652 O O . GLU D 2 403 ? 68.700 -16.775 28.648 1.00 98.59 403 GLU D O 1
ATOM 9658 N N . CYS D 2 404 ? 70.044 -18.330 27.741 1.00 109.72 404 CYS D N 1
ATOM 9659 C CA . CYS D 2 404 ? 69.112 -18.601 26.659 1.00 111.18 404 CYS D CA 1
ATOM 9660 C C . CYS D 2 404 ? 68.935 -20.101 26.441 1.00 111.09 404 CYS D C 1
ATOM 9661 O O . CYS D 2 404 ? 69.821 -20.772 25.913 1.00 115.18 404 CYS D O 1
ATOM 9664 N N . GLY D 2 405 ? 67.781 -20.619 26.848 1.00 105.92 405 GLY D N 1
ATOM 9665 C CA . GLY D 2 405 ? 67.395 -21.981 26.532 1.00 101.37 405 GLY D CA 1
ATOM 9666 C C . GLY D 2 405 ? 66.295 -22.006 25.490 1.00 95.71 405 GLY D C 1
ATOM 9667 O O . GLY D 2 405 ? 66.019 -23.038 24.878 1.00 94.17 405 GLY D O 1
ATOM 9668 N N . ASP D 2 406 ? 65.672 -20.848 25.294 1.00 94.21 406 ASP D N 1
ATOM 9669 C CA . ASP D 2 406 ? 64.476 -20.729 24.466 1.00 89.95 406 ASP D CA 1
ATOM 9670 C C . ASP D 2 406 ? 64.790 -20.683 22.975 1.00 79.78 406 ASP D C 1
ATOM 9671 O O . ASP D 2 406 ? 64.031 -21.201 22.156 1.00 76.70 406 ASP D O 1
ATOM 9676 N N . ILE D 2 407 ? 65.907 -20.051 22.633 1.00 74.66 407 ILE D N 1
ATOM 9677 C CA . ILE D 2 407 ? 66.329 -19.923 21.244 1.00 69.93 407 ILE D CA 1
ATOM 9678 C C . ILE D 2 407 ? 67.296 -21.034 20.840 1.00 72.02 407 ILE D C 1
ATOM 9679 O O . ILE D 2 407 ? 67.826 -21.026 19.730 1.00 72.57 407 ILE D O 1
ATOM 9684 N N . ALA D 2 408 ? 67.520 -21.975 21.755 1.00 74.79 408 ALA D N 1
ATOM 9685 C CA . ALA D 2 408 ? 68.514 -23.040 21.585 1.00 75.11 408 ALA D CA 1
ATOM 9686 C C . ALA D 2 408 ? 68.486 -23.762 20.227 1.00 68.60 408 ALA D C 1
ATOM 9687 O O . ALA D 2 408 ? 69.534 -23.895 19.594 1.00 57.61 408 ALA D O 1
ATOM 9689 N N . PRO D 2 409 ? 67.311 -24.247 19.776 1.00 64.99 409 PRO D N 1
ATOM 9690 C CA . PRO D 2 409 ? 67.356 -24.910 18.466 1.00 69.37 409 PRO D CA 1
ATOM 9691 C C . PRO D 2 409 ? 67.695 -23.940 17.335 1.00 70.98 409 PRO D C 1
ATOM 9692 O O . PRO D 2 409 ? 68.500 -24.256 16.451 1.00 71.66 409 PRO D O 1
ATOM 9696 N N . HIS D 2 410 ? 67.088 -22.759 17.386 1.00 68.06 410 HIS D N 1
ATOM 9697 C CA . HIS D 2 410 ? 67.312 -21.728 16.384 1.00 66.20 410 HIS D CA 1
ATOM 9698 C C . HIS D 2 410 ? 68.776 -21.309 16.387 1.00 73.24 410 HIS D C 1
ATOM 9699 O O . HIS D 2 410 ? 69.394 -21.141 15.333 1.00 80.25 410 HIS D O 1
ATOM 9706 N N . LEU D 2 411 ? 69.321 -21.151 17.589 1.00 75.72 411 LEU D N 1
ATOM 9707 C CA . LEU D 2 411 ? 70.702 -20.727 17.770 1.00 59.69 411 LEU D CA 1
ATOM 9708 C C . LEU D 2 411 ? 71.668 -21.781 17.239 1.00 61.96 411 LEU D C 1
ATOM 9709 O O . LEU D 2 411 ? 72.678 -21.452 16.618 1.00 64.88 411 LEU D O 1
ATOM 9714 N N . PHE D 2 412 ? 71.354 -23.046 17.499 1.00 60.87 412 PHE D N 1
ATOM 9715 C CA . PHE D 2 412 ? 72.178 -24.155 17.028 1.00 87.37 412 PHE D CA 1
ATOM 9716 C C . PHE D 2 412 ? 72.197 -24.216 15.504 1.00 61.10 412 PHE D C 1
ATOM 9717 O O . PHE D 2 412 ? 73.270 -24.244 14.886 1.00 108.16 412 PHE D O 1
ATOM 9725 N N . LEU D 2 413 ? 71.007 -24.238 14.908 1.00 64.83 413 LEU D N 1
ATOM 9726 C CA . LEU D 2 413 ? 70.883 -24.257 13.453 1.00 69.28 413 LEU D CA 1
ATOM 9727 C C . LEU D 2 413 ? 71.629 -23.081 12.829 1.00 68.37 413 LEU D C 1
ATOM 9728 O O . LEU D 2 413 ? 72.338 -23.239 11.831 1.00 71.46 413 LEU D O 1
ATOM 9733 N N . LEU D 2 414 ? 71.471 -21.906 13.432 1.00 67.33 414 LEU D N 1
ATOM 9734 C CA . LEU D 2 414 ? 72.105 -20.696 12.920 1.00 70.71 414 LEU D CA 1
ATOM 9735 C C . LEU D 2 414 ? 73.623 -20.786 12.997 1.00 75.47 414 LEU D C 1
ATOM 9736 O O . LEU D 2 414 ? 74.319 -20.396 12.061 1.00 78.11 414 LEU D O 1
ATOM 9741 N N . SER D 2 415 ? 74.132 -21.287 14.120 1.00 79.68 415 SER D N 1
ATOM 9742 C CA . SER D 2 415 ? 75.572 -21.418 14.314 1.00 84.61 415 SER D CA 1
ATOM 9743 C C . SER D 2 415 ? 76.175 -22.405 13.319 1.00 92.54 415 SER D C 1
ATOM 9744 O O . SER D 2 415 ? 77.256 -22.169 12.776 1.00 101.00 415 SER D O 1
ATOM 9747 N N . ILE D 2 416 ? 75.472 -23.511 13.085 1.00 89.16 416 ILE D N 1
ATOM 9748 C CA . ILE D 2 416 ? 75.890 -24.473 12.070 1.00 71.10 416 ILE D CA 1
ATOM 9749 C C . ILE D 2 416 ? 75.922 -23.824 10.688 1.00 70.34 416 ILE D C 1
ATOM 9750 O O . ILE D 2 416 ? 76.882 -23.993 9.931 1.00 74.35 416 ILE D O 1
ATOM 9755 N N . ALA D 2 417 ? 74.867 -23.077 10.372 1.00 80.83 417 ALA D N 1
ATOM 9756 C CA . ALA D 2 417 ? 74.772 -22.375 9.095 1.00 77.46 417 ALA D CA 1
ATOM 9757 C C . ALA D 2 417 ? 75.936 -21.406 8.902 1.00 82.00 417 ALA D C 1
ATOM 9758 O O . ALA D 2 417 ? 76.512 -21.319 7.817 1.00 84.98 417 ALA D O 1
ATOM 9760 N N . ASP D 2 418 ? 76.271 -20.681 9.964 1.00 85.33 418 ASP D N 1
ATOM 9761 C CA . ASP D 2 418 ? 77.363 -19.715 9.941 1.00 89.51 418 ASP D CA 1
ATOM 9762 C C . ASP D 2 418 ? 78.712 -20.407 9.778 1.00 100.95 418 ASP D C 1
ATOM 9763 O O . ASP D 2 418 ? 79.596 -19.906 9.083 1.00 107.97 418 ASP D O 1
ATOM 9768 N N . ALA D 2 419 ? 78.866 -21.557 10.427 1.00 103.64 419 ALA D N 1
ATOM 9769 C CA . ALA D 2 419 ? 80.095 -22.332 10.313 1.00 88.57 419 ALA D CA 1
ATOM 9770 C C . ALA D 2 419 ? 80.228 -22.936 8.918 1.00 94.69 419 ALA D C 1
ATOM 9771 O O . ALA D 2 419 ? 81.330 -23.234 8.463 1.00 92.63 419 ALA D O 1
ATOM 9773 N N . MET D 2 420 ? 79.097 -23.118 8.244 1.00 93.82 420 MET D N 1
ATOM 9774 C CA . MET D 2 420 ? 79.098 -23.593 6.865 1.00 97.51 420 MET D CA 1
ATOM 9775 C C . MET D 2 420 ? 79.425 -22.472 5.886 1.00 95.57 420 MET D C 1
ATOM 9776 O O . MET D 2 420 ? 80.146 -22.676 4.909 1.00 92.43 420 MET D O 1
ATOM 9781 N N . ALA D 2 421 ? 78.889 -21.286 6.153 1.00 99.51 421 ALA D N 1
ATOM 9782 C CA . ALA D 2 421 ? 79.024 -20.163 5.233 1.00 108.56 421 ALA D CA 1
ATOM 9783 C C . ALA D 2 421 ? 80.424 -19.571 5.254 1.00 118.77 421 ALA D C 1
ATOM 9784 O O . ALA D 2 421 ? 80.867 -18.975 4.272 1.00 122.78 421 ALA D O 1
ATOM 9786 N N . SER D 2 422 ? 81.118 -19.738 6.373 1.00 124.84 422 SER D N 1
ATOM 9787 C CA . SER D 2 422 ? 82.462 -19.195 6.511 1.00 136.95 422 SER D CA 1
ATOM 9788 C C . SER D 2 422 ? 83.484 -20.146 5.898 1.00 140.70 422 SER D C 1
ATOM 9789 O O . SER D 2 422 ? 84.674 -19.839 5.836 1.00 144.85 422 SER D O 1
ATOM 9792 N N . GLY D 2 423 ? 83.009 -21.302 5.442 1.00 136.98 423 GLY D N 1
ATOM 9793 C CA . GLY D 2 423 ? 83.874 -22.289 4.825 1.00 137.96 423 GLY D CA 1
ATOM 9794 C C . GLY D 2 423 ? 84.811 -22.928 5.830 1.00 139.51 423 GLY D C 1
ATOM 9795 O O . GLY D 2 423 ? 85.937 -23.291 5.492 1.00 150.85 423 GLY D O 1
ATOM 9796 N N . ASP D 2 424 ? 84.347 -23.059 7.070 1.00 133.93 424 ASP D N 1
ATOM 9797 C CA . ASP D 2 424 ? 85.129 -23.712 8.114 1.00 110.67 424 ASP D CA 1
ATOM 9798 C C . ASP D 2 424 ? 85.440 -25.153 7.732 1.00 147.79 424 ASP D C 1
ATOM 9799 O O . ASP D 2 424 ? 84.625 -25.827 7.102 1.00 141.32 424 ASP D O 1
ATOM 9804 N N . GLU D 2 425 ? 86.622 -25.621 8.117 1.00 156.06 425 GLU D N 1
ATOM 9805 C CA . GLU D 2 425 ? 87.055 -26.971 7.780 1.00 159.13 425 GLU D CA 1
ATOM 9806 C C . GLU D 2 425 ? 86.173 -28.016 8.455 1.00 155.60 425 GLU D C 1
ATOM 9807 O O . GLU D 2 425 ? 85.526 -27.736 9.465 1.00 147.04 425 GLU D O 1
ATOM 9813 N N . GLU D 2 426 ? 86.145 -29.213 7.876 1.00 160.36 426 GLU D N 1
ATOM 9814 C CA . GLU D 2 426 ? 85.299 -30.301 8.357 1.00 166.55 426 GLU D CA 1
ATOM 9815 C C . GLU D 2 426 ? 85.554 -30.605 9.830 1.00 167.94 426 GLU D C 1
ATOM 9816 O O . GLU D 2 426 ? 84.627 -30.908 10.585 1.00 168.12 426 GLU D O 1
ATOM 9822 N N . GLU D 2 427 ? 86.820 -30.518 10.228 1.00 166.36 427 GLU D N 1
ATOM 9823 C CA . GLU D 2 427 ? 87.215 -30.732 11.614 1.00 169.45 427 GLU D CA 1
ATOM 9824 C C . GLU D 2 427 ? 86.518 -29.735 12.537 1.00 171.02 427 GLU D C 1
ATOM 9825 O O . GLU D 2 427 ? 85.981 -30.109 13.581 1.00 173.12 427 GLU D O 1
ATOM 9831 N N . ASP D 2 428 ? 86.525 -28.468 12.136 1.00 168.88 428 ASP D N 1
ATOM 9832 C CA . ASP D 2 428 ? 85.941 -27.398 12.936 1.00 163.46 428 ASP D CA 1
ATOM 9833 C C . ASP D 2 428 ? 84.423 -27.542 13.052 1.00 151.20 428 ASP D C 1
ATOM 9834 O O . ASP D 2 428 ? 83.862 -27.462 14.148 1.00 145.69 428 ASP D O 1
ATOM 9839 N N . ILE D 2 429 ? 83.769 -27.754 11.913 1.00 149.26 429 ILE D N 1
ATOM 9840 C CA . ILE D 2 429 ? 82.327 -27.978 11.870 1.00 144.20 429 ILE D CA 1
ATOM 9841 C C . ILE D 2 429 ? 81.910 -29.150 12.754 1.00 145.42 429 ILE D C 1
ATOM 9842 O O . ILE D 2 429 ? 80.994 -29.033 13.572 1.00 148.91 429 ILE D O 1
ATOM 9847 N N . LYS D 2 430 ? 82.594 -30.278 12.588 1.00 139.69 430 LYS D N 1
ATOM 9848 C CA . LYS D 2 430 ? 82.262 -31.478 13.345 1.00 127.50 430 LYS D CA 1
ATOM 9849 C C . LYS D 2 430 ? 82.537 -31.269 14.833 1.00 121.11 430 LYS D C 1
ATOM 9850 O O . LYS D 2 430 ? 81.839 -31.822 15.686 1.00 117.01 430 LYS D O 1
ATOM 9856 N N . ALA D 2 431 ? 83.544 -30.456 15.135 1.00 122.78 431 ALA D N 1
ATOM 9857 C CA . ALA D 2 431 ? 83.828 -30.068 16.512 1.00 125.50 431 ALA D CA 1
ATOM 9858 C C . ALA D 2 431 ? 82.647 -29.289 17.085 1.00 120.61 431 ALA D C 1
ATOM 9859 O O . ALA D 2 431 ? 82.244 -29.501 18.233 1.00 119.92 431 ALA D O 1
ATOM 9861 N N . LEU D 2 432 ? 82.088 -28.398 16.270 1.00 116.97 432 LEU D N 1
ATOM 9862 C CA . LEU D 2 432 ? 80.919 -27.619 16.672 1.00 114.69 432 LEU D CA 1
ATOM 9863 C C . LEU D 2 432 ? 79.721 -28.518 16.942 1.00 103.36 432 LEU D C 1
ATOM 9864 O O . LEU D 2 432 ? 79.064 -28.393 17.972 1.00 101.19 432 LEU D O 1
ATOM 9869 N N . MET D 2 433 ? 79.435 -29.418 16.008 1.00 97.85 433 MET D N 1
ATOM 9870 C CA . MET D 2 433 ? 78.300 -30.323 16.149 1.00 92.94 433 MET D CA 1
ATOM 9871 C C . MET D 2 433 ? 78.468 -31.251 17.350 1.00 95.72 433 MET D C 1
ATOM 9872 O O . MET D 2 433 ? 77.485 -31.632 17.991 1.00 87.57 433 MET D O 1
ATOM 9877 N N . GLU D 2 434 ? 79.713 -31.588 17.676 1.00 109.22 434 GLU D N 1
ATOM 9878 C CA . GLU D 2 434 ? 79.971 -32.370 18.879 1.00 119.03 434 GLU D CA 1
ATOM 9879 C C . GLU D 2 434 ? 79.764 -31.524 20.135 1.00 115.96 434 GLU D C 1
ATOM 9880 O O . GLU D 2 434 ? 79.327 -32.035 21.167 1.00 114.19 434 GLU D O 1
ATOM 9886 N N . THR D 2 435 ? 80.057 -30.229 20.041 1.00 115.55 435 THR D N 1
ATOM 9887 C CA . THR D 2 435 ? 79.802 -29.310 21.151 1.00 116.52 435 THR D CA 1
ATOM 9888 C C . THR D 2 435 ? 78.305 -29.164 21.433 1.00 115.59 435 THR D C 1
ATOM 9889 O O . THR D 2 435 ? 77.862 -29.259 22.584 1.00 92.51 435 THR D O 1
ATOM 9893 N N . ILE D 2 436 ? 77.538 -28.924 20.373 1.00 114.67 436 ILE D N 1
ATOM 9894 C CA . ILE D 2 436 ? 76.083 -28.887 20.452 1.00 108.72 436 ILE D CA 1
ATOM 9895 C C . ILE D 2 436 ? 75.573 -30.192 21.048 1.00 81.02 436 ILE D C 1
ATOM 9896 O O . ILE D 2 436 ? 74.699 -30.191 21.920 1.00 79.19 436 ILE D O 1
ATOM 9901 N N . ALA D 2 437 ? 76.133 -31.303 20.576 1.00 82.63 437 ALA D N 1
ATOM 9902 C CA . ALA D 2 437 ? 75.807 -32.615 21.122 1.00 98.94 437 ALA D CA 1
ATOM 9903 C C . ALA D 2 437 ? 76.038 -32.658 22.632 1.00 99.89 437 ALA D C 1
ATOM 9904 O O . ALA D 2 437 ? 75.235 -33.231 23.371 1.00 95.26 437 ALA D O 1
ATOM 9906 N N . GLU D 2 438 ? 77.128 -32.041 23.086 1.00 105.37 438 GLU D N 1
ATOM 9907 C CA . GLU D 2 438 ? 77.461 -32.032 24.509 1.00 108.58 438 GLU D CA 1
ATOM 9908 C C . GLU D 2 438 ? 76.448 -31.214 25.307 1.00 104.02 438 GLU D C 1
ATOM 9909 O O . GLU D 2 438 ? 76.012 -31.628 26.386 1.00 92.73 438 GLU D O 1
ATOM 9915 N N . LEU D 2 439 ? 76.063 -30.061 24.764 1.00 89.38 439 LEU D N 1
ATOM 9916 C CA . LEU D 2 439 ? 75.063 -29.210 25.410 1.00 86.59 439 LEU D CA 1
ATOM 9917 C C . LEU D 2 439 ? 73.713 -29.915 25.539 1.00 120.19 439 LEU D C 1
ATOM 9918 O O . LEU D 2 439 ? 73.128 -29.966 26.626 1.00 120.73 439 LEU D O 1
ATOM 9923 N N . GLU D 2 440 ? 73.228 -30.458 24.425 1.00 109.37 440 GLU D N 1
ATOM 9924 C CA . GLU D 2 440 ? 71.973 -31.203 24.415 1.00 95.74 440 GLU D CA 1
ATOM 9925 C C . GLU D 2 440 ? 72.032 -32.373 25.391 1.00 93.19 440 GLU D C 1
ATOM 9926 O O . GLU D 2 440 ? 71.060 -32.660 26.095 1.00 93.09 440 GLU D O 1
ATOM 9932 N N . SER D 2 441 ? 73.188 -33.031 25.437 1.00 95.45 441 SER D N 1
ATOM 9933 C CA . SER D 2 441 ? 73.395 -34.161 26.336 1.00 95.31 441 SER D CA 1
ATOM 9934 C C . SER D 2 441 ? 73.349 -33.721 27.793 1.00 93.26 441 SER D C 1
ATOM 9935 O O . SER D 2 441 ? 72.947 -34.490 28.666 1.00 91.78 441 SER D O 1
ATOM 9938 N N . PHE D 2 442 ? 73.765 -32.485 28.054 1.00 97.08 442 PHE D N 1
ATOM 9939 C CA . PHE D 2 442 ? 73.730 -31.955 29.412 1.00 109.18 442 PHE D CA 1
ATOM 9940 C C . PHE D 2 442 ? 72.318 -31.566 29.834 1.00 110.11 442 PHE D C 1
ATOM 9941 O O . PHE D 2 442 ? 71.896 -31.849 30.955 1.00 117.66 442 PHE D O 1
ATOM 9949 N N . ASN D 2 443 ? 71.592 -30.911 28.934 1.00 104.58 443 ASN D N 1
ATOM 9950 C CA . ASN D 2 443 ? 70.242 -30.450 29.244 1.00 105.27 443 ASN D CA 1
ATOM 9951 C C . ASN D 2 443 ? 69.226 -31.584 29.341 1.00 110.49 443 ASN D C 1
ATOM 9952 O O . ASN D 2 443 ? 68.314 -31.538 30.166 1.00 111.61 443 ASN D O 1
ATOM 9957 N N . ARG D 2 444 ? 69.388 -32.598 28.495 1.00 114.65 444 ARG D N 1
ATOM 9958 C CA . ARG D 2 444 ? 68.398 -33.667 28.380 1.00 113.96 444 ARG D CA 1
ATOM 9959 C C . ARG D 2 444 ? 68.213 -34.450 29.678 1.00 117.57 444 ARG D C 1
ATOM 9960 O O . ARG D 2 444 ? 67.102 -34.549 30.201 1.00 114.31 444 ARG D O 1
ATOM 9968 N N . ASN D 2 445 ? 69.306 -35.002 30.190 1.00 125.35 445 ASN D N 1
ATOM 9969 C CA . ASN D 2 445 ? 69.265 -35.868 31.362 1.00 134.21 445 ASN D CA 1
ATOM 9970 C C . ASN D 2 445 ? 69.816 -35.187 32.614 1.00 138.84 445 ASN D C 1
ATOM 9971 O O . ASN D 2 445 ? 69.118 -35.051 33.619 1.00 140.34 445 ASN D O 1
ATOM 9976 N N . GLU D 2 446 ? 71.076 -34.771 32.537 1.00 141.83 446 GLU D N 1
ATOM 9977 C CA . GLU D 2 446 ? 71.827 -34.254 33.680 1.00 145.00 446 GLU D CA 1
ATOM 9978 C C . GLU D 2 446 ? 71.239 -32.997 34.331 1.00 145.39 446 GLU D C 1
ATOM 9979 O O . GLU D 2 446 ? 71.703 -32.575 35.390 1.00 148.12 446 GLU D O 1
ATOM 9985 N N . MET D 2 447 ? 70.226 -32.400 33.710 1.00 144.03 447 MET D N 1
ATOM 9986 C CA . MET D 2 447 ? 69.539 -31.263 34.318 1.00 145.31 447 MET D CA 1
ATOM 9987 C C . MET D 2 447 ? 68.160 -31.640 34.850 1.00 146.39 447 MET D C 1
ATOM 9988 O O . MET D 2 447 ? 67.237 -31.900 34.079 1.00 135.27 447 MET D O 1
ATOM 9993 N N . LYS D 2 448 ? 68.028 -31.651 36.174 1.00 155.70 448 LYS D N 1
ATOM 9994 C CA . LYS D 2 448 ? 66.758 -31.953 36.827 1.00 152.78 448 LYS D CA 1
ATOM 9995 C C . LYS D 2 448 ? 66.463 -30.959 37.946 1.00 145.25 448 LYS D C 1
ATOM 9996 O O . LYS D 2 448 ? 66.449 -31.320 39.123 1.00 139.93 448 LYS D O 1
ATOM 10002 N N . UNK D 2 473 ? 65.467 -4.785 50.151 1.00 158.09 473 UNK D N 1
ATOM 10003 C CA . UNK D 2 473 ? 65.082 -5.241 48.819 1.00 160.15 473 UNK D CA 1
ATOM 10004 C C . UNK D 2 473 ? 66.164 -5.926 47.980 1.00 161.31 473 UNK D C 1
ATOM 10005 O O . UNK D 2 473 ? 66.036 -7.097 47.617 1.00 161.90 473 UNK D O 1
ATOM 10007 N N . UNK D 2 474 ? 67.224 -5.180 47.680 1.00 163.65 474 UNK D N 1
ATOM 10008 C CA . UNK D 2 474 ? 68.272 -5.618 46.759 1.00 162.39 474 UNK D CA 1
ATOM 10009 C C . UNK D 2 474 ? 69.088 -6.764 47.351 1.00 155.76 474 UNK D C 1
ATOM 10010 O O . UNK D 2 474 ? 69.588 -7.620 46.618 1.00 155.54 474 UNK D O 1
ATOM 10012 N N . UNK D 2 475 ? 69.234 -6.767 48.672 1.00 148.65 475 UNK D N 1
ATOM 10013 C CA . UNK D 2 475 ? 69.986 -7.812 49.359 1.00 136.59 475 UNK D CA 1
ATOM 10014 C C . UNK D 2 475 ? 69.372 -9.181 49.083 1.00 133.57 475 UNK D C 1
ATOM 10015 O O . UNK D 2 475 ? 70.086 -10.167 48.897 1.00 128.86 475 UNK D O 1
ATOM 10017 N N . UNK D 2 476 ? 68.044 -9.229 49.056 1.00 138.87 476 UNK D N 1
ATOM 10018 C CA . UNK D 2 476 ? 67.320 -10.460 48.763 1.00 140.86 476 UNK D CA 1
ATOM 10019 C C . UNK D 2 476 ? 67.587 -10.919 47.333 1.00 144.61 476 UNK D C 1
ATOM 10020 O O . UNK D 2 476 ? 67.686 -12.116 47.065 1.00 105.25 476 UNK D O 1
ATOM 10022 N N . UNK D 2 477 ? 67.700 -9.958 46.420 1.00 144.24 477 UNK D N 1
ATOM 10023 C CA . UNK D 2 477 ? 67.990 -10.249 45.019 1.00 137.61 477 UNK D CA 1
ATOM 10024 C C . UNK D 2 477 ? 69.380 -10.850 44.879 1.00 135.58 477 UNK D C 1
ATOM 10025 O O . UNK D 2 477 ? 69.558 -11.886 44.237 1.00 132.81 477 UNK D O 1
ATOM 10027 N N . UNK D 2 478 ? 70.362 -10.182 45.476 1.00 138.05 478 UNK D N 1
ATOM 10028 C CA . UNK D 2 478 ? 71.743 -10.647 45.436 1.00 106.01 478 UNK D CA 1
ATOM 10029 C C . UNK D 2 478 ? 71.870 -12.023 46.082 1.00 124.29 478 UNK D C 1
ATOM 10030 O O . UNK D 2 478 ? 72.638 -12.863 45.618 1.00 124.20 478 UNK D O 1
ATOM 10032 N N . UNK D 2 479 ? 71.108 -12.247 47.149 1.00 123.55 479 UNK D N 1
ATOM 10033 C CA . UNK D 2 479 ? 71.119 -13.528 47.847 1.00 123.07 479 UNK D CA 1
ATOM 10034 C C . UNK D 2 479 ? 70.523 -14.635 46.983 1.00 125.06 479 UNK D C 1
ATOM 10035 O O . UNK D 2 479 ? 71.058 -15.741 46.921 1.00 126.75 479 UNK D O 1
ATOM 10037 N N . UNK D 2 480 ? 69.409 -14.333 46.322 1.00 127.17 480 UNK D N 1
ATOM 10038 C CA . UNK D 2 480 ? 68.754 -15.296 45.443 1.00 128.54 480 UNK D CA 1
ATOM 10039 C C . UNK D 2 480 ? 69.650 -15.659 44.263 1.00 137.73 480 UNK D C 1
ATOM 10040 O O . UNK D 2 480 ? 69.803 -16.835 43.923 1.00 139.36 480 UNK D O 1
ATOM 10042 N N . UNK D 2 481 ? 70.243 -14.640 43.647 1.00 141.33 481 UNK D N 1
ATOM 10043 C CA . UNK D 2 481 ? 71.133 -14.831 42.507 1.00 143.50 481 UNK D CA 1
ATOM 10044 C C . UNK D 2 481 ? 72.391 -15.598 42.905 1.00 142.31 481 UNK D C 1
ATOM 10045 O O . UNK D 2 481 ? 72.890 -16.425 42.142 1.00 142.45 481 UNK D O 1
ATOM 10047 N N . UNK D 2 482 ? 72.898 -15.322 44.103 1.00 140.80 482 UNK D N 1
ATOM 10048 C CA . UNK D 2 482 ? 74.103 -15.983 44.592 1.00 143.27 482 UNK D CA 1
ATOM 10049 C C . UNK D 2 482 ? 73.822 -17.442 44.929 1.00 148.20 482 UNK D C 1
ATOM 10050 O O . UNK D 2 482 ? 74.650 -18.315 44.677 1.00 152.90 482 UNK D O 1
ATOM 10052 N N . UNK D 2 483 ? 72.647 -17.702 45.495 1.00 150.23 483 UNK D N 1
ATOM 10053 C CA . UNK D 2 483 ? 72.261 -19.062 45.850 1.00 153.32 483 UNK D CA 1
ATOM 10054 C C . UNK D 2 483 ? 71.930 -19.874 44.604 1.00 153.36 483 UNK D C 1
ATOM 10055 O O . UNK D 2 483 ? 72.086 -21.092 44.591 1.00 153.04 483 UNK D O 1
ATOM 10057 N N . UNK D 2 484 ? 71.467 -19.194 43.560 1.00 152.07 484 UNK D N 1
ATOM 10058 C CA . UNK D 2 484 ? 71.166 -19.857 42.295 1.00 149.27 484 UNK D CA 1
ATOM 10059 C C . UNK D 2 484 ? 72.438 -20.143 41.499 1.00 152.38 484 UNK D C 1
ATOM 10060 O O . UNK D 2 484 ? 72.549 -21.176 40.839 1.00 151.59 484 UNK D O 1
ATOM 10062 N N . UNK D 2 485 ? 73.395 -19.222 41.567 1.00 158.25 485 UNK D N 1
ATOM 10063 C CA . UNK D 2 485 ? 74.660 -19.366 40.852 1.00 168.17 485 UNK D CA 1
ATOM 10064 C C . UNK D 2 485 ? 75.587 -20.374 41.526 1.00 167.59 485 UNK D C 1
ATOM 10065 O O . UNK D 2 485 ? 76.277 -21.141 40.854 1.00 171.95 485 UNK D O 1
ATOM 10067 N N . UNK D 2 486 ? 75.597 -20.366 42.856 1.00 160.97 486 UNK D N 1
ATOM 10068 C CA . UNK D 2 486 ? 76.439 -21.273 43.631 1.00 156.06 486 UNK D CA 1
ATOM 10069 C C . UNK D 2 486 ? 75.913 -22.703 43.585 1.00 158.91 486 UNK D C 1
ATOM 10070 O O . UNK D 2 486 ? 76.674 -23.657 43.743 1.00 163.42 486 UNK D O 1
ATOM 10072 N N . UNK D 2 487 ? 74.609 -22.846 43.371 1.00 162.82 487 UNK D N 1
ATOM 10073 C CA . UNK D 2 487 ? 73.994 -24.166 43.283 1.00 173.02 487 UNK D CA 1
ATOM 10074 C C . UNK D 2 487 ? 74.360 -24.856 41.973 1.00 179.48 487 UNK D C 1
ATOM 10075 O O . UNK D 2 487 ? 74.226 -26.074 41.844 1.00 183.60 487 UNK D O 1
ATOM 10077 N N . UNK D 2 488 ? 74.820 -24.073 41.003 1.00 176.34 488 UNK D N 1
ATOM 10078 C CA . UNK D 2 488 ? 75.252 -24.613 39.720 1.00 173.81 488 UNK D CA 1
ATOM 10079 C C . UNK D 2 488 ? 76.765 -24.802 39.700 1.00 175.57 488 UNK D C 1
ATOM 10080 O O . UNK D 2 488 ? 77.343 -25.149 38.671 1.00 179.40 488 UNK D O 1
ATOM 10082 N N . UNK D 2 491 ? 69.284 -30.947 52.056 1.00 148.68 491 UNK D N 1
ATOM 10083 C CA . UNK D 2 491 ? 70.370 -30.004 51.814 1.00 146.28 491 UNK D CA 1
ATOM 10084 C C . UNK D 2 491 ? 69.886 -28.565 51.946 1.00 148.21 491 UNK D C 1
ATOM 10085 O O . UNK D 2 491 ? 70.517 -27.638 51.439 1.00 144.48 491 UNK D O 1
ATOM 10087 N N . UNK D 2 492 ? 68.760 -28.388 52.629 1.00 152.71 492 UNK D N 1
ATOM 10088 C CA . UNK D 2 492 ? 68.166 -27.068 52.818 1.00 155.22 492 UNK D CA 1
ATOM 10089 C C . UNK D 2 492 ? 68.959 -26.216 53.809 1.00 162.53 492 UNK D C 1
ATOM 10090 O O . UNK D 2 492 ? 69.377 -25.102 53.488 1.00 159.72 492 UNK D O 1
ATOM 10092 N N . UNK D 2 493 ? 69.151 -26.747 55.013 1.00 169.97 493 UNK D N 1
ATOM 10093 C CA . UNK D 2 493 ? 69.842 -26.033 56.085 1.00 175.31 493 UNK D CA 1
ATOM 10094 C C . UNK D 2 493 ? 71.270 -25.647 55.705 1.00 178.10 493 UNK D C 1
ATOM 10095 O O . UNK D 2 493 ? 71.758 -24.585 56.097 1.00 174.84 493 UNK D O 1
ATOM 10097 N N . UNK D 2 494 ? 71.933 -26.511 54.942 1.00 182.64 494 UNK D N 1
ATOM 10098 C CA . UNK D 2 494 ? 73.294 -26.245 54.489 1.00 113.94 494 UNK D CA 1
ATOM 10099 C C . UNK D 2 494 ? 73.335 -25.004 53.602 1.00 145.15 494 UNK D C 1
ATOM 10100 O O . UNK D 2 494 ? 74.146 -24.101 53.815 1.00 145.95 494 UNK D O 1
ATOM 10102 N N . UNK D 2 495 ? 72.452 -24.969 52.608 1.00 141.31 495 UNK D N 1
ATOM 10103 C CA . UNK D 2 495 ? 72.351 -23.827 51.707 1.00 134.95 495 UNK D CA 1
ATOM 10104 C C . UNK D 2 495 ? 71.909 -22.569 52.451 1.00 130.68 495 UNK D C 1
ATOM 10105 O O . UNK D 2 495 ? 72.307 -21.459 52.096 1.00 126.38 495 UNK D O 1
ATOM 10107 N N . UNK D 2 496 ? 71.086 -22.748 53.481 1.00 130.38 496 UNK D N 1
ATOM 10108 C CA . UNK D 2 496 ? 70.648 -21.635 54.319 1.00 125.52 496 UNK D CA 1
ATOM 10109 C C . UNK D 2 496 ? 71.836 -21.010 55.045 1.00 124.46 496 UNK D C 1
ATOM 10110 O O . UNK D 2 496 ? 71.997 -19.786 55.065 1.00 124.64 496 UNK D O 1
ATOM 10112 N N . UNK D 2 497 ? 72.670 -21.862 55.632 1.00 125.27 497 UNK D N 1
ATOM 10113 C CA . UNK D 2 497 ? 73.885 -21.413 56.301 1.00 132.90 497 UNK D CA 1
ATOM 10114 C C . UNK D 2 497 ? 74.840 -20.763 55.306 1.00 133.53 497 UNK D C 1
ATOM 10115 O O . UNK D 2 497 ? 75.537 -19.802 55.635 1.00 133.55 497 UNK D O 1
ATOM 10117 N N . UNK D 2 498 ? 74.868 -21.297 54.088 1.00 134.35 498 UNK D N 1
ATOM 10118 C CA . UNK D 2 498 ? 75.695 -20.744 53.022 1.00 134.26 498 UNK D CA 1
ATOM 10119 C C . UNK D 2 498 ? 75.241 -19.334 52.653 1.00 135.44 498 UNK D C 1
ATOM 10120 O O . UNK D 2 498 ? 76.062 -18.459 52.374 1.00 134.30 498 UNK D O 1
ATOM 10122 N N . UNK D 2 499 ? 73.928 -19.121 52.658 1.00 136.61 499 UNK D N 1
ATOM 10123 C CA . UNK D 2 499 ? 73.363 -17.803 52.397 1.00 133.47 499 UNK D CA 1
ATOM 10124 C C . UNK D 2 499 ? 73.696 -16.861 53.548 1.00 138.64 499 UNK D C 1
ATOM 10125 O O . UNK D 2 499 ? 73.989 -15.681 53.338 1.00 137.43 499 UNK D O 1
ATOM 10127 N N . UNK D 2 500 ? 73.650 -17.395 54.766 1.00 143.07 500 UNK D N 1
ATOM 10128 C CA . UNK D 2 500 ? 74.018 -16.632 55.953 1.00 147.84 500 UNK D CA 1
ATOM 10129 C C . UNK D 2 500 ? 75.475 -16.187 55.873 1.00 149.91 500 UNK D C 1
ATOM 10130 O O . UNK D 2 500 ? 75.832 -15.108 56.347 1.00 151.62 500 UNK D O 1
ATOM 10132 N N . UNK D 2 501 ? 76.313 -17.025 55.272 1.00 147.12 501 UNK D N 1
ATOM 10133 C CA . UNK D 2 501 ? 77.714 -16.683 55.053 1.00 144.50 501 UNK D CA 1
ATOM 10134 C C . UNK D 2 501 ? 77.858 -15.667 53.923 1.00 147.98 501 UNK D C 1
ATOM 10135 O O . UNK D 2 501 ? 78.755 -14.823 53.944 1.00 150.84 501 UNK D O 1
ATOM 10137 N N . UNK D 2 502 ? 76.968 -15.754 52.939 1.00 151.78 502 UNK D N 1
ATOM 10138 C CA . UNK D 2 502 ? 76.982 -14.838 51.803 1.00 156.72 502 UNK D CA 1
ATOM 10139 C C . UNK D 2 502 ? 76.518 -13.433 52.188 1.00 162.44 502 UNK D C 1
ATOM 10140 O O . UNK D 2 502 ? 76.878 -12.454 51.534 1.00 168.21 502 UNK D O 1
ATOM 10142 N N . UNK D 2 503 ? 75.722 -13.339 53.248 1.00 154.42 503 UNK D N 1
ATOM 10143 C CA . UNK D 2 503 ? 75.192 -12.052 53.692 1.00 143.36 503 UNK D CA 1
ATOM 10144 C C . UNK D 2 503 ? 76.276 -11.135 54.257 1.00 143.16 503 UNK D C 1
ATOM 10145 O O . UNK D 2 503 ? 76.245 -9.923 54.046 1.00 139.75 503 UNK D O 1
ATOM 10147 N N . UNK D 2 504 ? 77.234 -11.718 54.971 1.00 148.37 504 UNK D N 1
ATOM 10148 C CA . UNK D 2 504 ? 78.318 -10.945 55.569 1.00 152.01 504 UNK D CA 1
ATOM 10149 C C . UNK D 2 504 ? 79.592 -11.041 54.738 1.00 155.56 504 UNK D C 1
ATOM 10150 O O . UNK D 2 504 ? 79.583 -10.768 53.537 1.00 156.05 504 UNK D O 1
#

Secondary structure (DSSP, 8-state):
-B--TT--TTHHHHHTTS-TT--EEEESHHHHHHHTTPPP-SEEEEEEEESS-HHHHHHHHHHHHT-EEEEE---EEEEEEE-SS-EEEEEEEE---SSHHHHHHHHHTTSSBTTTS-EEEHHHH---EE-TT-HHHHHHTTEE-BS-HHHHHHSTTHHHHHHHHHHHTT-EE-HHHHHHHHH-GGGGGGS-HHHHHHHHHHHHHSTTHHHHHHHHHHTTHHHHH-GGGGGGSSS---HHHHHHHHHHHHHHHHHTHHHHS-HHHHHSTT--EETTTEEHHHHHHHHHHSTT-STTT---SSHHHHHHHHHHHHHHHTT--HHHHHHHHHHHHTTTHHHHHHHHHHTT---HHHHHHHHHH-SSSHHHHHHHHHHHHHHTT--HHHHHHHHHHHHHHHHHHHTS----HHHHHHHHHHHHH--HHHHHHHHHHHH-/-B--TT--TTHHHHHTTS-TTS-EEEESHHHHHHHHTPPP-SEEEEEEEESS-HHHHHHHHHHHHT-EEEEEE-TTSSS---EEEEEEEE-SS-EEEEEEEE---SSHHHHHHHHHTTSSBTTTS-EEEHHHH---EE-TT-HHHHHHTTEE-BS-HHHHHHSTTHHHHHHHHHHHTT-EE-HHHHHHHHH-GGGGGGS-HHHHHHHHHHHHHSTTHHHHHHHHHHTTHHHHH-GGGGGGSSS---HHHHHHHHHHHHHHHHHTHHHHS-HHHHHSTT---BTTTB-HHHHHHHHHHSTT-STTTS----SHHHHHHHHHHHHHHHTT--HHHHHHHHHHHHTTTHHHHHHHHHHTT---HHHHHHHHHH-SSSHHHHHHHHHHHHHHTT--HHHHHHHHHHHHHHHHHHHTS---HHHHHHHHHHHHHT--HHHHHHHHHHHH-

B-factor: mean 113.8, std 52.35, range [17.81, 342.19]

Organism: Aquifex aeolicus (strain VF5) (NCBI:txid224324)

InterPro domains:
  IPR002646 Poly A polymerase, head domain [PF01743] (37-172)
  IPR002646 Poly A polymerase, head domain [cd05398] (18-168)
  IPR003607 HD/PDEase domain [SM00471] (269-432)
  IPR006674 HD domain [PF01966] (274-420)
  IPR006675 HDIG domain [TIGR00277] (285-371)
  IPR032828 tRNA nucleotidyltransferase/poly(A) polymerase, RNA and SrmB- binding domain [PF12627] (200-256)
  IPR043519 Nucleotidyltransferase superfamily [G3DSA:3.30.460.10] (1-167)
  IPR043519 Nucleotidyltransferase superfamily [SSF81301] (22-168)
  IPR050124 tRNA CCA-adding enzyme [PTHR47545] (36-505)

Foldseek 3Di:
DDDVLLDDPLLVLLVVQDDPPKWKKWFFDSQLCSLLVPDDALEEETEMEIADDQQSSQVSSCVVVVFDWDWDDLIKIKTWDDDPRHIYIYIYHYFDDPDRVVRLLVVLLLDFWQSRSKMQTSVCNCHDIDGPLCSVVQVVVLETETSDVVSCLVAVLSLLVLLQCCVVVVGHYDDVSLVSLLVPLLSNVVDDLQSNVVSLLSLLADLVSLVSVVVCVVSVNCCSLPVLLVLLPVDDVNRNLLLSQLLNLLSVLVVVLPVQDDDVVVPCAQVDDWPNPGTCSSLLSVLSNLLQSQVSVEVRDQRQLVSLVSLQVSCVVSVTDNVSSNSSSLLNNCLCVLVVLLVCVVVPNRDPVSLVVVCVVDVPCLSSSLSSNLSSCVSVPPDPVSSVSSSVSSVVSSVCVPPVDDVCLCVPLVVVLVVVVVPPVPSVVVSVVVVD/DDDVLLDDPLLVLLVVQDDPPKFKKWFFDSQLCSLLPPDDALEEETEMEIADDQQSSQVSSCVVVVWDKDKDWDPPLDPDIDIKIWTWDDDVSHIYIYIYDYFDDPDRVCRLVVVLLLDFWQSRSKMQTSVCNCHDIDGPLPNSVQVVVLETETSDVVSCLSAVLVLLVCLQCCVVVVGHYDDVSLVSLLVPLLSNVVDDLLSNVVSLLSLLQDLVSLVSVVVCVVSCNCCNLPVLLVLLPVDDVVRNLLLSLLLNLLSVCVVVLPVQDDDVLVPCPFVDDFPHPGTCSSLLSVLSSLLFSQDSVPDCRDQRQLVSLVSLQVSCVVSVTDNVSSNSSSVLNNCLCVLVVLLVCVVVPNDDLLSLVVVCVVDVPCLSSSLSSNLSSCVSVVPDPVSSVSSSVSSVVSCVCVVPVDPVVLVVVLVVCLVSVVSPVVNSVVVSVVVSD

Nearest PDB structures (foldseek):
  3wfs-assembly2_D  TM=1.002E+00  e=2.494E-65  synthetic construct
  3wfr-assembly4_H  TM=9.893E-01  e=2.385E-57  synthetic construct
  3wfr-assembly1_E  TM=9.836E-01  e=1.677E-57  synthetic construct
  3wfq-assembly4_H  TM=9.894E-01  e=1.893E-56  synthetic construct
  3wfq-assembly2_F  TM=9.837E-01  e=9.248E-56  synthetic construct

CATH classification: 3.30.460.10

Radius of gyration: 35.34 Å; Cα contacts (8 Å, |Δi|>4): 1314; chains: 2; bounding box: 90×85×92 Å